Protein AF-0000000072252154 (afdb_homodimer)

InterPro domains:
  IPR000257 Uroporphyrinogen decarboxylase (URO-D) [PF01208] (74-433)
  IPR000257 Uroporphyrinogen decarboxylase (URO-D) [PS00906] (89-98)
  IPR006361 Uroporphyrinogen decarboxylase HemE [TIGR01464] (84-432)
  IPR038071 UROD/MetE-like superfamily [G3DSA:3.20.20.210] (63-437)
  IPR038071 UROD/MetE-like superfamily [SSF51726] (74-434)

pLDDT: mean 79.9, std 28.88, range [14.05, 98.88]

Foldseek 3Di:
DDDDDDDDDDDYDDDDDDDDDDDDDDDDDDDDDDDDDDDDDDDDPDDPDDDPPDPCPPPPPPPPPPPPPLDDQLQVCLLVFPVPRLFFFEAEAPRQALLDPVSCVDVVPDPQQCQAQALVNQLVSQCVSCVQAVGQETETDHDLQLLQVVQPFDWDQDPPFGIFTPAADQALVSLVSGAADDLVCCVPVVVSLLSNQLVNQVVQVPDVVGHAYEYEHEFLLQNNLCRHQRGDDPPGPSVRVVVLVPDPRSVVSLVSSSVRSLRNVLSVLLSSLVSHHQAYEYEHEVLLVDDLVRCVVRTVVSLQVSQQSNVVSVRPRAYEYEHVNCANNLVVVLVQQDDPPVPDVVGDGHSAYEAEQVDQLLVSCVSNQASHEYEDAAALVCQQPHDLVSLLVSLLVNSLSNARYRYHYYHRNGHDSNGNPVSVSSNSVSRVPPGSPCSSVVSVVCCCVVVVPPD/DDDDPDDDCDDDDDDDDDDPVPDPDPPVCPDDPPDPDDDDPDDDPDDPPDPPDDPCPPPPPPPPPPPPPLDDQLQVCLLVFPVQRLFFFEAEDPRQALLDPVSCVDVVPDPQQCQAQALVNQLVSQCVSCVQAVGQETETDHDLQLLQVVQPFDWDQDPPFGIFTPAADQALVSLVSGAADDLVCCVPVVVSLLSNQLVNQVVQSPDVVGHAYEYEHEFLLQNSLCRHQRGDDPPGPSVRVVVLVPDPRSVVSLVSSSVRSLRNVLSVLLSSLVSHHQAYEYEHEVLLVDDLVRCVVRTVVSLQVSQQSNVVSVRPRAYEYEHDNCPNNLVVVLVQQDDPPVPPVVPHGHSAYEAEQVDQLLVSCVSNQASHEYEDAAALVCQQPHDLVSLLVSLLVNSQSNARYRYHYYHRNGHDSNGNPVSSSSNSVSRVPPGSPCSNDVSVVVCCVVVVPDD

Nearest PDB structures (foldseek):
  1r3q-assembly1_A  TM=9.348E-01  e=2.709E-31  Homo sapiens
  1r3s-assembly1_A  TM=9.335E-01  e=2.562E-31  Homo sapiens
  1r3v-assembly1_A-2  TM=9.312E-01  e=4.408E-30  Homo sapiens
  1jpi-assembly1_A-2  TM=9.270E-01  e=3.943E-30  Homo sapiens
  2inf-assembly1_A  TM=9.286E-01  e=2.807E-26  Bacillus subtilis

Sequence (910 aa):
MFQFAVLKLTRTPRCAGHTAPRSLQAASGAKFRLRSERLRYHVASLALRAALDTDYEGCLSESSVVETCNEAPLLLRVLRCDPSVPRPPVWFMRQAGRYMSAFRMYSGRYAFRERAETPEIAVELSLQPWRAFGVDAVIMFADILTPLPPMGLDYQIVSGQGPSIKTPVRCMEDVELVRPLTPEDTETALSFVGTTLSTLAHTLADARPRPALLGFLGAPFTLAAYGIEGEGGRASSGKQVKRMMYTAEGRELMHRLLQKITQSMIVFAAYQARKGAEAIQIFDSWAHLLSPEDYQEFSLFYVEELVRGIRAHGVETPLIFFANGSCGKLGVISAMYPADTREANGYRGLDALALDWRTSIAEARQLFGKRAVLQGNIDPTVLACGDTASVKAAIDRCVCAASGGAHILNVGRGIQPDTPEEMVALFCEHVRALPETDWYQQLRHRHLVENGVPGMFQFAVLKLTRTPRCAGHTAPRSLQAASGAKFRLRSERLRYHVASLALRAALDTDYEGCLSESSVVETCNEAPLLLRVLRCDPSVPRPPVWFMRQAGRYMSAFRMYSGRYAFRERAETPEIAVELSLQPWRAFGVDAVIMFADILTPLPPMGLDYQIVSGQGPSIKTPVRCMEDVELVRPLTPEDTETALSFVGTTLSTLAHTLADARPRPALLGFLGAPFTLAAYGIEGEGGRASSGKQVKRMMYTAEGRELMHRLLQKITQSMIVFAAYQARKGAEAIQIFDSWAHLLSPEDYQEFSLFYVEELVRGIRAHGVETPLIFFANGSCGKLGVISAMYPADTREANGYRGLDALALDWRTSIAEARQLFGKRAVLQGNIDPTVLACGDTASVKAAIDRCVCAASGGAHILNVGRGIQPDTPEEMVALFCEHVRALPETDWYQQLRHRHLVENGVPG

Organism: Cyanidioschyzon merolae (strain NIES-3377 / 10D) (NCBI:txid280699)

Secondary structure (DSSP, 8-state):
----------------------------------------------S-SSTT---------------------HHHHHHTT-TT-SS--B--TT-SSTTSHHHHHHHTTS-HHHHHH-HHHHHHHHHHHHHHH--SEEE----TTTTHHHHT--EEEETTTEEEESS---SHHHHHH-----HHHHHTTTHHHHHHHHHHHHHHTT-SSPPEEEEEEE-HHHHHHHHHHSB-GGG--SHHHHHHHTSHHHHHHHHHHHHHHHHHHHHHHHHHHHTT-SEEEEEETTGGGS-HHHHIIIIIHHHHHHHHHHHHTT--S-EEEEETT-TTTHHHHGGGS-SSTTTTSS-----EEEPPTTS-HHHHHHHHTTSSEEE--B-HHHHHH--HHHHHHHHHHHHHHTTTS-EEB-BSS---TT--HHHHHHHHHHHHTS-SS-HHHHHHHHHHHHTT---/---------------------------------------------SSTTSTT---------------------HHHHHHTT-TT-SS--B--TT-SSTTSHHHHHHHTTS-HHHHHH-HHHHHHHHHHHHHHH--SEEE----TTTTHHHHT--EEEETTTEEEESS---SHHHHHH-----HHHHHTTTHHHHHHHHHHHHHHTT-SSPPEEEEEEE-HHHHHHHHHHSB-GGG--SHHHHHHHTSHHHHHHHHHHHHHHHHHHHHHHHHHHHTT-SEEEEEETTGGGS-HHHHIIIIIHHHHHHHHHHHHTT--S-EEEEETT-TT-HHHHGGGS-SSTTTTSS-----EEEPPTTS-HHHHHHHHTTSSEEE--B-HHHHHH--HHHHHHHHHHHHHHTTTS-EEB-BSS---TT--HHHHHHHHHHHHTS-SSSHHHHHHHHHHHHTT---

Radius of gyration: 34.74 Å; Cα contacts (8 Å, |Δi|>4): 1486; chains: 2; bounding box: 130×95×109 Å

Solvent-accessible surface area (backbone atoms only — not comparable to full-atom values): 49872 Å² total; per-residue (Å²): 135,84,88,79,83,85,92,81,88,81,89,87,93,82,90,78,84,90,80,89,76,91,79,89,83,85,90,82,89,80,81,90,78,93,82,94,84,90,88,78,92,78,83,92,78,72,91,76,73,72,90,68,69,75,77,73,80,67,79,76,65,77,73,69,71,69,71,79,68,87,65,73,24,60,41,57,39,37,68,68,57,45,84,80,61,70,59,62,31,38,42,53,47,56,55,65,38,67,33,34,70,77,45,40,67,45,61,75,72,38,57,69,65,56,38,37,60,30,35,74,50,15,39,52,46,27,43,47,44,42,75,72,46,62,39,30,40,38,52,66,44,64,57,75,62,65,70,33,44,88,19,61,48,45,70,44,75,42,89,97,53,41,45,34,34,78,68,43,46,81,49,64,71,48,47,68,59,46,44,58,54,48,75,65,43,48,68,52,86,41,29,43,57,41,52,25,36,38,50,46,44,60,67,43,65,79,43,86,84,33,48,31,40,28,39,71,45,46,29,34,41,30,52,46,40,39,41,34,53,18,36,30,66,91,77,42,82,59,54,58,46,46,26,27,62,27,28,76,71,29,34,56,45,48,53,54,45,38,50,37,42,24,53,20,48,25,51,50,50,48,49,40,44,74,26,46,26,57,28,34,37,36,37,20,71,49,44,55,78,36,31,41,70,52,30,45,67,63,31,50,49,49,48,52,52,27,46,53,46,29,42,72,70,68,48,76,57,48,35,32,40,31,36,35,56,36,32,38,32,53,75,69,55,47,70,49,38,55,79,78,32,55,60,69,81,62,52,66,64,53,37,27,41,36,38,25,29,41,34,40,55,45,58,47,36,66,74,48,39,73,44,34,27,39,30,29,37,42,56,38,58,42,50,45,42,27,39,72,68,45,39,53,49,52,51,52,50,49,58,44,41,37,42,86,37,39,46,36,40,27,41,19,78,25,59,48,56,76,22,50,56,65,45,54,37,46,53,45,52,53,57,72,60,50,67,69,52,56,45,61,56,49,40,52,48,46,51,27,58,72,66,65,40,81,132,142,85,85,80,87,74,89,80,76,80,80,83,82,78,78,81,82,81,80,79,76,75,78,78,72,72,81,74,77,75,73,83,79,79,79,79,83,79,82,75,92,70,79,87,75,71,82,82,66,68,93,66,68,78,78,72,80,66,78,74,64,78,71,70,70,68,68,77,66,88,66,73,24,59,42,58,40,36,68,67,57,45,84,80,61,65,58,61,31,39,42,55,46,56,55,63,37,66,31,34,70,76,45,40,67,45,61,76,72,40,57,67,65,56,37,39,58,30,35,73,50,15,39,51,46,27,44,47,43,42,74,72,46,62,39,30,42,37,51,66,44,63,56,73,63,65,70,33,45,89,19,61,47,43,68,44,75,42,89,95,54,40,44,35,36,77,69,43,45,82,48,63,71,48,46,68,59,44,44,57,55,48,75,65,43,49,69,53,84,41,28,41,56,42,52,25,36,38,51,46,44,62,67,44,66,79,43,85,82,35,48,32,40,27,40,69,45,47,27,34,40,30,52,46,41,39,42,35,54,18,36,31,65,91,75,44,83,57,55,59,45,46,26,28,62,26,29,76,71,30,34,56,45,49,54,54,45,36,51,38,43,25,54,21,48,25,51,50,50,48,48,42,44,74,26,46,25,58,27,33,37,37,38,20,71,52,44,55,80,36,31,43,69,51,30,45,67,62,31,50,50,48,46,52,51,29,46,53,47,29,41,72,71,69,48,76,56,48,36,33,39,31,35,35,57,37,32,40,30,53,75,69,52,47,69,50,37,55,79,78,31,54,62,68,81,63,54,65,64,53,38,28,41,37,39,24,28,44,35,40,54,46,57,48,36,67,74,46,40,74,46,34,28,39,30,28,36,42,54,38,58,42,50,46,43,27,39,72,69,44,39,53,49,51,51,52,51,48,56,39,42,37,39,86,38,37,46,35,40,28,41,19,80,25,57,47,55,77,21,50,54,65,46,54,40,46,53,45,52,52,56,72,62,49,68,67,56,56,42,66,56,49,42,49,49,48,51,29,57,71,66,66,43,82,132

Structure (mmCIF, N/CA/C/O backbone):
data_AF-0000000072252154-model_v1
#
loop_
_entity.id
_entity.type
_entity.pdbx_description
1 polymer 'Uroporphyrinogen decarboxylase'
#
loop_
_atom_site.group_PDB
_atom_site.id
_atom_site.type_symbol
_atom_site.label_atom_id
_atom_site.label_alt_id
_atom_site.label_comp_id
_atom_site.label_asym_id
_atom_site.label_entity_id
_atom_site.label_seq_id
_atom_site.pdbx_PDB_ins_code
_atom_site.Cartn_x
_atom_site.Cartn_y
_atom_site.Cartn_z
_atom_site.occupancy
_atom_site.B_iso_or_equiv
_atom_site.auth_seq_id
_atom_site.auth_comp_id
_atom_site.auth_asym_id
_atom_site.auth_atom_id
_atom_site.pdbx_PDB_model_num
ATOM 1 N N . MET A 1 1 ? -16.453 -15.125 -66.812 1 19.19 1 MET A N 1
ATOM 2 C CA . MET A 1 1 ? -15.57 -15.148 -68 1 19.19 1 MET A CA 1
ATOM 3 C C . MET A 1 1 ? -14.852 -13.812 -68.188 1 19.19 1 MET A C 1
ATOM 5 O O . MET A 1 1 ? -13.695 -13.773 -68.562 1 19.19 1 MET A O 1
ATOM 9 N N . PHE A 1 2 ? -15.617 -12.734 -68.438 1 16.92 2 PHE A N 1
ATOM 10 C CA . PHE A 1 2 ? -15.25 -11.836 -69.562 1 16.92 2 PHE A CA 1
ATOM 11 C C . PHE A 1 2 ? -13.984 -11.055 -69.188 1 16.92 2 PHE A C 1
ATOM 13 O O . PHE A 1 2 ? -13.602 -10.969 -68 1 16.92 2 PHE A O 1
ATOM 20 N N . GLN A 1 3 ? -13.977 -9.805 -69.688 1 15.53 3 GLN A N 1
ATOM 21 C CA . GLN A 1 3 ? -13.25 -9.141 -70.75 1 15.53 3 GLN A CA 1
ATOM 22 C C . GLN A 1 3 ? -12.086 -8.328 -70.25 1 15.53 3 GLN A C 1
ATOM 24 O O . GLN A 1 3 ? -12.039 -8.008 -69.062 1 15.53 3 GLN A O 1
ATOM 29 N N . PHE A 1 4 ? -11.844 -7.188 -70.875 1 14.76 4 PHE A N 1
ATOM 30 C CA . PHE A 1 4 ? -10.836 -6.73 -71.812 1 14.76 4 PHE A CA 1
ATOM 31 C C . PHE A 1 4 ? -9.836 -5.809 -71.125 1 14.76 4 PHE A C 1
ATOM 33 O O . PHE A 1 4 ? -8.625 -6.031 -71.188 1 14.76 4 PHE A O 1
ATOM 40 N N . ALA A 1 5 ? -10.117 -4.418 -71.188 1 14.48 5 ALA A N 1
ATOM 41 C CA . ALA A 1 5 ? -9.305 -3.637 -72.125 1 14.48 5 ALA A CA 1
ATOM 42 C C . ALA A 1 5 ? -8.031 -3.133 -71.438 1 14.48 5 ALA A C 1
ATOM 44 O O . ALA A 1 5 ? -7.914 -3.168 -70.188 1 14.48 5 ALA A O 1
ATOM 45 N N . VAL A 1 6 ? -7.797 -1.719 -71.438 1 14.88 6 VAL A N 1
ATOM 46 C CA . VAL A 1 6 ? -6.914 -1.009 -72.375 1 14.88 6 VAL A CA 1
ATOM 47 C C . VAL A 1 6 ? -5.617 -0.632 -71.688 1 14.88 6 VAL A C 1
ATOM 49 O O . VAL A 1 6 ? -5.395 -1.031 -70.5 1 14.88 6 VAL A O 1
ATOM 52 N N . LEU A 1 7 ? -5.316 0.766 -71.5 1 15.3 7 LEU A N 1
ATOM 53 C CA . LEU A 1 7 ? -4.332 1.506 -72.25 1 15.3 7 LEU A CA 1
ATOM 54 C C . LEU A 1 7 ? -3.021 1.648 -71.5 1 15.3 7 LEU A C 1
ATOM 56 O O . LEU A 1 7 ? -3.021 1.684 -70.25 1 15.3 7 LEU A O 1
ATOM 60 N N . LYS A 1 8 ? -1.796 1.9 -72.125 1 15.22 8 LYS A N 1
ATOM 61 C CA . LYS A 1 8 ? -0.395 1.673 -72.5 1 15.22 8 LYS A CA 1
ATOM 62 C C . LYS A 1 8 ? 0.509 2.705 -71.812 1 15.22 8 LYS A C 1
ATOM 64 O O . LYS A 1 8 ? 1.655 2.404 -71.5 1 15.22 8 LYS A O 1
ATOM 69 N N . LEU A 1 9 ? 0.129 4.074 -71.75 1 15.06 9 LEU A N 1
ATOM 70 C CA . LEU A 1 9 ? 1.067 4.957 -72.438 1 15.06 9 LEU A CA 1
ATOM 71 C C . LEU A 1 9 ? 2.385 5.047 -71.625 1 15.06 9 LEU A C 1
ATOM 73 O O . LEU A 1 9 ? 2.424 4.812 -70.438 1 15.06 9 LEU A O 1
ATOM 77 N N . THR A 1 10 ? 3.434 5.891 -72.125 1 14.48 10 THR A N 1
ATOM 78 C CA . THR A 1 10 ? 4.754 5.949 -72.75 1 14.48 10 THR A CA 1
ATOM 79 C C . THR A 1 10 ? 5.781 6.512 -71.812 1 14.48 10 THR A C 1
ATOM 81 O O . THR A 1 10 ? 6.824 5.898 -71.562 1 14.48 10 THR A O 1
ATOM 84 N N . ARG A 1 11 ? 6.059 7.957 -71.812 1 14.95 11 ARG A N 1
ATOM 85 C CA . ARG A 1 11 ? 7.309 8.398 -72.438 1 14.95 11 ARG A CA 1
ATOM 86 C C . ARG A 1 11 ? 8.453 8.383 -71.438 1 14.95 11 ARG A C 1
ATOM 88 O O . ARG A 1 11 ? 8.219 8.258 -70.188 1 14.95 11 ARG A O 1
ATOM 95 N N . THR A 1 12 ? 9.336 9.625 -71.25 1 14.67 12 THR A N 1
ATOM 96 C CA . THR A 1 12 ? 10.633 9.953 -71.812 1 14.67 12 THR A CA 1
ATOM 97 C C . THR A 1 12 ? 11.711 9.984 -70.75 1 14.67 12 THR A C 1
ATOM 99 O O . THR A 1 12 ? 11.398 9.961 -69.562 1 14.67 12 THR A O 1
ATOM 102 N N . PRO A 1 13 ? 12.539 11.203 -70.5 1 15.22 13 PRO A N 1
ATOM 103 C CA . PRO A 1 13 ? 13.93 11.398 -70.938 1 15.22 13 PRO A CA 1
ATOM 104 C C . PRO A 1 13 ? 14.922 11.242 -69.812 1 15.22 13 PRO A C 1
ATOM 106 O O . PRO A 1 13 ? 14.523 11.242 -68.625 1 15.22 13 PRO A O 1
ATOM 109 N N . ARG A 1 14 ? 16.312 11.711 -70.062 1 14.77 14 ARG A N 1
ATOM 110 C CA . ARG A 1 14 ? 17.734 11.375 -70.125 1 14.77 14 ARG A CA 1
ATOM 111 C C . ARG A 1 14 ? 18.484 11.906 -68.875 1 14.77 14 ARG A C 1
ATOM 113 O O . ARG A 1 14 ? 19.375 11.234 -68.375 1 14.77 14 ARG A O 1
ATOM 120 N N . CYS A 1 15 ? 18.359 13.242 -68.438 1 14.05 15 CYS A N 1
ATOM 121 C CA . CYS A 1 15 ? 19.594 13.977 -68.625 1 14.05 15 CYS A CA 1
ATOM 122 C C . CYS A 1 15 ? 20.609 13.664 -67.5 1 14.05 15 CYS A C 1
ATOM 124 O O . CYS A 1 15 ? 20.219 13.422 -66.375 1 14.05 15 CYS A O 1
ATOM 126 N N . ALA A 1 16 ? 22 13.742 -67.812 1 15.4 16 ALA A N 1
ATOM 127 C CA . ALA A 1 16 ? 23.406 13.328 -67.688 1 15.4 16 ALA A CA 1
ATOM 128 C C . ALA A 1 16 ? 24.078 13.969 -66.5 1 15.4 16 ALA A C 1
ATOM 130 O O . ALA A 1 16 ? 24.859 13.312 -65.812 1 15.4 16 ALA A O 1
ATOM 131 N N . GLY A 1 17 ? 24.047 15.305 -66.25 1 14.12 17 GLY A N 1
ATOM 132 C CA . GLY A 1 17 ? 25.344 15.922 -66.375 1 14.12 17 GLY A CA 1
ATOM 133 C C . GLY A 1 17 ? 26.281 15.648 -65.188 1 14.12 17 GLY A C 1
ATOM 134 O O . GLY A 1 17 ? 25.828 15.195 -64.125 1 14.12 17 GLY A O 1
ATOM 135 N N . HIS A 1 18 ? 27.375 16.5 -65 1 14.67 18 HIS A N 1
ATOM 136 C CA . HIS A 1 18 ? 28.828 16.641 -65.062 1 14.67 18 HIS A CA 1
ATOM 137 C C . HIS A 1 18 ? 29.422 16.562 -63.656 1 14.67 18 HIS A C 1
ATOM 139 O O . HIS A 1 18 ? 28.703 16.625 -62.656 1 14.67 18 HIS A O 1
ATOM 145 N N . THR A 1 19 ? 30.359 17.531 -63.281 1 14.3 19 THR A N 1
ATOM 146 C CA . THR A 1 19 ? 31.812 17.594 -63.281 1 14.3 19 THR A CA 1
ATOM 147 C C . THR A 1 19 ? 32.344 17.641 -61.844 1 14.3 19 THR A C 1
ATOM 149 O O . THR A 1 19 ? 33.281 16.906 -61.5 1 14.3 19 THR A O 1
ATOM 152 N N . ALA A 1 20 ? 32.281 18.781 -60.969 1 14.59 20 ALA A N 1
ATOM 153 C CA . ALA A 1 20 ? 33.562 19.469 -60.75 1 14.59 20 ALA A CA 1
ATOM 154 C C . ALA A 1 20 ? 34.375 18.812 -59.656 1 14.59 20 ALA A C 1
ATOM 156 O O . ALA A 1 20 ? 33.781 18.312 -58.688 1 14.59 20 ALA A O 1
ATOM 157 N N . PRO A 1 21 ? 35.781 19.016 -59.531 1 14.29 21 PRO A N 1
ATOM 158 C CA . PRO A 1 21 ? 37.094 18.469 -59.188 1 14.29 21 PRO A CA 1
ATOM 159 C C . PRO A 1 21 ? 37.5 18.75 -57.75 1 14.29 21 PRO A C 1
ATOM 161 O O . PRO A 1 21 ? 38.438 18.125 -57.25 1 14.29 21 PRO A O 1
ATOM 164 N N . ARG A 1 22 ? 37 19.5 -56.875 1 14.73 22 ARG A N 1
ATOM 165 C CA . ARG A 1 22 ? 37.969 20.406 -56.25 1 14.73 22 ARG A CA 1
ATOM 166 C C . ARG A 1 22 ? 38.969 19.625 -55.406 1 14.73 22 ARG A C 1
ATOM 168 O O . ARG A 1 22 ? 38.594 18.734 -54.656 1 14.73 22 ARG A O 1
ATOM 175 N N . SER A 1 23 ? 40.312 19.906 -55.406 1 14.31 23 SER A N 1
ATOM 176 C CA . SER A 1 23 ? 41.719 19.562 -55.219 1 14.31 23 SER A CA 1
ATOM 177 C C . SER A 1 23 ? 42.062 19.406 -53.719 1 14.31 23 SER A C 1
ATOM 179 O O . SER A 1 23 ? 42.594 18.375 -53.312 1 14.31 23 SER A O 1
ATOM 181 N N . LEU A 1 24 ? 42.812 20.406 -53.188 1 14.89 24 LEU A N 1
ATOM 182 C CA . LEU A 1 24 ? 44.25 20.359 -52.906 1 14.89 24 LEU A CA 1
ATOM 183 C C . LEU A 1 24 ? 44.5 19.906 -51.469 1 14.89 24 LEU A C 1
ATOM 185 O O . LEU A 1 24 ? 43.594 19.859 -50.656 1 14.89 24 LEU A O 1
ATOM 189 N N . GLN A 1 25 ? 45.5 20.641 -50.656 1 14.41 25 GLN A N 1
ATOM 190 C CA . GLN A 1 25 ? 46.875 20.484 -50.25 1 14.41 25 GLN A CA 1
ATOM 191 C C . GLN A 1 25 ? 47 20.141 -48.75 1 14.41 25 GLN A C 1
ATOM 193 O O . GLN A 1 25 ? 47.656 19.172 -48.406 1 14.41 25 GLN A O 1
ATOM 198 N N . ALA A 1 26 ? 47.188 21.188 -47.812 1 14.65 26 ALA A N 1
ATOM 199 C CA . ALA A 1 26 ? 48.469 21.484 -47.125 1 14.65 26 ALA A CA 1
ATOM 200 C C . ALA A 1 26 ? 48.625 20.656 -45.875 1 14.65 26 ALA A C 1
ATOM 202 O O . ALA A 1 26 ? 49.562 19.891 -45.719 1 14.65 26 ALA A O 1
ATOM 203 N N . ALA A 1 27 ? 48.844 21.344 -44.594 1 14.95 27 ALA A N 1
ATOM 204 C CA . ALA A 1 27 ? 50.094 21.578 -43.875 1 14.95 27 ALA A CA 1
ATOM 205 C C . ALA A 1 27 ? 50.281 20.609 -42.719 1 14.95 27 ALA A C 1
ATOM 207 O O . ALA A 1 27 ? 49.344 19.859 -42.375 1 14.95 27 ALA A O 1
ATOM 208 N N . SER A 1 28 ? 50.438 21.078 -41.375 1 15.24 28 SER A N 1
ATOM 209 C CA . SER A 1 28 ? 51.656 21.312 -40.625 1 15.24 28 SER A CA 1
ATOM 210 C C . SER A 1 28 ? 51.812 20.312 -39.469 1 15.24 28 SER A C 1
ATOM 212 O O . SER A 1 28 ? 52.844 19.672 -39.344 1 15.24 28 SER A O 1
ATOM 214 N N . GLY A 1 29 ? 51.438 20.641 -38.094 1 15.45 29 GLY A N 1
ATOM 215 C CA . GLY A 1 29 ? 52.375 20.844 -37 1 15.45 29 GLY A CA 1
ATOM 216 C C . GLY A 1 29 ? 52.594 19.609 -36.156 1 15.45 29 GLY A C 1
ATOM 217 O O . GLY A 1 29 ? 51.656 18.844 -35.906 1 15.45 29 GLY A O 1
ATOM 218 N N . ALA A 1 30 ? 53.906 19.125 -35.875 1 16.8 30 ALA A N 1
ATOM 219 C CA . ALA A 1 30 ? 54.75 18.109 -35.281 1 16.8 30 ALA A CA 1
ATOM 220 C C . ALA A 1 30 ? 54.719 18.172 -33.75 1 16.8 30 ALA A C 1
ATOM 222 O O . ALA A 1 30 ? 55.469 18.922 -33.156 1 16.8 30 ALA A O 1
ATOM 223 N N . LYS A 1 31 ? 53.656 18.438 -33.094 1 15.56 31 LYS A N 1
ATOM 224 C CA . LYS A 1 31 ? 54 18.797 -31.734 1 15.56 31 LYS A CA 1
ATOM 225 C C . LYS A 1 31 ? 54.906 17.75 -31.094 1 15.56 31 LYS A C 1
ATOM 227 O O . LYS A 1 31 ? 54.969 16.609 -31.547 1 15.56 31 LYS A O 1
ATOM 232 N N . PHE A 1 32 ? 54.844 17.531 -29.641 1 15.71 32 PHE A N 1
ATOM 233 C CA . PHE A 1 32 ? 55.625 17.812 -28.453 1 15.71 32 PHE A CA 1
ATOM 234 C C . PHE A 1 32 ? 56.25 16.531 -27.906 1 15.71 32 PHE A C 1
ATOM 236 O O . PHE A 1 32 ? 55.719 15.438 -28.094 1 15.71 32 PHE A O 1
ATOM 243 N N . ARG A 1 33 ? 57.406 16.656 -27.141 1 15.71 33 ARG A N 1
ATOM 244 C CA . ARG A 1 33 ? 58.688 16.25 -26.609 1 15.71 33 ARG A CA 1
ATOM 245 C C . ARG A 1 33 ? 58.531 15.344 -25.391 1 15.71 33 ARG A C 1
ATOM 247 O O . ARG A 1 33 ? 59.406 14.516 -25.094 1 15.71 33 ARG A O 1
ATOM 254 N N . LEU A 1 34 ? 57.531 15.445 -24.422 1 16.06 34 LEU A N 1
ATOM 255 C CA . LEU A 1 34 ? 58.188 15.562 -23.109 1 16.06 34 LEU A CA 1
ATOM 256 C C . LEU A 1 34 ? 58.875 14.25 -22.719 1 16.06 34 LEU A C 1
ATOM 258 O O . LEU A 1 34 ? 58.375 13.172 -23.094 1 16.06 34 LEU A O 1
ATOM 262 N N . ARG A 1 35 ? 59.906 14.227 -21.703 1 15.95 35 ARG A N 1
ATOM 263 C CA . ARG A 1 35 ? 61.188 13.852 -21.109 1 15.95 35 ARG A CA 1
ATOM 264 C C . ARG A 1 35 ? 61.031 12.648 -20.172 1 15.95 35 ARG A C 1
ATOM 266 O O . ARG A 1 35 ? 61.812 11.695 -20.25 1 15.95 35 ARG A O 1
ATOM 273 N N . SER A 1 36 ? 60.438 12.742 -18.859 1 15.79 36 SER A N 1
ATOM 274 C CA . SER A 1 36 ? 61.281 12.617 -17.672 1 15.79 36 SER A CA 1
ATOM 275 C C . SER A 1 36 ? 61.625 11.164 -17.375 1 15.79 36 SER A C 1
ATOM 277 O O . SER A 1 36 ? 60.938 10.25 -17.859 1 15.79 36 SER A O 1
ATOM 279 N N . GLU A 1 37 ? 62.125 10.742 -16 1 15.57 37 GLU A N 1
ATOM 280 C CA . GLU A 1 37 ? 63.25 10.344 -15.164 1 15.57 37 GLU A CA 1
ATOM 281 C C . GLU A 1 37 ? 63.094 8.906 -14.68 1 15.57 37 GLU A C 1
ATOM 283 O O . GLU A 1 37 ? 64 8.094 -14.805 1 15.57 37 GLU A O 1
ATOM 288 N N . ARG A 1 38 ? 62.469 8.68 -13.375 1 16.69 38 ARG A N 1
ATOM 289 C CA . ARG A 1 38 ? 63.188 8.234 -12.195 1 16.69 38 ARG A CA 1
ATOM 290 C C . ARG A 1 38 ? 63.469 6.742 -12.258 1 16.69 38 ARG A C 1
ATOM 292 O O . ARG A 1 38 ? 62.844 6.008 -13 1 16.69 38 ARG A O 1
ATOM 299 N N . LEU A 1 39 ? 63.625 5.914 -10.898 1 16.25 39 LEU A N 1
ATOM 300 C CA . LEU A 1 39 ? 64.562 5.246 -10.023 1 16.25 39 LEU A CA 1
ATOM 301 C C . LEU A 1 39 ? 64.375 3.734 -10.055 1 16.25 39 LEU A C 1
ATOM 303 O O . LEU A 1 39 ? 63.25 3.258 -10.234 1 16.25 39 LEU A O 1
ATOM 307 N N . ARG A 1 40 ? 65.438 2.883 -9.68 1 17.62 40 ARG A N 1
ATOM 308 C CA . ARG A 1 40 ? 66.125 1.589 -9.734 1 17.62 40 ARG A CA 1
ATOM 309 C C . ARG A 1 40 ? 65.562 0.625 -8.711 1 17.62 40 ARG A C 1
ATOM 311 O O . ARG A 1 40 ? 66.25 0.149 -7.82 1 17.62 40 ARG A O 1
ATOM 318 N N . TYR A 1 41 ? 64.312 0.683 -8.164 1 17.17 41 TYR A N 1
ATOM 319 C CA . TYR A 1 41 ? 64.25 -0.061 -6.91 1 17.17 41 TYR A CA 1
ATOM 320 C C . TYR A 1 41 ? 64.625 -1.521 -7.125 1 17.17 41 TYR A C 1
ATOM 322 O O . TYR A 1 41 ? 64.25 -2.145 -8.102 1 17.17 41 TYR A O 1
ATOM 330 N N . HIS A 1 42 ? 65.688 -2.209 -6.312 1 16.92 42 HIS A N 1
ATOM 331 C CA . HIS A 1 42 ? 66.625 -3.271 -6.027 1 16.92 42 HIS A CA 1
ATOM 332 C C . HIS A 1 42 ? 65.938 -4.594 -5.754 1 16.92 42 HIS A C 1
ATOM 334 O O . HIS A 1 42 ? 66.312 -5.633 -6.285 1 16.92 42 HIS A O 1
ATOM 340 N N . VAL A 1 43 ? 65.25 -4.824 -4.551 1 17.38 43 VAL A N 1
ATOM 341 C CA . VAL A 1 43 ? 65.75 -5.77 -3.561 1 17.38 43 VAL A CA 1
ATOM 342 C C . VAL A 1 43 ? 65.438 -7.195 -3.994 1 17.38 43 VAL A C 1
ATOM 344 O O . VAL A 1 43 ? 66.312 -8.047 -4.066 1 17.38 43 VAL A O 1
ATOM 347 N N . ALA A 1 44 ? 64.5 -8.023 -3.068 1 18.64 44 ALA A N 1
ATOM 348 C CA . ALA A 1 44 ? 64.625 -9.258 -2.295 1 18.64 44 ALA A CA 1
ATOM 349 C C . ALA A 1 44 ? 64.188 -10.461 -3.115 1 18.64 44 ALA A C 1
ATOM 351 O O . ALA A 1 44 ? 62.969 -10.664 -3.326 1 18.64 44 ALA A O 1
ATOM 352 N N . SER A 1 45 ? 64.75 -10.93 -4.199 1 17.45 45 SER A N 1
ATOM 353 C CA . SER A 1 45 ? 64.438 -11.969 -5.176 1 17.45 45 SER A CA 1
ATOM 354 C C . SER A 1 45 ? 64.625 -13.359 -4.586 1 17.45 45 SER A C 1
ATOM 356 O O . SER A 1 45 ? 64.5 -14.367 -5.297 1 17.45 45 SER A O 1
ATOM 358 N N . LEU A 1 46 ? 65.375 -13.391 -3.455 1 19.14 46 LEU A N 1
ATOM 359 C CA . LEU A 1 46 ? 66.188 -14.594 -3.391 1 19.14 46 LEU A CA 1
ATOM 360 C C . LEU A 1 46 ? 65.312 -15.852 -3.395 1 19.14 46 LEU A C 1
ATOM 362 O O . LEU A 1 46 ? 65.562 -16.781 -4.168 1 19.14 46 LEU A O 1
ATOM 366 N N . ALA A 1 47 ? 65.062 -16.5 -2.139 1 20.41 47 ALA A N 1
ATOM 367 C CA . ALA A 1 47 ? 65.188 -17.859 -1.644 1 20.41 47 ALA A CA 1
ATOM 368 C C . ALA A 1 47 ? 64.062 -18.75 -2.051 1 20.41 47 ALA A C 1
ATOM 370 O O . ALA A 1 47 ? 63.031 -18.812 -1.351 1 20.41 47 ALA A O 1
ATOM 371 N N . LEU A 1 48 ? 63.375 -18.656 -3.141 1 20.19 48 LEU A N 1
ATOM 372 C CA . LEU A 1 48 ? 62.188 -19.375 -3.596 1 20.19 48 LEU A CA 1
ATOM 373 C C . LEU A 1 48 ? 62.5 -20.844 -3.826 1 20.19 48 LEU A C 1
ATOM 375 O O . LEU A 1 48 ? 61.594 -21.641 -4.094 1 20.19 48 LEU A O 1
ATOM 379 N N . ARG A 1 49 ? 63.781 -21.141 -4.211 1 20.14 49 ARG A N 1
ATOM 380 C CA . ARG A 1 49 ? 63.906 -22.266 -5.133 1 20.14 49 ARG A CA 1
ATOM 381 C C . ARG A 1 49 ? 63.562 -23.578 -4.438 1 20.14 49 ARG A C 1
ATOM 383 O O . ARG A 1 49 ? 62.875 -24.422 -5.023 1 20.14 49 ARG A O 1
ATOM 390 N N . ALA A 1 50 ? 64.375 -24 -3.521 1 21.64 50 ALA A N 1
ATOM 391 C CA . ALA A 1 50 ? 64.875 -25.375 -3.504 1 21.64 50 ALA A CA 1
ATOM 392 C C . ALA A 1 50 ? 63.844 -26.344 -2.982 1 21.64 50 ALA A C 1
ATOM 394 O O . ALA A 1 50 ? 63.719 -27.469 -3.486 1 21.64 50 ALA A O 1
ATOM 395 N N . ALA A 1 51 ? 63.438 -26.172 -1.716 1 23.11 51 ALA A N 1
ATOM 396 C CA . ALA A 1 51 ? 63.188 -27.344 -0.898 1 23.11 51 ALA A CA 1
ATOM 397 C C . ALA A 1 51 ? 61.875 -28.031 -1.334 1 23.11 51 ALA A C 1
ATOM 399 O O . ALA A 1 51 ? 60.875 -27.938 -0.654 1 23.11 51 ALA A O 1
ATOM 400 N N . LEU A 1 52 ? 61.5 -27.953 -2.631 1 22.44 52 LEU A N 1
ATOM 401 C CA . LEU A 1 52 ? 60.188 -28.438 -3.098 1 22.44 52 LEU A CA 1
ATOM 402 C C . LEU A 1 52 ? 60.125 -29.953 -3.057 1 22.44 52 LEU A C 1
ATOM 404 O O . LEU A 1 52 ? 59.156 -30.562 -3.508 1 22.44 52 LEU A O 1
ATOM 408 N N . ASP A 1 53 ? 61.312 -30.656 -2.859 1 23.03 53 ASP A N 1
ATOM 409 C CA . ASP A 1 53 ? 61.344 -32 -3.426 1 23.03 53 ASP A CA 1
ATOM 410 C C . ASP A 1 53 ? 60.469 -32.938 -2.611 1 23.03 53 ASP A C 1
ATOM 412 O O . ASP A 1 53 ? 60.5 -34.156 -2.799 1 23.03 53 ASP A O 1
ATOM 416 N N . THR A 1 54 ? 60.062 -32.562 -1.377 1 24.98 54 THR A N 1
ATOM 417 C CA . THR A 1 54 ? 59.719 -33.75 -0.584 1 24.98 54 THR A CA 1
ATOM 418 C C . THR A 1 54 ? 58.594 -34.531 -1.223 1 24.98 54 THR A C 1
ATOM 420 O O . THR A 1 54 ? 57.625 -33.969 -1.692 1 24.98 54 THR A O 1
ATOM 423 N N . ASP A 1 55 ? 58.781 -35.875 -1.568 1 25.12 55 ASP A N 1
ATOM 424 C CA . ASP A 1 55 ? 58.031 -36.938 -2.229 1 25.12 55 ASP A CA 1
ATOM 425 C C . ASP A 1 55 ? 56.719 -37.219 -1.514 1 25.12 55 ASP A C 1
ATOM 427 O O . ASP A 1 55 ? 56.688 -37.906 -0.503 1 25.12 55 ASP A O 1
ATOM 431 N N . TYR A 1 56 ? 55.969 -36.219 -0.967 1 22.77 56 TYR A N 1
ATOM 432 C CA . TYR A 1 56 ? 54.812 -36.656 -0.199 1 22.77 56 TYR A CA 1
ATOM 433 C C . TYR A 1 56 ? 53.938 -37.594 -1.026 1 22.77 56 TYR A C 1
ATOM 435 O O . TYR A 1 56 ? 53.375 -37.188 -2.037 1 22.77 56 TYR A O 1
ATOM 443 N N . GLU A 1 57 ? 54.312 -38.906 -1.079 1 27.88 57 GLU A N 1
ATOM 444 C CA . GLU A 1 57 ? 53.5 -40.031 -1.544 1 27.88 57 GLU A CA 1
ATOM 445 C C . GLU A 1 57 ? 52.062 -39.938 -1.029 1 27.88 57 GLU A C 1
ATOM 447 O O . GLU A 1 57 ? 51.781 -40.312 0.107 1 27.88 57 GLU A O 1
ATOM 452 N N . GLY A 1 58 ? 51.5 -38.812 -1.03 1 24.8 58 GLY A N 1
ATOM 453 C CA . GLY A 1 58 ? 50.188 -38.625 -0.445 1 24.8 58 GLY A CA 1
ATOM 454 C C . GLY A 1 58 ? 49.156 -39.625 -0.956 1 24.8 58 GLY A C 1
ATOM 455 O O . GLY A 1 58 ? 49.156 -39.969 -2.139 1 24.8 58 GLY A O 1
ATOM 456 N N . CYS A 1 59 ? 48.75 -40.594 -0.044 1 27.7 59 CYS A N 1
ATOM 457 C CA . CYS A 1 59 ? 47.656 -41.562 -0.144 1 27.7 59 CYS A CA 1
ATOM 458 C C . CYS A 1 59 ? 46.438 -40.969 -0.878 1 27.7 59 CYS A C 1
ATOM 460 O O . CYS A 1 59 ? 45.906 -39.938 -0.467 1 27.7 59 CYS A O 1
ATOM 462 N N . LEU A 1 60 ? 46.406 -41.219 -2.133 1 27.42 60 LEU A N 1
ATOM 463 C CA . LEU A 1 60 ? 45.25 -41.031 -2.984 1 27.42 60 LEU A CA 1
ATOM 464 C C . LEU A 1 60 ? 44 -41.594 -2.33 1 27.42 60 LEU A C 1
ATOM 466 O O . LEU A 1 60 ? 43.812 -42.812 -2.275 1 27.42 60 LEU A O 1
ATOM 470 N N . SER A 1 61 ? 43.75 -41.25 -1.065 1 28.95 61 SER A N 1
ATOM 471 C CA . SER A 1 61 ? 42.469 -41.719 -0.586 1 28.95 61 SER A CA 1
ATOM 472 C C . SER A 1 61 ? 41.406 -41.625 -1.667 1 28.95 61 SER A C 1
ATOM 474 O O . SER A 1 61 ? 41.406 -40.719 -2.48 1 28.95 61 SER A O 1
ATOM 476 N N . GLU A 1 62 ? 40.969 -42.844 -2.1 1 31.42 62 GLU A N 1
ATOM 477 C CA . GLU A 1 62 ? 39.812 -43 -2.957 1 31.42 62 GLU A CA 1
ATOM 478 C C . GLU A 1 62 ? 38.75 -41.969 -2.637 1 31.42 62 GLU A C 1
ATOM 480 O O . GLU A 1 62 ? 38.312 -41.812 -1.485 1 31.42 62 GLU A O 1
ATOM 485 N N . SER A 1 63 ? 38.812 -40.938 -3.342 1 30.06 63 SER A N 1
ATOM 486 C CA . SER A 1 63 ? 37.75 -39.906 -3.328 1 30.06 63 SER A CA 1
ATOM 487 C C . SER A 1 63 ? 36.375 -40.562 -3.32 1 30.06 63 SER A C 1
ATOM 489 O O . SER A 1 63 ? 36.062 -41.406 -4.168 1 30.06 63 SER A O 1
ATOM 491 N N . SER A 1 64 ? 35.875 -40.938 -2.129 1 30.55 64 SER A N 1
ATOM 492 C CA . SER A 1 64 ? 34.469 -41.281 -2.006 1 30.55 64 SER A CA 1
ATOM 493 C C . SER A 1 64 ? 33.625 -40.594 -3.061 1 30.55 64 SER A C 1
ATOM 495 O O . SER A 1 64 ? 33.688 -39.344 -3.191 1 30.55 64 SER A O 1
ATOM 497 N N . VAL A 1 65 ? 33.469 -41.188 -4.105 1 32.88 65 VAL A N 1
ATOM 498 C CA . VAL A 1 65 ? 32.375 -40.812 -4.977 1 32.88 65 VAL A CA 1
ATOM 499 C C . VAL A 1 65 ? 31.188 -40.312 -4.137 1 32.88 65 VAL A C 1
ATOM 501 O O . VAL A 1 65 ? 30.578 -41.062 -3.396 1 32.88 65 VAL A O 1
ATOM 504 N N . VAL A 1 66 ? 31.375 -39.188 -3.602 1 33.88 66 VAL A N 1
ATOM 505 C CA . VAL A 1 66 ? 30.141 -38.594 -3.109 1 33.88 66 VAL A CA 1
ATOM 506 C C . VAL A 1 66 ? 28.969 -38.969 -4.031 1 33.88 66 VAL A C 1
ATOM 508 O O . VAL A 1 66 ? 28.984 -38.656 -5.219 1 33.88 66 VAL A O 1
ATOM 511 N N . GLU A 1 67 ? 28.531 -40.188 -3.918 1 36 67 GLU A N 1
ATOM 512 C CA . GLU A 1 67 ? 27.188 -40.438 -4.43 1 36 67 GLU A CA 1
ATOM 513 C C . GLU A 1 67 ? 26.359 -39.156 -4.477 1 36 67 GLU A C 1
ATOM 515 O O . GLU A 1 67 ? 26.188 -38.469 -3.457 1 36 67 GLU A O 1
ATOM 520 N N . THR A 1 68 ? 26.531 -38.375 -5.43 1 40.72 68 THR A N 1
ATOM 521 C CA . THR A 1 68 ? 25.672 -37.25 -5.789 1 40.72 68 THR A CA 1
ATOM 522 C C . THR A 1 68 ? 24.219 -37.562 -5.418 1 40.72 68 THR A C 1
ATOM 524 O O . THR A 1 68 ? 23.547 -38.344 -6.105 1 40.72 68 THR A O 1
ATOM 527 N N . CYS A 1 69 ? 23.812 -38.062 -4.246 1 41.81 69 CYS A N 1
ATOM 528 C CA . CYS A 1 69 ? 22.469 -38.219 -3.68 1 41.81 69 CYS A CA 1
ATOM 529 C C . CYS A 1 69 ? 21.5 -37.219 -4.293 1 41.81 69 CYS A C 1
ATOM 531 O O . CYS A 1 69 ? 21.812 -36.031 -4.398 1 41.81 69 CYS A O 1
ATOM 533 N N . ASN A 1 70 ? 20.641 -37.656 -5.203 1 58.12 70 ASN A N 1
ATOM 534 C CA . ASN A 1 70 ? 19.5 -37 -5.812 1 58.12 70 ASN A CA 1
ATOM 535 C C . ASN A 1 70 ? 18.766 -36.094 -4.812 1 58.12 70 ASN A C 1
ATOM 537 O O . ASN A 1 70 ? 17.766 -36.5 -4.211 1 58.12 70 ASN A O 1
ATOM 541 N N . GLU A 1 71 ? 19.344 -35.188 -4.199 1 77.62 71 GLU A N 1
ATOM 542 C CA . GLU A 1 71 ? 18.812 -34.281 -3.164 1 77.62 71 GLU A CA 1
ATOM 543 C C . GLU A 1 71 ? 17.688 -33.406 -3.705 1 77.62 71 GLU A C 1
ATOM 545 O O . GLU A 1 71 ? 17.75 -32.969 -4.852 1 77.62 71 GLU A O 1
ATOM 550 N N . ALA A 1 72 ? 16.547 -33.469 -3.023 1 91.25 72 ALA A N 1
ATOM 551 C CA . ALA A 1 72 ? 15.391 -32.625 -3.314 1 91.25 72 ALA A CA 1
ATOM 552 C C . ALA A 1 72 ? 15.82 -31.172 -3.459 1 91.25 72 ALA A C 1
ATOM 554 O O . ALA A 1 72 ? 16.766 -30.734 -2.812 1 91.25 72 ALA A O 1
ATOM 555 N N . PRO A 1 73 ? 15.242 -30.547 -4.418 1 96.94 73 PRO A N 1
ATOM 556 C CA . PRO A 1 73 ? 15.555 -29.125 -4.562 1 96.94 73 PRO A CA 1
ATOM 557 C C . PRO A 1 73 ? 15.523 -28.375 -3.232 1 96.94 73 PRO A C 1
ATOM 559 O O . PRO A 1 73 ? 14.672 -28.656 -2.385 1 96.94 73 PRO A O 1
ATOM 562 N N . LEU A 1 74 ? 16.484 -27.469 -3.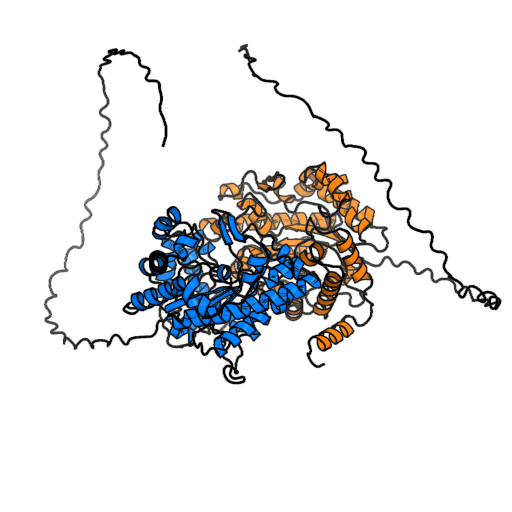074 1 96.31 74 LEU A N 1
ATOM 563 C CA . LEU A 1 74 ? 16.641 -26.703 -1.843 1 96.31 74 LEU A CA 1
ATOM 564 C C . LEU A 1 74 ? 15.328 -26.047 -1.443 1 96.31 74 LEU A C 1
ATOM 566 O O . LEU A 1 74 ? 14.945 -26.062 -0.269 1 96.31 74 LEU A O 1
ATOM 570 N N . LEU A 1 75 ? 14.625 -25.484 -2.355 1 98 75 LEU A N 1
ATOM 571 C CA . LEU A 1 75 ? 13.375 -24.797 -2.078 1 98 75 LEU A CA 1
ATOM 572 C C . LEU A 1 75 ? 12.328 -25.75 -1.509 1 98 75 LEU A C 1
ATOM 574 O O . LEU A 1 75 ? 11.609 -25.406 -0.57 1 98 75 LEU A O 1
ATOM 578 N N . LEU A 1 76 ? 12.281 -26.969 -2.051 1 97.62 76 LEU A N 1
ATOM 579 C CA . LEU A 1 76 ? 11.312 -27.953 -1.568 1 97.62 76 LEU A CA 1
ATOM 580 C C . LEU A 1 76 ? 11.664 -28.422 -0.161 1 97.62 76 LEU A C 1
ATOM 582 O O . LEU A 1 76 ? 10.773 -28.688 0.652 1 97.62 76 LEU A O 1
ATOM 586 N N . ARG A 1 77 ? 12.922 -28.5 0.098 1 95.44 77 ARG A N 1
ATOM 587 C CA . ARG A 1 77 ? 13.367 -28.859 1.442 1 95.44 77 ARG A CA 1
ATOM 588 C C . ARG A 1 77 ? 12.938 -27.812 2.457 1 95.44 77 ARG A C 1
ATOM 590 O O . ARG A 1 77 ? 12.484 -28.141 3.553 1 95.44 77 ARG A O 1
ATOM 597 N N . VAL A 1 78 ? 13.023 -26.562 2.096 1 95.56 78 VAL A N 1
ATOM 598 C CA . VAL A 1 78 ? 12.641 -25.469 2.979 1 95.56 78 VAL A CA 1
ATOM 599 C C . VAL A 1 78 ? 11.125 -25.469 3.17 1 95.56 78 VAL A C 1
ATOM 601 O O . VAL A 1 78 ? 10.633 -25.234 4.277 1 95.56 78 VAL A O 1
ATOM 604 N N . LEU A 1 79 ? 10.406 -25.766 2.143 1 95.56 79 LEU A N 1
ATOM 605 C CA . LEU A 1 79 ? 8.953 -25.797 2.225 1 95.56 79 LEU A CA 1
ATOM 606 C C . LEU A 1 79 ? 8.484 -26.922 3.141 1 95.56 79 LEU A C 1
ATOM 608 O O . LEU A 1 79 ? 7.371 -26.875 3.674 1 95.56 79 LEU A O 1
ATOM 612 N N . ARG A 1 80 ? 9.375 -27.906 3.322 1 90.88 80 ARG A N 1
ATOM 613 C CA . ARG A 1 80 ? 9.094 -29 4.25 1 90.88 80 ARG A CA 1
ATOM 614 C C . ARG A 1 80 ? 9.688 -28.703 5.625 1 90.88 80 ARG A C 1
ATOM 616 O O . ARG A 1 80 ? 9.75 -29.594 6.477 1 90.88 80 ARG A O 1
ATOM 623 N N . CYS A 1 81 ? 10.211 -27.5 5.781 1 89.31 81 CYS A N 1
ATOM 624 C CA . CYS A 1 81 ? 10.773 -27.031 7.039 1 89.31 81 CYS A CA 1
ATOM 625 C C . CYS A 1 81 ? 11.945 -27.906 7.469 1 89.31 81 CYS A C 1
ATOM 627 O O . CYS A 1 81 ? 12.094 -28.219 8.656 1 89.31 81 CYS A O 1
ATOM 629 N N . ASP A 1 82 ? 12.711 -28.297 6.484 1 88.06 82 ASP A N 1
ATOM 630 C CA . ASP A 1 82 ? 13.945 -29.016 6.766 1 88.06 82 ASP A CA 1
ATOM 631 C C . ASP A 1 82 ? 14.938 -28.141 7.512 1 88.06 82 ASP A C 1
ATOM 633 O O . ASP A 1 82 ? 15.398 -27.125 6.977 1 88.06 82 ASP A O 1
ATOM 637 N N . PRO A 1 83 ? 15.289 -28.484 8.719 1 84.75 83 PRO A N 1
ATOM 638 C CA . PRO A 1 83 ? 16.156 -27.625 9.516 1 84.75 83 PRO A CA 1
ATOM 639 C C . PRO A 1 83 ? 17.625 -27.672 9.062 1 84.75 83 PRO A C 1
ATOM 641 O O . PRO A 1 83 ? 18.422 -26.844 9.484 1 84.75 83 PRO A O 1
ATOM 644 N N . SER A 1 84 ? 17.938 -28.578 8.172 1 85.75 84 SER A N 1
ATOM 645 C CA . SER A 1 84 ? 19.344 -28.797 7.82 1 85.75 84 SER A CA 1
ATOM 646 C C . SER A 1 84 ? 19.719 -28.031 6.559 1 85.75 84 SER A C 1
ATOM 648 O O . SER A 1 84 ? 20.828 -28.188 6.047 1 85.75 84 SER A O 1
ATOM 650 N N . VAL A 1 85 ? 18.859 -27.203 6.109 1 88.94 85 VAL A N 1
ATOM 651 C CA . VAL A 1 85 ? 19.188 -26.484 4.883 1 88.94 85 VAL A CA 1
ATOM 652 C C . VAL A 1 85 ? 20.344 -25.516 5.141 1 88.94 85 VAL A C 1
ATOM 654 O O . VAL A 1 85 ? 20.406 -24.891 6.199 1 88.94 85 VAL A O 1
ATOM 657 N N . PRO A 1 86 ? 21.25 -25.391 4.207 1 88 86 PRO A N 1
ATOM 658 C CA . PRO A 1 86 ? 22.469 -24.625 4.434 1 88 86 PRO A CA 1
ATOM 659 C C . PRO A 1 86 ? 22.234 -23.109 4.309 1 88 86 PRO A C 1
ATOM 661 O O . PRO A 1 86 ? 23.047 -22.328 4.793 1 88 86 PRO A O 1
ATOM 664 N N . ARG A 1 87 ? 21.25 -22.719 3.596 1 91.38 87 ARG A N 1
ATOM 665 C CA . ARG A 1 87 ? 20.922 -21.328 3.324 1 91.38 87 ARG A CA 1
ATOM 666 C C . ARG A 1 87 ? 19.469 -21.188 2.863 1 91.38 87 ARG A C 1
ATOM 668 O O . ARG A 1 87 ? 18.844 -22.172 2.459 1 91.38 87 ARG A O 1
ATOM 675 N N . PRO A 1 88 ? 18.938 -19.969 2.891 1 95.12 88 PRO A N 1
ATOM 676 C CA . PRO A 1 88 ? 17.641 -19.797 2.242 1 95.12 88 PRO A CA 1
ATOM 677 C C . PRO A 1 88 ? 17.703 -19.938 0.724 1 95.12 88 PRO A C 1
ATOM 679 O O . PRO A 1 88 ? 18.656 -19.438 0.099 1 95.12 88 PRO A O 1
ATOM 682 N N . PRO A 1 89 ? 16.797 -20.734 0.181 1 97.25 89 PRO A N 1
ATOM 683 C CA . PRO A 1 89 ? 16.719 -20.734 -1.281 1 97.25 89 PRO A CA 1
ATOM 684 C C . PRO A 1 89 ? 16.344 -19.359 -1.84 1 97.25 89 PRO A C 1
ATOM 686 O O . PRO A 1 89 ? 15.688 -18.562 -1.15 1 97.25 89 PRO A O 1
ATOM 689 N N . VAL A 1 90 ? 16.703 -19.094 -3.078 1 98.12 90 VAL A N 1
ATOM 690 C CA . VAL A 1 90 ? 16.438 -17.781 -3.67 1 98.12 90 VAL A CA 1
ATOM 691 C C . VAL A 1 90 ? 15.773 -17.953 -5.031 1 98.12 90 VAL A C 1
ATOM 693 O O . VAL A 1 90 ? 16.172 -18.812 -5.82 1 98.12 90 VAL A O 1
ATOM 696 N N . TRP A 1 91 ? 14.75 -17.281 -5.262 1 98.5 91 TRP A N 1
ATOM 697 C CA . TRP A 1 91 ? 14.125 -17.016 -6.555 1 98.5 91 TRP A CA 1
ATOM 698 C C . TRP A 1 91 ? 13.398 -15.68 -6.547 1 98.5 91 TRP A C 1
ATOM 700 O O . TRP A 1 91 ? 13.445 -14.945 -5.555 1 98.5 91 TRP A O 1
ATOM 710 N N . PHE A 1 92 ? 12.75 -15.312 -7.75 1 98.56 92 PHE A N 1
ATOM 711 C CA . PHE A 1 92 ? 12.211 -13.961 -7.809 1 98.56 92 PHE A CA 1
ATOM 712 C C . PHE A 1 92 ? 10.812 -13.961 -8.406 1 98.56 92 PHE A C 1
ATOM 714 O O . PHE A 1 92 ? 10.539 -14.688 -9.367 1 98.56 92 PHE A O 1
ATOM 721 N N . MET A 1 93 ? 9.984 -13.117 -7.785 1 97.75 93 MET A N 1
ATOM 722 C CA . MET A 1 93 ? 8.781 -12.711 -8.516 1 97.75 93 MET A CA 1
ATOM 723 C C . MET A 1 93 ? 9.141 -11.805 -9.688 1 97.75 93 MET A C 1
ATOM 725 O O . MET A 1 93 ? 9.969 -10.906 -9.555 1 97.75 93 MET A O 1
ATOM 729 N N . ARG A 1 94 ? 8.484 -12.055 -10.781 1 96.62 94 ARG A N 1
ATOM 730 C CA . ARG A 1 94 ? 8.867 -11.461 -12.062 1 96.62 94 ARG A CA 1
ATOM 731 C C . ARG A 1 94 ? 10.289 -11.875 -12.445 1 96.62 94 ARG A C 1
ATOM 733 O O . ARG A 1 94 ? 11.102 -11.023 -12.812 1 96.62 94 ARG A O 1
ATOM 740 N N . GLN A 1 95 ? 10.445 -13.117 -12.383 1 97.94 95 GLN A N 1
ATOM 741 C CA . GLN A 1 95 ? 11.781 -13.68 -12.523 1 97.94 95 GLN A CA 1
ATOM 742 C C . GLN A 1 95 ? 12.312 -13.492 -13.945 1 97.94 95 GLN A C 1
ATOM 744 O O . GLN A 1 95 ? 13.438 -13.031 -14.141 1 97.94 95 GLN A O 1
ATOM 749 N N . ALA A 1 96 ? 11.602 -13.953 -14.93 1 97.94 96 ALA A N 1
ATOM 750 C CA . ALA A 1 96 ? 11.875 -13.594 -16.312 1 97.94 96 ALA A CA 1
ATOM 751 C C . ALA A 1 96 ? 11.227 -12.266 -16.688 1 97.94 96 ALA A C 1
ATOM 753 O O . ALA A 1 96 ? 10.008 -12.109 -16.578 1 97.94 96 ALA A O 1
ATOM 754 N N . GLY A 1 97 ? 12.07 -11.289 -16.984 1 96 97 GLY A N 1
ATOM 755 C CA . GLY A 1 97 ? 11.445 -10 -17.25 1 96 97 GLY A CA 1
ATOM 756 C C . GLY A 1 97 ? 12.32 -9.062 -18.062 1 96 97 GLY A C 1
ATOM 757 O O . GLY A 1 97 ? 13.422 -9.438 -18.469 1 96 97 GLY A O 1
ATOM 758 N N . ARG A 1 98 ? 11.844 -7.906 -18.234 1 94.12 98 ARG A N 1
ATOM 759 C CA . ARG A 1 98 ? 12.406 -6.906 -19.141 1 94.12 98 ARG A CA 1
ATOM 760 C C . ARG A 1 98 ? 13.766 -6.426 -18.641 1 94.12 98 ARG A C 1
ATOM 762 O O . ARG A 1 98 ? 14.531 -5.824 -19.406 1 94.12 98 ARG A O 1
ATOM 769 N N . TYR A 1 99 ? 14.062 -6.66 -17.375 1 97.44 99 TYR A N 1
ATOM 770 C CA . TYR A 1 99 ? 15.375 -6.277 -16.859 1 97.44 99 TYR A CA 1
ATOM 771 C C . TYR A 1 99 ? 16.469 -7.102 -17.516 1 97.44 99 TYR A C 1
ATOM 773 O O . TYR A 1 99 ? 17.641 -6.715 -17.484 1 97.44 99 TYR A O 1
ATOM 781 N N . MET A 1 100 ? 16.141 -8.172 -18.172 1 98.19 100 MET A N 1
ATOM 782 C CA . MET A 1 100 ? 17.125 -9.055 -18.812 1 98.19 100 MET A CA 1
ATOM 783 C C . MET A 1 100 ? 17.219 -8.766 -20.312 1 98.19 100 MET A C 1
ATOM 785 O O . MET A 1 100 ? 16.188 -8.711 -21 1 98.19 100 MET A O 1
ATOM 789 N N . SER A 1 101 ? 18.406 -8.719 -20.812 1 97.44 101 SER A N 1
ATOM 790 C CA . SER A 1 101 ? 18.625 -8.523 -22.25 1 97.44 101 SER A CA 1
ATOM 791 C C . SER A 1 101 ? 18.094 -9.703 -23.047 1 97.44 101 SER A C 1
ATOM 793 O O . SER A 1 101 ? 17.453 -9.508 -24.094 1 97.44 101 SER A O 1
ATOM 795 N N . ALA A 1 102 ? 18.375 -10.883 -22.594 1 98.12 102 ALA A N 1
ATOM 796 C CA . ALA A 1 102 ? 17.906 -12.086 -23.266 1 98.12 102 ALA A CA 1
ATOM 797 C C . ALA A 1 102 ? 16.391 -12.086 -23.391 1 98.12 102 ALA A C 1
ATOM 799 O O . ALA A 1 102 ? 15.844 -12.516 -24.422 1 98.12 102 ALA A O 1
ATOM 800 N N . PHE A 1 103 ? 15.734 -11.625 -22.438 1 98.06 103 PHE A N 1
ATOM 801 C CA . PHE A 1 103 ? 14.273 -11.539 -22.422 1 98.06 103 PHE A CA 1
ATOM 802 C C . PHE A 1 103 ? 13.781 -10.57 -23.5 1 98.06 103 PHE A C 1
ATOM 804 O O . PHE A 1 103 ? 12.812 -10.852 -24.203 1 98.06 103 PHE A O 1
ATOM 811 N N . ARG A 1 104 ? 14.438 -9.508 -23.609 1 97 104 ARG A N 1
ATOM 812 C CA . ARG A 1 104 ? 14.023 -8.453 -24.531 1 97 104 ARG A CA 1
ATOM 813 C C . ARG A 1 104 ? 14.156 -8.898 -25.984 1 97 104 ARG A C 1
ATOM 815 O O . ARG A 1 104 ? 13.5 -8.359 -26.875 1 97 104 ARG A O 1
ATOM 822 N N . MET A 1 105 ? 14.953 -9.828 -26.203 1 97.38 105 MET A N 1
ATOM 823 C CA . MET A 1 105 ? 15.055 -10.398 -27.547 1 97.38 105 MET A CA 1
ATOM 824 C C . MET A 1 105 ? 13.734 -11.023 -27.969 1 97.38 105 MET A C 1
ATOM 826 O O . MET A 1 105 ? 13.43 -11.102 -29.156 1 97.38 105 MET A O 1
ATOM 830 N N . TYR A 1 106 ? 12.992 -11.445 -27.031 1 97.19 106 TYR A N 1
ATOM 831 C CA . TYR A 1 106 ? 11.703 -12.055 -27.312 1 97.19 106 TYR A CA 1
ATOM 832 C C . TYR A 1 106 ? 10.578 -11.039 -27.188 1 97.19 106 TYR A C 1
ATOM 834 O O . TYR A 1 106 ? 9.688 -10.977 -28.031 1 97.19 106 TYR A O 1
ATOM 842 N N . SER A 1 107 ? 10.648 -10.203 -26.156 1 93.5 107 SER A N 1
ATOM 843 C CA . SER A 1 107 ? 9.555 -9.266 -25.891 1 93.5 107 SER A CA 1
ATOM 844 C C . SER A 1 107 ? 9.492 -8.18 -26.969 1 93.5 107 SER A C 1
ATOM 846 O O . SER A 1 107 ? 8.43 -7.598 -27.203 1 93.5 107 SER A O 1
ATOM 848 N N . GLY A 1 108 ? 10.562 -7.934 -27.578 1 92.06 108 GLY A N 1
ATOM 849 C CA . GLY A 1 108 ? 10.586 -6.977 -28.672 1 92.06 108 GLY A CA 1
ATOM 850 C C . GLY A 1 108 ? 10.039 -7.539 -29.984 1 92.06 108 GLY A C 1
ATOM 851 O O . GLY A 1 108 ? 9.688 -6.781 -30.891 1 92.06 108 GLY A O 1
ATOM 852 N N . ARG A 1 109 ? 9.883 -8.82 -30.016 1 94.06 109 ARG A N 1
ATOM 853 C CA . ARG A 1 109 ? 9.516 -9.469 -31.266 1 94.06 109 ARG A CA 1
ATOM 854 C C . ARG A 1 109 ? 8.117 -10.062 -31.188 1 94.06 109 ARG A C 1
ATOM 856 O O . ARG A 1 109 ? 7.387 -10.078 -32.188 1 94.06 109 ARG A O 1
ATOM 863 N N . TYR A 1 110 ? 7.824 -10.578 -30.047 1 94.69 110 TYR A N 1
ATOM 864 C CA . TYR A 1 110 ? 6.566 -11.297 -29.875 1 94.69 110 TYR A CA 1
ATOM 865 C C . TYR A 1 110 ? 5.684 -10.609 -28.828 1 94.69 110 TYR A C 1
ATOM 867 O O . TYR A 1 110 ? 6.176 -10.156 -27.797 1 94.69 110 TYR A O 1
ATOM 875 N N . ALA A 1 111 ? 4.383 -10.57 -29.188 1 92.81 111 ALA A N 1
ATOM 876 C CA . ALA A 1 111 ? 3.426 -10.047 -28.219 1 92.81 111 ALA A CA 1
ATOM 877 C C . ALA A 1 111 ? 3.381 -10.914 -26.969 1 92.81 111 ALA A C 1
ATOM 879 O O . ALA A 1 111 ? 3.748 -12.086 -27 1 92.81 111 ALA A O 1
ATOM 880 N N . PHE A 1 112 ? 2.891 -10.375 -25.938 1 93.31 112 PHE A N 1
ATOM 881 C CA . PHE A 1 112 ? 2.977 -11.031 -24.641 1 93.31 112 PHE A CA 1
ATOM 882 C C . PHE A 1 112 ? 2.24 -12.367 -24.656 1 93.31 112 PHE A C 1
ATOM 884 O O . PHE A 1 112 ? 2.785 -13.391 -24.234 1 93.31 112 PHE A O 1
ATOM 891 N N . ARG A 1 113 ? 1.045 -12.414 -25.078 1 94.12 113 ARG A N 1
ATOM 892 C CA . ARG A 1 113 ? 0.272 -13.656 -25.062 1 94.12 113 ARG A CA 1
ATOM 893 C C . ARG A 1 113 ? 0.917 -14.711 -25.938 1 94.12 113 ARG A C 1
ATOM 895 O O . ARG A 1 113 ? 0.896 -15.898 -25.609 1 94.12 113 ARG A O 1
ATOM 902 N N . GLU A 1 114 ? 1.45 -14.25 -27.016 1 95.38 114 GLU A N 1
ATOM 903 C CA . GLU A 1 114 ? 2.156 -15.188 -27.875 1 95.38 114 GLU A CA 1
ATOM 904 C C . GLU A 1 114 ? 3.328 -15.844 -27.141 1 95.38 114 GLU A C 1
ATOM 906 O O . GLU A 1 114 ? 3.537 -17.047 -27.25 1 95.38 114 GLU A O 1
ATOM 911 N N . ARG A 1 115 ? 4.02 -15.062 -26.406 1 96.69 115 ARG A N 1
ATOM 912 C CA . ARG A 1 115 ? 5.16 -15.594 -25.656 1 96.69 115 ARG A CA 1
ATOM 913 C C . ARG A 1 115 ? 4.703 -16.578 -24.578 1 96.69 115 ARG A C 1
ATOM 915 O O . ARG A 1 115 ? 5.301 -17.641 -24.422 1 96.69 115 ARG A O 1
ATOM 922 N N . ALA A 1 116 ? 3.646 -16.219 -23.984 1 96.44 116 ALA A N 1
ATOM 923 C CA . ALA A 1 116 ? 3.168 -17.016 -22.859 1 96.44 116 ALA A CA 1
ATOM 924 C 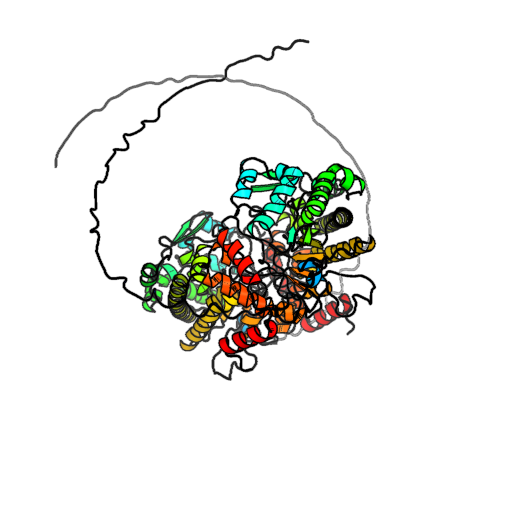C . ALA A 1 116 ? 2.449 -18.281 -23.344 1 96.44 116 ALA A C 1
ATOM 926 O O . ALA A 1 116 ? 2.451 -19.297 -22.656 1 96.44 116 ALA A O 1
ATOM 927 N N . GLU A 1 117 ? 1.862 -18.266 -24.547 1 97.5 117 GLU A N 1
ATOM 928 C CA . GLU A 1 117 ? 0.994 -19.344 -24.984 1 97.5 117 GLU A CA 1
ATOM 929 C C . GLU A 1 117 ? 1.699 -20.234 -26 1 97.5 117 GLU A C 1
ATOM 931 O O . GLU A 1 117 ? 1.137 -21.234 -26.453 1 97.5 117 GLU A O 1
ATOM 936 N N . THR A 1 118 ? 2.912 -19.891 -26.312 1 98.31 118 THR A N 1
ATOM 937 C CA . THR A 1 118 ? 3.756 -20.75 -27.125 1 98.31 118 THR A CA 1
ATOM 938 C C . THR A 1 118 ? 4.766 -21.5 -26.266 1 98.31 118 THR A C 1
ATOM 940 O O . THR A 1 118 ? 5.758 -20.922 -25.812 1 98.31 118 THR A O 1
ATOM 943 N N . PRO A 1 119 ? 4.535 -22.781 -26.125 1 98.56 119 PRO A N 1
ATOM 944 C CA . PRO A 1 119 ? 5.34 -23.531 -25.156 1 98.56 119 PRO A CA 1
ATOM 945 C C . PRO A 1 119 ? 6.84 -23.391 -25.391 1 98.56 119 PRO A C 1
ATOM 947 O O . PRO A 1 119 ? 7.605 -23.219 -24.438 1 98.56 119 PRO A O 1
ATOM 950 N N . GLU A 1 120 ? 7.289 -23.422 -26.625 1 98.38 120 GLU A N 1
ATOM 951 C CA . GLU A 1 120 ? 8.711 -23.312 -26.922 1 98.38 120 GLU A CA 1
ATOM 952 C C . GLU A 1 120 ? 9.281 -22 -26.406 1 98.38 120 GLU A C 1
ATOM 954 O O . GLU A 1 120 ? 10.375 -21.969 -25.828 1 98.38 120 GLU A O 1
ATOM 959 N N . ILE A 1 121 ? 8.586 -20.953 -26.578 1 98.62 121 ILE A N 1
ATOM 960 C CA . ILE A 1 121 ? 9.031 -19.641 -26.141 1 98.62 121 ILE A CA 1
ATOM 961 C C . ILE A 1 121 ? 8.93 -19.531 -24.609 1 98.62 121 ILE A C 1
ATOM 963 O O . ILE A 1 121 ? 9.859 -19.062 -23.953 1 98.62 121 ILE A O 1
ATOM 967 N N . ALA A 1 122 ? 7.812 -19.969 -24.094 1 98.75 122 ALA A N 1
ATOM 968 C CA . ALA A 1 122 ? 7.594 -19.922 -22.656 1 98.75 122 ALA A CA 1
ATOM 969 C C . ALA A 1 122 ? 8.672 -20.688 -21.906 1 98.75 122 ALA A C 1
ATOM 971 O O . ALA A 1 122 ? 9.148 -20.25 -20.859 1 98.75 122 ALA A O 1
ATOM 972 N N . VAL A 1 123 ? 8.992 -21.859 -22.438 1 98.81 123 VAL A N 1
ATOM 973 C CA . VAL A 1 123 ? 10.039 -22.672 -21.828 1 98.81 123 VAL A CA 1
ATOM 974 C C . VAL A 1 123 ? 11.359 -21.906 -21.844 1 98.81 123 VAL A C 1
ATOM 976 O O . VAL A 1 123 ? 12.055 -21.828 -20.828 1 98.81 123 VAL A O 1
ATOM 979 N N . GLU A 1 124 ? 11.672 -21.359 -22.969 1 98.75 124 GLU A N 1
ATOM 980 C CA . GLU A 1 124 ? 12.914 -20.609 -23.094 1 98.75 124 GLU A CA 1
ATOM 981 C C . GLU A 1 124 ? 12.969 -19.453 -22.094 1 98.75 124 GLU A C 1
ATOM 983 O O . GLU A 1 124 ? 13.961 -19.281 -21.391 1 98.75 124 GLU A O 1
ATOM 988 N N . LEU A 1 125 ? 11.953 -18.703 -22 1 98.81 125 LEU A N 1
ATOM 989 C CA . LEU A 1 125 ? 11.914 -17.562 -21.109 1 98.81 125 LEU A CA 1
ATOM 990 C C . LEU A 1 125 ? 12 -18 -19.656 1 98.81 125 LEU A C 1
ATOM 992 O O . LEU A 1 125 ? 12.648 -17.344 -18.828 1 98.81 125 LEU A O 1
ATOM 996 N N . SER A 1 126 ? 11.367 -19.109 -19.359 1 98.88 126 SER A N 1
ATOM 997 C CA . SER A 1 126 ? 11.398 -19.641 -18 1 98.88 126 SER A CA 1
ATOM 998 C C . SER A 1 126 ? 12.812 -20 -17.562 1 98.88 126 SER A C 1
ATOM 1000 O O . SER A 1 126 ? 13.164 -19.875 -16.391 1 98.88 126 SER A O 1
ATOM 1002 N N . LEU A 1 127 ? 13.602 -20.438 -18.469 1 98.75 127 LEU A N 1
ATOM 1003 C CA . LEU A 1 127 ? 14.914 -21 -18.172 1 98.75 127 LEU A CA 1
ATOM 1004 C C . LEU A 1 127 ? 15.977 -19.906 -18.125 1 98.75 127 LEU A C 1
ATOM 1006 O O . LEU A 1 127 ? 17.047 -20.094 -17.547 1 98.75 127 LEU A O 1
ATOM 1010 N N . GLN A 1 128 ? 15.695 -18.75 -18.688 1 98.75 128 GLN A N 1
ATOM 1011 C CA . GLN A 1 128 ? 16.703 -17.703 -18.844 1 98.75 128 GLN A CA 1
ATOM 1012 C C . GLN A 1 128 ? 17.266 -17.281 -17.5 1 98.75 128 GLN A C 1
ATOM 1014 O O . GLN A 1 128 ? 18.5 -17.234 -17.312 1 98.75 128 GLN A O 1
ATOM 1019 N N . PRO A 1 129 ? 16.469 -17 -16.516 1 98.62 129 PRO A N 1
ATOM 1020 C CA . PRO A 1 129 ? 17.016 -16.562 -15.234 1 98.62 129 PRO A CA 1
ATOM 1021 C C . PRO A 1 129 ? 17.844 -17.656 -14.547 1 98.62 129 PRO A C 1
ATOM 1023 O O . PRO A 1 129 ? 18.828 -17.359 -13.867 1 98.62 129 PRO A O 1
ATOM 1026 N N . TRP A 1 130 ? 17.422 -18.891 -14.688 1 98.5 130 TRP A N 1
ATOM 1027 C CA . TRP A 1 130 ? 18.172 -19.984 -14.102 1 98.5 130 TRP A CA 1
ATOM 1028 C C . TRP A 1 130 ? 19.562 -20.094 -14.734 1 98.5 130 TRP A C 1
ATOM 1030 O O . TRP A 1 130 ? 20.547 -20.281 -14.023 1 98.5 130 TRP A O 1
ATOM 1040 N N . ARG A 1 131 ? 19.609 -20 -16.031 1 98.12 131 ARG A N 1
ATOM 1041 C CA . ARG A 1 131 ? 20.891 -20.047 -16.734 1 98.12 131 ARG A CA 1
ATOM 1042 C C . ARG A 1 131 ? 21.781 -18.859 -16.359 1 98.12 131 ARG A C 1
ATOM 1044 O O . ARG A 1 131 ? 22.984 -19 -16.188 1 98.12 131 ARG A O 1
ATOM 1051 N N . ALA A 1 132 ? 21.141 -17.734 -16.188 1 98.25 132 ALA A N 1
ATOM 1052 C CA . ALA A 1 132 ? 21.891 -16.5 -15.961 1 98.25 132 ALA A CA 1
ATOM 1053 C C . ALA A 1 132 ? 22.359 -16.391 -14.516 1 98.25 132 ALA A C 1
ATOM 1055 O O . ALA A 1 132 ? 23.453 -15.898 -14.25 1 98.25 132 ALA A O 1
ATOM 1056 N N . PHE A 1 133 ? 21.5 -16.828 -13.508 1 98.12 133 PHE A N 1
ATOM 1057 C CA . PHE A 1 133 ? 21.766 -16.438 -12.133 1 98.12 133 PHE A CA 1
ATOM 1058 C C . PHE A 1 133 ? 21.812 -17.656 -11.219 1 98.12 133 PHE A C 1
ATOM 1060 O O . PHE A 1 133 ? 22.172 -17.547 -10.047 1 98.12 133 PHE A O 1
ATOM 1067 N N . GLY A 1 134 ? 21.438 -18.828 -11.648 1 97.75 134 GLY A N 1
ATOM 1068 C CA . GLY A 1 134 ? 21.438 -20.031 -10.828 1 97.75 134 GLY A CA 1
ATOM 1069 C C . GLY A 1 134 ? 20.406 -19.984 -9.711 1 97.75 134 GLY A C 1
ATOM 1070 O O . GLY A 1 134 ? 20.703 -20.359 -8.57 1 97.75 134 GLY A O 1
ATOM 1071 N N . VAL A 1 135 ? 19.234 -19.531 -9.969 1 98.5 135 VAL A N 1
ATOM 1072 C CA . VAL A 1 135 ? 18.172 -19.453 -8.969 1 98.5 135 VAL A CA 1
ATOM 1073 C C . VAL A 1 135 ? 17.781 -20.844 -8.492 1 98.5 135 VAL A C 1
ATOM 1075 O O . VAL A 1 135 ? 18 -21.828 -9.211 1 98.5 135 VAL A O 1
ATOM 1078 N N . ASP A 1 136 ? 17.188 -20.922 -7.355 1 98.31 136 ASP A N 1
ATOM 1079 C CA . ASP A 1 136 ? 16.875 -22.203 -6.73 1 98.31 136 ASP A CA 1
ATOM 1080 C C . ASP A 1 136 ? 15.477 -22.672 -7.137 1 98.31 136 ASP A C 1
ATOM 1082 O O . ASP A 1 136 ? 15.07 -23.781 -6.789 1 98.31 136 ASP A O 1
ATOM 1086 N N . ALA A 1 137 ? 14.766 -21.844 -7.867 1 98.81 137 ALA A N 1
ATOM 1087 C CA . ALA A 1 137 ? 13.461 -22.219 -8.414 1 98.81 137 ALA A CA 1
ATOM 1088 C C . ALA A 1 137 ? 13.211 -21.516 -9.75 1 98.81 137 ALA A C 1
ATOM 1090 O O . ALA A 1 137 ? 13.562 -20.344 -9.922 1 98.81 137 ALA A O 1
ATOM 1091 N N . VAL A 1 138 ? 12.617 -22.266 -10.625 1 98.88 138 VAL A N 1
ATOM 1092 C CA . VAL A 1 138 ? 12.156 -21.734 -11.906 1 98.88 138 VAL A CA 1
ATOM 1093 C C . VAL A 1 138 ? 10.633 -21.656 -11.906 1 98.88 138 VAL A C 1
ATOM 1095 O O . VAL A 1 138 ? 9.953 -22.656 -11.672 1 98.88 138 VAL A O 1
ATOM 1098 N N . ILE A 1 139 ? 10.148 -20.484 -12.094 1 98.81 139 ILE A N 1
ATOM 1099 C CA . ILE A 1 139 ? 8.711 -20.344 -12.242 1 98.81 139 ILE A CA 1
ATOM 1100 C C . ILE A 1 139 ? 8.344 -20.266 -13.719 1 98.81 139 ILE A C 1
ATOM 1102 O O . ILE A 1 139 ? 9 -19.578 -14.5 1 98.81 139 ILE A O 1
ATOM 1106 N N . MET A 1 140 ? 7.332 -20.984 -14.062 1 98.62 140 MET A N 1
ATOM 1107 C CA . MET A 1 140 ? 6.891 -21 -15.453 1 98.62 140 MET A CA 1
ATOM 1108 C C . MET A 1 140 ? 6.516 -19.594 -15.922 1 98.62 140 MET A C 1
ATOM 1110 O O . MET A 1 140 ? 5.91 -18.828 -15.172 1 98.62 140 MET A O 1
ATOM 1114 N N . PHE A 1 141 ? 6.961 -19.297 -17.141 1 98.44 141 PHE A N 1
ATOM 1115 C CA . PHE A 1 141 ? 6.523 -18.047 -17.75 1 98.44 141 PHE A CA 1
ATOM 1116 C C . PHE A 1 141 ? 5.105 -18.172 -18.297 1 98.44 141 PHE A C 1
ATOM 1118 O O . PHE A 1 141 ? 4.855 -18.969 -19.203 1 98.44 141 PHE A O 1
ATOM 1125 N N . ALA A 1 142 ? 4.246 -17.438 -17.734 1 96.75 142 ALA A N 1
ATOM 1126 C CA . ALA A 1 142 ? 2.84 -17.422 -18.125 1 96.75 142 ALA A CA 1
ATOM 1127 C C . ALA A 1 142 ? 2.164 -16.125 -17.672 1 96.75 142 ALA A C 1
ATOM 1129 O O . ALA A 1 142 ? 2.799 -15.266 -17.062 1 96.75 142 ALA A O 1
ATOM 1130 N N . ASP A 1 143 ? 0.946 -15.961 -18.109 1 93.56 143 ASP A N 1
ATOM 1131 C CA . ASP A 1 143 ? 0.132 -14.836 -17.672 1 93.56 143 ASP A CA 1
ATOM 1132 C C . ASP A 1 143 ? -0.833 -15.242 -16.562 1 93.56 143 ASP A C 1
ATOM 1134 O O . ASP A 1 143 ? -1.442 -16.312 -16.625 1 93.56 143 ASP A O 1
ATOM 1138 N N . ILE A 1 144 ? -0.964 -14.344 -15.57 1 94.88 144 ILE A N 1
ATOM 1139 C CA . ILE A 1 144 ? -1.86 -14.617 -14.453 1 94.88 144 ILE A CA 1
ATOM 1140 C C . ILE A 1 144 ? -3.299 -14.711 -14.953 1 94.88 144 ILE A C 1
ATOM 1142 O O . ILE A 1 144 ? -4.148 -15.336 -14.32 1 94.88 144 ILE A O 1
ATOM 1146 N N . LEU A 1 145 ? -3.605 -14.219 -16.156 1 96.19 145 LEU A N 1
ATOM 1147 C CA . LEU A 1 145 ? -4.957 -14.148 -16.703 1 96.19 145 LEU A CA 1
ATOM 1148 C C . LEU A 1 145 ? -5.223 -15.312 -17.656 1 96.19 145 LEU A C 1
ATOM 1150 O O . LEU A 1 145 ? -6.32 -15.438 -18.203 1 96.19 145 LEU A O 1
ATOM 1154 N N . THR A 1 146 ? -4.301 -16.172 -17.828 1 96.12 146 THR A N 1
ATOM 1155 C CA . THR A 1 146 ? -4.316 -17.266 -18.781 1 96.12 146 THR A CA 1
ATOM 1156 C C . THR A 1 146 ? -5.605 -18.078 -18.641 1 96.12 146 THR A C 1
ATOM 1158 O O . THR A 1 146 ? -6.168 -18.516 -19.656 1 96.12 146 THR A O 1
ATOM 1161 N N . PRO A 1 147 ? -6.168 -18.25 -17.5 1 97.75 147 PRO A N 1
ATOM 1162 C CA . PRO A 1 147 ? -7.332 -19.125 -17.359 1 97.75 147 PRO A CA 1
ATOM 1163 C C . PRO A 1 147 ? -8.641 -18.438 -17.75 1 97.75 147 PRO A C 1
ATOM 1165 O O . PRO A 1 147 ? -9.68 -19.094 -17.859 1 97.75 147 PRO A O 1
ATOM 1168 N N . LEU A 1 148 ? -8.672 -17.203 -18 1 97.12 148 LEU A N 1
ATOM 1169 C CA . LEU A 1 148 ? -9.906 -16.438 -18.078 1 97.12 148 LEU A CA 1
ATOM 1170 C C . LEU A 1 148 ? -10.617 -16.688 -19.406 1 97.12 148 LEU A C 1
ATOM 1172 O O . LEU A 1 148 ? -11.844 -16.828 -19.438 1 97.12 148 LEU A O 1
ATOM 1176 N N . PRO A 1 149 ? -9.875 -16.828 -20.531 1 96.75 149 PRO A N 1
ATOM 1177 C CA . PRO A 1 149 ? -10.57 -16.922 -21.812 1 96.75 149 PRO A CA 1
ATOM 1178 C C . PRO A 1 149 ? -11.492 -18.141 -21.906 1 96.75 149 PRO A C 1
ATOM 1180 O O . PRO A 1 149 ? -12.664 -18.016 -22.266 1 96.75 149 PRO A O 1
ATOM 1183 N N . PRO A 1 150 ? -11.062 -19.344 -21.516 1 97.81 150 PRO A N 1
ATOM 1184 C CA . PRO A 1 150 ? -11.992 -20.469 -21.609 1 97.81 150 PRO A CA 1
ATOM 1185 C C . PRO A 1 150 ? -13.172 -20.344 -20.656 1 97.81 150 PRO A C 1
ATOM 1187 O O . PRO A 1 150 ? -14.156 -21.078 -20.781 1 97.81 150 PRO A O 1
ATOM 1190 N N . MET A 1 151 ? -13.109 -19.406 -19.719 1 97.81 151 MET A N 1
ATOM 1191 C CA . MET A 1 151 ? -14.219 -19.156 -18.797 1 97.81 151 MET A CA 1
ATOM 1192 C C . MET A 1 151 ? -15.227 -18.188 -19.406 1 97.81 151 MET A C 1
ATOM 1194 O O . MET A 1 151 ? -16.297 -17.969 -18.859 1 97.81 151 MET A O 1
ATOM 1198 N N . GLY A 1 152 ? -14.828 -17.547 -20.453 1 96.25 152 GLY A N 1
ATOM 1199 C CA . GLY A 1 152 ? -15.703 -16.594 -21.125 1 96.25 152 GLY A CA 1
ATOM 1200 C C . GLY A 1 152 ? -15.258 -15.164 -20.953 1 96.25 152 GLY A C 1
ATOM 1201 O O . GLY A 1 152 ? -15.969 -14.234 -21.359 1 96.25 152 GLY A O 1
ATOM 1202 N N . LEU A 1 153 ? -14.141 -14.922 -20.359 1 95.75 153 LEU A N 1
ATOM 1203 C CA . LEU A 1 153 ? -13.586 -13.594 -20.156 1 95.75 153 LEU A CA 1
ATOM 1204 C C . LEU A 1 153 ? -12.328 -13.398 -21 1 95.75 153 LEU A C 1
ATOM 1206 O O . LEU A 1 153 ? -11.211 -13.492 -20.484 1 95.75 153 LEU A O 1
ATOM 1210 N N . ASP A 1 154 ? -12.555 -13.008 -22.172 1 93.94 154 ASP A N 1
ATOM 1211 C CA . ASP A 1 154 ? -11.414 -12.828 -23.078 1 93.94 154 ASP A CA 1
ATOM 1212 C C . ASP A 1 154 ? -10.727 -11.484 -22.812 1 93.94 154 ASP A C 1
ATOM 1214 O O . ASP A 1 154 ? -11.359 -10.531 -22.375 1 93.94 154 ASP A O 1
ATOM 1218 N N . TYR A 1 155 ? -9.344 -11.492 -23.094 1 93.44 155 TYR A N 1
ATOM 1219 C CA . TYR A 1 155 ? -8.578 -10.273 -22.859 1 93.44 155 TYR A CA 1
ATOM 1220 C C . TYR A 1 155 ? -7.496 -10.102 -23.922 1 93.44 155 TYR A C 1
ATOM 1222 O O . TYR A 1 155 ? -7.184 -11.039 -24.656 1 93.44 155 TYR A O 1
ATOM 1230 N N . GLN A 1 156 ? -7.082 -8.852 -24.016 1 90.12 156 GLN A N 1
ATOM 1231 C CA . GLN A 1 156 ? -5.926 -8.508 -24.844 1 90.12 156 GLN A CA 1
ATOM 1232 C C . GLN A 1 156 ? -4.906 -7.699 -24.031 1 90.12 156 GLN A C 1
ATOM 1234 O O . GLN A 1 156 ? -5.242 -7.117 -23 1 90.12 156 GLN A O 1
ATOM 1239 N N . ILE A 1 157 ? -3.721 -7.898 -24.391 1 85.81 157 ILE A N 1
ATOM 1240 C CA . ILE A 1 157 ? -2.68 -7.098 -23.766 1 85.81 157 ILE A CA 1
ATOM 1241 C C . ILE A 1 157 ? -2.236 -5.984 -24.703 1 85.81 157 ILE A C 1
ATOM 1243 O O . ILE A 1 157 ? -1.789 -6.25 -25.828 1 85.81 157 ILE A O 1
ATOM 1247 N N . VAL A 1 158 ? -2.516 -4.82 -24.266 1 74.69 158 VAL A N 1
ATOM 1248 C CA . VAL A 1 158 ? -2.133 -3.643 -25.047 1 74.69 158 VAL A CA 1
ATOM 1249 C C . VAL A 1 158 ? -0.796 -3.104 -24.531 1 74.69 158 VAL A C 1
ATOM 1251 O O . VAL A 1 158 ? -0.626 -2.881 -23.328 1 74.69 158 VAL A O 1
ATOM 1254 N N . SER A 1 159 ? 0.141 -2.992 -25.484 1 68.31 159 SER A N 1
ATOM 1255 C CA . SER A 1 159 ? 1.479 -2.541 -25.109 1 68.31 159 SER A CA 1
ATOM 1256 C C . SER A 1 159 ? 1.424 -1.224 -24.344 1 68.31 159 SER A C 1
ATOM 1258 O O . SER A 1 159 ? 0.746 -0.283 -24.766 1 68.31 159 SER A O 1
ATOM 1260 N N . GLY A 1 160 ? 2.035 -1.198 -23.203 1 66.25 160 GLY A N 1
ATOM 1261 C CA . GLY A 1 160 ? 2.123 -0 -22.391 1 66.25 160 GLY A CA 1
ATOM 1262 C C . GLY A 1 160 ? 0.931 0.182 -21.469 1 66.25 160 GLY A C 1
ATOM 1263 O O . GLY A 1 160 ? 1 0.936 -20.5 1 66.25 160 GLY A O 1
ATOM 1264 N N . GLN A 1 161 ? -0.148 -0.498 -21.75 1 70.5 161 GLN A N 1
ATOM 1265 C CA . GLN A 1 161 ? -1.359 -0.245 -20.969 1 70.5 161 GLN A CA 1
ATOM 1266 C C . GLN A 1 161 ? -1.723 -1.449 -20.109 1 70.5 161 GLN A C 1
ATOM 1268 O O . GLN A 1 161 ? -2.463 -1.319 -19.125 1 70.5 161 GLN A O 1
ATOM 1273 N N . GLY A 1 162 ? -1.202 -2.596 -20.453 1 79.44 162 GLY A N 1
ATOM 1274 C CA . GLY A 1 162 ? -1.57 -3.779 -19.688 1 79.44 162 GLY A CA 1
ATOM 1275 C C . GLY A 1 162 ? -2.768 -4.512 -20.266 1 79.44 162 GLY A C 1
ATOM 1276 O O . GLY A 1 162 ? -3.113 -4.32 -21.438 1 79.44 162 GLY A O 1
ATOM 1277 N N . PRO A 1 163 ? -3.391 -5.355 -19.484 1 87.12 163 PRO A N 1
ATOM 1278 C CA . PRO A 1 163 ? -4.496 -6.172 -19.984 1 87.12 163 PRO A CA 1
ATOM 1279 C C . PRO A 1 163 ? -5.797 -5.387 -20.125 1 87.12 163 PRO A C 1
ATOM 1281 O O . PRO A 1 163 ? -6.051 -4.465 -19.344 1 87.12 163 PRO A O 1
ATOM 1284 N N . SER A 1 164 ? -6.508 -5.734 -21.125 1 89.69 164 SER A N 1
ATOM 1285 C CA . SER A 1 164 ? -7.84 -5.188 -21.359 1 89.69 164 SER A CA 1
ATOM 1286 C C . SER A 1 164 ? -8.852 -6.293 -21.609 1 89.69 164 SER A C 1
ATOM 1288 O O . SER A 1 164 ? -8.711 -7.078 -22.547 1 89.69 164 SER A O 1
ATOM 1290 N N . ILE A 1 165 ? -9.844 -6.34 -20.766 1 90.94 165 ILE A N 1
ATOM 1291 C CA . ILE A 1 165 ? -10.914 -7.32 -20.906 1 90.94 165 ILE A CA 1
ATOM 1292 C C . ILE A 1 165 ? -11.938 -6.824 -21.922 1 90.94 165 ILE A C 1
ATOM 1294 O O . ILE A 1 165 ? -12.414 -5.691 -21.812 1 90.94 165 ILE A O 1
ATOM 1298 N N . LYS A 1 166 ? -12.289 -7.602 -22.797 1 86.81 166 LYS A N 1
ATOM 1299 C CA . LYS A 1 166 ? -13.172 -7.227 -23.891 1 86.81 166 LYS A CA 1
ATOM 1300 C C . LYS A 1 166 ? -14.555 -6.859 -23.391 1 86.81 166 LYS A C 1
ATOM 1302 O O . LYS A 1 166 ? -15.117 -5.836 -23.781 1 86.81 166 LYS A O 1
ATOM 1307 N N . THR A 1 167 ? -15.055 -7.707 -22.562 1 91.5 167 THR A N 1
ATOM 1308 C CA . THR A 1 167 ? -16.359 -7.477 -21.969 1 91.5 167 THR A CA 1
ATOM 1309 C C . THR A 1 167 ? -16.297 -7.594 -20.438 1 91.5 167 THR A C 1
ATOM 1311 O O . THR A 1 167 ? -16.516 -8.672 -19.891 1 91.5 167 THR A O 1
ATOM 1314 N N . PRO A 1 168 ? -16.062 -6.504 -19.781 1 94.19 168 PRO A N 1
ATOM 1315 C CA . PRO A 1 168 ? -16 -6.566 -18.328 1 94.19 168 PRO A CA 1
ATOM 1316 C C . PRO A 1 168 ? -17.344 -6.914 -17.688 1 94.19 168 PRO A C 1
ATOM 1318 O O . PRO A 1 168 ? -18.391 -6.633 -18.25 1 94.19 168 PRO A O 1
ATOM 1321 N N . VAL A 1 169 ? -17.297 -7.547 -16.578 1 96.62 169 VAL A N 1
ATOM 1322 C CA . VAL A 1 169 ? -18.484 -7.941 -15.844 1 96.62 169 VAL A CA 1
ATOM 1323 C C . VAL A 1 169 ? -19.125 -6.715 -15.203 1 96.62 169 VAL A C 1
ATOM 1325 O O . VAL A 1 169 ? -18.469 -5.98 -14.461 1 96.62 169 VAL A O 1
ATOM 1328 N N . ARG A 1 170 ? -20.453 -6.543 -15.469 1 94.44 170 ARG A N 1
ATOM 1329 C CA . ARG A 1 170 ? -21.125 -5.363 -14.945 1 94.44 170 ARG A CA 1
ATOM 1330 C C . ARG A 1 170 ? -22.453 -5.738 -14.273 1 94.44 170 ARG A C 1
ATOM 1332 O O . ARG A 1 170 ? -22.938 -5.016 -13.406 1 94.44 170 ARG A O 1
ATOM 1339 N N . CYS A 1 171 ? -22.984 -6.828 -14.703 1 95.19 171 CYS A N 1
ATOM 1340 C CA . CYS A 1 171 ? -24.297 -7.227 -14.203 1 95.19 171 CYS A CA 1
ATOM 1341 C C . CYS A 1 171 ? -24.391 -8.742 -14.07 1 95.19 171 CYS A C 1
ATOM 1343 O O . CYS A 1 171 ? -23.438 -9.453 -14.367 1 95.19 171 CYS A O 1
ATOM 1345 N N . MET A 1 172 ? -25.562 -9.211 -13.578 1 95.62 172 MET A N 1
ATOM 1346 C CA . MET A 1 172 ? -25.734 -10.633 -13.312 1 95.62 172 MET A CA 1
ATOM 1347 C C . MET A 1 172 ? -25.688 -11.445 -14.609 1 95.62 172 MET A C 1
ATOM 1349 O O . MET A 1 172 ? -25.203 -12.57 -14.625 1 95.62 172 MET A O 1
ATOM 1353 N N . GLU A 1 173 ? -26.203 -10.852 -15.672 1 96.44 173 GLU A N 1
ATOM 1354 C CA . GLU A 1 173 ? -26.156 -11.523 -16.969 1 96.44 173 GLU A CA 1
ATOM 1355 C C . GLU A 1 173 ? -24.719 -11.805 -17.391 1 96.44 173 GLU A C 1
ATOM 1357 O O . GLU A 1 173 ? -24.422 -12.867 -17.938 1 96.44 173 GLU A O 1
ATOM 1362 N N . ASP A 1 174 ? -23.844 -10.844 -17.141 1 96.56 174 ASP A N 1
ATOM 1363 C CA . ASP A 1 174 ? -22.422 -11.031 -17.453 1 96.56 174 ASP A CA 1
ATOM 1364 C C . ASP A 1 174 ? -21.828 -12.156 -16.609 1 96.56 174 ASP A C 1
ATOM 1366 O O . ASP A 1 174 ? -21.016 -12.945 -17.109 1 96.56 174 ASP A O 1
ATOM 1370 N N . VAL A 1 175 ? -22.219 -12.234 -15.352 1 96.81 175 VAL A N 1
ATOM 1371 C CA . VAL A 1 175 ? -21.719 -13.266 -14.445 1 96.81 175 VAL A CA 1
ATOM 1372 C C . VAL A 1 175 ? -22.156 -14.641 -14.945 1 96.81 175 VAL A C 1
ATOM 1374 O O . VAL A 1 175 ? -21.391 -15.609 -14.875 1 96.81 175 VAL A O 1
ATOM 1377 N N . GLU A 1 176 ? -23.344 -14.703 -15.422 1 96.12 176 GLU A N 1
ATOM 1378 C CA . GLU A 1 176 ? -23.891 -15.977 -15.891 1 96.12 176 GLU A CA 1
ATOM 1379 C C . GLU A 1 176 ? -23.141 -16.469 -17.125 1 96.12 176 GLU A C 1
ATOM 1381 O O . GLU A 1 176 ? -23.062 -17.672 -17.359 1 96.12 176 GLU A O 1
ATOM 1386 N N . LEU A 1 177 ? -22.609 -15.586 -17.844 1 95.38 177 LEU A N 1
ATOM 1387 C CA . LEU A 1 177 ? -21.859 -15.938 -19.031 1 95.38 177 LEU A CA 1
ATOM 1388 C C . LEU A 1 177 ? -20.484 -16.484 -18.672 1 95.38 177 LEU A C 1
ATOM 1390 O O . LEU A 1 177 ? -19.844 -17.156 -19.484 1 95.38 177 LEU A O 1
ATOM 1394 N N . VAL A 1 178 ? -20.016 -16.188 -17.516 1 97.25 178 VAL A N 1
ATOM 1395 C CA . VAL A 1 178 ? -18.766 -16.766 -17.016 1 97.25 178 VAL A CA 1
ATOM 1396 C C . VAL A 1 178 ? -19.016 -18.188 -16.531 1 97.25 178 VAL A C 1
ATOM 1398 O O . VAL A 1 178 ? -19.906 -18.438 -15.719 1 97.25 178 VAL A O 1
ATOM 1401 N N . ARG A 1 179 ? -18.266 -19.109 -17.047 1 96.88 179 ARG A N 1
ATOM 1402 C CA . ARG A 1 179 ? -18.453 -20.484 -16.594 1 96.88 179 ARG A CA 1
ATOM 1403 C C . ARG A 1 179 ? -17.188 -21.031 -15.945 1 96.88 179 ARG A C 1
ATOM 1405 O O . ARG A 1 179 ? -16.078 -20.641 -16.328 1 96.88 179 ARG A O 1
ATOM 1412 N N . PRO A 1 180 ? -17.391 -21.953 -15.008 1 97.81 180 PRO A N 1
ATOM 1413 C CA . PRO A 1 180 ? -16.203 -22.562 -14.398 1 97.81 180 PRO A CA 1
ATOM 1414 C C . PRO A 1 180 ? -15.414 -23.422 -15.391 1 97.81 180 PRO A C 1
ATOM 1416 O O . PRO A 1 180 ? -15.984 -24 -16.312 1 97.81 180 PRO A O 1
ATOM 1419 N N . LEU A 1 181 ? -14.141 -23.469 -15.172 1 98.06 181 LEU A N 1
ATOM 1420 C CA . LEU A 1 181 ? -13.266 -24.344 -15.953 1 98.06 181 LEU A CA 1
ATOM 1421 C C . LEU A 1 181 ? -13.602 -25.812 -15.703 1 98.06 181 LEU A C 1
ATOM 1423 O O . LEU A 1 181 ? -13.906 -26.203 -14.57 1 98.06 181 LEU A O 1
ATOM 1427 N N . THR A 1 182 ? -13.5 -26.625 -16.766 1 97.44 182 THR A N 1
ATOM 1428 C CA . THR A 1 182 ? -13.586 -28.078 -16.672 1 97.44 182 THR A CA 1
ATOM 1429 C C . THR A 1 182 ? -12.234 -28.719 -16.953 1 97.44 182 THR A C 1
ATOM 1431 O O . THR A 1 182 ? -11.344 -28.078 -17.531 1 97.44 182 THR A O 1
ATOM 1434 N N . PRO A 1 183 ? -12.086 -29.922 -16.469 1 96.5 183 PRO A N 1
ATOM 1435 C CA . PRO A 1 183 ? -10.852 -30.625 -16.828 1 96.5 183 PRO A CA 1
ATOM 1436 C C . PRO A 1 183 ? -10.594 -30.656 -18.328 1 96.5 183 PRO A C 1
ATOM 1438 O O . PRO A 1 183 ? -9.445 -30.625 -18.766 1 96.5 183 PRO A O 1
ATOM 1441 N N . GLU A 1 184 ? -11.648 -30.672 -19.094 1 97.75 184 GLU A N 1
ATOM 1442 C CA . GLU A 1 184 ? -11.508 -30.656 -20.547 1 97.75 184 GLU A CA 1
ATOM 1443 C C . GLU A 1 184 ? -10.883 -29.359 -21.031 1 97.75 184 GLU A C 1
ATOM 1445 O O . GLU A 1 184 ? -10.086 -29.344 -21.969 1 97.75 184 GLU A O 1
ATOM 1450 N N . ASP A 1 185 ? -11.188 -28.281 -20.422 1 98 185 ASP A N 1
ATOM 1451 C CA . ASP A 1 185 ? -10.633 -26.984 -20.781 1 98 185 ASP A CA 1
ATOM 1452 C C . ASP A 1 185 ? -9.117 -26.953 -20.609 1 98 185 ASP A C 1
ATOM 1454 O O . ASP A 1 185 ? -8.398 -26.375 -21.422 1 98 185 ASP A O 1
ATOM 1458 N N . THR A 1 186 ? -8.625 -27.578 -19.5 1 97.81 186 THR A N 1
ATOM 1459 C CA . THR A 1 186 ? -7.199 -27.578 -19.219 1 97.81 186 THR A CA 1
ATOM 1460 C C . THR A 1 186 ? -6.441 -28.422 -20.234 1 97.81 186 THR A C 1
ATOM 1462 O O . THR A 1 186 ? -5.312 -28.109 -20.609 1 97.81 186 THR A O 1
ATOM 1465 N N . GLU A 1 187 ? -7.086 -29.484 -20.719 1 97.38 187 GLU A N 1
ATOM 1466 C CA . GLU A 1 187 ? -6.438 -30.406 -21.656 1 97.38 187 GLU A CA 1
ATOM 1467 C C . GLU A 1 187 ? -6.523 -29.891 -23.094 1 97.38 187 GLU A C 1
ATOM 1469 O O . GLU A 1 187 ? -5.832 -30.375 -23.984 1 97.38 187 GLU A O 1
ATOM 1474 N N . THR A 1 188 ? -7.352 -28.906 -23.328 1 97.81 188 THR A N 1
ATOM 1475 C CA . THR A 1 188 ? -7.531 -28.375 -24.672 1 97.81 188 THR A CA 1
ATOM 1476 C C . THR A 1 188 ? -7.109 -26.906 -24.75 1 97.81 188 THR A C 1
ATOM 1478 O O . THR A 1 188 ? -5.93 -26.609 -24.938 1 97.81 188 THR A O 1
ATOM 1481 N N . ALA A 1 189 ? -7.949 -26 -24.219 1 97.5 189 ALA A N 1
ATOM 1482 C CA . ALA A 1 189 ? -7.727 -24.562 -24.359 1 97.5 189 ALA A CA 1
ATOM 1483 C C . ALA A 1 189 ? -6.473 -24.125 -23.609 1 97.5 189 ALA A C 1
ATOM 1485 O O . ALA A 1 189 ? -5.812 -23.156 -24 1 97.5 189 ALA A O 1
ATOM 1486 N N . LEU A 1 190 ? -6.133 -24.812 -22.547 1 98.31 190 LEU A N 1
ATOM 1487 C CA . LEU A 1 190 ? -4.996 -24.422 -21.719 1 98.31 190 LEU A CA 1
ATOM 1488 C C . LEU A 1 190 ? -3.869 -25.438 -21.812 1 98.31 190 LEU A C 1
ATOM 1490 O O . LEU A 1 190 ? -2.969 -25.469 -20.969 1 98.31 190 LEU A O 1
ATOM 1494 N N . SER A 1 191 ? -3.875 -26.281 -22.844 1 98.5 191 SER A N 1
ATOM 1495 C CA . SER A 1 191 ? -2.93 -27.391 -22.969 1 98.5 191 SER A CA 1
ATOM 1496 C C . SER A 1 191 ? -1.494 -26.875 -23.062 1 98.5 191 SER A C 1
ATOM 1498 O O . SER A 1 191 ? -0.558 -27.578 -22.656 1 98.5 191 SER A O 1
ATOM 1500 N N . PHE A 1 192 ? -1.303 -25.688 -23.562 1 98.5 192 PHE A N 1
ATOM 1501 C CA . PHE A 1 192 ? 0.034 -25.125 -23.688 1 98.5 192 PHE A CA 1
ATOM 1502 C C . PHE A 1 192 ? 0.688 -24.953 -22.328 1 98.5 192 PHE A C 1
ATOM 1504 O O . PHE A 1 192 ? 1.912 -25.031 -22.203 1 98.5 192 PHE A O 1
ATOM 1511 N N . VAL A 1 193 ? -0.08 -24.734 -21.297 1 98.69 193 VAL A N 1
ATOM 1512 C CA . VAL A 1 193 ? 0.45 -24.625 -19.938 1 98.69 193 VAL A CA 1
ATOM 1513 C C . VAL A 1 193 ? 1.062 -25.953 -19.531 1 98.69 193 VAL A C 1
ATOM 1515 O O . VAL A 1 193 ? 2.18 -26 -19 1 98.69 193 VAL A O 1
ATOM 1518 N N . GLY A 1 194 ? 0.312 -27.031 -19.734 1 98.75 194 GLY A N 1
ATOM 1519 C CA . GLY A 1 194 ? 0.813 -28.359 -19.422 1 98.75 194 GLY A CA 1
ATOM 1520 C C . GLY A 1 194 ? 2.062 -28.719 -20.203 1 98.75 194 GLY A C 1
ATOM 1521 O O . GLY A 1 194 ? 2.998 -29.297 -19.656 1 98.75 194 GLY A O 1
ATOM 1522 N N . THR A 1 195 ? 2.047 -28.422 -21.453 1 98.75 195 THR A N 1
ATOM 1523 C CA . THR A 1 195 ? 3.211 -28.688 -22.281 1 98.75 195 THR A CA 1
ATOM 1524 C C . THR A 1 195 ? 4.434 -27.938 -21.766 1 98.75 195 THR A C 1
ATOM 1526 O O . THR A 1 195 ? 5.523 -28.516 -21.672 1 98.75 195 THR A O 1
ATOM 1529 N N . THR A 1 196 ? 4.227 -26.672 -21.391 1 98.81 196 THR A N 1
ATOM 1530 C CA . THR A 1 196 ? 5.312 -25.875 -20.844 1 98.81 196 THR A CA 1
ATOM 1531 C C . THR A 1 196 ? 5.852 -26.484 -19.547 1 98.81 196 THR A C 1
ATOM 1533 O O . THR A 1 196 ? 7.059 -26.703 -19.422 1 98.81 196 THR A O 1
ATOM 1536 N N . LEU A 1 197 ? 5 -26.875 -18.672 1 98.88 197 LEU A N 1
ATOM 1537 C CA . LEU A 1 197 ? 5.402 -27.422 -17.375 1 98.88 197 LEU A CA 1
ATOM 1538 C C . LEU A 1 197 ? 6.109 -28.766 -17.547 1 98.88 197 LEU A C 1
ATOM 1540 O O . LEU A 1 197 ? 7.164 -29 -16.953 1 98.88 197 LEU A O 1
ATOM 1544 N N . SER A 1 198 ? 5.559 -29.609 -18.359 1 98.81 198 SER A N 1
ATOM 1545 C CA . SER A 1 198 ? 6.145 -30.922 -18.562 1 98.81 198 SER A CA 1
ATOM 1546 C C . SER A 1 198 ? 7.52 -30.828 -19.219 1 98.81 198 SER A C 1
ATOM 1548 O O . SER A 1 198 ? 8.445 -31.547 -18.859 1 98.81 198 SER A O 1
ATOM 1550 N N . THR A 1 199 ? 7.59 -29.953 -20.188 1 98.81 199 THR A N 1
ATOM 1551 C CA . THR A 1 199 ? 8.867 -29.75 -20.859 1 98.81 199 THR A CA 1
ATOM 1552 C C . THR A 1 199 ? 9.906 -29.203 -19.875 1 98.81 199 THR A C 1
ATOM 1554 O O . THR A 1 199 ? 11.047 -29.656 -19.859 1 98.81 199 THR A O 1
ATOM 1557 N N . LEU A 1 200 ? 9.555 -28.234 -19.078 1 98.88 200 LEU A N 1
ATOM 1558 C CA . LEU A 1 200 ? 10.453 -27.672 -18.078 1 98.88 200 LEU A CA 1
ATOM 1559 C C . LEU A 1 200 ? 10.875 -28.75 -17.078 1 98.88 200 LEU A C 1
ATOM 1561 O O . LEU A 1 200 ? 12.055 -28.828 -16.703 1 98.88 200 LEU A O 1
ATOM 1565 N N . ALA A 1 201 ? 9.906 -29.531 -16.625 1 98.56 201 ALA A N 1
ATOM 1566 C CA . ALA A 1 201 ? 10.211 -30.609 -15.695 1 98.56 201 ALA A CA 1
ATOM 1567 C C . ALA A 1 201 ? 11.258 -31.562 -16.266 1 98.56 201 ALA A C 1
ATOM 1569 O O . ALA A 1 201 ? 12.203 -31.953 -15.578 1 98.56 201 ALA A O 1
ATOM 1570 N N . HIS A 1 202 ? 11.078 -31.891 -17.469 1 98.12 202 HIS A N 1
ATOM 1571 C CA . HIS A 1 202 ? 12.008 -32.781 -18.156 1 98.12 202 HIS A CA 1
ATOM 1572 C C . HIS A 1 202 ? 13.383 -32.125 -18.297 1 98.12 202 HIS A C 1
ATOM 1574 O O . HIS A 1 202 ? 14.406 -32.75 -18.031 1 98.12 202 HIS A O 1
ATOM 1580 N N . THR A 1 203 ? 13.375 -30.891 -18.672 1 98 203 THR A N 1
ATOM 1581 C CA . THR A 1 203 ? 14.609 -30.156 -18.922 1 98 203 THR A CA 1
ATOM 1582 C C . THR A 1 203 ? 15.422 -30 -17.641 1 98 203 THR A C 1
ATOM 1584 O O . THR A 1 203 ? 16.641 -30.094 -17.656 1 98 203 THR A O 1
ATOM 1587 N N . LEU A 1 204 ? 14.766 -29.812 -16.516 1 97.94 204 LEU A N 1
ATOM 1588 C CA . LEU A 1 204 ? 15.414 -29.469 -15.25 1 97.94 204 LEU A CA 1
ATOM 1589 C C . LEU A 1 204 ? 15.75 -30.734 -14.461 1 97.94 204 LEU A C 1
ATOM 1591 O O . LEU A 1 204 ? 16.5 -30.688 -13.484 1 97.94 204 LEU A O 1
ATOM 1595 N N . ALA A 1 205 ? 15.289 -31.859 -14.906 1 95.62 205 ALA A N 1
ATOM 1596 C CA . ALA A 1 205 ? 15.367 -33.094 -14.148 1 95.62 205 ALA A CA 1
ATOM 1597 C C . ALA A 1 205 ? 16.812 -33.469 -13.875 1 95.62 205 ALA A C 1
ATOM 1599 O O . ALA A 1 205 ? 17.141 -33.969 -12.789 1 95.62 205 ALA A O 1
ATOM 1600 N N . ASP A 1 206 ? 17.719 -33.156 -14.781 1 93.12 206 ASP A N 1
ATOM 1601 C CA . ASP A 1 206 ? 19.094 -33.625 -14.656 1 93.12 206 ASP A CA 1
ATOM 1602 C C . ASP A 1 206 ? 20.031 -32.5 -14.211 1 93.12 206 ASP A C 1
ATOM 1604 O O . ASP A 1 206 ? 21.234 -32.719 -14.086 1 93.12 206 ASP A O 1
ATOM 1608 N N . ALA A 1 207 ? 19.422 -31.406 -13.922 1 94.5 207 ALA A N 1
ATOM 1609 C CA . ALA A 1 207 ? 20.25 -30.281 -13.469 1 94.5 207 ALA A CA 1
ATOM 1610 C C . ALA A 1 207 ? 20.812 -30.547 -12.078 1 94.5 207 ALA A C 1
ATOM 1612 O O . ALA A 1 207 ? 20.188 -31.203 -11.25 1 94.5 207 ALA A O 1
ATOM 1613 N N . ARG A 1 208 ? 22.141 -30.031 -11.828 1 91.69 208 ARG A N 1
ATOM 1614 C CA . ARG A 1 208 ? 22.797 -30.156 -10.531 1 91.69 208 ARG A CA 1
ATOM 1615 C C . ARG A 1 208 ? 23.531 -28.859 -10.18 1 91.69 208 ARG A C 1
ATOM 1617 O O . ARG A 1 208 ? 24.5 -28.484 -10.859 1 91.69 208 ARG A O 1
ATOM 1624 N N . PRO A 1 209 ? 23.047 -28.219 -9.039 1 92.75 209 PRO A N 1
ATOM 1625 C CA . PRO A 1 209 ? 21.844 -28.516 -8.242 1 92.75 209 PRO A CA 1
ATOM 1626 C C . PRO A 1 209 ? 20.547 -28.281 -9.016 1 92.75 209 PRO A C 1
ATOM 1628 O O . PRO A 1 209 ? 20.484 -27.422 -9.883 1 92.75 209 PRO A O 1
ATOM 1631 N N . ARG A 1 210 ? 19.594 -29.062 -8.648 1 96.44 210 ARG A N 1
ATOM 1632 C CA . ARG A 1 210 ? 18.312 -28.969 -9.344 1 96.44 210 ARG A CA 1
ATOM 1633 C C . ARG A 1 210 ? 17.438 -27.891 -8.719 1 96.44 210 ARG A C 1
ATOM 1635 O O . ARG A 1 210 ? 17.234 -27.875 -7.508 1 96.44 210 ARG A O 1
ATOM 1642 N N . PRO A 1 211 ? 16.922 -26.938 -9.547 1 98.31 211 PRO A N 1
ATOM 1643 C CA . PRO A 1 211 ? 15.93 -26 -9.023 1 98.31 211 PRO A CA 1
ATOM 1644 C C . PRO A 1 211 ? 14.531 -26.609 -8.914 1 98.31 211 PRO A C 1
ATOM 1646 O O . PRO A 1 211 ? 14.234 -27.609 -9.57 1 98.31 211 PRO A O 1
ATOM 1649 N N . ALA A 1 212 ? 13.734 -26.078 -8.031 1 98.69 212 ALA A N 1
ATOM 1650 C CA . ALA A 1 212 ? 12.32 -26.453 -7.996 1 98.69 212 ALA A CA 1
ATOM 1651 C C . ALA A 1 212 ? 11.562 -25.812 -9.164 1 98.69 212 ALA A C 1
ATOM 1653 O O . ALA A 1 212 ? 11.914 -24.734 -9.625 1 98.69 212 ALA A O 1
ATOM 1654 N N . LEU A 1 213 ? 10.578 -26.5 -9.648 1 98.88 213 LEU A N 1
ATOM 1655 C CA . LEU A 1 213 ? 9.719 -25.953 -10.695 1 98.88 213 LEU A CA 1
ATOM 1656 C C . LEU A 1 213 ? 8.406 -25.453 -10.109 1 98.88 213 LEU A C 1
ATOM 1658 O O . LEU A 1 213 ? 7.641 -26.219 -9.523 1 98.88 213 LEU A O 1
ATOM 1662 N N . LEU A 1 214 ? 8.141 -24.156 -10.297 1 98.88 214 LEU A N 1
ATOM 1663 C CA . LEU A 1 214 ? 6.965 -23.5 -9.727 1 98.88 214 LEU A CA 1
ATOM 1664 C C . LEU A 1 214 ? 5.91 -23.25 -10.797 1 98.88 214 LEU A C 1
ATOM 1666 O O . LEU A 1 214 ? 6.227 -22.766 -11.883 1 98.88 214 LEU A O 1
ATOM 1670 N N . GLY A 1 215 ? 4.699 -23.672 -10.484 1 98.75 215 GLY A N 1
ATOM 1671 C CA . GLY A 1 215 ? 3.539 -23.094 -11.148 1 98.75 215 GLY A CA 1
ATOM 1672 C C . GLY A 1 215 ? 2.969 -21.891 -10.43 1 98.75 215 GLY A C 1
ATOM 1673 O O . GLY A 1 215 ? 3.553 -21.406 -9.453 1 98.75 215 GLY A O 1
ATOM 1674 N N . PHE A 1 216 ? 1.883 -21.312 -10.992 1 98.31 216 PHE A N 1
ATOM 1675 C CA . PHE A 1 216 ? 1.238 -20.219 -10.266 1 98.31 216 PHE A CA 1
ATOM 1676 C C . PHE A 1 216 ? -0.176 -20 -10.789 1 98.31 216 PHE A C 1
ATOM 1678 O O . PHE A 1 216 ? -0.539 -20.484 -11.852 1 98.31 216 PHE A O 1
ATOM 1685 N N . LEU A 1 217 ? -0.953 -19.344 -10.023 1 98.38 217 LEU A N 1
ATOM 1686 C CA . LEU A 1 217 ? -2.281 -18.891 -10.414 1 98.38 217 LEU A CA 1
ATOM 1687 C C . LEU A 1 217 ? -2.668 -17.625 -9.648 1 98.38 217 LEU A C 1
ATOM 1689 O O . LEU A 1 217 ? -2.002 -17.25 -8.68 1 98.38 217 LEU A O 1
ATOM 1693 N N . GLY A 1 218 ? -3.68 -16.953 -10.188 1 98.5 218 GLY A N 1
ATOM 1694 C CA . GLY A 1 218 ? -4.234 -15.805 -9.484 1 98.5 218 GLY A CA 1
ATOM 1695 C C . GLY A 1 218 ? -5.27 -16.188 -8.445 1 98.5 218 GLY A C 1
ATOM 1696 O O . GLY A 1 218 ? -6.066 -17.109 -8.656 1 98.5 218 GLY A O 1
ATOM 1697 N N . ALA A 1 219 ? -5.258 -15.461 -7.34 1 98.69 219 ALA A N 1
ATOM 1698 C CA . ALA A 1 219 ? -6.332 -15.617 -6.359 1 98.69 219 ALA A CA 1
ATOM 1699 C C . ALA A 1 219 ? -7.676 -15.211 -6.949 1 98.69 219 ALA A C 1
ATOM 1701 O O . ALA A 1 219 ? -7.738 -14.375 -7.855 1 98.69 219 ALA A O 1
ATOM 1702 N N . PRO A 1 220 ? -8.719 -15.797 -6.395 1 98.81 220 PRO A N 1
ATOM 1703 C CA . PRO A 1 220 ? -10.047 -15.516 -6.953 1 98.81 220 PRO A CA 1
ATOM 1704 C C . PRO A 1 220 ? -10.352 -14.016 -7 1 98.81 220 PRO A C 1
ATOM 1706 O O . PRO A 1 220 ? -10.836 -13.516 -8.016 1 98.81 220 PRO A O 1
ATOM 1709 N N . PHE A 1 221 ? -10.094 -13.281 -6.02 1 98.56 221 PHE A N 1
ATOM 1710 C CA . PHE A 1 221 ? -10.391 -11.852 -6.016 1 98.56 221 PHE A CA 1
ATOM 1711 C C . PHE A 1 221 ? -9.617 -11.133 -7.109 1 98.56 221 PHE A C 1
ATOM 1713 O O . PHE A 1 221 ? -10.172 -10.281 -7.812 1 98.56 221 PHE A O 1
ATOM 1720 N N . THR A 1 222 ? -8.328 -11.406 -7.195 1 97.88 222 THR A N 1
ATOM 1721 C CA . THR A 1 222 ? -7.5 -10.773 -8.211 1 97.88 222 THR A CA 1
ATOM 1722 C C . THR A 1 222 ? -8.07 -11.008 -9.602 1 97.88 222 THR A C 1
ATOM 1724 O O . THR A 1 222 ? -8.203 -10.07 -10.391 1 97.88 222 THR A O 1
ATOM 1727 N N . LEU A 1 223 ? -8.391 -12.211 -9.922 1 97.94 223 LEU A N 1
ATOM 1728 C CA . LEU A 1 223 ? -8.938 -12.516 -11.242 1 97.94 223 LEU A CA 1
ATOM 1729 C C . LEU A 1 223 ? -10.297 -11.852 -11.438 1 97.94 223 LEU A C 1
ATOM 1731 O O . LEU A 1 223 ? -10.594 -11.344 -12.523 1 97.94 223 LEU A O 1
ATOM 1735 N N . ALA A 1 224 ? -11.102 -11.844 -10.391 1 97.94 224 ALA A N 1
ATOM 1736 C CA . ALA A 1 224 ? -12.383 -11.148 -10.461 1 97.94 224 ALA A CA 1
ATOM 1737 C C . ALA A 1 224 ? -12.188 -9.656 -10.719 1 97.94 224 ALA A C 1
ATOM 1739 O O . ALA A 1 224 ? -12.906 -9.055 -11.516 1 97.94 224 ALA A O 1
ATOM 1740 N N . ALA A 1 225 ? -11.211 -9.117 -10.031 1 96.62 225 ALA A N 1
ATOM 1741 C CA . ALA A 1 225 ? -10.938 -7.688 -10.172 1 96.62 225 ALA A CA 1
ATOM 1742 C C . ALA A 1 225 ? -10.578 -7.34 -11.617 1 96.62 225 ALA A C 1
ATOM 1744 O O . ALA A 1 225 ? -11.062 -6.348 -12.164 1 96.62 225 ALA A O 1
ATOM 1745 N N . TYR A 1 226 ? -9.789 -8.18 -12.211 1 95.19 226 TYR A N 1
ATOM 1746 C CA . TYR A 1 226 ? -9.477 -7.961 -13.617 1 95.19 226 TYR A CA 1
ATOM 1747 C C . TYR A 1 226 ? -10.734 -8.039 -14.477 1 95.19 226 TYR A C 1
ATOM 1749 O O . TYR A 1 226 ? -10.945 -7.199 -15.359 1 95.19 226 TYR A O 1
ATOM 1757 N N . GLY A 1 227 ? -11.531 -8.984 -14.227 1 95.5 227 GLY A N 1
ATOM 1758 C CA . GLY A 1 227 ? -12.758 -9.18 -14.992 1 95.5 227 GLY A CA 1
ATOM 1759 C C . GLY A 1 227 ? -13.734 -8.023 -14.859 1 95.5 227 GLY A C 1
ATOM 1760 O O . GLY A 1 227 ? -14.461 -7.707 -15.805 1 95.5 227 GLY A O 1
ATOM 1761 N N . ILE A 1 228 ? -13.727 -7.426 -13.719 1 95.88 228 ILE A N 1
ATOM 1762 C CA . ILE A 1 228 ? -14.68 -6.367 -13.414 1 95.88 228 ILE A CA 1
ATOM 1763 C C . ILE A 1 228 ? -14.141 -5.027 -13.898 1 95.88 228 ILE A C 1
ATOM 1765 O O . ILE A 1 228 ? -14.852 -4.266 -14.562 1 95.88 228 ILE A O 1
ATOM 1769 N N . GLU A 1 229 ? -12.898 -4.738 -13.609 1 93.75 229 GLU A N 1
ATOM 1770 C CA . GLU A 1 229 ? -12.297 -3.457 -13.977 1 93.75 229 GLU A CA 1
ATOM 1771 C C . GLU A 1 229 ? -12.094 -3.355 -15.484 1 93.75 229 GLU A C 1
ATOM 1773 O O . GLU A 1 229 ? -12.172 -2.266 -16.062 1 93.75 229 GLU A O 1
ATOM 1778 N N . GLY A 1 230 ? -11.844 -4.418 -16.109 1 88.88 230 GLY A N 1
ATOM 1779 C CA . GLY A 1 230 ? -11.625 -4.453 -17.547 1 88.88 230 GLY A CA 1
ATOM 1780 C C . GLY A 1 230 ? -10.219 -4.059 -17.938 1 88.88 230 GLY A C 1
ATOM 1781 O O . GLY A 1 230 ? -9.828 -4.207 -19.109 1 88.88 230 GLY A O 1
ATOM 1782 N N . GLU A 1 231 ? -9.586 -3.48 -17.062 1 79.5 231 GLU A N 1
ATOM 1783 C CA . GLU A 1 231 ? -8.195 -3.105 -17.312 1 79.5 231 GLU A CA 1
ATOM 1784 C C . GLU A 1 231 ? -7.332 -3.332 -16.078 1 79.5 231 GLU A C 1
ATOM 1786 O O . GLU A 1 231 ? -7.852 -3.574 -14.992 1 79.5 231 GLU A O 1
ATOM 1791 N N . GLY A 1 232 ? -6.07 -3.494 -16.438 1 68.06 232 GLY A N 1
ATOM 1792 C CA . GLY A 1 232 ? -5.148 -3.689 -15.336 1 68.06 232 GLY A CA 1
ATOM 1793 C C . GLY A 1 232 ? -4.09 -2.605 -15.242 1 68.06 232 GLY A C 1
ATOM 1794 O O . GLY A 1 232 ? -4.07 -1.677 -16.047 1 68.06 232 GLY A O 1
ATOM 1795 N N . GLY A 1 233 ? -3.395 -2.711 -14.164 1 59.28 233 GLY A N 1
ATOM 1796 C CA . GLY A 1 233 ? -2.223 -1.872 -13.977 1 59.28 233 GLY A CA 1
ATOM 1797 C C . GLY A 1 233 ? -2.557 -0.501 -13.414 1 59.28 233 GLY A C 1
ATOM 1798 O O . GLY A 1 233 ? -3.5 -0.357 -12.633 1 59.28 233 GLY A O 1
ATOM 1799 N N . ARG A 1 234 ? -1.774 0.376 -13.664 1 55.12 234 ARG A N 1
ATOM 1800 C CA . ARG A 1 234 ? -1.799 1.741 -13.148 1 55.12 234 ARG A CA 1
ATOM 1801 C C . ARG A 1 234 ? -3.035 2.488 -13.641 1 55.12 234 ARG A C 1
ATOM 1803 O O . ARG A 1 234 ? -3.463 3.463 -13.016 1 55.12 234 ARG A O 1
ATOM 1810 N N . ALA A 1 235 ? -3.596 1.853 -14.586 1 50.22 235 ALA A N 1
ATOM 1811 C CA . ALA A 1 235 ? -4.727 2.52 -15.227 1 50.22 235 ALA A CA 1
ATOM 1812 C C . ALA A 1 235 ? -6.02 2.254 -14.461 1 50.22 235 ALA A C 1
ATOM 1814 O O . ALA A 1 235 ? -7.012 2.971 -14.633 1 50.22 235 ALA A O 1
ATOM 1815 N N . SER A 1 236 ? -5.934 1.274 -13.648 1 63.25 236 SER A N 1
ATOM 1816 C CA . SER A 1 236 ? -7.188 0.906 -13 1 63.25 236 SER A CA 1
ATOM 1817 C C . SER A 1 236 ? -7.34 1.612 -11.656 1 63.25 236 SER A C 1
ATOM 1819 O O . SER A 1 236 ? -6.418 1.601 -10.836 1 63.25 236 SER A O 1
ATOM 1821 N N . SER A 1 237 ? -8.438 2.211 -11.484 1 73.94 237 SER A N 1
ATOM 1822 C CA . SER A 1 237 ? -8.766 2.943 -10.266 1 73.94 237 SER A CA 1
ATOM 1823 C C . SER A 1 237 ? -9.305 2.012 -9.188 1 73.94 237 SER A C 1
ATOM 1825 O O . SER A 1 237 ? -9.344 2.375 -8.008 1 73.94 237 SER A O 1
ATOM 1827 N N . GLY A 1 238 ? -9.719 0.81 -9.625 1 89.62 238 GLY A N 1
ATOM 1828 C CA . GLY A 1 238 ? -10.359 -0.112 -8.695 1 89.62 238 GLY A CA 1
ATOM 1829 C C . GLY A 1 238 ? -11.773 0.285 -8.344 1 89.62 238 GLY A C 1
ATOM 1830 O O . GLY A 1 238 ? -12.414 -0.357 -7.504 1 89.62 238 GLY A O 1
ATOM 1831 N N . LYS A 1 239 ? -12.305 1.226 -8.961 1 91.19 239 LYS A N 1
ATOM 1832 C CA . LYS A 1 239 ? -13.578 1.801 -8.562 1 91.19 239 LYS A CA 1
ATOM 1833 C C . LYS A 1 239 ? -14.734 0.87 -8.922 1 91.19 239 LYS A C 1
ATOM 1835 O O . LYS A 1 239 ? -15.727 0.788 -8.18 1 91.19 239 LYS A O 1
ATOM 1840 N N . GLN A 1 240 ? -14.633 0.218 -10.062 1 93.12 240 GLN A N 1
ATOM 1841 C CA . GLN A 1 240 ? -15.719 -0.673 -10.461 1 93.12 240 GLN A CA 1
ATOM 1842 C C . GLN A 1 240 ? -15.852 -1.847 -9.492 1 93.12 240 GLN A C 1
ATOM 1844 O O . GLN A 1 240 ? -16.969 -2.234 -9.125 1 93.12 240 GLN A O 1
ATOM 1849 N N . VAL A 1 241 ? -14.758 -2.379 -9.102 1 95.81 241 VAL A N 1
ATOM 1850 C CA . VAL A 1 241 ? -14.758 -3.477 -8.141 1 95.81 241 VAL A CA 1
ATOM 1851 C C . VAL A 1 241 ? -15.336 -3 -6.812 1 95.81 241 VAL A C 1
ATOM 1853 O O . VAL A 1 241 ? -16.188 -3.674 -6.223 1 95.81 241 VAL A O 1
ATOM 1856 N N . LYS A 1 242 ? -14.93 -1.834 -6.426 1 95.56 242 LYS A N 1
ATOM 1857 C CA . LYS A 1 242 ? -15.406 -1.276 -5.16 1 95.56 242 LYS A CA 1
ATOM 1858 C C . LYS A 1 242 ? -16.906 -0.988 -5.211 1 95.56 242 LYS A C 1
ATOM 1860 O O . LYS A 1 242 ? -17.625 -1.231 -4.238 1 95.56 242 LYS A O 1
ATOM 1865 N N . ARG A 1 243 ? -17.297 -0.483 -6.281 1 94.31 243 ARG A N 1
ATOM 1866 C CA . ARG A 1 243 ? -18.719 -0.231 -6.449 1 94.31 243 ARG A CA 1
ATOM 1867 C C . ARG A 1 243 ? -19.531 -1.518 -6.301 1 94.31 243 ARG A C 1
ATOM 1869 O O . ARG A 1 243 ? -20.578 -1.53 -5.648 1 94.31 243 ARG A O 1
ATOM 1876 N N . MET A 1 244 ? -19.047 -2.525 -6.91 1 95.5 244 MET A N 1
ATOM 1877 C CA . MET A 1 244 ? -19.719 -3.814 -6.816 1 95.5 244 MET A CA 1
ATOM 1878 C C . MET A 1 244 ? -19.734 -4.316 -5.375 1 95.5 244 MET A C 1
ATOM 1880 O O . MET A 1 244 ? -20.734 -4.883 -4.918 1 95.5 244 MET A O 1
ATOM 1884 N N . MET A 1 245 ? -18.766 -4.047 -4.645 1 96.31 245 MET A N 1
ATOM 1885 C CA . MET A 1 245 ? -18.625 -4.531 -3.275 1 96.31 245 MET A CA 1
ATOM 1886 C C . MET A 1 245 ? -19.547 -3.764 -2.334 1 96.31 245 MET A C 1
ATOM 1888 O O . MET A 1 245 ? -19.969 -4.289 -1.298 1 96.31 245 MET A O 1
ATOM 1892 N N . TYR A 1 246 ? -19.828 -2.525 -2.688 1 96.12 246 TYR A N 1
ATOM 1893 C CA . TYR A 1 246 ? -20.453 -1.647 -1.708 1 96.12 246 TYR A CA 1
ATOM 1894 C C . TYR A 1 246 ? -21.891 -1.327 -2.105 1 96.12 246 TYR A C 1
ATOM 1896 O O . TYR A 1 246 ? -22.438 -0.3 -1.698 1 96.12 246 TYR A O 1
ATOM 1904 N N . THR A 1 247 ? -22.469 -2.139 -2.883 1 95.19 247 THR A N 1
ATOM 1905 C CA . THR A 1 247 ? -23.891 -2.078 -3.209 1 95.19 247 THR A CA 1
ATOM 1906 C C . THR A 1 247 ? -24.547 -3.447 -3.041 1 95.19 247 THR A C 1
ATOM 1908 O O . THR A 1 247 ? -23.906 -4.477 -3.254 1 95.19 247 THR A O 1
ATOM 1911 N N . ALA A 1 248 ? -25.781 -3.477 -2.66 1 91.75 248 ALA A N 1
ATOM 1912 C CA . ALA A 1 248 ? -26.453 -4.734 -2.373 1 91.75 248 ALA A CA 1
ATOM 1913 C C . ALA A 1 248 ? -26.438 -5.66 -3.588 1 91.75 248 ALA A C 1
ATOM 1915 O O . ALA A 1 248 ? -26.031 -6.82 -3.486 1 91.75 248 ALA A O 1
ATOM 1916 N N . GLU A 1 249 ? -26.875 -5.215 -4.707 1 92.31 249 GLU A N 1
ATOM 1917 C CA . GLU A 1 249 ? -26.891 -6.012 -5.93 1 92.31 249 GLU A CA 1
ATOM 1918 C C . GLU A 1 249 ? -25.469 -6.402 -6.355 1 92.31 249 GLU A C 1
ATOM 1920 O O . GLU A 1 249 ? -25.234 -7.535 -6.785 1 92.31 249 GLU A O 1
ATOM 1925 N N . GLY A 1 250 ? -24.625 -5.512 -6.234 1 95.62 250 GLY A N 1
ATOM 1926 C CA . GLY A 1 250 ? -23.25 -5.762 -6.598 1 95.62 250 GLY A CA 1
ATOM 1927 C C . GLY A 1 250 ? -22.594 -6.848 -5.762 1 95.62 250 GLY A C 1
ATOM 1928 O O . GLY A 1 250 ? -21.828 -7.664 -6.277 1 95.62 250 GLY A O 1
ATOM 1929 N N . ARG A 1 251 ? -22.906 -6.855 -4.52 1 95.62 251 ARG A N 1
ATOM 1930 C CA . ARG A 1 251 ? -22.344 -7.844 -3.609 1 95.62 251 ARG A CA 1
ATOM 1931 C C . ARG A 1 251 ? -22.734 -9.258 -4.035 1 95.62 251 ARG A C 1
ATOM 1933 O O . ARG A 1 251 ? -21.891 -10.164 -4.023 1 95.62 251 ARG A O 1
ATOM 1940 N N . GLU A 1 252 ? -23.922 -9.438 -4.359 1 96.25 252 GLU A N 1
ATOM 1941 C CA . GLU A 1 252 ? -24.375 -10.75 -4.824 1 96.25 252 GLU A CA 1
ATOM 1942 C C . GLU A 1 252 ? -23.625 -11.172 -6.082 1 96.25 252 GLU A C 1
ATOM 1944 O O . GLU A 1 252 ? -23.156 -12.312 -6.188 1 96.25 252 GLU A O 1
ATOM 1949 N N . LEU A 1 253 ? -23.516 -10.219 -6.988 1 96.69 253 LEU A N 1
ATOM 1950 C CA . LEU A 1 253 ? -22.766 -10.445 -8.219 1 96.69 253 LEU A CA 1
ATOM 1951 C C . LEU A 1 253 ? -21.328 -10.844 -7.922 1 96.69 253 LEU A C 1
ATOM 1953 O O . LEU A 1 253 ? -20.812 -11.805 -8.5 1 96.69 253 LEU A O 1
ATOM 1957 N N . MET A 1 254 ? -20.766 -10.156 -7.062 1 97.75 254 MET A N 1
ATOM 1958 C CA . MET A 1 254 ? -19.359 -10.383 -6.703 1 97.75 254 MET A CA 1
ATOM 1959 C C . MET A 1 254 ? -19.156 -11.781 -6.133 1 97.75 254 MET A C 1
ATOM 1961 O O . MET A 1 254 ? -18.266 -12.508 -6.562 1 97.75 254 MET A O 1
ATOM 1965 N N . HIS A 1 255 ? -19.969 -12.156 -5.199 1 98.31 255 HIS A N 1
ATOM 1966 C CA . HIS A 1 255 ? -19.828 -13.461 -4.562 1 98.31 255 HIS A CA 1
ATOM 1967 C C . HIS A 1 255 ? -20.047 -14.586 -5.566 1 98.31 255 HIS A C 1
ATOM 1969 O O . HIS A 1 255 ? -19.344 -15.602 -5.527 1 98.31 255 HIS A O 1
ATOM 1975 N N . ARG A 1 256 ? -20.938 -14.43 -6.473 1 98.19 256 ARG A N 1
ATOM 1976 C CA . ARG A 1 256 ? -21.172 -15.445 -7.492 1 98.19 256 ARG A CA 1
ATOM 1977 C C . ARG A 1 256 ? -19.984 -15.578 -8.43 1 98.19 256 ARG A C 1
ATOM 1979 O O . ARG A 1 256 ? -19.578 -16.688 -8.781 1 98.19 256 ARG A O 1
ATOM 1986 N N . LEU A 1 257 ? -19.484 -14.477 -8.844 1 98.5 257 LEU A N 1
ATOM 1987 C CA . LEU A 1 257 ? -18.312 -14.477 -9.711 1 98.5 257 LEU A CA 1
ATOM 1988 C C . LEU A 1 257 ? -17.109 -15.117 -9.016 1 98.5 257 LEU A C 1
ATOM 1990 O O . LEU A 1 257 ? -16.422 -15.953 -9.602 1 98.5 257 LEU A O 1
ATOM 1994 N N . LEU A 1 258 ? -16.891 -14.75 -7.773 1 98.81 258 LEU A N 1
ATOM 1995 C CA . LEU A 1 258 ? -15.789 -15.289 -6.988 1 98.81 258 LEU A CA 1
ATOM 1996 C C . LEU A 1 258 ? -15.906 -16.797 -6.836 1 98.81 258 LEU A C 1
ATOM 1998 O O . LEU A 1 258 ? -14.906 -17.516 -6.895 1 98.81 258 LEU A O 1
ATOM 2002 N N . GLN A 1 259 ? -17.094 -17.266 -6.668 1 98.69 259 GLN A N 1
ATOM 2003 C CA . GLN A 1 259 ? -17.312 -18.703 -6.547 1 98.69 259 GLN A CA 1
ATOM 2004 C C . GLN A 1 259 ? -16.922 -19.422 -7.828 1 98.69 259 GLN A C 1
ATOM 2006 O O . GLN A 1 259 ? -16.234 -20.453 -7.781 1 98.69 259 GLN A O 1
ATOM 2011 N N . LYS A 1 260 ? -17.312 -18.938 -8.914 1 98.69 260 LYS A N 1
ATOM 2012 C CA . LYS A 1 260 ? -17 -19.547 -10.203 1 98.69 260 LYS A CA 1
ATOM 2013 C C . LYS A 1 260 ? -15.5 -19.547 -10.461 1 98.69 260 LYS A C 1
ATOM 2015 O O . LYS A 1 260 ? -14.938 -20.531 -10.945 1 98.69 260 LYS A O 1
ATOM 2020 N N . ILE A 1 261 ? -14.906 -18.453 -10.141 1 98.81 261 ILE A N 1
ATOM 2021 C CA . ILE A 1 261 ? -13.469 -18.344 -10.352 1 98.81 261 ILE A CA 1
ATOM 2022 C C . ILE A 1 261 ? -12.734 -19.297 -9.398 1 98.81 261 ILE A C 1
ATOM 2024 O O . ILE A 1 261 ? -11.758 -19.938 -9.789 1 98.81 261 ILE A O 1
ATOM 2028 N N . THR A 1 262 ? -13.211 -19.391 -8.164 1 98.81 262 THR A N 1
ATOM 2029 C CA . THR A 1 262 ? -12.609 -20.312 -7.195 1 98.81 262 THR A CA 1
ATOM 2030 C C . THR A 1 262 ? -12.648 -21.75 -7.719 1 98.81 262 THR A C 1
ATOM 2032 O O . THR A 1 262 ? -11.633 -22.438 -7.711 1 98.81 262 THR A O 1
ATOM 2035 N N . GLN A 1 263 ? -13.758 -22.141 -8.234 1 98.62 263 GLN A N 1
ATOM 2036 C CA . GLN A 1 263 ? -13.898 -23.484 -8.789 1 98.62 263 GLN A CA 1
ATOM 2037 C C . GLN A 1 263 ? -12.938 -23.703 -9.953 1 98.62 263 GLN A C 1
ATOM 2039 O O . GLN A 1 263 ? -12.328 -24.766 -10.078 1 98.62 263 GLN A O 1
ATOM 2044 N N . SER A 1 264 ? -12.812 -22.734 -10.711 1 98.81 264 SER A N 1
ATOM 2045 C CA . SER A 1 264 ? -11.938 -22.797 -11.883 1 98.81 264 SER A CA 1
ATOM 2046 C C . SER A 1 264 ? -10.477 -22.953 -11.469 1 98.81 264 SER A C 1
ATOM 2048 O O . SER A 1 264 ? -9.734 -23.734 -12.07 1 98.81 264 SER A O 1
ATOM 2050 N N . MET A 1 265 ? -10.086 -22.219 -10.469 1 98.75 265 MET A N 1
ATOM 2051 C CA . MET A 1 265 ? -8.688 -22.203 -10.055 1 98.75 265 MET A CA 1
ATOM 2052 C C . MET A 1 265 ? -8.32 -23.516 -9.352 1 98.75 265 MET A C 1
ATOM 2054 O O . MET A 1 265 ? -7.156 -23.922 -9.375 1 98.75 265 MET A O 1
ATOM 2058 N N . ILE A 1 266 ? -9.305 -24.203 -8.734 1 98.62 266 ILE A N 1
ATOM 2059 C CA . ILE A 1 266 ? -9.07 -25.531 -8.18 1 98.62 266 ILE A CA 1
ATOM 2060 C C . ILE A 1 266 ? -8.656 -26.5 -9.289 1 98.62 266 ILE A C 1
ATOM 2062 O O . ILE A 1 266 ? -7.641 -27.188 -9.172 1 98.62 266 ILE A O 1
ATOM 2066 N N . VAL A 1 267 ? -9.391 -26.438 -10.406 1 98.62 267 VAL A N 1
ATOM 2067 C CA . VAL A 1 267 ? -9.141 -27.297 -11.555 1 98.62 267 VAL A CA 1
ATOM 2068 C C . VAL A 1 267 ? -7.785 -26.953 -12.172 1 98.62 267 VAL A C 1
ATOM 2070 O O . VAL A 1 267 ? -7.004 -27.859 -12.5 1 98.62 267 VAL A O 1
ATOM 2073 N N . PHE A 1 268 ? -7.527 -25.734 -12.25 1 98.75 268 PHE A N 1
ATOM 2074 C CA . PHE A 1 268 ? -6.309 -25.266 -12.883 1 98.75 268 PHE A CA 1
ATOM 2075 C C . PHE A 1 268 ? -5.086 -25.625 -12.047 1 98.75 268 PHE A C 1
ATOM 2077 O O . PHE A 1 268 ? -4.059 -26.031 -12.594 1 98.75 268 PHE A O 1
ATOM 2084 N N . ALA A 1 269 ? -5.176 -25.484 -10.734 1 98.56 269 ALA A N 1
ATOM 2085 C CA . ALA A 1 269 ? -4.09 -25.859 -9.836 1 98.56 269 ALA A CA 1
ATOM 2086 C C . ALA A 1 269 ? -3.803 -27.359 -9.922 1 98.56 269 ALA A C 1
ATOM 2088 O O . ALA A 1 269 ? -2.643 -27.781 -9.992 1 98.56 269 ALA A O 1
ATOM 2089 N N . ALA A 1 270 ? -4.82 -28.172 -9.914 1 98.38 270 ALA A N 1
ATOM 2090 C CA . ALA A 1 270 ? -4.66 -29.625 -10.008 1 98.38 270 ALA A CA 1
ATOM 2091 C C . ALA A 1 270 ? -3.984 -30.016 -11.32 1 98.38 270 ALA A C 1
ATOM 2093 O O . ALA A 1 270 ? -3.131 -30.906 -11.344 1 98.38 270 ALA A O 1
ATOM 2094 N N . TYR A 1 271 ? -4.391 -29.328 -12.359 1 98.69 271 TYR A N 1
ATOM 2095 C CA . TYR A 1 271 ? -3.801 -29.578 -13.664 1 98.69 271 TYR A CA 1
ATOM 2096 C C . TYR A 1 271 ? -2.307 -29.281 -13.656 1 98.69 271 TYR A C 1
ATOM 2098 O O . TYR A 1 271 ? -1.502 -30.094 -14.117 1 98.69 271 TYR A O 1
ATOM 2106 N N . GLN A 1 272 ? -1.913 -28.141 -13.094 1 98.75 272 GLN A N 1
ATOM 2107 C CA . GLN A 1 272 ? -0.505 -27.766 -13.039 1 98.75 272 GLN A CA 1
ATOM 2108 C C . GLN A 1 272 ? 0.298 -28.766 -12.211 1 98.75 272 GLN A C 1
ATOM 2110 O O . GLN A 1 272 ? 1.413 -29.125 -12.578 1 98.75 272 GLN A O 1
ATOM 2115 N N . ALA A 1 273 ? -0.266 -29.172 -11.117 1 98.5 273 ALA A N 1
ATOM 2116 C CA . ALA A 1 273 ? 0.397 -30.156 -10.273 1 98.5 273 ALA A CA 1
ATOM 2117 C C . ALA A 1 273 ? 0.633 -31.453 -11.039 1 98.5 273 ALA A C 1
ATOM 2119 O O . ALA A 1 273 ? 1.724 -32.031 -10.984 1 98.5 273 ALA A O 1
ATOM 2120 N N . ARG A 1 274 ? -0.319 -31.891 -11.797 1 98.12 274 ARG A N 1
ATOM 2121 C CA . ARG A 1 274 ? -0.215 -33.125 -12.57 1 98.12 274 ARG A CA 1
ATOM 2122 C C . ARG A 1 274 ? 0.819 -32.969 -13.688 1 98.12 274 ARG A C 1
ATOM 2124 O O . ARG A 1 274 ? 1.437 -33.969 -14.094 1 98.12 274 ARG A O 1
ATOM 2131 N N . LYS A 1 275 ? 0.993 -31.797 -14.117 1 98.56 275 LYS A N 1
ATOM 2132 C CA . LYS A 1 275 ? 1.833 -31.594 -15.289 1 98.56 275 LYS A CA 1
ATOM 2133 C C . LYS A 1 275 ? 3.26 -31.234 -14.891 1 98.56 275 LYS A C 1
ATOM 2135 O O . LYS A 1 275 ? 4.098 -30.938 -15.75 1 98.56 275 LYS A O 1
ATOM 2140 N N . GLY A 1 276 ? 3.527 -31.188 -13.578 1 98.25 276 GLY A N 1
ATOM 2141 C CA . GLY A 1 276 ? 4.934 -31.156 -13.219 1 98.25 276 GLY A CA 1
ATOM 2142 C C . GLY A 1 276 ? 5.27 -30.062 -12.227 1 98.25 276 GLY A C 1
ATOM 2143 O O . GLY A 1 276 ? 6.387 -30 -11.711 1 98.25 276 GLY A O 1
ATOM 2144 N N . ALA A 1 277 ? 4.316 -29.156 -11.867 1 98.75 277 ALA A N 1
ATOM 2145 C CA . ALA A 1 277 ? 4.598 -28.125 -10.859 1 98.75 277 ALA A CA 1
ATOM 2146 C C . ALA A 1 277 ? 4.902 -28.766 -9.508 1 98.75 277 ALA A C 1
ATOM 2148 O O . ALA A 1 277 ? 4.133 -29.594 -9.008 1 98.75 277 ALA A O 1
ATOM 2149 N N . GLU A 1 278 ? 6.012 -28.344 -8.945 1 98.5 278 GLU A N 1
ATOM 2150 C CA . GLU A 1 278 ? 6.434 -28.922 -7.672 1 98.5 278 GLU A CA 1
ATOM 2151 C C . GLU A 1 278 ? 6.023 -28.031 -6.5 1 98.5 278 GLU A C 1
ATOM 2153 O O . GLU A 1 278 ? 6.055 -28.469 -5.344 1 98.5 278 GLU A O 1
ATOM 2158 N N . ALA A 1 279 ? 5.684 -26.859 -6.695 1 98.62 279 ALA A N 1
ATOM 2159 C CA . ALA A 1 279 ? 5.004 -25.891 -5.828 1 98.62 279 ALA A CA 1
ATOM 2160 C C . ALA A 1 279 ? 4.188 -24.906 -6.641 1 98.62 279 ALA A C 1
ATOM 2162 O O . ALA A 1 279 ? 4.465 -24.672 -7.824 1 98.62 279 ALA A O 1
ATOM 2163 N N . ILE A 1 280 ? 3.152 -24.406 -6.059 1 98.75 280 ILE A N 1
ATOM 2164 C CA . ILE A 1 280 ? 2.299 -23.453 -6.758 1 98.75 280 ILE A CA 1
ATOM 2165 C C . ILE A 1 280 ? 2.156 -22.172 -5.918 1 98.75 280 ILE A C 1
ATOM 2167 O O . ILE A 1 280 ? 1.805 -22.234 -4.738 1 98.75 280 ILE A O 1
ATOM 2171 N N . GLN A 1 281 ? 2.465 -21.078 -6.504 1 98.69 281 GLN A N 1
ATOM 2172 C CA . GLN A 1 281 ? 2.232 -19.812 -5.82 1 98.69 281 GLN A CA 1
ATOM 2173 C C . GLN A 1 281 ? 0.906 -19.188 -6.246 1 98.69 281 GLN A C 1
ATOM 2175 O O . GLN A 1 281 ? 0.616 -19.078 -7.438 1 98.69 281 GLN A O 1
ATOM 2180 N N . ILE A 1 282 ? 0.125 -18.859 -5.262 1 98.69 282 ILE A N 1
ATOM 2181 C CA . ILE A 1 282 ? -1.129 -18.141 -5.465 1 98.69 282 ILE A CA 1
ATOM 2182 C C . ILE A 1 282 ? -0.901 -16.641 -5.281 1 98.69 282 ILE A C 1
ATOM 2184 O O . ILE A 1 282 ? -0.513 -16.203 -4.199 1 98.69 282 ILE A O 1
ATOM 2188 N N . PHE A 1 283 ? -1.185 -15.875 -6.34 1 98.25 283 PHE A N 1
ATOM 2189 C CA . PHE A 1 283 ? -0.954 -14.438 -6.309 1 98.25 283 PHE A CA 1
ATOM 2190 C C . PHE A 1 283 ? -2.262 -13.68 -6.109 1 98.25 283 PHE A C 1
ATOM 2192 O O . PHE A 1 283 ? -3.141 -13.711 -6.973 1 98.25 283 PHE A O 1
ATOM 2199 N N . ASP A 1 284 ? -2.359 -12.992 -5.004 1 97.38 284 ASP A N 1
ATOM 2200 C CA . ASP A 1 284 ? -3.451 -12.047 -4.805 1 97.38 284 ASP A CA 1
ATOM 2201 C C . ASP A 1 284 ? -2.969 -10.609 -4.988 1 97.38 284 ASP A C 1
ATOM 2203 O O . ASP A 1 284 ? -2.963 -9.828 -4.035 1 97.38 284 ASP A O 1
ATOM 2207 N N . SER A 1 285 ? -2.787 -10.195 -6.215 1 95.06 285 SER A N 1
ATOM 2208 C CA . SER A 1 285 ? -2.107 -8.953 -6.566 1 95.06 285 SER A CA 1
ATOM 2209 C C . SER A 1 285 ? -3.012 -7.746 -6.34 1 95.06 285 SER A C 1
ATOM 2211 O O . SER A 1 285 ? -2.529 -6.617 -6.211 1 95.06 285 SER A O 1
ATOM 2213 N N . TRP A 1 286 ? -4.273 -7.98 -6.254 1 95.12 286 TRP A N 1
ATOM 2214 C CA . TRP A 1 286 ? -5.211 -6.875 -6.094 1 95.12 286 TRP A CA 1
ATOM 2215 C C . TRP A 1 286 ? -5.652 -6.734 -4.641 1 95.12 286 TRP A C 1
ATOM 2217 O O . TRP A 1 286 ? -6.477 -5.879 -4.316 1 95.12 286 TRP A O 1
ATOM 2227 N N . ALA A 1 287 ? -5.062 -7.508 -3.777 1 95.38 287 ALA A N 1
ATOM 2228 C CA . ALA A 1 287 ? -5.438 -7.5 -2.367 1 95.38 287 ALA A CA 1
ATOM 2229 C C . ALA A 1 287 ? -5.238 -6.121 -1.75 1 95.38 287 ALA A C 1
ATOM 2231 O O . ALA A 1 287 ? -5.891 -5.773 -0.763 1 95.38 287 ALA A O 1
ATOM 2232 N N . HIS A 1 288 ? -4.402 -5.297 -2.291 1 92.88 288 HIS A N 1
ATOM 2233 C CA . HIS A 1 288 ? -4.086 -3.982 -1.747 1 92.88 288 HIS A CA 1
ATOM 2234 C C . HIS A 1 288 ? -5.297 -3.057 -1.812 1 92.88 288 HIS A C 1
ATOM 2236 O O . HIS A 1 288 ? -5.336 -2.033 -1.126 1 92.88 288 HIS A O 1
ATOM 2242 N N . LEU A 1 289 ? -6.273 -3.395 -2.582 1 93.81 289 LEU A N 1
ATOM 2243 C CA . LEU A 1 289 ? -7.465 -2.574 -2.754 1 93.81 289 LEU A CA 1
ATOM 2244 C C . LEU A 1 289 ? -8.43 -2.76 -1.585 1 93.81 289 LEU A C 1
ATOM 2246 O O . LEU A 1 289 ? -9.383 -1.995 -1.435 1 93.81 289 LEU A O 1
ATOM 2250 N N . LEU A 1 290 ? -8.117 -3.727 -0.767 1 95.38 290 LEU A N 1
ATOM 2251 C CA . LEU A 1 290 ? -9.125 -4.125 0.214 1 95.38 290 LEU A CA 1
ATOM 2252 C C . LEU A 1 290 ? -8.68 -3.754 1.625 1 95.38 290 LEU A C 1
ATOM 2254 O O . LEU A 1 290 ? -7.504 -3.902 1.972 1 95.38 290 LEU A O 1
ATOM 2258 N N . SER A 1 291 ? -9.656 -3.242 2.393 1 93.56 291 SER A N 1
ATOM 2259 C CA . SER A 1 291 ? -9.445 -3.18 3.836 1 93.56 291 SER A CA 1
ATOM 2260 C C . SER A 1 291 ? -9.344 -4.574 4.441 1 93.56 291 SER A C 1
ATOM 2262 O O . SER A 1 291 ? -9.703 -5.562 3.801 1 93.56 291 SER A O 1
ATOM 2264 N N . PRO A 1 292 ? -8.82 -4.684 5.648 1 93.25 292 PRO A N 1
ATOM 2265 C CA . PRO A 1 292 ? -8.742 -6.008 6.27 1 93.25 292 PRO A CA 1
ATOM 2266 C C . PRO A 1 292 ? -10.094 -6.707 6.34 1 93.25 292 PRO A C 1
ATOM 2268 O O . PRO A 1 292 ? -10.188 -7.914 6.105 1 93.25 292 PRO A O 1
ATOM 2271 N N . GLU A 1 293 ? -11.156 -5.977 6.609 1 92.06 293 GLU A N 1
ATOM 2272 C CA . GLU A 1 293 ? -12.492 -6.547 6.691 1 92.06 293 GLU A CA 1
ATOM 2273 C C . GLU A 1 293 ? -12.984 -7.012 5.32 1 92.06 293 GLU A C 1
ATOM 2275 O O . GLU A 1 293 ? -13.516 -8.117 5.188 1 92.06 293 GLU A O 1
ATOM 2280 N N . ASP A 1 294 ? -12.812 -6.109 4.379 1 95.06 294 ASP A N 1
ATOM 2281 C CA . ASP A 1 294 ? -13.203 -6.473 3.021 1 95.06 294 ASP A CA 1
ATOM 2282 C C . ASP A 1 294 ? -12.375 -7.648 2.504 1 95.06 294 ASP A C 1
ATOM 2284 O O . ASP A 1 294 ? -12.891 -8.508 1.786 1 95.06 294 ASP A O 1
ATOM 2288 N N . TYR A 1 295 ? -11.148 -7.652 2.889 1 97.12 295 TYR A N 1
ATOM 2289 C CA . TYR A 1 295 ? -10.25 -8.719 2.461 1 97.12 295 TYR A CA 1
ATOM 2290 C C . TYR A 1 295 ? -10.734 -10.07 2.959 1 97.12 295 TYR A C 1
ATOM 2292 O O . TYR A 1 295 ? -10.703 -11.062 2.219 1 97.12 295 TYR A O 1
ATOM 2300 N N . GLN A 1 296 ? -11.141 -10.156 4.164 1 95.75 296 GLN A N 1
ATOM 2301 C CA . GLN A 1 296 ? -11.648 -11.398 4.734 1 95.75 296 GLN A CA 1
ATOM 2302 C C . GLN A 1 296 ? -12.859 -11.898 3.963 1 95.75 296 GLN A C 1
ATOM 2304 O O . GLN A 1 296 ? -12.953 -13.086 3.646 1 95.75 296 GLN A O 1
ATOM 2309 N N . GLU A 1 297 ? -13.664 -11 3.621 1 96.06 297 GLU A N 1
ATOM 2310 C CA . GLU A 1 297 ? -14.938 -11.383 3.014 1 96.06 297 GLU A CA 1
ATOM 2311 C C . GLU A 1 297 ? -14.758 -11.711 1.533 1 96.06 297 GLU A C 1
ATOM 2313 O O . GLU A 1 297 ? -15.258 -12.734 1.056 1 96.06 297 GLU A O 1
ATOM 2318 N N . PHE A 1 298 ? -14.023 -10.875 0.835 1 97.88 298 PHE A N 1
ATOM 2319 C CA . PHE A 1 298 ? -14.102 -10.953 -0.619 1 97.88 298 PHE A CA 1
ATOM 2320 C C . PHE A 1 298 ? -12.883 -11.672 -1.184 1 97.88 298 PHE A C 1
ATOM 2322 O O . PHE A 1 298 ? -12.875 -12.07 -2.352 1 97.88 298 PHE A O 1
ATOM 2329 N N . SER A 1 299 ? -11.852 -11.883 -0.375 1 98.38 299 SER A N 1
ATOM 2330 C CA . SER A 1 299 ? -10.664 -12.523 -0.914 1 98.38 299 SER A CA 1
ATOM 2331 C C . SER A 1 299 ? -10.281 -13.758 -0.096 1 98.38 299 SER A C 1
ATOM 2333 O O . SER A 1 299 ? -10.406 -14.891 -0.57 1 98.38 299 SER A O 1
ATOM 2335 N N . LEU A 1 300 ? -9.992 -13.578 1.193 1 97.69 300 LEU A N 1
ATOM 2336 C CA . LEU A 1 300 ? -9.453 -14.648 2.02 1 97.69 300 LEU A CA 1
ATOM 2337 C C . LEU A 1 300 ? -10.43 -15.812 2.119 1 97.69 300 LEU A C 1
ATOM 2339 O O . LEU A 1 300 ? -10.023 -16.969 2.16 1 97.69 300 LEU A O 1
ATOM 2343 N N . PHE A 1 301 ? -11.703 -15.523 2.244 1 97.62 301 PHE A N 1
ATOM 2344 C CA . PHE A 1 301 ? -12.727 -16.562 2.279 1 97.62 301 PHE A CA 1
ATOM 2345 C C . PHE A 1 301 ? -12.594 -17.5 1.082 1 97.62 301 PHE A C 1
ATOM 2347 O O . PHE A 1 301 ? -12.609 -18.719 1.238 1 97.62 301 PHE A O 1
ATOM 2354 N N . TYR A 1 302 ? -12.398 -16.969 -0.038 1 98.5 302 TYR A N 1
ATOM 2355 C CA . TYR A 1 302 ? -12.352 -17.766 -1.262 1 98.5 302 TYR A CA 1
ATOM 2356 C C . TYR A 1 302 ? -10.977 -18.391 -1.446 1 98.5 302 TYR A C 1
ATOM 2358 O O . TYR A 1 302 ? -10.852 -19.438 -2.098 1 98.5 302 TYR A O 1
ATOM 2366 N N . VAL A 1 303 ? -9.953 -17.766 -0.909 1 98.31 303 VAL A N 1
ATOM 2367 C CA . VAL A 1 303 ? -8.648 -18.422 -0.886 1 98.31 303 VAL A CA 1
ATOM 2368 C C . VAL A 1 303 ? -8.719 -19.688 -0.04 1 98.31 303 VAL A C 1
ATOM 2370 O O . VAL A 1 303 ? -8.164 -20.719 -0.413 1 98.31 303 VAL A O 1
ATOM 2373 N N . GLU A 1 304 ? -9.352 -19.562 1.076 1 96.5 304 GLU A N 1
ATOM 2374 C CA . GLU A 1 304 ? -9.523 -20.75 1.915 1 96.5 304 GLU A CA 1
ATOM 2375 C C . GLU A 1 304 ? -10.281 -21.844 1.17 1 96.5 304 GLU A C 1
ATOM 2377 O O . GLU A 1 304 ? -9.883 -23.016 1.207 1 96.5 304 GLU A O 1
ATOM 2382 N N . GLU A 1 305 ? -11.336 -21.469 0.503 1 97.44 305 GLU A N 1
ATOM 2383 C CA . GLU A 1 305 ? -12.086 -22.422 -0.303 1 97.44 305 GLU A CA 1
ATOM 2384 C C . GLU A 1 305 ? -11.219 -23.016 -1.399 1 97.44 305 GLU A C 1
ATOM 2386 O O . GLU A 1 305 ? -11.312 -24.219 -1.695 1 97.44 305 GLU A O 1
ATOM 2391 N N . LEU A 1 306 ? -10.461 -22.219 -1.96 1 98.38 306 LEU A N 1
ATOM 2392 C CA . LEU A 1 306 ? -9.547 -22.656 -3.008 1 98.38 306 LEU A CA 1
ATOM 2393 C C . LEU A 1 306 ? -8.578 -23.703 -2.479 1 98.38 306 LEU A C 1
ATOM 2395 O O . LEU A 1 306 ? -8.43 -24.781 -3.076 1 98.38 306 LEU A O 1
ATOM 2399 N N . VAL A 1 307 ? -7.977 -23.422 -1.362 1 96.81 307 VAL A N 1
ATOM 2400 C CA . VAL A 1 307 ? -6.992 -24.312 -0.77 1 96.81 307 VAL A CA 1
ATOM 2401 C C . VAL A 1 307 ? -7.656 -25.641 -0.4 1 96.81 307 VAL A C 1
ATOM 2403 O O . VAL A 1 307 ? -7.137 -26.719 -0.718 1 96.81 307 VAL A O 1
ATOM 2406 N N . ARG A 1 308 ? -8.789 -25.547 0.203 1 95.06 308 ARG A N 1
ATOM 2407 C CA . ARG A 1 308 ? -9.539 -26.766 0.553 1 95.06 308 ARG A CA 1
ATOM 2408 C C . ARG A 1 308 ? -9.883 -27.562 -0.692 1 95.06 308 ARG A C 1
ATOM 2410 O O . ARG A 1 308 ? -9.758 -28.797 -0.693 1 95.06 308 ARG A O 1
ATOM 2417 N N . GLY A 1 309 ? -10.312 -26.844 -1.688 1 96.94 309 GLY A N 1
ATOM 2418 C CA . GLY A 1 309 ? -10.664 -27.516 -2.934 1 96.94 309 GLY A CA 1
ATOM 2419 C C . GLY A 1 309 ? -9.477 -28.188 -3.598 1 96.94 309 GLY A C 1
ATOM 2420 O O . GLY A 1 309 ? -9.594 -29.312 -4.105 1 96.94 309 GLY A O 1
ATOM 2421 N N . ILE A 1 310 ? -8.359 -27.547 -3.621 1 97.12 310 ILE A N 1
ATOM 2422 C CA . ILE A 1 310 ? -7.145 -28.109 -4.199 1 97.12 310 ILE A CA 1
ATOM 2423 C C . ILE A 1 310 ? -6.773 -29.406 -3.465 1 97.12 310 ILE A C 1
ATOM 2425 O O . ILE A 1 310 ? -6.48 -30.422 -4.094 1 97.12 310 ILE A O 1
ATOM 2429 N N . ARG A 1 311 ? -6.824 -29.375 -2.197 1 94.88 311 ARG A N 1
ATOM 2430 C CA . ARG A 1 311 ? -6.473 -30.531 -1.391 1 94.88 311 ARG A CA 1
ATOM 2431 C C . ARG A 1 311 ? -7.473 -31.672 -1.595 1 94.88 311 ARG A C 1
ATOM 2433 O O . ARG A 1 311 ? -7.094 -32.844 -1.646 1 94.88 311 ARG A O 1
ATOM 2440 N N . ALA A 1 312 ? -8.656 -31.328 -1.726 1 94.25 312 ALA A N 1
ATOM 2441 C CA . ALA A 1 312 ? -9.703 -32.312 -1.943 1 94.25 312 ALA A CA 1
ATOM 2442 C C . ALA A 1 312 ? -9.492 -33.062 -3.266 1 94.25 312 ALA A C 1
ATOM 2444 O O . ALA A 1 312 ? -9.953 -34.188 -3.432 1 94.25 312 ALA A O 1
ATOM 2445 N N . HIS A 1 313 ? -8.789 -32.469 -4.137 1 93.19 313 HIS A N 1
ATOM 2446 C CA . HIS A 1 313 ? -8.477 -33.062 -5.422 1 93.19 313 HIS A CA 1
ATOM 2447 C C . HIS A 1 313 ? -7.242 -33.969 -5.324 1 93.19 313 HIS A C 1
ATOM 2449 O O . HIS A 1 313 ? -6.754 -34.469 -6.336 1 93.19 313 HIS A O 1
ATOM 2455 N N . GLY A 1 314 ? -6.676 -34.031 -4.172 1 92.12 314 GLY A N 1
ATOM 2456 C CA . GLY A 1 314 ? -5.547 -34.906 -3.939 1 92.12 314 GLY A CA 1
ATOM 2457 C C . GLY A 1 314 ? -4.207 -34.25 -4.23 1 92.12 314 GLY A C 1
ATOM 2458 O O . GLY A 1 314 ? -3.188 -34.938 -4.34 1 92.12 314 GLY A O 1
ATOM 2459 N N . VAL A 1 315 ? -4.223 -32.969 -4.383 1 94.69 315 VAL A N 1
ATOM 2460 C CA . VAL A 1 315 ? -2.99 -32.25 -4.684 1 94.69 315 VAL A CA 1
ATOM 2461 C C . VAL A 1 315 ? -2.182 -32.031 -3.406 1 94.69 315 VAL A C 1
ATOM 2463 O O . VAL A 1 315 ? -2.652 -31.406 -2.457 1 94.69 315 VAL A O 1
ATOM 2466 N N . GLU A 1 316 ? -0.973 -32.531 -3.402 1 93 316 GLU A N 1
ATOM 2467 C CA . GLU A 1 316 ? -0.099 -32.406 -2.24 1 93 316 GLU A CA 1
ATOM 2468 C C . GLU A 1 316 ? 0.986 -31.359 -2.475 1 93 316 GLU A C 1
ATOM 2470 O O . GLU A 1 316 ? 1.731 -31.016 -1.555 1 93 316 GLU A O 1
ATOM 2475 N N . THR A 1 317 ? 1.008 -30.891 -3.646 1 95.38 317 THR A N 1
ATOM 2476 C CA . THR A 1 317 ? 1.967 -29.859 -4.023 1 95.38 317 THR A CA 1
ATOM 2477 C C . THR A 1 317 ? 1.901 -28.688 -3.057 1 95.38 317 THR A C 1
ATOM 2479 O O . THR A 1 317 ? 0.815 -28.203 -2.729 1 95.38 317 THR A O 1
ATOM 2482 N N . PRO A 1 318 ? 3.092 -28.234 -2.496 1 96.94 318 PRO A N 1
ATOM 2483 C CA . PRO A 1 318 ? 3.086 -27.078 -1.596 1 96.94 318 PRO A CA 1
ATOM 2484 C C . PRO A 1 318 ? 2.479 -25.844 -2.238 1 96.94 318 PRO A C 1
ATOM 2486 O O . PRO A 1 318 ? 2.654 -25.609 -3.438 1 96.94 318 PRO A O 1
ATOM 2489 N N . LEU A 1 319 ? 1.791 -25.078 -1.351 1 97.56 319 LEU A N 1
ATOM 2490 C CA . LEU A 1 319 ? 1.157 -23.844 -1.801 1 97.56 319 LEU A CA 1
ATOM 2491 C C . LEU A 1 319 ? 1.78 -22.641 -1.117 1 97.56 319 LEU A C 1
ATOM 2493 O O . LEU A 1 319 ? 1.854 -22.578 0.113 1 97.56 319 LEU A O 1
ATOM 2497 N N . ILE A 1 320 ? 2.271 -21.688 -1.94 1 98.19 320 ILE A N 1
ATOM 2498 C CA . ILE A 1 320 ? 2.785 -20.406 -1.478 1 98.19 320 ILE A CA 1
ATOM 2499 C C . ILE A 1 320 ? 1.755 -19.312 -1.744 1 98.19 320 ILE A C 1
ATOM 2501 O O . ILE A 1 320 ? 1.222 -19.203 -2.852 1 98.19 320 ILE A O 1
ATOM 2505 N N . PHE A 1 321 ? 1.434 -18.547 -0.705 1 98 321 PHE A N 1
ATOM 2506 C CA . PHE A 1 321 ? 0.422 -17.516 -0.861 1 98 321 PHE A CA 1
ATOM 2507 C C . PHE A 1 321 ? 1.051 -16.125 -0.779 1 98 321 PHE A C 1
ATOM 2509 O O . PHE A 1 321 ? 1.829 -15.844 0.135 1 98 321 PHE A O 1
ATOM 2516 N N . PHE A 1 322 ? 0.755 -15.289 -1.808 1 98.06 322 PHE A N 1
ATOM 2517 C CA . PHE A 1 322 ? 1.191 -13.898 -1.841 1 98.06 322 PHE A CA 1
ATOM 2518 C C . PHE A 1 322 ? -0.004 -12.953 -1.922 1 98.06 322 PHE A C 1
ATOM 2520 O O . PHE A 1 322 ? -0.843 -13.086 -2.816 1 98.06 322 PHE A O 1
ATOM 2527 N N . ALA A 1 323 ? -0.029 -12.07 -1.006 1 95.94 323 ALA A N 1
ATOM 2528 C CA . ALA A 1 323 ? -1.017 -11 -1.057 1 95.94 323 ALA A CA 1
ATOM 2529 C C . ALA A 1 323 ? -0.339 -9.633 -1.08 1 95.94 323 ALA A C 1
ATOM 2531 O O . ALA A 1 323 ? 0.312 -9.234 -0.109 1 95.94 323 ALA A O 1
ATOM 2532 N N . ASN A 1 324 ? -0.541 -8.898 -2.203 1 94.06 324 ASN A N 1
ATOM 2533 C CA . ASN A 1 324 ? -0.021 -7.535 -2.266 1 94.06 324 ASN A CA 1
ATOM 2534 C C . ASN A 1 324 ? -0.707 -6.625 -1.25 1 94.06 324 ASN A C 1
ATOM 2536 O O . ASN A 1 324 ? -1.936 -6.555 -1.205 1 94.06 324 ASN A O 1
ATOM 2540 N N . GLY A 1 325 ? 0.076 -5.965 -0.439 1 89.81 325 GLY A N 1
ATOM 2541 C CA . GLY A 1 325 ? -0.507 -5.137 0.605 1 89.81 325 GLY A CA 1
ATOM 2542 C C . GLY A 1 325 ? -0.921 -5.93 1.832 1 89.81 325 GLY A C 1
ATOM 2543 O O . GLY A 1 325 ? -1.872 -5.559 2.523 1 89.81 325 GLY A O 1
ATOM 2544 N N . SER A 1 326 ? -0.307 -6.984 2.041 1 88.75 326 SER A N 1
ATOM 2545 C CA . SER A 1 326 ? -0.635 -7.836 3.18 1 88.75 326 SER A CA 1
ATOM 2546 C C . SER A 1 326 ? -0.298 -7.148 4.5 1 88.75 326 SER A C 1
ATOM 2548 O O . SER A 1 326 ? -0.736 -7.586 5.562 1 88.75 326 SER A O 1
ATOM 2550 N N . CYS A 1 327 ? 0.412 -6.008 4.184 1 86.94 327 CYS A N 1
ATOM 2551 C CA . CYS A 1 327 ? 0.726 -5.258 5.395 1 86.94 327 CYS A CA 1
ATOM 2552 C C . CYS A 1 327 ? -0.546 -4.773 6.082 1 86.94 327 CYS A C 1
ATOM 2554 O O . CYS A 1 327 ? -1.455 -4.266 5.422 1 86.94 327 CYS A O 1
ATOM 2556 N N . GLY A 1 328 ? -0.997 -5.172 7.125 1 87.06 328 GLY A N 1
ATOM 2557 C CA . GLY A 1 328 ? -2.207 -4.848 7.863 1 87.06 328 GLY A CA 1
ATOM 2558 C C . GLY A 1 328 ? -3.205 -5.988 7.906 1 87.06 328 GLY A C 1
ATOM 2559 O O . GLY A 1 328 ? -4.262 -5.875 8.531 1 87.06 328 GLY A O 1
ATOM 2560 N N . LYS A 1 329 ? -2.865 -7 7.148 1 93.19 329 LYS A N 1
ATOM 2561 C CA . LYS A 1 329 ? -3.799 -8.117 7.047 1 93.19 329 LYS A CA 1
ATOM 2562 C C . LYS A 1 329 ? -3.191 -9.398 7.617 1 93.19 329 LYS A C 1
ATOM 2564 O O . LYS A 1 329 ? -3.758 -10.484 7.469 1 93.19 329 LYS A O 1
ATOM 2569 N N . LEU A 1 330 ? -2.068 -9.289 8.227 1 93.19 330 LEU A N 1
ATOM 2570 C CA . LEU A 1 330 ? -1.355 -10.477 8.695 1 93.19 330 LEU A CA 1
ATOM 2571 C C . LEU A 1 330 ? -2.174 -11.227 9.734 1 93.19 330 LEU A C 1
ATOM 2573 O O . LEU A 1 330 ? -2.158 -12.461 9.773 1 93.19 330 LEU A O 1
ATOM 2577 N N . GLY A 1 331 ? -2.857 -10.445 10.547 1 89.5 331 GLY A N 1
ATOM 2578 C CA . GLY A 1 331 ? -3.682 -11.094 11.562 1 89.5 331 GLY A CA 1
ATOM 2579 C C . GLY A 1 331 ? -4.719 -12.031 10.969 1 89.5 331 GLY A C 1
ATOM 2580 O O . GLY A 1 331 ? -4.828 -13.188 11.398 1 89.5 331 GLY A O 1
ATOM 2581 N N . VAL A 1 332 ? -5.355 -11.586 10 1 91 332 VAL A N 1
ATOM 2582 C CA . VAL A 1 332 ? -6.414 -12.398 9.414 1 91 332 VAL A CA 1
ATOM 2583 C C . VAL A 1 332 ? -5.805 -13.508 8.562 1 91 332 VAL A C 1
ATOM 2585 O O . VAL A 1 332 ? -6.344 -14.617 8.5 1 91 332 VAL A O 1
ATOM 2588 N N . ILE A 1 333 ? -4.715 -13.273 7.938 1 94.5 333 ILE A N 1
ATOM 2589 C CA . ILE A 1 333 ? -4.055 -14.258 7.09 1 94.5 333 ILE A CA 1
ATOM 2590 C C . ILE A 1 333 ? -3.498 -15.391 7.949 1 94.5 333 ILE A C 1
ATOM 2592 O O . ILE A 1 333 ? -3.432 -16.531 7.508 1 94.5 333 ILE A O 1
ATOM 2596 N N . SER A 1 334 ? -3.17 -15.039 9.18 1 91.75 334 SER A N 1
ATOM 2597 C CA . SER A 1 334 ? -2.547 -16.016 10.07 1 91.75 334 SER A CA 1
ATOM 2598 C C . SER A 1 334 ? -3.465 -17.203 10.312 1 91.75 334 SER A C 1
ATOM 2600 O O . SER A 1 334 ? -2.994 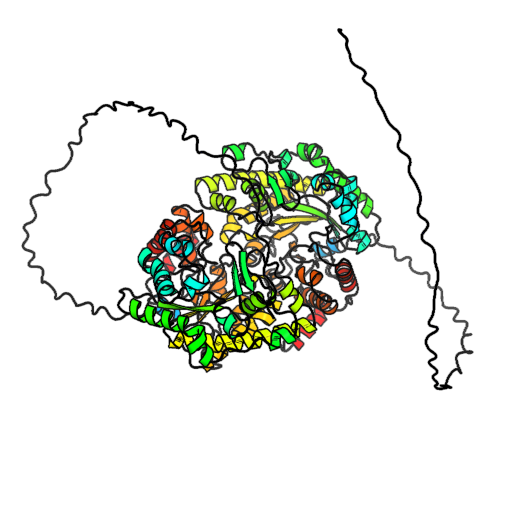-18.312 10.602 1 91.75 334 SER A O 1
ATOM 2602 N N . ALA A 1 335 ? -4.73 -17.016 10.109 1 86.88 335 ALA A N 1
ATOM 2603 C CA . ALA A 1 335 ? -5.703 -18.094 10.305 1 86.88 335 ALA A CA 1
ATOM 2604 C C . ALA A 1 335 ? -5.527 -19.188 9.266 1 86.88 335 ALA A C 1
ATOM 2606 O O . ALA A 1 335 ? -5.984 -20.328 9.461 1 86.88 335 ALA A O 1
ATOM 2607 N N . MET A 1 336 ? -4.879 -18.891 8.219 1 90.81 336 MET A N 1
ATOM 2608 C CA . MET A 1 336 ? -4.668 -19.844 7.133 1 90.81 336 MET A CA 1
ATOM 2609 C C . MET A 1 336 ? -3.49 -20.766 7.438 1 90.81 336 MET A C 1
ATOM 2611 O O . MET A 1 336 ? -3.211 -21.688 6.676 1 90.81 336 MET A O 1
ATOM 2615 N N . TYR A 1 337 ? -2.77 -20.5 8.539 1 89.5 337 TYR A N 1
ATOM 2616 C CA . TYR A 1 337 ? -1.598 -21.266 8.953 1 89.5 337 TYR A CA 1
ATOM 2617 C C . TYR A 1 337 ? -1.777 -21.812 10.359 1 89.5 337 TYR A C 1
ATOM 2619 O O . TYR A 1 337 ? -1.08 -21.406 11.289 1 89.5 337 TYR A O 1
ATOM 2627 N N . PRO A 1 338 ? -2.564 -22.75 10.562 1 75.69 338 PRO A N 1
ATOM 2628 C CA . PRO A 1 338 ? -2.838 -23.25 11.914 1 75.69 338 PRO A CA 1
ATOM 2629 C C . PRO A 1 338 ? -1.645 -23.984 12.523 1 75.69 338 PRO A C 1
ATOM 2631 O O . PRO A 1 338 ? -0.816 -24.531 11.797 1 75.69 338 PRO A O 1
ATOM 2634 N N . ALA A 1 339 ? -1.32 -23.703 13.922 1 65.56 339 ALA A N 1
ATOM 2635 C CA . ALA A 1 339 ? -0.218 -24.312 14.656 1 65.56 339 ALA A CA 1
ATOM 2636 C C . ALA A 1 339 ? -0.266 -25.844 14.531 1 65.56 339 ALA A C 1
ATOM 2638 O O . ALA A 1 339 ? 0.751 -26.484 14.25 1 65.56 339 ALA A O 1
ATOM 2639 N N . ASP A 1 340 ? -1.147 -26.344 15.414 1 55.75 340 ASP A N 1
ATOM 2640 C CA . ASP A 1 340 ? -1.197 -27.797 15.625 1 55.75 340 ASP A CA 1
ATOM 2641 C C . ASP A 1 340 ? -1.86 -28.5 14.445 1 55.75 340 ASP A C 1
ATOM 2643 O O . ASP A 1 340 ? -1.911 -29.734 14.398 1 55.75 340 ASP A O 1
ATOM 2647 N N . THR A 1 341 ? -2.709 -27.844 13.75 1 46.78 341 THR A N 1
ATOM 2648 C CA . THR A 1 341 ? -3.783 -28.609 13.133 1 46.78 341 THR A CA 1
ATOM 2649 C C . THR A 1 341 ? -3.369 -29.109 11.75 1 46.78 341 THR A C 1
ATOM 2651 O O . THR A 1 341 ? -4.219 -29.328 10.883 1 46.78 341 THR A O 1
ATOM 2654 N N . ARG A 1 342 ? -2.07 -29 11.203 1 49.31 342 ARG A N 1
ATOM 2655 C CA . ARG A 1 342 ? -2.152 -29.828 10.008 1 49.31 342 ARG A CA 1
ATOM 2656 C C . ARG A 1 342 ? -3.164 -30.953 10.195 1 49.31 342 ARG A C 1
ATOM 2658 O O . ARG A 1 342 ? -3.875 -31.328 9.258 1 49.31 342 ARG A O 1
ATOM 2665 N N . GLU A 1 343 ? -3.07 -31.469 11.477 1 45.62 343 GLU A N 1
ATOM 2666 C CA . GLU A 1 343 ? -3.705 -32.75 11.805 1 45.62 343 GLU A CA 1
ATOM 2667 C C . GLU A 1 343 ? -5.172 -32.562 12.172 1 45.62 343 GLU A C 1
ATOM 2669 O O . GLU A 1 343 ? -5.977 -33.469 12.07 1 45.62 343 GLU A O 1
ATOM 2674 N N . ALA A 1 344 ? -5.449 -31.438 12.852 1 41.69 344 ALA A N 1
ATOM 2675 C CA . ALA A 1 344 ? -6.711 -31.641 13.555 1 41.69 344 ALA A CA 1
ATOM 2676 C C . ALA A 1 344 ? -7.863 -31.812 12.57 1 41.69 344 ALA A C 1
ATOM 2678 O O . ALA A 1 344 ? -8.734 -32.656 12.766 1 41.69 344 ALA A O 1
ATOM 2679 N N . ASN A 1 345 ? -8.062 -30.797 11.742 1 48.22 345 ASN A N 1
ATOM 2680 C CA . ASN A 1 345 ? -9.219 -31.047 10.891 1 48.22 345 ASN A CA 1
ATOM 2681 C C . ASN A 1 345 ? -8.828 -31.734 9.594 1 48.22 345 ASN A C 1
ATOM 2683 O O . ASN A 1 345 ? -9.641 -31.844 8.672 1 48.22 345 ASN A O 1
ATOM 2687 N N . GLY A 1 346 ? -7.684 -32.25 9.633 1 55.34 346 GLY A N 1
ATOM 2688 C CA . GLY A 1 346 ? -7.266 -33.094 8.523 1 55.34 346 GLY A CA 1
ATOM 2689 C C . GLY A 1 346 ? -6.859 -32.312 7.297 1 55.34 346 GLY A C 1
ATOM 2690 O O . GLY A 1 346 ? -6.648 -32.875 6.227 1 55.34 346 GLY A O 1
ATOM 2691 N N . TYR A 1 347 ? -7.145 -30.922 7.383 1 62.53 347 TYR A N 1
ATOM 2692 C CA . TYR A 1 347 ? -6.836 -30.328 6.094 1 62.53 347 TYR A CA 1
ATOM 2693 C C . TYR A 1 347 ? -5.543 -29.516 6.164 1 62.53 347 TYR A C 1
ATOM 2695 O O . TYR A 1 347 ? -5.301 -28.812 7.137 1 62.53 347 TYR A O 1
ATOM 2703 N N . ARG A 1 348 ? -4.703 -29.828 5.215 1 78 348 ARG A N 1
ATOM 2704 C CA . ARG A 1 348 ? -3.449 -29.109 5.031 1 78 348 ARG A CA 1
ATOM 2705 C C . ARG A 1 348 ? -3.697 -27.734 4.41 1 78 348 ARG A C 1
ATOM 2707 O O . ARG A 1 348 ? -4.23 -27.641 3.305 1 78 348 ARG A O 1
ATOM 2714 N N . GLY A 1 349 ? -3.377 -26.641 5.102 1 86.75 349 GLY A N 1
ATOM 2715 C CA . GLY A 1 349 ? -3.539 -25.281 4.617 1 86.75 349 GLY A CA 1
ATOM 2716 C C . GLY A 1 349 ? -2.385 -24.812 3.75 1 86.75 349 GLY A C 1
ATOM 2717 O O . GLY A 1 349 ? -1.834 -25.594 2.969 1 86.75 349 GLY A O 1
ATOM 2718 N N . LEU A 1 350 ? -2.119 -23.578 3.762 1 94.06 350 LEU A N 1
ATOM 2719 C CA . LEU A 1 350 ? -1.011 -22.984 3.029 1 94.06 350 LEU A CA 1
ATOM 2720 C C . LEU A 1 350 ? 0.324 -23.328 3.676 1 94.06 350 LEU A C 1
ATOM 2722 O O . LEU A 1 350 ? 0.4 -23.516 4.895 1 94.06 350 LEU A O 1
ATOM 2726 N N . ASP A 1 351 ? 1.322 -23.406 2.836 1 94.56 351 ASP A N 1
ATOM 2727 C CA . ASP A 1 351 ? 2.631 -23.828 3.322 1 94.56 351 ASP A CA 1
ATOM 2728 C C . ASP A 1 351 ? 3.539 -22.625 3.566 1 94.56 351 ASP A C 1
ATOM 2730 O O . ASP A 1 351 ? 4.309 -22.609 4.531 1 94.56 351 ASP A O 1
ATOM 2734 N N . ALA A 1 352 ? 3.412 -21.688 2.723 1 97 352 ALA A N 1
ATOM 2735 C CA . ALA A 1 352 ? 4.297 -20.531 2.814 1 97 352 ALA A CA 1
ATOM 2736 C C . ALA A 1 352 ? 3.529 -19.234 2.568 1 97 352 ALA A C 1
ATOM 2738 O O . ALA A 1 352 ? 2.521 -19.219 1.859 1 97 352 ALA A O 1
ATOM 2739 N N . LEU A 1 353 ? 3.996 -18.203 3.203 1 97.19 353 LEU A N 1
ATOM 2740 C CA . LEU A 1 353 ? 3.473 -16.859 3.002 1 97.19 353 LEU A CA 1
ATOM 2741 C C . LEU A 1 353 ? 4.539 -15.945 2.408 1 97.19 353 LEU A C 1
ATOM 2743 O O . LEU A 1 353 ? 5.59 -15.734 3.016 1 97.19 353 LEU A O 1
ATOM 2747 N N . ALA A 1 354 ? 4.27 -15.508 1.207 1 98 354 ALA A N 1
ATOM 2748 C CA . ALA A 1 354 ? 5.121 -14.492 0.593 1 98 354 ALA A CA 1
ATOM 2749 C C . ALA A 1 354 ? 4.719 -13.094 1.043 1 98 354 ALA A C 1
ATOM 2751 O O . ALA A 1 354 ? 3.557 -12.703 0.904 1 98 354 ALA A O 1
ATOM 2752 N N . LEU A 1 355 ? 5.68 -12.344 1.53 1 96.56 355 LEU A N 1
ATOM 2753 C CA . LEU A 1 355 ? 5.406 -11.039 2.121 1 96.56 355 LEU A CA 1
ATOM 2754 C C . LEU A 1 355 ? 5.762 -9.922 1.148 1 96.56 355 LEU A C 1
ATOM 2756 O O . LEU A 1 355 ? 6.773 -9.992 0.449 1 96.56 355 LEU A O 1
ATOM 2760 N N . ASP A 1 356 ? 4.902 -8.914 1.181 1 93.38 356 ASP A N 1
ATOM 2761 C CA . ASP A 1 356 ? 5.273 -7.684 0.484 1 93.38 356 ASP A CA 1
ATOM 2762 C C . ASP A 1 356 ? 6.348 -6.922 1.253 1 93.38 356 ASP A C 1
ATOM 2764 O O . ASP A 1 356 ? 6.5 -7.102 2.463 1 93.38 356 ASP A O 1
ATOM 2768 N N . TRP A 1 357 ? 7.031 -6.023 0.578 1 94.5 357 TRP A N 1
ATOM 2769 C CA . TRP A 1 357 ? 8.227 -5.422 1.157 1 94.5 357 TRP A CA 1
ATOM 2770 C C . TRP A 1 357 ? 7.855 -4.363 2.193 1 94.5 357 TRP A C 1
ATOM 2772 O O . TRP A 1 357 ? 8.711 -3.91 2.957 1 94.5 357 TRP A O 1
ATOM 2782 N N . ARG A 1 358 ? 6.648 -4.035 2.295 1 93.94 358 ARG A N 1
ATOM 2783 C CA . ARG A 1 358 ? 6.207 -3.049 3.275 1 93.94 358 ARG A CA 1
ATOM 2784 C C . ARG A 1 358 ? 5.883 -3.713 4.609 1 93.94 358 ARG A C 1
ATOM 2786 O O . ARG A 1 358 ? 5.535 -3.035 5.578 1 93.94 358 ARG A O 1
ATOM 2793 N N . THR A 1 359 ? 6.039 -4.965 4.676 1 93.5 359 THR A N 1
ATOM 2794 C CA . THR A 1 359 ? 5.824 -5.742 5.895 1 93.5 359 THR A CA 1
ATOM 2795 C C . THR A 1 359 ? 7.145 -5.992 6.617 1 93.5 359 THR A C 1
ATOM 2797 O O . THR A 1 359 ? 8.156 -6.305 5.984 1 93.5 359 THR A O 1
ATOM 2800 N N . SER A 1 360 ? 7.121 -5.824 7.914 1 92.25 360 SER A N 1
ATOM 2801 C CA . SER A 1 360 ? 8.273 -6.258 8.703 1 92.25 360 SER A CA 1
ATOM 2802 C C . SER A 1 360 ? 8.352 -7.781 8.766 1 92.25 360 SER A C 1
ATOM 2804 O O . SER A 1 360 ? 7.496 -8.43 9.375 1 92.25 360 SER A O 1
ATOM 2806 N N . ILE A 1 361 ? 9.414 -8.305 8.195 1 95.06 361 ILE A N 1
ATOM 2807 C CA . ILE A 1 361 ? 9.531 -9.758 8.188 1 95.06 361 ILE A CA 1
ATOM 2808 C C . ILE A 1 361 ? 9.812 -10.258 9.602 1 95.06 361 ILE A C 1
ATOM 2810 O O . ILE A 1 361 ? 9.422 -11.375 9.961 1 95.06 361 ILE A O 1
ATOM 2814 N N . ALA A 1 362 ? 10.406 -9.414 10.422 1 92.88 362 ALA A N 1
ATOM 2815 C CA . ALA A 1 362 ? 10.617 -9.766 11.82 1 92.88 362 ALA A CA 1
ATOM 2816 C C . ALA A 1 362 ? 9.289 -9.891 12.562 1 92.88 362 ALA A C 1
ATOM 2818 O O . ALA A 1 362 ? 9.086 -10.844 13.32 1 92.88 362 ALA A O 1
ATOM 2819 N N . GLU A 1 363 ? 8.43 -8.961 12.266 1 90.62 363 GLU A N 1
ATOM 2820 C CA . GLU A 1 363 ? 7.113 -9.016 12.898 1 90.62 363 GLU A CA 1
ATOM 2821 C C . GLU A 1 363 ? 6.309 -10.211 12.398 1 90.62 363 GLU A C 1
ATOM 2823 O O . GLU A 1 363 ? 5.609 -10.859 13.18 1 90.62 363 GLU A O 1
ATOM 2828 N N . ALA A 1 364 ? 6.367 -10.445 11.156 1 94.5 364 ALA A N 1
ATOM 2829 C CA . ALA A 1 364 ? 5.691 -11.617 10.609 1 94.5 364 ALA A CA 1
ATOM 2830 C C . ALA A 1 364 ? 6.219 -12.898 11.25 1 94.5 364 ALA A C 1
ATOM 2832 O O . ALA A 1 364 ? 5.441 -13.797 11.594 1 94.5 364 ALA A O 1
ATOM 2833 N N . ARG A 1 365 ? 7.539 -13.008 11.375 1 94.62 365 ARG A N 1
ATOM 2834 C CA . ARG A 1 365 ? 8.148 -14.18 11.992 1 94.62 365 ARG A CA 1
ATOM 2835 C C . ARG A 1 365 ? 7.645 -14.375 13.422 1 94.62 365 ARG A C 1
ATOM 2837 O O . ARG A 1 365 ? 7.348 -15.492 13.836 1 94.62 365 ARG A O 1
ATOM 2844 N N . GLN A 1 366 ? 7.512 -13.305 14.102 1 91.12 366 GLN A N 1
ATOM 2845 C CA . GLN A 1 366 ? 6.992 -13.375 15.469 1 91.12 366 GLN A CA 1
ATOM 2846 C C . GLN A 1 366 ? 5.551 -13.875 15.477 1 91.12 366 GLN A C 1
ATOM 2848 O O . GLN A 1 366 ? 5.18 -14.703 16.312 1 91.12 366 GLN A O 1
ATOM 2853 N N . LEU A 1 367 ? 4.805 -13.445 14.602 1 90.5 367 LEU A N 1
ATOM 2854 C CA . LEU A 1 367 ? 3.379 -13.758 14.562 1 90.5 367 LEU A CA 1
ATOM 2855 C C . LEU A 1 367 ? 3.154 -15.195 14.109 1 90.5 367 LEU A C 1
ATOM 2857 O O . LEU A 1 367 ? 2.309 -15.898 14.672 1 90.5 367 LEU A O 1
ATOM 2861 N N . PHE A 1 368 ? 3.912 -15.633 13.102 1 92.38 368 PHE A N 1
ATOM 2862 C CA . PHE A 1 368 ? 3.646 -16.922 12.484 1 92.38 368 PHE A CA 1
ATOM 2863 C C . PHE A 1 368 ? 4.516 -18.016 13.102 1 92.38 368 PHE A C 1
ATOM 2865 O O . PHE A 1 368 ? 4.223 -19.203 12.969 1 92.38 368 PHE A O 1
ATOM 2872 N N . GLY A 1 369 ? 5.586 -17.609 13.758 1 88.31 369 GLY A N 1
ATOM 2873 C CA . GLY A 1 369 ? 6.504 -18.609 14.297 1 88.31 369 GLY A CA 1
ATOM 2874 C C . GLY A 1 369 ? 7.02 -19.562 13.242 1 88.31 369 GLY A C 1
ATOM 2875 O O . GLY A 1 369 ? 7.477 -19.141 12.18 1 88.31 369 GLY A O 1
ATOM 2876 N N . LYS A 1 370 ? 6.953 -20.859 13.641 1 85.25 370 LYS A N 1
ATOM 2877 C CA . LYS A 1 370 ? 7.453 -21.891 12.734 1 85.25 370 LYS A CA 1
ATOM 2878 C C . LYS A 1 370 ? 6.312 -22.516 11.938 1 85.25 370 LYS A C 1
ATOM 2880 O O . LYS A 1 370 ? 6.531 -23.453 11.164 1 85.25 370 LYS A O 1
ATOM 2885 N N . ARG A 1 371 ? 5.172 -21.906 12 1 83.31 371 ARG A N 1
ATOM 2886 C CA . ARG A 1 371 ? 3.998 -22.484 11.352 1 83.31 371 ARG A CA 1
ATOM 2887 C C . ARG A 1 371 ? 4.027 -22.234 9.852 1 83.31 371 ARG A C 1
ATOM 2889 O O . ARG A 1 371 ? 3.404 -22.969 9.078 1 83.31 371 ARG A O 1
ATOM 2896 N N . ALA A 1 372 ? 4.711 -21.172 9.523 1 90.81 372 ALA A N 1
ATOM 2897 C CA . ALA A 1 372 ? 4.73 -20.812 8.109 1 90.81 372 ALA A CA 1
ATOM 2898 C C . ALA A 1 372 ? 6.16 -20.578 7.625 1 90.81 372 ALA A C 1
ATOM 2900 O O . ALA A 1 372 ? 6.969 -19.969 8.336 1 90.81 372 ALA A O 1
ATOM 2901 N N . VAL A 1 373 ? 6.383 -21.141 6.469 1 95.62 373 VAL A N 1
ATOM 2902 C CA . VAL A 1 373 ? 7.559 -20.672 5.75 1 95.62 373 VAL A CA 1
ATOM 2903 C C . VAL A 1 373 ? 7.328 -19.234 5.262 1 95.62 373 VAL A C 1
ATOM 2905 O O . VAL A 1 373 ? 6.273 -18.938 4.707 1 95.62 373 VAL A O 1
ATOM 2908 N N . LEU A 1 374 ? 8.242 -18.375 5.582 1 97.06 374 LEU A N 1
ATOM 2909 C CA . LEU A 1 374 ? 8.117 -17.016 5.082 1 97.06 374 LEU A CA 1
ATOM 2910 C C . LEU A 1 374 ? 8.953 -16.828 3.816 1 97.06 374 LEU A C 1
ATOM 2912 O O . LEU A 1 374 ? 10.062 -17.328 3.719 1 97.06 374 LEU A O 1
ATOM 2916 N N . GLN A 1 375 ? 8.367 -16.125 2.854 1 98.06 375 GLN A N 1
ATOM 2917 C CA . GLN A 1 375 ? 9.062 -15.797 1.613 1 98.06 375 GLN A CA 1
ATOM 2918 C C . GLN A 1 375 ? 9.195 -14.281 1.438 1 98.06 375 GLN A C 1
ATOM 2920 O O . GLN A 1 375 ? 8.258 -13.539 1.732 1 98.06 375 GLN A O 1
ATOM 2925 N N . GLY A 1 376 ? 10.367 -13.781 0.914 1 96.38 376 GLY A N 1
ATOM 2926 C CA . GLY A 1 376 ? 10.609 -12.375 0.666 1 96.38 376 GLY A CA 1
ATOM 2927 C C . GLY A 1 376 ? 11.75 -11.805 1.494 1 96.38 376 GLY A C 1
ATOM 2928 O O . GLY A 1 376 ? 12.641 -12.539 1.919 1 96.38 376 GLY A O 1
ATOM 2929 N N . ASN A 1 377 ? 11.562 -10.602 1.83 1 96.94 377 ASN A N 1
ATOM 2930 C CA . ASN A 1 377 ? 10.672 -9.633 1.21 1 96.94 377 ASN A CA 1
ATOM 2931 C C . ASN A 1 377 ? 11.383 -8.312 0.929 1 96.94 377 ASN A C 1
ATOM 2933 O O . ASN A 1 377 ? 10.883 -7.242 1.277 1 96.94 377 ASN A O 1
ATOM 2937 N N . ILE A 1 378 ? 12.547 -8.406 0.277 1 97.25 378 ILE A N 1
ATOM 2938 C CA . ILE A 1 378 ? 13.383 -7.238 0.02 1 97.25 378 ILE A CA 1
ATOM 2939 C C . ILE A 1 378 ? 12.664 -6.293 -0.938 1 97.25 378 ILE A C 1
ATOM 2941 O O . ILE A 1 378 ? 12.047 -6.734 -1.912 1 97.25 378 ILE A O 1
ATOM 2945 N N . ASP A 1 379 ? 12.742 -4.98 -0.638 1 96.12 379 ASP A N 1
ATOM 2946 C CA . ASP A 1 379 ? 12.25 -3.975 -1.572 1 96.12 379 ASP A CA 1
ATOM 2947 C C . ASP A 1 379 ? 12.977 -4.066 -2.912 1 96.12 379 ASP A C 1
ATOM 2949 O O . ASP A 1 379 ? 14.195 -3.895 -2.977 1 96.12 379 ASP A O 1
ATOM 2953 N N . PRO A 1 380 ? 12.234 -4.273 -3.988 1 96.5 380 PRO A N 1
ATOM 2954 C CA . PRO A 1 380 ? 12.906 -4.449 -5.281 1 96.5 380 PRO A CA 1
ATOM 2955 C C . PRO A 1 380 ? 13.656 -3.201 -5.73 1 96.5 380 PRO A C 1
ATOM 2957 O O . PRO A 1 380 ? 14.594 -3.295 -6.527 1 96.5 380 PRO A O 1
ATOM 2960 N N . THR A 1 381 ? 13.32 -2.066 -5.203 1 95.88 381 THR A N 1
ATOM 2961 C CA . THR A 1 381 ? 13.977 -0.831 -5.613 1 95.88 381 THR A CA 1
ATOM 2962 C C . THR A 1 381 ? 15.414 -0.791 -5.109 1 95.88 381 THR A C 1
ATOM 2964 O O . THR A 1 381 ? 16.234 -0.029 -5.625 1 95.88 381 THR A O 1
ATOM 2967 N N . VAL A 1 382 ? 15.695 -1.53 -4.105 1 96.38 382 VAL A N 1
ATOM 2968 C CA . VAL A 1 382 ? 17.078 -1.619 -3.631 1 96.38 382 VAL A CA 1
ATOM 2969 C C . VAL A 1 382 ? 17.969 -2.146 -4.746 1 96.38 382 VAL A C 1
ATOM 2971 O O . VAL A 1 382 ? 19.078 -1.647 -4.945 1 96.38 382 VAL A O 1
ATOM 2974 N N . LEU A 1 383 ? 17.469 -3.117 -5.484 1 97.38 383 LEU A N 1
ATOM 2975 C CA . LEU A 1 383 ? 18.219 -3.676 -6.602 1 97.38 383 LEU A CA 1
ATOM 2976 C C . LEU A 1 383 ? 18.297 -2.688 -7.762 1 97.38 383 LEU A C 1
ATOM 2978 O O . LEU A 1 383 ? 19.328 -2.551 -8.406 1 97.38 383 LEU A O 1
ATOM 2982 N N . ALA A 1 384 ? 17.234 -2.004 -7.957 1 96.5 384 ALA A N 1
ATOM 2983 C CA . ALA A 1 384 ? 17.109 -1.126 -9.117 1 96.5 384 ALA A CA 1
ATOM 2984 C C . ALA A 1 384 ? 17.938 0.146 -8.93 1 96.5 384 ALA A C 1
ATOM 2986 O O . ALA A 1 384 ? 18.469 0.7 -9.898 1 96.5 384 ALA A O 1
ATOM 2987 N N . CYS A 1 385 ? 18.016 0.586 -7.656 1 94.75 385 CYS A N 1
ATOM 2988 C CA . CYS A 1 385 ? 18.531 1.936 -7.434 1 94.75 385 CYS A CA 1
ATOM 2989 C C . CYS A 1 385 ? 19.781 1.911 -6.562 1 94.75 385 CYS A C 1
ATOM 2991 O O . CYS A 1 385 ? 20.516 2.898 -6.496 1 94.75 385 CYS A O 1
ATOM 2993 N N . GLY A 1 386 ? 20 0.85 -5.93 1 96.06 386 GLY A N 1
ATOM 2994 C CA . GLY A 1 386 ? 21.031 0.836 -4.898 1 96.06 386 GLY A CA 1
ATOM 2995 C C . GLY A 1 386 ? 22.406 0.452 -5.43 1 96.06 386 GLY A C 1
ATOM 2996 O O . GLY A 1 386 ? 22.516 -0.067 -6.539 1 96.06 386 GLY A O 1
ATOM 2997 N N . ASP A 1 387 ? 23.406 0.784 -4.609 1 96.69 387 ASP A N 1
ATOM 2998 C CA . ASP A 1 387 ? 24.766 0.307 -4.898 1 96.69 387 ASP A CA 1
ATOM 2999 C C . ASP A 1 387 ? 24.984 -1.082 -4.309 1 96.69 387 ASP A C 1
ATOM 3001 O O . ASP A 1 387 ? 24.109 -1.632 -3.641 1 96.69 387 ASP A O 1
ATOM 3005 N N . THR A 1 388 ? 26.156 -1.605 -4.594 1 97.25 388 THR A N 1
ATOM 3006 C CA . THR A 1 388 ? 26.484 -2.977 -4.223 1 97.25 388 THR A CA 1
ATOM 3007 C C . THR A 1 388 ? 26.406 -3.16 -2.709 1 97.25 388 THR A C 1
ATOM 3009 O O . THR A 1 388 ? 25.844 -4.145 -2.223 1 97.25 388 THR A O 1
ATOM 3012 N N . ALA A 1 389 ? 26.922 -2.229 -1.999 1 96.25 389 ALA A N 1
ATOM 3013 C CA . ALA A 1 389 ? 26.953 -2.32 -0.542 1 96.25 389 ALA A CA 1
ATOM 3014 C C . ALA A 1 389 ? 25.547 -2.326 0.034 1 96.25 389 ALA A C 1
ATOM 3016 O O . ALA A 1 389 ? 25.234 -3.102 0.944 1 96.25 389 ALA A O 1
ATOM 3017 N N . SER A 1 390 ? 24.703 -1.538 -0.509 1 95.19 390 SER A N 1
ATOM 3018 C CA . SER A 1 390 ? 23.344 -1.437 -0.028 1 95.19 390 SER A CA 1
ATOM 3019 C C . SER A 1 390 ? 22.547 -2.713 -0.318 1 95.19 390 SER A C 1
ATOM 3021 O O . SER A 1 390 ? 21.734 -3.143 0.496 1 95.19 390 SER A O 1
ATOM 3023 N N . VAL A 1 391 ? 22.781 -3.297 -1.437 1 97.06 391 VAL A N 1
ATOM 3024 C CA . VAL A 1 391 ? 22.094 -4.531 -1.801 1 97.06 391 VAL A CA 1
ATOM 3025 C C . VAL A 1 391 ? 22.516 -5.656 -0.861 1 97.06 391 VAL A C 1
ATOM 3027 O O . VAL A 1 391 ? 21.672 -6.375 -0.319 1 97.06 391 VAL A O 1
ATOM 3030 N N . LYS A 1 392 ? 23.797 -5.754 -0.634 1 96.5 392 LYS A N 1
ATOM 3031 C CA . LYS A 1 392 ? 24.312 -6.781 0.266 1 96.5 392 LYS A CA 1
ATOM 3032 C C . LYS A 1 392 ? 23.781 -6.594 1.681 1 96.5 392 LYS A C 1
ATOM 3034 O O . LYS A 1 392 ? 23.359 -7.559 2.324 1 96.5 392 LYS A O 1
ATOM 3039 N N . ALA A 1 393 ? 23.719 -5.371 2.084 1 94.5 393 ALA A N 1
ATOM 3040 C CA . ALA A 1 393 ? 23.219 -5.07 3.422 1 94.5 393 ALA A CA 1
ATOM 3041 C C . ALA A 1 393 ? 21.75 -5.438 3.551 1 94.5 393 ALA A C 1
ATOM 3043 O O . ALA A 1 393 ? 21.312 -5.953 4.586 1 94.5 393 ALA A O 1
ATOM 3044 N N . ALA A 1 394 ? 21.016 -5.148 2.531 1 95.44 394 ALA A N 1
ATOM 3045 C CA . ALA A 1 394 ? 19.594 -5.465 2.551 1 95.44 394 ALA A CA 1
ATOM 3046 C C . ALA A 1 394 ? 19.375 -6.973 2.648 1 95.44 394 ALA A C 1
ATOM 3048 O O . ALA A 1 394 ? 18.484 -7.43 3.379 1 95.44 394 ALA A O 1
ATOM 3049 N N . ILE A 1 395 ? 20.156 -7.734 1.94 1 96.5 395 ILE A N 1
ATOM 3050 C CA . ILE A 1 395 ? 20.062 -9.188 1.965 1 96.5 395 ILE A CA 1
ATOM 3051 C C . ILE A 1 395 ? 20.391 -9.703 3.363 1 96.5 395 ILE A C 1
ATOM 3053 O O . ILE A 1 395 ? 19.625 -10.492 3.938 1 96.5 395 ILE A O 1
ATOM 3057 N N . ASP A 1 396 ? 21.453 -9.211 3.902 1 94.69 396 ASP A N 1
ATOM 3058 C CA . ASP A 1 396 ? 21.891 -9.648 5.227 1 94.69 396 ASP A CA 1
ATOM 3059 C C . ASP A 1 396 ? 20.828 -9.344 6.281 1 94.69 396 ASP A C 1
ATOM 3061 O O . ASP A 1 396 ? 20.484 -10.195 7.098 1 94.69 396 ASP A O 1
ATOM 3065 N N . ARG A 1 397 ? 20.344 -8.188 6.207 1 93.56 397 ARG A N 1
ATOM 3066 C CA . ARG A 1 397 ? 19.328 -7.77 7.172 1 93.56 397 ARG A CA 1
ATOM 3067 C C . ARG A 1 397 ? 18.078 -8.625 7.059 1 93.56 397 ARG A C 1
ATOM 3069 O O . ARG A 1 397 ? 17.5 -9.039 8.07 1 93.56 397 ARG A O 1
ATOM 3076 N N . CYS A 1 398 ? 17.672 -8.859 5.879 1 95.5 398 CYS A N 1
ATOM 3077 C CA . CYS A 1 398 ? 16.469 -9.633 5.645 1 95.5 398 CYS A CA 1
ATOM 3078 C C . CYS A 1 398 ? 16.625 -11.062 6.16 1 95.5 398 CYS A C 1
ATOM 3080 O O . CYS A 1 398 ? 15.75 -11.57 6.871 1 95.5 398 CYS A O 1
ATOM 3082 N N . VAL A 1 399 ? 17.688 -11.695 5.809 1 94.94 399 VAL A N 1
ATOM 3083 C CA . VAL A 1 399 ? 17.953 -13.07 6.219 1 94.94 399 VAL A CA 1
ATOM 3084 C C . VAL A 1 399 ? 18.031 -13.156 7.738 1 94.94 399 VAL A C 1
ATOM 3086 O O . VAL A 1 399 ? 17.469 -14.07 8.352 1 94.94 399 VAL A O 1
ATOM 3089 N N . CYS A 1 400 ? 18.625 -12.133 8.344 1 92.31 400 CYS A N 1
ATOM 3090 C CA . CYS A 1 400 ? 18.734 -12.102 9.797 1 92.31 400 CYS A CA 1
ATOM 3091 C C . CYS A 1 400 ? 17.375 -11.93 10.453 1 92.31 400 CYS A C 1
ATOM 3093 O O . CYS A 1 400 ? 17.047 -12.633 11.406 1 92.31 400 CYS A O 1
ATOM 3095 N N . ALA A 1 401 ? 16.625 -11.078 9.906 1 93.25 401 ALA A N 1
ATOM 3096 C CA . ALA A 1 401 ? 15.32 -10.773 10.484 1 93.25 401 ALA A CA 1
ATOM 3097 C C . ALA A 1 401 ? 14.367 -11.953 10.336 1 93.25 401 ALA A C 1
ATOM 3099 O O . ALA A 1 401 ? 13.453 -12.133 11.156 1 93.25 401 ALA A O 1
ATOM 3100 N N . ALA A 1 402 ? 14.555 -12.727 9.328 1 94.06 402 ALA A N 1
ATOM 3101 C CA . ALA A 1 402 ? 13.695 -13.875 9.062 1 94.06 402 ALA A CA 1
ATOM 3102 C C . ALA A 1 402 ? 14.125 -15.086 9.883 1 94.06 402 ALA A C 1
ATOM 3104 O O . ALA A 1 402 ? 13.469 -16.125 9.852 1 94.06 402 ALA A O 1
ATOM 3105 N N . SER A 1 403 ? 15.102 -14.93 10.633 1 87.56 403 SER A N 1
ATOM 3106 C CA . SER A 1 403 ? 15.656 -16.047 11.383 1 87.56 403 SER A CA 1
ATOM 3107 C C . SER A 1 403 ? 14.641 -16.609 12.375 1 87.56 403 SER A C 1
ATOM 3109 O O . SER A 1 403 ? 13.648 -15.953 12.688 1 87.56 403 SER A O 1
ATOM 3111 N N . GLY A 1 404 ? 14.828 -17.797 12.75 1 85.69 404 GLY A N 1
ATOM 3112 C CA . GLY A 1 404 ? 13.93 -18.453 13.695 1 85.69 404 GLY A CA 1
ATOM 3113 C C . GLY A 1 404 ? 12.914 -19.359 13.031 1 85.69 404 GLY A C 1
ATOM 3114 O O . GLY A 1 404 ? 12.164 -20.062 13.711 1 85.69 404 GLY A O 1
ATOM 3115 N N . GLY A 1 405 ? 12.922 -19.359 11.742 1 88.62 405 GLY A N 1
ATOM 3116 C CA . GLY A 1 405 ? 12.062 -20.234 10.961 1 88.62 405 GLY A CA 1
ATOM 3117 C C . GLY A 1 405 ? 12.5 -20.359 9.508 1 88.62 405 GLY A C 1
ATOM 3118 O O . GLY A 1 405 ? 13.461 -19.719 9.094 1 88.62 405 GLY A O 1
ATOM 3119 N N . ALA A 1 406 ? 11.805 -21.188 8.773 1 94.06 406 ALA A N 1
ATOM 3120 C CA . ALA A 1 406 ? 12.109 -21.422 7.363 1 94.06 406 ALA A CA 1
ATOM 3121 C C . ALA A 1 406 ? 11.859 -20.156 6.539 1 94.06 406 ALA A C 1
ATOM 3123 O O . ALA A 1 406 ? 10.867 -19.453 6.758 1 94.06 406 ALA A O 1
ATOM 3124 N N . HIS A 1 407 ? 12.82 -19.891 5.621 1 96.38 407 HIS A N 1
ATOM 3125 C CA . HIS A 1 407 ? 12.781 -18.656 4.855 1 96.38 407 HIS A CA 1
ATOM 3126 C C . HIS A 1 407 ? 13.18 -18.891 3.4 1 96.38 407 HIS A C 1
ATOM 3128 O O . HIS A 1 407 ? 14.148 -19.594 3.123 1 96.38 407 HIS A O 1
ATOM 3134 N N . ILE A 1 408 ? 12.344 -18.422 2.531 1 98 408 ILE A N 1
ATOM 3135 C CA . ILE A 1 408 ? 12.695 -18.312 1.117 1 98 408 ILE A CA 1
ATOM 3136 C C . ILE A 1 408 ? 13.023 -16.875 0.771 1 98 408 ILE A C 1
ATOM 3138 O O . ILE A 1 408 ? 12.188 -15.984 0.917 1 98 408 ILE A O 1
ATOM 3142 N N . LEU A 1 409 ? 14.242 -16.625 0.373 1 97.94 409 LEU A N 1
ATOM 3143 C CA . LEU A 1 409 ? 14.656 -15.258 0.048 1 97.94 409 LEU A CA 1
ATOM 3144 C C . LEU A 1 409 ? 14.109 -14.836 -1.314 1 97.94 409 LEU A C 1
ATOM 3146 O O . LEU A 1 409 ? 14.258 -15.57 -2.297 1 97.94 409 LEU A O 1
ATOM 3150 N N . ASN A 1 410 ? 13.477 -13.734 -1.369 1 98.56 410 ASN A N 1
ATOM 3151 C CA . ASN A 1 410 ? 12.844 -13.125 -2.535 1 98.56 410 ASN A CA 1
ATOM 3152 C C . ASN A 1 410 ? 12.703 -11.617 -2.373 1 98.56 410 ASN A C 1
ATOM 3154 O O . ASN A 1 410 ? 12.969 -11.07 -1.297 1 98.56 410 ASN A O 1
ATOM 3158 N N . VAL A 1 411 ? 12.352 -10.945 -3.428 1 97.75 411 VAL A N 1
ATOM 3159 C CA . VAL A 1 411 ? 11.891 -9.562 -3.32 1 97.75 411 VAL A CA 1
ATOM 3160 C C . VAL A 1 411 ? 10.414 -9.547 -2.904 1 97.75 411 VAL A C 1
ATOM 3162 O O . VAL A 1 411 ? 9.758 -10.586 -2.895 1 97.75 411 VAL A O 1
ATOM 3165 N N . GLY A 1 412 ? 9.938 -8.344 -2.57 1 95.25 412 GLY A N 1
ATOM 3166 C CA . GLY A 1 412 ? 8.609 -8.242 -1.99 1 95.25 412 GLY A CA 1
ATOM 3167 C C . GLY A 1 412 ? 7.531 -7.949 -3.016 1 95.25 412 GLY A C 1
ATOM 3168 O O . GLY A 1 412 ? 6.348 -7.867 -2.676 1 95.25 412 GLY A O 1
ATOM 3169 N N . ARG A 1 413 ? 7.754 -7.59 -4.328 1 89.88 413 ARG A N 1
ATOM 3170 C CA . ARG A 1 413 ? 6.742 -7.387 -5.359 1 89.88 413 ARG A CA 1
ATOM 3171 C C . ARG A 1 413 ? 7.312 -7.668 -6.746 1 89.88 413 ARG A C 1
ATOM 3173 O O . ARG A 1 413 ? 6.824 -7.137 -7.742 1 89.88 413 ARG A O 1
ATOM 3180 N N . GLY A 1 414 ? 8.281 -8.164 -7.016 1 94.94 414 GLY A N 1
ATOM 3181 C CA . GLY A 1 414 ? 8.875 -8.562 -8.281 1 94.94 414 GLY A CA 1
ATOM 3182 C C . GLY A 1 414 ? 10 -7.652 -8.727 1 94.94 414 GLY A C 1
ATOM 3183 O O . GLY A 1 414 ? 10.039 -6.477 -8.352 1 94.94 414 GLY A O 1
ATOM 3184 N N . ILE A 1 415 ? 10.812 -8.133 -9.57 1 97.56 415 ILE A N 1
ATOM 3185 C CA . ILE A 1 415 ? 11.938 -7.375 -10.109 1 97.56 415 ILE A CA 1
ATOM 3186 C C . ILE A 1 415 ? 11.422 -6.266 -11.023 1 97.56 415 ILE A C 1
ATOM 3188 O O . ILE A 1 415 ? 10.539 -6.496 -11.852 1 97.56 415 ILE A O 1
ATOM 3192 N N . GLN A 1 416 ? 12.023 -5.094 -10.852 1 95.25 416 GLN A N 1
ATOM 3193 C CA . GLN A 1 416 ? 11.641 -3.973 -11.703 1 95.25 416 GLN A CA 1
ATOM 3194 C C . GLN A 1 416 ? 12.297 -4.078 -13.078 1 95.25 416 GLN A C 1
ATOM 3196 O O . GLN A 1 416 ? 13.406 -4.602 -13.203 1 95.25 416 GLN A O 1
ATOM 3201 N N . PRO A 1 417 ? 11.625 -3.52 -14.078 1 93.62 417 PRO A N 1
ATOM 3202 C CA . PRO A 1 417 ? 12.125 -3.656 -15.445 1 93.62 417 PRO A CA 1
ATOM 3203 C C . PRO A 1 417 ? 13.469 -2.965 -15.656 1 93.62 417 PRO A C 1
ATOM 3205 O O . PRO A 1 417 ? 14.242 -3.361 -16.531 1 93.62 417 PRO A O 1
ATOM 3208 N N . ASP A 1 418 ? 13.734 -1.945 -14.852 1 94.06 418 ASP A N 1
ATOM 3209 C CA . ASP A 1 418 ? 14.953 -1.176 -15.055 1 94.06 418 ASP A CA 1
ATOM 3210 C C . ASP A 1 418 ? 16.062 -1.649 -14.117 1 94.06 418 ASP A C 1
ATOM 3212 O O . ASP A 1 418 ? 17.094 -0.988 -13.984 1 94.06 418 ASP A O 1
ATOM 3216 N N . THR A 1 419 ? 15.891 -2.75 -13.484 1 97.69 419 THR A N 1
ATOM 3217 C CA . THR A 1 419 ? 16.906 -3.307 -12.602 1 97.69 419 THR A CA 1
ATOM 3218 C C . THR A 1 419 ? 18.109 -3.809 -13.406 1 97.69 419 THR A C 1
ATOM 3220 O O . THR A 1 419 ? 17.938 -4.551 -14.375 1 97.69 419 THR A O 1
ATOM 3223 N N . PRO A 1 420 ? 19.328 -3.396 -13.023 1 97.88 420 PRO A N 1
ATOM 3224 C CA . PRO A 1 420 ? 20.5 -3.969 -13.688 1 97.88 420 PRO A CA 1
ATOM 3225 C C . PRO A 1 420 ? 20.625 -5.473 -13.469 1 97.88 420 PRO A C 1
ATOM 3227 O O . PRO A 1 420 ? 20.484 -5.949 -12.336 1 97.88 420 PRO A O 1
ATOM 3230 N N . GLU A 1 421 ? 20.953 -6.168 -14.484 1 98 421 GLU A N 1
ATOM 3231 C CA . GLU A 1 421 ? 21.094 -7.617 -14.391 1 98 421 GLU A CA 1
ATOM 3232 C C . GLU A 1 421 ? 22.172 -8 -13.383 1 98 421 GLU A C 1
ATOM 3234 O O . GLU A 1 421 ? 22.062 -9.016 -12.695 1 98 421 GLU A O 1
ATOM 3239 N N . GLU A 1 422 ? 23.188 -7.203 -13.32 1 98 422 GLU A N 1
ATOM 3240 C CA . GLU A 1 422 ? 24.312 -7.484 -12.445 1 98 422 GLU A CA 1
ATOM 3241 C C . GLU A 1 422 ? 23.891 -7.477 -10.977 1 98 422 GLU A C 1
ATOM 3243 O O . GLU A 1 422 ? 24.469 -8.18 -10.156 1 98 422 GLU A O 1
ATOM 3248 N N . MET A 1 423 ? 22.922 -6.656 -10.68 1 98.19 423 MET A N 1
ATOM 3249 C CA . MET A 1 423 ? 22.453 -6.598 -9.297 1 98.19 423 MET A CA 1
ATOM 3250 C C . MET A 1 423 ? 21.672 -7.855 -8.93 1 98.19 423 MET A C 1
ATOM 3252 O O . MET A 1 423 ? 21.703 -8.297 -7.781 1 98.19 423 MET A O 1
ATOM 3256 N N . VAL A 1 424 ? 20.984 -8.398 -9.867 1 98.62 424 VAL A N 1
ATOM 3257 C CA . VAL A 1 424 ? 20.297 -9.656 -9.641 1 98.62 424 VAL A CA 1
ATOM 3258 C C . VAL A 1 424 ? 21.312 -10.789 -9.469 1 98.62 424 VAL A C 1
ATOM 3260 O O . VAL A 1 424 ? 21.156 -11.641 -8.594 1 98.62 424 VAL A O 1
ATOM 3263 N N . ALA A 1 425 ? 22.297 -10.766 -10.328 1 98.5 425 ALA A N 1
ATOM 3264 C CA . ALA A 1 425 ? 23.375 -11.742 -10.195 1 98.5 425 ALA A CA 1
ATOM 3265 C C . ALA A 1 425 ? 24.047 -11.633 -8.82 1 98.5 425 ALA A C 1
ATOM 3267 O O . ALA A 1 425 ? 24.281 -12.648 -8.164 1 98.5 425 ALA A O 1
ATOM 3268 N N . LEU A 1 426 ? 24.281 -10.383 -8.422 1 98.19 426 LEU A N 1
ATOM 3269 C CA . LEU A 1 426 ? 24.891 -10.133 -7.117 1 98.19 426 LEU A CA 1
ATOM 3270 C C . LEU A 1 426 ? 24.016 -10.688 -5.996 1 98.19 426 LEU A C 1
ATOM 3272 O O . LEU A 1 426 ? 24.516 -11.266 -5.035 1 98.19 426 LEU A O 1
ATOM 3276 N N . PHE A 1 427 ? 22.781 -10.477 -6.098 1 98.19 427 PHE A N 1
ATOM 3277 C CA . PHE A 1 427 ? 21.812 -10.969 -5.125 1 98.19 427 PHE A CA 1
ATOM 3278 C C . PHE A 1 427 ? 21.969 -12.469 -4.926 1 98.19 427 PHE A C 1
ATOM 3280 O O . PHE A 1 427 ? 22.094 -12.938 -3.793 1 98.19 427 PHE A O 1
ATOM 3287 N N . CYS A 1 428 ? 21.969 -13.211 -5.973 1 98 428 CYS A N 1
ATOM 3288 C CA . CYS A 1 428 ? 22.062 -14.664 -5.945 1 98 428 CYS A CA 1
ATOM 3289 C C . CYS A 1 428 ? 23.422 -15.125 -5.445 1 98 428 CYS A C 1
ATOM 3291 O O . CYS A 1 428 ? 23.516 -16.047 -4.633 1 98 428 CYS A O 1
ATOM 3293 N N . GLU A 1 429 ? 24.438 -14.492 -5.875 1 96.94 429 GLU A N 1
ATOM 3294 C CA . GLU A 1 429 ? 25.797 -14.859 -5.48 1 96.94 429 GLU A CA 1
ATOM 3295 C C . GLU A 1 429 ? 26.016 -14.617 -3.99 1 96.94 429 GLU A C 1
ATOM 3297 O O . GLU A 1 429 ? 26.625 -15.445 -3.307 1 96.94 429 GLU A O 1
ATOM 3302 N N . HIS A 1 430 ? 25.484 -13.484 -3.543 1 96.62 430 HIS A N 1
ATOM 3303 C CA . HIS A 1 430 ? 25.688 -13.117 -2.146 1 96.62 430 HIS A CA 1
ATOM 3304 C C . HIS A 1 430 ? 25.016 -14.109 -1.21 1 96.62 430 HIS A C 1
ATOM 3306 O O . HIS A 1 430 ? 25.578 -14.484 -0.181 1 96.62 430 HIS A O 1
ATOM 3312 N N . VAL A 1 431 ? 23.891 -14.531 -1.505 1 94.06 431 VAL A N 1
ATOM 3313 C CA . VAL A 1 431 ? 23.156 -15.461 -0.655 1 94.06 431 VAL A CA 1
ATOM 3314 C C . VAL A 1 431 ? 23.859 -16.812 -0.635 1 94.06 431 VAL A C 1
ATOM 3316 O O . VAL A 1 431 ? 23.891 -17.484 0.398 1 94.06 431 VAL A O 1
ATOM 3319 N N . ARG A 1 432 ? 24.406 -17.266 -1.754 1 92.81 432 ARG A N 1
ATOM 3320 C CA . ARG A 1 432 ? 25.109 -18.531 -1.847 1 92.81 432 ARG A CA 1
ATOM 3321 C C . ARG A 1 432 ? 26.406 -18.5 -1.043 1 92.81 432 ARG A C 1
ATOM 3323 O O . ARG A 1 432 ? 26.891 -19.547 -0.594 1 92.81 432 ARG A O 1
ATOM 3330 N N . ALA A 1 433 ? 26.875 -17.328 -0.857 1 90.94 433 ALA A N 1
ATOM 3331 C CA . ALA A 1 433 ? 28.141 -17.172 -0.156 1 90.94 433 ALA A CA 1
ATOM 3332 C C . ALA A 1 433 ? 27.922 -16.984 1.344 1 90.94 433 ALA A C 1
ATOM 3334 O O . ALA A 1 433 ? 28.891 -16.922 2.113 1 90.94 433 ALA A O 1
ATOM 3335 N N . LEU A 1 434 ? 26.734 -16.828 1.722 1 84.38 434 LEU A N 1
ATOM 3336 C CA . LEU A 1 434 ? 26.469 -16.672 3.146 1 84.38 434 LEU A CA 1
ATOM 3337 C C . LEU A 1 434 ? 26.969 -17.875 3.938 1 84.38 434 LEU A C 1
ATOM 3339 O O . LEU A 1 434 ? 26.812 -19.016 3.498 1 84.38 434 LEU A O 1
ATOM 3343 N N . PRO A 1 435 ? 28.047 -17.641 4.902 1 64.31 435 PRO A N 1
ATOM 3344 C CA . PRO A 1 435 ? 28.562 -18.766 5.672 1 64.31 435 PRO A CA 1
ATOM 3345 C C . PRO A 1 435 ? 27.453 -19.578 6.34 1 64.31 435 PRO A C 1
ATOM 3347 O O . PRO A 1 435 ? 26.406 -19.047 6.672 1 64.31 435 PRO A O 1
ATOM 3350 N N . GLU A 1 436 ? 27.578 -20.906 6.109 1 58.44 436 GLU A N 1
ATOM 3351 C CA . GLU A 1 436 ? 26.688 -21.828 6.809 1 58.44 436 GLU A CA 1
ATOM 3352 C C . GLU A 1 436 ? 26.531 -21.438 8.273 1 58.44 436 GLU A C 1
ATOM 3354 O O . GLU A 1 436 ? 25.922 -22.172 9.055 1 58.44 436 GLU A O 1
ATOM 3359 N N . THR A 1 437 ? 27.234 -20.422 8.617 1 48.41 437 THR A N 1
ATOM 3360 C CA . THR A 1 437 ? 27.297 -20.109 10.047 1 48.41 437 THR A CA 1
ATOM 3361 C C . THR A 1 437 ? 25.891 -20.125 10.656 1 48.41 437 THR A C 1
ATOM 3363 O O . THR A 1 437 ? 24.906 -19.906 9.961 1 48.41 437 THR A O 1
ATOM 3366 N N . ASP A 1 438 ? 25.844 -20.516 11.945 1 44.59 438 ASP A N 1
ATOM 3367 C CA . ASP A 1 438 ? 24.734 -20.297 12.891 1 44.59 438 ASP A CA 1
ATOM 3368 C C . ASP A 1 438 ? 23.984 -19.016 12.57 1 44.59 438 ASP A C 1
ATOM 3370 O O . ASP A 1 438 ? 24.219 -17.984 13.195 1 44.59 438 ASP A O 1
ATOM 3374 N N . TRP A 1 439 ? 24 -18.781 11.398 1 45.12 439 TRP A N 1
ATOM 3375 C CA . TRP A 1 439 ? 23.359 -17.531 10.977 1 45.12 439 TRP A CA 1
ATOM 3376 C C . TRP A 1 439 ? 22.25 -17.141 11.93 1 45.12 439 TRP A C 1
ATOM 3378 O O . TRP A 1 439 ? 22.031 -15.953 12.188 1 45.12 439 TRP A O 1
ATOM 3388 N N . TYR A 1 440 ? 21.531 -18.172 12.109 1 43.03 440 TYR A N 1
ATOM 3389 C CA . TYR A 1 440 ? 20.531 -17.969 13.164 1 43.03 440 TYR A CA 1
ATOM 3390 C C . TYR A 1 440 ? 21.203 -17.547 14.461 1 43.03 440 TYR A C 1
ATOM 3392 O O . TYR A 1 440 ? 20.688 -16.672 15.172 1 43.03 440 TYR A O 1
ATOM 3400 N N . GLN A 1 441 ? 22.344 -18.156 14.758 1 40.94 441 GLN A N 1
ATOM 3401 C CA . GLN A 1 441 ? 22.969 -17.891 16.047 1 40.94 441 GLN A CA 1
ATOM 3402 C C . GLN A 1 441 ? 23.734 -16.562 16.047 1 40.94 441 GLN A C 1
ATOM 3404 O O . GLN A 1 441 ? 23.719 -15.828 17.031 1 40.94 441 GLN A O 1
ATOM 3409 N N . GLN A 1 442 ? 24.375 -16.25 15.055 1 37.88 442 GLN A N 1
ATOM 3410 C CA . GLN A 1 442 ? 25.203 -15.039 15.008 1 37.88 442 GLN A CA 1
ATOM 3411 C C . GLN A 1 442 ? 24.344 -13.797 14.781 1 37.88 442 GLN A C 1
ATOM 3413 O O . GLN A 1 442 ? 24.641 -12.727 15.305 1 37.88 442 GLN A O 1
ATOM 3418 N N . LEU A 1 443 ? 23.438 -13.82 13.922 1 37.84 443 LEU A N 1
ATOM 3419 C CA . LEU A 1 443 ? 22.562 -12.672 13.672 1 37.84 443 LEU A CA 1
ATOM 3420 C C . LEU A 1 443 ? 21.797 -12.289 14.93 1 37.84 443 LEU A C 1
ATOM 3422 O O . LEU A 1 443 ? 21.516 -11.117 15.156 1 37.84 443 LEU A O 1
ATOM 3426 N N . ARG A 1 444 ? 21.438 -13.344 15.703 1 37.25 444 ARG A N 1
ATOM 3427 C CA . ARG A 1 444 ? 20.922 -13.102 17.047 1 37.25 444 ARG A CA 1
ATOM 3428 C C . ARG A 1 444 ? 21.938 -12.336 17.891 1 37.25 444 ARG A C 1
ATOM 3430 O O . ARG A 1 444 ? 21.562 -11.461 18.672 1 37.25 444 ARG A O 1
ATOM 3437 N N . HIS A 1 445 ? 23.141 -12.703 17.766 1 38.88 445 HIS A N 1
ATOM 3438 C CA . HIS A 1 445 ? 24.141 -12.055 18.609 1 38.88 445 HIS A CA 1
ATOM 3439 C C . HIS A 1 445 ? 24.375 -10.609 18.172 1 38.88 445 HIS A C 1
ATOM 3441 O O . HIS A 1 445 ? 24.625 -9.742 19.016 1 38.88 445 HIS A O 1
ATOM 3447 N N . ARG A 1 446 ? 24.5 -10.398 16.906 1 36.88 446 ARG A N 1
ATOM 3448 C CA . ARG A 1 446 ? 24.797 -9.047 16.438 1 36.88 446 ARG A CA 1
ATOM 3449 C C . ARG A 1 446 ? 23.594 -8.117 16.625 1 36.88 446 ARG A C 1
ATOM 3451 O O . ARG A 1 446 ? 23.766 -6.934 16.922 1 36.88 446 ARG A O 1
ATOM 3458 N N . HIS A 1 447 ? 22.453 -8.484 16.234 1 35.62 447 HIS A N 1
ATOM 3459 C CA . HIS A 1 447 ? 21.281 -7.645 16.453 1 35.62 447 HIS A CA 1
ATOM 3460 C C . HIS A 1 447 ? 21.109 -7.316 17.938 1 35.62 447 HIS A C 1
ATOM 3462 O O . HIS A 1 447 ? 20.609 -6.246 18.281 1 35.62 447 HIS A O 1
ATOM 3468 N N . LEU A 1 448 ? 21.359 -8.305 18.766 1 35.59 448 LEU A N 1
ATOM 3469 C CA . LEU A 1 448 ? 21.328 -8.055 20.188 1 35.59 448 LEU A CA 1
ATOM 3470 C C . LEU A 1 448 ? 22.422 -7.066 20.594 1 35.59 448 LEU A C 1
ATOM 3472 O O . LEU A 1 448 ? 22.203 -6.219 21.469 1 35.59 448 LEU A O 1
ATOM 3476 N N . VAL A 1 449 ? 23.594 -7.305 20.062 1 37.31 449 VAL A N 1
ATOM 3477 C CA . VAL A 1 449 ? 24.688 -6.426 20.469 1 37.31 449 VAL A CA 1
ATOM 3478 C C . VAL A 1 449 ? 24.469 -5.031 19.891 1 37.31 449 VAL A C 1
ATOM 3480 O O . VAL A 1 449 ? 24.656 -4.027 20.578 1 37.31 449 VAL A O 1
ATOM 3483 N N . GLU A 1 450 ? 24.203 -5.031 18.594 1 35.97 450 GLU A N 1
ATOM 3484 C CA . GLU A 1 450 ? 24.125 -3.707 17.984 1 35.97 450 GLU A CA 1
ATOM 3485 C C . GLU A 1 450 ? 22.875 -2.957 18.438 1 35.97 450 GLU A C 1
ATOM 3487 O O . GLU A 1 450 ? 22.859 -1.724 18.453 1 35.97 450 GLU A O 1
ATOM 3492 N N . ASN A 1 451 ? 21.75 -3.631 18.484 1 37.66 451 ASN A N 1
ATOM 3493 C CA . ASN A 1 451 ? 20.562 -2.924 18.969 1 37.66 451 ASN A CA 1
ATOM 3494 C C . ASN A 1 451 ? 20.5 -2.92 20.5 1 37.66 451 ASN A C 1
ATOM 3496 O O . ASN A 1 451 ? 19.469 -2.6 21.078 1 37.66 451 ASN A O 1
ATOM 3500 N N . GLY A 1 452 ? 21.625 -2.863 21.109 1 34.41 452 GLY A N 1
ATOM 3501 C CA . GLY A 1 452 ? 21.781 -2.613 22.531 1 34.41 452 GLY A CA 1
ATOM 3502 C C . GLY A 1 452 ? 20.938 -3.527 23.391 1 34.41 452 GLY A C 1
ATOM 3503 O O . GLY A 1 452 ? 20.625 -3.197 24.547 1 34.41 452 GLY A O 1
ATOM 3504 N N . VAL A 1 453 ? 20.25 -4.48 22.797 1 30.34 453 VAL A N 1
ATOM 3505 C CA . VAL A 1 453 ? 19.547 -5.309 23.781 1 30.34 453 VAL A CA 1
ATOM 3506 C C . VAL A 1 453 ? 20.531 -6.262 24.453 1 30.34 453 VAL A C 1
ATOM 3508 O O . VAL A 1 453 ? 21.344 -6.906 23.781 1 30.34 453 VAL A O 1
ATOM 3511 N N . PRO A 1 454 ? 20.859 -6.152 25.734 1 29.19 454 PRO A N 1
ATOM 3512 C CA . PRO A 1 454 ? 21.688 -7.121 26.453 1 29.19 454 PRO A CA 1
ATOM 3513 C C . PRO A 1 454 ? 21.297 -8.57 26.156 1 29.19 454 PRO A C 1
ATOM 3515 O O . PRO A 1 454 ? 20.141 -8.852 25.859 1 29.19 454 PRO A O 1
ATOM 3518 N N . GLY A 1 455 ? 22.266 -9.523 25.844 1 25.16 455 GLY A N 1
ATOM 3519 C CA . GLY A 1 455 ? 22.109 -10.969 25.922 1 25.16 455 GLY A CA 1
ATOM 3520 C C . GLY A 1 455 ? 21.578 -11.445 27.25 1 25.16 455 GLY A C 1
ATOM 3521 O O . GLY A 1 455 ? 21.906 -10.883 28.297 1 25.16 455 GLY A O 1
ATOM 3522 N N . MET B 1 1 ? 24.031 51.969 -31.328 1 17.78 1 MET B N 1
ATOM 3523 C CA . MET B 1 1 ? 23.188 52.219 -32.5 1 17.78 1 MET B CA 1
ATOM 3524 C C . MET B 1 1 ? 22.094 51.156 -32.594 1 17.78 1 MET B C 1
ATOM 3526 O O . MET B 1 1 ? 22.188 50.094 -32 1 17.78 1 MET B O 1
ATOM 3530 N N . PHE B 1 2 ? 21.125 51.25 -33.719 1 19.36 2 PHE B N 1
ATOM 3531 C CA . PHE B 1 2 ? 19.766 51.531 -34.156 1 19.36 2 PHE B CA 1
ATOM 3532 C C . PHE B 1 2 ? 19.094 50.25 -34.656 1 19.36 2 PHE B C 1
ATOM 3534 O O . PHE B 1 2 ? 18.047 50.312 -35.312 1 19.36 2 PHE B O 1
ATOM 3541 N N . GLN B 1 3 ? 19.75 49.094 -34.438 1 19.61 3 GLN B N 1
ATOM 3542 C CA . GLN B 1 3 ? 19.547 48 -35.344 1 19.61 3 GLN B CA 1
ATOM 3543 C C . GLN B 1 3 ? 18.125 47.469 -35.281 1 19.61 3 GLN B C 1
ATOM 3545 O O . GLN B 1 3 ? 17.641 47.125 -34.188 1 19.61 3 GLN B O 1
ATOM 3550 N N . PHE B 1 4 ? 17.312 47.5 -36.438 1 19.2 4 PHE B N 1
ATOM 3551 C CA . PHE B 1 4 ? 16.016 47.5 -37.094 1 19.2 4 PHE B CA 1
ATOM 3552 C C . PHE B 1 4 ? 15.383 46.125 -37.094 1 19.2 4 PHE B C 1
ATOM 3554 O O . PHE B 1 4 ? 15.992 45.156 -37.531 1 19.2 4 PHE B O 1
ATOM 3561 N N . ALA B 1 5 ? 14.391 45.781 -36.219 1 20.19 5 ALA B N 1
ATOM 3562 C CA . ALA B 1 5 ? 13.57 44.781 -35.562 1 20.19 5 ALA B CA 1
ATOM 3563 C C . ALA B 1 5 ? 12.539 44.188 -36.531 1 20.19 5 ALA B C 1
ATOM 3565 O O . ALA B 1 5 ? 11.445 44.719 -36.688 1 20.19 5 ALA B O 1
ATOM 3566 N N . VAL B 1 6 ? 12.984 43.656 -37.719 1 17.22 6 VAL B N 1
ATOM 3567 C CA . VAL B 1 6 ? 12.156 43.594 -38.938 1 17.22 6 VAL B CA 1
ATOM 3568 C C . VAL B 1 6 ? 10.953 42.688 -38.688 1 17.22 6 VAL B C 1
ATOM 3570 O O . VAL B 1 6 ? 9.805 43.094 -38.875 1 17.22 6 VAL B O 1
ATOM 3573 N N . LEU B 1 7 ? 10.859 41.469 -39.406 1 17.67 7 LEU B N 1
ATOM 3574 C CA . LEU B 1 7 ? 9.898 41.25 -40.469 1 17.67 7 LEU B CA 1
ATOM 3575 C C . LEU B 1 7 ? 8.695 40.438 -39.969 1 17.67 7 LEU B C 1
ATOM 3577 O O . LEU B 1 7 ? 8.836 39.594 -39.094 1 17.67 7 LEU B O 1
ATOM 3581 N N . LYS B 1 8 ? 7.457 40.656 -40.438 1 19.34 8 LYS B N 1
ATOM 3582 C CA . LYS B 1 8 ? 6.004 40.719 -40.312 1 19.34 8 LYS B CA 1
ATOM 3583 C C . LYS B 1 8 ? 5.359 39.375 -40.656 1 19.34 8 LYS B C 1
ATOM 3585 O O . LYS B 1 8 ? 4.133 39.25 -40.656 1 19.34 8 LYS B O 1
ATOM 3590 N N . LEU B 1 9 ? 6.02 38.188 -40.906 1 17.22 9 LEU B N 1
ATOM 3591 C CA . LEU B 1 9 ? 5.414 37.438 -42 1 17.22 9 LEU B CA 1
ATOM 3592 C C . LEU B 1 9 ? 4.203 36.656 -41.5 1 17.22 9 LEU B C 1
ATOM 3594 O O . LEU B 1 9 ? 4.09 35.438 -4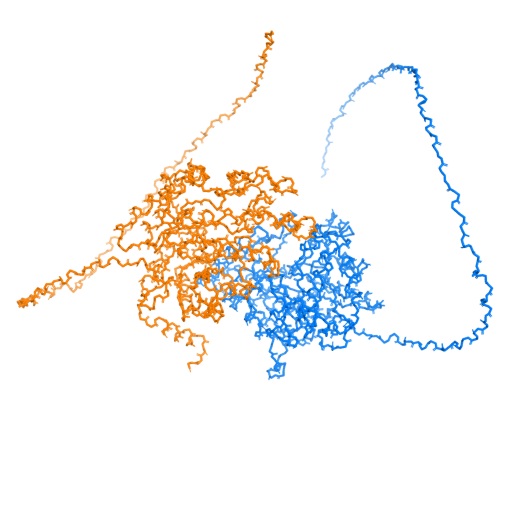1.75 1 17.22 9 LEU B O 1
ATOM 3598 N N . THR B 1 10 ? 3.635 36.75 -40.438 1 17.83 10 THR B N 1
ATOM 3599 C CA . THR B 1 10 ? 3.045 35.531 -39.906 1 17.83 10 THR B CA 1
ATOM 3600 C C . THR B 1 10 ? 1.761 35.188 -40.656 1 17.83 10 THR B C 1
ATOM 3602 O O . THR B 1 10 ? 0.873 36.031 -40.812 1 17.83 10 THR B O 1
ATOM 3605 N N . ARG B 1 11 ? 1.79 34.031 -41.438 1 16.05 11 ARG B N 1
ATOM 3606 C CA . ARG B 1 11 ? 0.985 33.438 -42.5 1 16.05 11 ARG B CA 1
ATOM 3607 C C . ARG B 1 11 ? -0.475 33.312 -42.094 1 16.05 11 ARG B C 1
ATOM 3609 O O . ARG B 1 11 ? -0.794 33.406 -40.906 1 16.05 11 ARG B O 1
ATOM 3616 N N . THR B 1 12 ? -1.068 32.188 -42.531 1 16.16 12 THR B N 1
ATOM 3617 C CA . THR B 1 12 ? -2.135 31.938 -43.5 1 16.16 12 THR B CA 1
ATOM 3618 C C . THR B 1 12 ? -3.469 31.734 -42.781 1 16.16 12 THR B C 1
ATOM 3620 O O . THR B 1 12 ? -3.508 31.516 -41.562 1 16.16 12 THR B O 1
ATOM 3623 N N . PRO B 1 13 ? -4.145 30.578 -43.094 1 17.23 13 PRO B N 1
ATOM 3624 C CA . PRO B 1 13 ? -5.422 30.516 -43.812 1 17.23 13 PRO B CA 1
ATOM 3625 C C . PRO B 1 13 ? -6.605 30.297 -42.875 1 17.23 13 PRO B C 1
ATOM 3627 O O . PRO B 1 13 ? -6.434 29.781 -41.781 1 17.23 13 PRO B O 1
ATOM 3630 N N . ARG B 1 14 ? -7.789 30.766 -43.188 1 17.53 14 ARG B N 1
ATOM 3631 C CA . ARG B 1 14 ? -9.047 31.219 -42.594 1 17.53 14 ARG B CA 1
ATOM 3632 C C . ARG B 1 14 ? -10.039 30.078 -42.5 1 17.53 14 ARG B C 1
ATOM 3634 O O . ARG B 1 14 ? -11.18 30.266 -42.031 1 17.53 14 ARG B O 1
ATOM 3641 N N . CYS B 1 15 ? -9.609 28.828 -42.969 1 15.3 15 CYS B N 1
ATOM 3642 C CA . CYS B 1 15 ? -10.812 28.328 -43.594 1 15.3 15 CYS B CA 1
ATOM 3643 C C . CYS B 1 15 ? -12 28.328 -42.656 1 15.3 15 CYS B C 1
ATOM 3645 O O . CYS B 1 15 ? -11.828 28.547 -41.438 1 15.3 15 CYS B O 1
ATOM 3647 N N . ALA B 1 16 ? -12.664 27.141 -42.625 1 17.53 16 ALA B N 1
ATOM 3648 C CA . ALA B 1 16 ? -13.992 26.734 -43.062 1 17.53 16 ALA B CA 1
ATOM 3649 C C . ALA B 1 16 ? -15 26.75 -41.906 1 17.53 16 ALA B C 1
ATOM 3651 O O . ALA B 1 16 ? -14.719 26.25 -40.812 1 17.53 16 ALA B O 1
ATOM 3652 N N . GLY B 1 17 ? -15.859 27.641 -42.062 1 15.77 17 GLY B N 1
ATOM 3653 C CA . GLY B 1 17 ? -16.891 28.219 -41.219 1 15.77 17 GLY B CA 1
ATOM 3654 C C . GLY B 1 17 ? -17.766 27.172 -40.562 1 15.77 17 GLY B C 1
ATOM 3655 O O . GLY B 1 17 ? -17.625 25.984 -40.812 1 15.77 17 GLY B O 1
ATOM 3656 N N . HIS B 1 18 ? -18.938 27.375 -40.656 1 16.86 18 HIS B N 1
ATOM 3657 C CA . HIS B 1 18 ? -20.031 27.672 -39.75 1 16.86 18 HIS B CA 1
ATOM 3658 C C . HIS B 1 18 ? -20.891 26.438 -39.5 1 16.86 18 HIS B C 1
ATOM 3660 O O . HIS B 1 18 ? -20.875 25.5 -40.312 1 16.86 18 HIS B O 1
ATOM 3666 N N . THR B 1 19 ? -21.547 26.438 -38.438 1 17.48 19 THR B N 1
ATOM 3667 C CA . THR B 1 19 ? -22.25 25.781 -37.312 1 17.48 19 THR B CA 1
ATOM 3668 C C . THR B 1 19 ? -23.641 25.359 -37.719 1 17.48 19 THR B C 1
ATOM 3670 O O . THR B 1 19 ? -24.5 26.188 -38.031 1 17.48 19 THR B O 1
ATOM 3673 N N . ALA B 1 20 ? -23.734 24.359 -38.75 1 17.5 20 ALA B N 1
ATOM 3674 C CA . ALA B 1 20 ? -25.031 23.953 -39.25 1 17.5 20 ALA B CA 1
ATOM 3675 C C . ALA B 1 20 ? -26.016 23.656 -38.125 1 17.5 20 ALA B C 1
ATOM 3677 O O . ALA B 1 20 ? -25.766 22.766 -37.312 1 17.5 20 ALA B O 1
ATOM 3678 N N . PRO B 1 21 ? -26.75 24.641 -37.656 1 18.45 21 PRO B N 1
ATOM 3679 C CA . PRO B 1 21 ? -27.609 24.547 -36.469 1 18.45 21 PRO B CA 1
ATOM 3680 C C . PRO B 1 21 ? -28.781 23.594 -36.688 1 18.45 21 PRO B C 1
ATOM 3682 O O . PRO B 1 21 ? -29.641 23.844 -37.531 1 18.45 21 PRO B O 1
ATOM 3685 N N . ARG B 1 22 ? -28.453 22.344 -37.094 1 17.28 22 ARG B N 1
ATOM 3686 C CA . ARG B 1 22 ? -29.578 21.516 -37.531 1 17.28 22 ARG B CA 1
ATOM 3687 C C . ARG B 1 22 ? -30.766 21.672 -36.594 1 17.28 22 ARG B C 1
ATOM 3689 O O . ARG B 1 22 ? -30.594 22.016 -35.406 1 17.28 22 ARG B O 1
ATOM 3696 N N . SER B 1 23 ? -31.969 21.625 -37.125 1 17.5 23 SER B N 1
ATOM 3697 C CA . SER B 1 23 ? -33.406 21.844 -37.031 1 17.5 23 SER B CA 1
ATOM 3698 C C . SER B 1 23 ? -34.062 20.922 -36 1 17.5 23 SER B C 1
ATOM 3700 O O . SER B 1 23 ? -34.062 19.703 -36.188 1 17.5 23 SER B O 1
ATOM 3702 N N . LEU B 1 24 ? -33.594 21.141 -34.719 1 18.67 24 LEU B N 1
ATOM 3703 C CA . LEU B 1 24 ? -34.156 20.266 -33.688 1 18.67 24 LEU B CA 1
ATOM 3704 C C . LEU B 1 24 ? -35.656 20.266 -33.75 1 18.67 24 LEU B C 1
ATOM 3706 O O . LEU B 1 24 ? -36.281 21.312 -33.562 1 18.67 24 LEU B O 1
ATOM 3710 N N . GLN B 1 25 ? -36.156 19.516 -34.688 1 17.31 25 GLN B N 1
ATOM 3711 C CA . GLN B 1 25 ? -37.562 19.312 -34.906 1 17.31 25 GLN B CA 1
ATOM 3712 C C . GLN B 1 25 ? -38.312 19.094 -33.594 1 17.31 25 GLN B C 1
ATOM 3714 O O . GLN B 1 25 ? -37.75 18.516 -32.656 1 17.31 25 GLN B O 1
ATOM 3719 N N . ALA B 1 26 ? -39.375 19.875 -33.375 1 18.45 26 ALA B N 1
ATOM 3720 C CA . ALA B 1 26 ? -40.406 20.281 -32.406 1 18.45 26 ALA B CA 1
ATOM 3721 C C . ALA B 1 26 ? -41.25 19.078 -31.984 1 18.45 26 ALA B C 1
ATOM 3723 O O . ALA B 1 26 ? -42.469 19.188 -31.828 1 18.45 26 ALA B O 1
ATOM 3724 N N . ALA B 1 27 ? -40.75 17.781 -32.156 1 17.88 27 ALA B N 1
ATOM 3725 C CA . ALA B 1 27 ? -41.875 16.844 -32.188 1 17.88 27 ALA B CA 1
ATOM 3726 C C . ALA B 1 27 ? -42.656 16.891 -30.891 1 17.88 27 ALA B C 1
ATOM 3728 O O . ALA B 1 27 ? -42.094 16.594 -29.812 1 17.88 27 ALA B O 1
ATOM 3729 N N . SER B 1 28 ? -43.469 17.953 -30.719 1 18.94 28 SER B N 1
ATOM 3730 C CA . SER B 1 28 ? -44.375 18.266 -29.594 1 18.94 28 SER B CA 1
ATOM 3731 C C . SER B 1 28 ? -45.219 17.062 -29.203 1 18.94 28 SER B C 1
ATOM 3733 O O . SER B 1 28 ? -46 16.578 -30.016 1 18.94 28 SER B O 1
ATOM 3735 N N . GLY B 1 29 ? -44.5 16 -28.656 1 18.03 29 GLY B N 1
ATOM 3736 C CA . GLY B 1 29 ? -45.188 14.773 -28.266 1 18.03 29 GLY B CA 1
ATOM 3737 C C . GLY B 1 29 ? -46.406 15.016 -27.391 1 18.03 29 GLY B C 1
ATOM 3738 O O . GLY B 1 29 ? -46.312 15.656 -26.344 1 18.03 29 GLY B O 1
ATOM 3739 N N . ALA B 1 30 ? -47.594 15.164 -27.859 1 19.59 30 ALA B N 1
ATOM 3740 C CA . ALA B 1 30 ? -48.938 15.422 -27.312 1 19.59 30 ALA B CA 1
ATOM 3741 C C . ALA B 1 30 ? -49.344 14.328 -26.344 1 19.59 30 ALA B C 1
ATOM 3743 O O . ALA B 1 30 ? -50.438 14.375 -25.766 1 19.59 30 ALA B O 1
ATOM 3744 N N . LYS B 1 31 ? -48.5 13.336 -26.016 1 17.44 31 LYS B N 1
ATOM 3745 C CA . LYS B 1 31 ? -49.312 12.164 -25.703 1 17.44 31 LYS B CA 1
ATOM 3746 C C . LYS B 1 31 ? -50.344 12.484 -24.656 1 17.44 31 LYS B C 1
ATOM 3748 O O . LYS B 1 31 ? -51.562 12.273 -24.875 1 17.44 31 LYS B O 1
ATOM 3753 N N . PHE B 1 32 ? -50.219 11.844 -23.359 1 16.72 32 PHE B N 1
ATOM 3754 C CA . PHE B 1 32 ? -51.031 10.789 -22.766 1 16.72 32 PHE B CA 1
ATOM 3755 C C . PHE B 1 32 ? -51.969 11.367 -21.734 1 16.72 32 PHE B C 1
ATOM 3757 O O . PHE B 1 32 ? -51.594 12.18 -20.891 1 16.72 32 PHE B O 1
ATOM 3764 N N . ARG B 1 33 ? -53.219 11.383 -21.969 1 18.56 33 ARG B N 1
ATOM 3765 C CA . ARG B 1 33 ? -54.5 11.695 -21.344 1 18.56 33 ARG B CA 1
ATOM 3766 C C . ARG B 1 33 ? -54.656 10.969 -20.016 1 18.56 33 ARG B C 1
ATOM 3768 O O . ARG B 1 33 ? -54.969 9.773 -19.984 1 18.56 33 ARG B O 1
ATOM 3775 N N . LEU B 1 34 ? -53.594 10.852 -19.172 1 17.41 34 LEU B N 1
ATOM 3776 C CA . LEU B 1 34 ? -53.875 9.961 -18.047 1 17.41 34 LEU B CA 1
ATOM 3777 C C . LEU B 1 34 ? -55.125 10.391 -17.297 1 17.41 34 LEU B C 1
ATOM 3779 O O . LEU B 1 34 ? -55.312 11.578 -17.016 1 17.41 34 LEU B O 1
ATOM 3783 N N . ARG B 1 35 ? -56.125 9.484 -17.188 1 17.56 35 ARG B N 1
ATOM 3784 C CA . ARG B 1 35 ? -57.469 9.25 -16.625 1 17.56 35 ARG B CA 1
ATOM 3785 C C . ARG B 1 35 ? -57.469 9.523 -15.125 1 17.56 35 ARG B C 1
ATOM 3787 O O . ARG B 1 35 ? -56.562 9.102 -14.406 1 17.56 35 ARG B O 1
ATOM 3794 N N . SER B 1 36 ? -58.188 10.516 -14.648 1 18.28 36 SER B N 1
ATOM 3795 C CA . SER B 1 36 ? -58.531 11.219 -13.422 1 18.28 36 SER B CA 1
ATOM 3796 C C . SER B 1 36 ? -59.125 10.266 -12.391 1 18.28 36 SER B C 1
ATOM 3798 O O . SER B 1 36 ? -59.938 10.68 -11.555 1 18.28 36 SER B O 1
ATOM 3800 N N . GLU B 1 37 ? -58.562 9.047 -12.133 1 16.83 37 GLU B N 1
ATOM 3801 C CA . GLU B 1 37 ? -59.375 8.164 -11.289 1 16.83 37 GLU B CA 1
ATOM 3802 C C . GLU B 1 37 ? -59.688 8.828 -9.953 1 16.83 37 GLU B C 1
ATOM 3804 O O . GLU B 1 37 ? -58.875 9.609 -9.43 1 16.83 37 GLU B O 1
ATOM 3809 N N . ARG B 1 38 ? -60.906 8.68 -9.375 1 18.03 38 ARG B N 1
ATOM 3810 C CA . ARG B 1 38 ? -61.969 9.086 -8.453 1 18.03 38 ARG B CA 1
ATOM 3811 C C . ARG B 1 38 ? -61.562 8.852 -7.004 1 18.03 38 ARG B C 1
ATOM 3813 O O . ARG B 1 38 ? -61.969 9.594 -6.109 1 18.03 38 ARG B O 1
ATOM 3820 N N . LEU B 1 39 ? -60.812 7.719 -6.535 1 16.47 39 LEU B N 1
ATOM 3821 C CA . LEU B 1 39 ? -61.469 7.004 -5.449 1 16.47 39 LEU B CA 1
ATOM 3822 C C . LEU B 1 39 ? -61.406 7.805 -4.152 1 16.47 39 LEU B C 1
ATOM 3824 O O . LEU B 1 39 ? -60.562 8.703 -4.012 1 16.47 39 LEU B O 1
ATOM 3828 N N . ARG B 1 40 ? -61.562 7.078 -2.893 1 17.48 40 ARG B N 1
ATOM 3829 C CA . ARG B 1 40 ? -62.375 6.922 -1.694 1 17.48 40 ARG B CA 1
ATOM 3830 C C . ARG B 1 40 ? -61.688 7.531 -0.478 1 17.48 40 ARG B C 1
ATOM 3832 O O . ARG B 1 40 ? -62.062 7.23 0.662 1 17.48 40 ARG B O 1
ATOM 3839 N N . TYR B 1 41 ? -60.75 8.477 -0.537 1 17.03 41 TYR B N 1
ATOM 3840 C CA . TYR B 1 41 ? -60.031 8.477 0.743 1 17.03 41 TYR B CA 1
ATOM 3841 C C . TYR B 1 41 ? -60.938 9.023 1.852 1 17.03 41 TYR B C 1
ATOM 3843 O O . TYR B 1 41 ? -61.25 10.211 1.87 1 17.03 41 TYR B O 1
ATOM 3851 N N . HIS B 1 42 ? -61.875 8.258 2.465 1 18.42 42 HIS B N 1
ATOM 3852 C CA . HIS B 1 42 ? -62.875 8.5 3.518 1 18.42 42 HIS B CA 1
ATOM 3853 C C . HIS B 1 42 ? -62.188 8.969 4.801 1 18.42 42 HIS B C 1
ATOM 3855 O O . HIS B 1 42 ? -62.844 9.484 5.707 1 18.42 42 HIS B O 1
ATOM 3861 N N . VAL B 1 43 ? -61 8.312 5.199 1 18.41 43 VAL B N 1
ATOM 3862 C CA . VAL B 1 43 ? -61.031 7.926 6.605 1 18.41 43 VAL B CA 1
ATOM 3863 C C . VAL B 1 43 ? -61.188 9.172 7.48 1 18.41 43 VAL B C 1
ATOM 3865 O O . VAL B 1 43 ? -60.938 10.289 7.016 1 18.41 43 VAL B O 1
ATOM 3868 N N . ALA B 1 44 ? -60.406 9.172 8.68 1 20.09 44 ALA B N 1
ATOM 3869 C CA . ALA B 1 44 ? -60.531 9.273 10.125 1 20.09 44 ALA B CA 1
ATOM 3870 C C . ALA B 1 44 ? -60.312 10.703 10.609 1 20.09 44 ALA B C 1
ATOM 3872 O O . ALA B 1 44 ? -59.156 11.117 10.773 1 20.09 44 ALA B O 1
ATOM 3873 N N . SER B 1 45 ? -60.844 11.695 10.055 1 18.88 45 SER B N 1
ATOM 3874 C CA . SER B 1 45 ? -60.625 13.109 10.344 1 18.88 45 SER B CA 1
ATOM 3875 C C . SER B 1 45 ? -60.969 13.438 11.789 1 18.88 45 SER B C 1
ATOM 3877 O O . SER B 1 45 ? -60.656 14.523 12.281 1 18.88 45 SER B O 1
ATOM 3879 N N . LEU B 1 46 ? -62.031 12.766 12.219 1 20.19 46 LEU B N 1
ATOM 3880 C CA . LEU B 1 46 ? -62.938 13.594 13.023 1 20.19 46 LEU B CA 1
ATOM 3881 C C . LEU B 1 46 ? -62.281 13.969 14.344 1 20.19 46 LEU B C 1
ATOM 3883 O O . LEU B 1 46 ? -62.375 15.117 14.781 1 20.19 46 LEU B O 1
ATOM 3887 N N . ALA B 1 47 ? -62.219 13.023 15.367 1 21.08 47 ALA B N 1
ATOM 3888 C CA . ALA B 1 47 ? -62.625 13.258 16.75 1 21.08 47 ALA B CA 1
ATOM 3889 C C . ALA B 1 47 ? -61.531 13.984 17.531 1 21.08 47 ALA B C 1
ATOM 3891 O O . ALA B 1 47 ? -61.5 13.945 18.766 1 21.08 47 ALA B O 1
ATOM 3892 N N . LEU B 1 48 ? -60.469 14.469 16.953 1 20.64 48 LEU B N 1
ATOM 3893 C CA . LEU B 1 48 ? -59.375 14.914 17.812 1 20.64 48 LEU B CA 1
ATOM 3894 C C . LEU B 1 48 ? -59.75 16.172 18.562 1 20.64 48 LEU B C 1
ATOM 3896 O O . LEU B 1 48 ? -58.875 16.891 19.078 1 20.64 48 LEU B O 1
ATOM 3900 N N . ARG B 1 49 ? -61 16.609 18.453 1 20.73 49 ARG B N 1
ATOM 3901 C CA . ARG B 1 49 ? -61.281 17.953 18.938 1 20.73 49 ARG B CA 1
ATOM 3902 C C . ARG B 1 49 ? -61 18.078 20.422 1 20.73 49 ARG B C 1
ATOM 3904 O O . ARG B 1 49 ? -60.469 19.094 20.875 1 20.73 49 ARG B O 1
ATOM 3911 N N . ALA B 1 50 ? -61.75 17.422 21.25 1 21.98 50 ALA B N 1
ATOM 3912 C CA . ALA B 1 50 ? -62.312 18.047 22.438 1 21.98 50 ALA B CA 1
ATOM 3913 C C . ALA B 1 50 ? -61.281 18.219 23.547 1 21.98 50 ALA B C 1
ATOM 3915 O O . ALA B 1 50 ? -61.344 19.172 24.312 1 21.98 50 ALA B O 1
ATOM 3916 N N . ALA B 1 51 ? -60.688 17.109 24 1 23.17 51 ALA B N 1
ATOM 3917 C CA . ALA B 1 51 ? -60.312 17.062 25.406 1 23.17 51 ALA B CA 1
ATOM 3918 C C . ALA B 1 51 ? -59.188 18.047 25.719 1 23.17 51 ALA B C 1
ATOM 3920 O O . ALA B 1 51 ? -58.031 17.703 25.578 1 23.17 51 ALA B O 1
ATOM 3921 N N . LEU B 1 52 ? -59.156 19.203 25.094 1 23.36 52 LEU B N 1
ATOM 3922 C CA . LEU B 1 52 ? -58.062 20.203 25.156 1 23.36 52 LEU B CA 1
ATOM 3923 C C . LEU B 1 52 ? -58 20.828 26.531 1 23.36 52 LEU B C 1
ATOM 3925 O O . LEU B 1 52 ? -57.125 21.656 26.797 1 23.36 52 LEU B O 1
ATOM 3929 N N . ASP B 1 53 ? -59.094 20.766 27.391 1 22.67 53 ASP B N 1
ATOM 3930 C CA . ASP B 1 53 ? -59.25 21.922 28.25 1 22.67 53 ASP B CA 1
ATOM 3931 C C . ASP B 1 53 ? -58.25 21.906 29.406 1 22.67 53 ASP B C 1
ATOM 3933 O O . ASP B 1 53 ? -58.344 22.734 30.312 1 22.67 53 ASP B O 1
ATOM 3937 N N . THR B 1 54 ? -57.781 20.734 29.812 1 25.83 54 THR B N 1
ATOM 3938 C CA . THR B 1 54 ? -57.406 20.797 31.234 1 25.83 54 THR B CA 1
ATOM 3939 C C . THR B 1 54 ? -56.312 21.844 31.453 1 25.83 54 THR B C 1
ATOM 3941 O O . THR B 1 54 ? -55.406 21.984 30.656 1 25.83 54 THR B O 1
ATOM 3944 N N . ASP B 1 55 ? -56.531 22.844 32.406 1 25.08 55 ASP B N 1
ATOM 3945 C CA . ASP B 1 55 ? -55.844 24.078 32.844 1 25.08 55 ASP B CA 1
ATOM 3946 C C . ASP B 1 55 ? -54.438 23.781 33.375 1 25.08 55 ASP B C 1
ATOM 3948 O O . ASP B 1 55 ? -54.281 23.406 34.531 1 25.08 55 ASP B O 1
ATOM 3952 N N . TYR B 1 56 ? -53.656 22.828 32.875 1 23.06 56 TYR B N 1
ATOM 3953 C CA . TYR B 1 56 ? -52.406 22.578 33.594 1 23.06 56 TYR B CA 1
ATOM 3954 C C . TYR B 1 56 ? -51.625 23.875 33.75 1 23.06 56 TYR B C 1
ATOM 3956 O O . TYR B 1 56 ? -51.156 24.469 32.781 1 23.06 56 TYR B O 1
ATOM 3964 N N . GLU B 1 57 ? -51.969 24.672 34.844 1 27.81 57 GLU B N 1
ATOM 3965 C CA . GLU B 1 57 ? -51.125 25.781 35.312 1 27.81 57 GLU B CA 1
ATOM 3966 C C . GLU B 1 57 ? -49.656 25.391 35.375 1 27.81 57 GLU B C 1
ATOM 3968 O O . GLU B 1 57 ? -49.219 24.766 36.344 1 27.81 57 GLU B O 1
ATOM 3973 N N . GLY B 1 58 ? -49.156 24.719 34.469 1 24.83 58 GLY B N 1
ATOM 3974 C CA . GLY B 1 58 ? -47.781 24.203 34.5 1 24.83 58 GLY B CA 1
ATOM 3975 C C . GLY B 1 58 ? -46.75 25.266 34.844 1 24.83 58 GLY B C 1
ATOM 3976 O O . GLY B 1 58 ? -46.812 26.375 34.312 1 24.83 58 GLY B O 1
ATOM 3977 N N . CYS B 1 59 ? -46.281 25.266 36.188 1 28.17 59 CYS B N 1
ATOM 3978 C CA . CYS B 1 59 ? -45.156 26.078 36.688 1 28.17 59 CYS B CA 1
ATOM 3979 C C . CYS B 1 59 ? -44.094 26.25 35.625 1 28.17 59 CYS B C 1
ATOM 3981 O O . CYS B 1 59 ? -43.594 25.25 35.094 1 28.17 59 CYS B O 1
ATOM 3983 N N . LEU B 1 60 ? -44.156 27.328 34.969 1 26.33 60 LEU B N 1
ATOM 3984 C CA . LEU B 1 60 ? -43.062 27.844 34.125 1 26.33 60 LEU B CA 1
ATOM 3985 C C . LEU B 1 60 ? -41.719 27.75 34.844 1 26.33 60 LEU B C 1
ATOM 3987 O O . LEU B 1 60 ? -41.469 28.5 35.75 1 26.33 60 LEU B O 1
ATOM 3991 N N . SER B 1 61 ? -41.438 26.547 35.375 1 28.84 61 SER B N 1
ATOM 3992 C CA . SER B 1 61 ? -40.094 26.531 35.938 1 28.84 61 SER B CA 1
ATOM 3993 C C . SER B 1 61 ? -39.156 27.344 35.062 1 28.84 61 SER B C 1
ATOM 3995 O O . SER B 1 61 ? -39.312 27.438 33.844 1 28.84 61 SER B O 1
ATOM 3997 N N . GLU B 1 62 ? -38.594 28.406 35.719 1 30.45 62 GLU B N 1
ATOM 3998 C CA . GLU B 1 62 ? -37.5 29.203 35.156 1 30.45 62 GLU B CA 1
ATOM 3999 C C . GLU B 1 62 ? -36.562 28.328 34.312 1 30.45 62 GLU B C 1
ATOM 4001 O O . GLU B 1 62 ? -36.094 27.281 34.781 1 30.45 62 GLU B O 1
ATOM 4006 N N . SER B 1 63 ? -36.781 28.312 33.094 1 30.08 63 SER B N 1
ATOM 4007 C CA . SER B 1 63 ? -35.875 27.734 32.094 1 30.08 63 SER B CA 1
ATOM 4008 C C . SER B 1 63 ? -34.438 28 32.438 1 30.08 63 SER B C 1
ATOM 4010 O O . SER B 1 63 ? -34.031 29.141 32.656 1 30.08 63 SER B O 1
ATOM 4012 N N . SER B 1 64 ? -33.875 27.156 33.312 1 32.28 64 SER B N 1
ATOM 4013 C CA . SER B 1 64 ? -32.438 27.203 33.5 1 32.28 64 SER B CA 1
ATOM 4014 C C . SER B 1 64 ? -31.734 27.672 32.219 1 32.28 64 SER B C 1
ATOM 4016 O O . SER B 1 64 ? -31.953 27.109 31.156 1 32.28 64 SER B O 1
ATOM 4018 N N . VAL B 1 65 ? -31.578 28.953 32.125 1 34.56 65 VAL B N 1
ATOM 4019 C CA . VAL B 1 65 ? -30.562 29.438 31.203 1 34.56 65 VAL B CA 1
ATOM 4020 C C . VAL B 1 65 ? -29.406 28.422 31.109 1 34.56 65 VAL B C 1
ATOM 4022 O O . VAL B 1 65 ? -28.688 28.219 32.094 1 34.56 65 VAL B O 1
ATOM 4025 N N . VAL B 1 66 ? -29.703 27.344 30.531 1 34.12 66 VAL B N 1
ATOM 4026 C CA . VAL B 1 66 ? -28.531 26.578 30.156 1 34.12 66 VAL B CA 1
ATOM 4027 C C . VAL B 1 66 ? -27.391 27.531 29.781 1 34.12 66 VAL B C 1
ATOM 4029 O O . VAL B 1 66 ? -27.484 28.281 28.812 1 34.12 66 VAL B O 1
ATOM 4032 N N . GLU B 1 67 ? -26.844 28.172 30.797 1 34.81 67 GLU B N 1
ATOM 4033 C CA . GLU B 1 67 ? -25.516 28.703 30.531 1 34.81 67 GLU B CA 1
ATOM 4034 C C . GLU B 1 67 ? -24.828 27.938 29.406 1 34.81 67 GLU B C 1
ATOM 4036 O O . GLU B 1 67 ? -24.656 26.719 29.484 1 34.81 67 GLU B O 1
ATOM 4041 N N . THR B 1 68 ? -25.172 28.172 28.219 1 40.12 68 THR B N 1
ATOM 4042 C CA . THR B 1 68 ? -24.391 27.766 27.062 1 40.12 68 THR B CA 1
ATOM 4043 C C . THR B 1 68 ? -22.906 27.672 27.391 1 40.12 68 THR B C 1
ATOM 4045 O O . THR B 1 68 ? -22.219 28.688 27.484 1 40.12 68 THR B O 1
ATOM 4048 N N . CYS B 1 69 ? -22.438 27.078 28.484 1 41.44 69 CYS B N 1
ATOM 4049 C CA . CYS B 1 69 ? -21.062 26.766 28.859 1 41.44 69 CYS B CA 1
ATOM 4050 C C . CYS B 1 69 ? -20.172 26.609 27.641 1 41.44 69 CYS B C 1
ATOM 4052 O O . CYS B 1 69 ? -20.562 25.922 26.688 1 41.44 69 CYS B O 1
ATOM 4054 N N . ASN B 1 70 ? -19.375 27.625 27.328 1 58.56 70 ASN B N 1
ATOM 4055 C CA . ASN B 1 70 ? -18.297 27.688 26.344 1 58.56 70 ASN B CA 1
ATOM 4056 C C . ASN B 1 70 ? -17.547 26.359 26.25 1 58.56 70 ASN B C 1
ATOM 4058 O O . ASN B 1 70 ? -16.5 26.188 26.875 1 58.56 70 ASN B O 1
ATOM 4062 N N . GLU B 1 71 ? -18.172 25.281 26.016 1 77.69 71 GLU B N 1
ATOM 4063 C CA . GLU B 1 71 ? -17.594 23.938 25.953 1 77.69 71 GLU B CA 1
ATOM 4064 C C . GLU B 1 71 ? -16.547 23.844 24.844 1 77.69 71 GLU B C 1
ATOM 4066 O O . GLU B 1 71 ? -16.703 24.422 23.781 1 77.69 71 GLU B O 1
ATOM 4071 N N . ALA B 1 72 ? -15.383 23.375 25.25 1 91.38 72 ALA B N 1
ATOM 4072 C CA . ALA B 1 72 ? -14.297 23.094 24.328 1 91.38 72 ALA B CA 1
ATOM 4073 C C . ALA B 1 72 ? -14.781 22.266 23.141 1 91.38 72 ALA B C 1
ATOM 4075 O O . ALA B 1 72 ? -15.695 21.438 23.281 1 91.38 72 ALA B O 1
ATOM 4076 N N . PRO B 1 73 ? -14.305 22.625 22.016 1 96.94 73 PRO B N 1
ATOM 4077 C CA . PRO B 1 73 ? -14.672 21.828 20.844 1 96.94 73 PRO B CA 1
ATOM 4078 C C . PRO B 1 73 ? -14.57 20.328 21.109 1 96.94 73 PRO B C 1
ATOM 4080 O O . PRO B 1 73 ? -13.641 19.875 21.797 1 96.94 73 PRO B O 1
ATOM 4083 N N . LEU B 1 74 ? -15.547 19.594 20.578 1 96.38 74 LEU B N 1
ATOM 4084 C CA . LEU B 1 74 ? -15.633 18.141 20.781 1 96.38 74 LEU B CA 1
ATOM 4085 C C . LEU B 1 74 ? -14.312 17.469 20.438 1 96.38 74 LEU B C 1
ATOM 4087 O O . LEU B 1 74 ? -13.844 16.594 21.172 1 96.38 74 LEU B O 1
ATOM 4091 N N . LEU B 1 75 ? -13.703 17.844 19.375 1 98.06 75 LEU B N 1
ATOM 4092 C CA . LEU B 1 75 ? -12.461 17.234 18.922 1 98.06 75 LEU B CA 1
ATOM 4093 C C . LEU B 1 75 ? -11.352 17.453 19.953 1 98.06 75 LEU B C 1
ATOM 4095 O O . LEU B 1 75 ? -10.57 16.531 20.219 1 98.06 75 LEU B O 1
ATOM 4099 N N . LEU B 1 76 ? -11.289 18.641 20.547 1 97.69 76 LEU B N 1
ATOM 4100 C CA . LEU B 1 76 ? -10.258 18.922 21.531 1 97.69 76 LEU B CA 1
ATOM 4101 C C . LEU B 1 76 ? -10.484 18.125 22.812 1 97.69 76 LEU B C 1
ATOM 4103 O O . LEU B 1 76 ? -9.531 17.703 23.469 1 97.69 76 LEU B O 1
ATOM 4107 N N . ARG B 1 77 ? -11.727 17.938 23.125 1 95.69 77 ARG B N 1
ATOM 4108 C CA . ARG B 1 77 ? -12.055 17.109 24.281 1 95.69 77 ARG B CA 1
ATOM 4109 C C . ARG B 1 77 ? -11.586 15.664 24.078 1 95.69 77 ARG B C 1
ATOM 4111 O O . ARG B 1 77 ? -11.039 15.055 25 1 95.69 77 ARG B O 1
ATOM 4118 N N . VAL B 1 78 ? -11.734 15.156 22.906 1 95.69 78 VAL B N 1
ATOM 4119 C CA . VAL B 1 78 ? -11.32 13.789 22.594 1 95.69 78 VAL B CA 1
ATOM 4120 C C . VAL B 1 78 ? -9.797 13.695 22.594 1 95.69 78 VAL B C 1
ATOM 4122 O O . VAL B 1 78 ? -9.234 12.711 23.078 1 95.69 78 VAL B O 1
ATOM 4125 N N . LEU B 1 79 ? -9.156 14.711 22.125 1 95.69 79 LEU B N 1
ATOM 4126 C CA . LEU B 1 79 ? -7.695 14.719 22.094 1 95.69 79 LEU B CA 1
ATOM 4127 C C . LEU B 1 79 ? -7.121 14.75 23.5 1 95.69 79 LEU B C 1
ATOM 4129 O O . LEU B 1 79 ? -5.977 14.344 23.719 1 95.69 79 LEU B O 1
ATOM 4133 N N . ARG B 1 80 ? -7.973 15.188 24.438 1 91 80 ARG B N 1
ATOM 4134 C CA . ARG B 1 80 ? -7.582 15.18 25.844 1 91 80 ARG B CA 1
ATOM 4135 C C . ARG B 1 80 ? -8.07 13.914 26.547 1 91 80 ARG B C 1
ATOM 4137 O O . ARG B 1 80 ? -8.047 13.828 27.781 1 91 80 ARG B O 1
ATOM 4144 N N . CYS B 1 81 ? -8.625 13.016 25.75 1 89.31 81 CYS B N 1
ATOM 4145 C CA . CYS B 1 81 ? -9.109 11.727 26.219 1 89.31 81 CYS B CA 1
ATOM 4146 C C . CYS B 1 81 ? -10.219 11.898 27.25 1 89.31 81 CYS B C 1
ATOM 4148 O O . CYS B 1 81 ? -10.266 11.188 28.25 1 89.31 81 CYS B O 1
ATOM 4150 N N . ASP B 1 82 ? -11.031 12.883 27 1 88.12 82 ASP B N 1
ATOM 4151 C CA . ASP B 1 82 ? -12.219 13.086 27.812 1 88.12 82 ASP B CA 1
ATOM 4152 C C . ASP B 1 82 ? -13.188 11.906 27.672 1 88.12 82 ASP B C 1
ATOM 4154 O O . ASP B 1 82 ? -13.719 11.656 26.594 1 88.12 82 ASP B O 1
ATOM 4158 N N . PRO B 1 83 ? -13.43 11.188 28.734 1 84.69 83 PRO B N 1
ATOM 4159 C CA . PRO B 1 83 ? -14.266 9.984 28.641 1 84.69 83 PRO B CA 1
ATOM 4160 C C . PRO B 1 83 ? -15.75 10.312 28.5 1 84.69 83 PRO B C 1
ATOM 4162 O O . PRO B 1 83 ? -16.562 9.43 28.188 1 84.69 83 PRO B O 1
ATOM 4165 N N . SER B 1 84 ? -16.109 11.57 28.656 1 85.88 84 SER B N 1
ATOM 4166 C CA . SER B 1 84 ? -17.531 11.922 28.703 1 85.88 84 SER B CA 1
ATOM 4167 C C . SER B 1 84 ? -18.031 12.406 27.344 1 85.88 84 SER B C 1
ATOM 4169 O O . SER B 1 84 ? -19.172 12.852 27.219 1 85.88 84 SER B O 1
ATOM 4171 N N . VAL B 1 85 ? -17.219 12.242 26.359 1 89.12 85 VAL B N 1
ATOM 4172 C CA . VAL B 1 85 ? -17.656 12.719 25.047 1 89.12 85 VAL B CA 1
ATOM 4173 C C . VAL B 1 85 ? -18.828 11.859 24.562 1 89.12 85 VAL B C 1
ATOM 4175 O O . VAL B 1 85 ? -18.828 10.641 24.75 1 89.12 85 VAL B O 1
ATOM 4178 N N . PRO B 1 86 ? -19.797 12.484 23.938 1 88.12 86 PRO B N 1
ATOM 4179 C CA . PRO B 1 86 ? -21.031 11.766 23.578 1 88.12 86 PRO B CA 1
ATOM 4180 C C . PRO B 1 86 ? -20.859 10.914 22.328 1 88.12 86 PRO B C 1
ATOM 4182 O O . PRO B 1 86 ? -21.656 10.008 22.078 1 88.12 86 PRO B O 1
ATOM 4185 N N . ARG B 1 87 ? -19.953 11.25 21.484 1 91.56 87 ARG B N 1
ATOM 4186 C CA . ARG B 1 87 ? -19.688 10.578 20.219 1 91.56 87 ARG B CA 1
ATOM 4187 C C . ARG B 1 87 ? -18.281 10.906 19.703 1 91.56 87 ARG B C 1
ATOM 4189 O O . ARG B 1 87 ? -17.656 11.859 20.172 1 91.56 87 ARG B O 1
ATOM 4196 N N . PRO B 1 88 ? -17.797 10.125 18.766 1 95.25 88 PRO B N 1
ATOM 4197 C CA . PRO B 1 88 ? -16.562 10.555 18.109 1 95.25 88 PRO B CA 1
ATOM 4198 C C . PRO B 1 88 ? -16.734 11.812 17.266 1 95.25 88 PRO B C 1
ATOM 4200 O O . PRO B 1 88 ? -17.734 11.945 16.547 1 95.25 88 PRO B O 1
ATOM 4203 N N . PRO B 1 89 ? -15.852 12.781 17.484 1 97.38 89 PRO B N 1
ATOM 4204 C CA . PRO B 1 89 ? -15.883 13.906 16.547 1 97.38 89 PRO B CA 1
ATOM 4205 C C . PRO B 1 89 ? -15.586 13.484 15.109 1 97.38 89 PRO B C 1
ATOM 4207 O O . PRO B 1 89 ? -14.914 12.477 14.883 1 97.38 89 PRO B O 1
ATOM 4210 N N . VAL B 1 90 ? -16.062 14.25 14.141 1 98.19 90 VAL B N 1
ATOM 4211 C CA . VAL B 1 90 ? -15.891 13.883 12.742 1 98.19 90 VAL B CA 1
ATOM 4212 C C . VAL B 1 90 ? -15.312 15.07 11.969 1 98.19 90 VAL B C 1
ATOM 4214 O O . VAL B 1 90 ? -15.742 16.203 12.164 1 98.19 90 VAL B O 1
ATOM 4217 N N . TRP B 1 91 ? -14.336 14.852 11.234 1 98.5 91 TRP B N 1
ATOM 4218 C CA . TRP B 1 91 ? -13.82 15.703 10.164 1 98.5 91 TRP B CA 1
ATOM 4219 C C . TRP B 1 91 ? -13.148 14.867 9.078 1 98.5 91 TRP B C 1
ATOM 4221 O O . TRP B 1 91 ? -13.141 13.641 9.148 1 98.5 91 TRP B O 1
ATOM 4231 N N . PHE B 1 92 ? -12.602 15.586 7.98 1 98.5 92 PHE B N 1
ATOM 4232 C CA . PHE B 1 92 ? -12.109 14.789 6.859 1 98.5 92 PHE B CA 1
ATOM 4233 C C . PHE B 1 92 ? -10.766 15.305 6.379 1 98.5 92 PHE B C 1
ATOM 4235 O O . PHE B 1 92 ? -10.539 16.516 6.316 1 98.5 92 PHE B O 1
ATOM 4242 N N . MET B 1 93 ? -9.93 14.32 6.059 1 97.69 93 MET B N 1
ATOM 4243 C CA . MET B 1 93 ? -8.805 14.672 5.195 1 97.69 93 MET B CA 1
ATOM 4244 C C . MET B 1 93 ? -9.281 14.984 3.781 1 97.69 93 MET B C 1
ATOM 4246 O O . MET B 1 93 ? -10.133 14.281 3.234 1 97.69 93 MET B O 1
ATOM 4250 N N . ARG B 1 94 ? -8.695 16.016 3.229 1 96.56 94 ARG B N 1
ATOM 4251 C CA . ARG B 1 94 ? -9.195 16.609 1.993 1 96.56 94 ARG B CA 1
ATOM 4252 C C . ARG B 1 94 ? -10.625 17.109 2.172 1 96.56 94 ARG B C 1
ATOM 4254 O O . ARG B 1 94 ? -11.5 16.828 1.35 1 96.56 94 ARG B O 1
ATOM 4261 N N . GLN B 1 95 ? -10.727 17.859 3.184 1 97.94 95 GLN B N 1
ATOM 4262 C CA . GLN B 1 95 ? -12.055 18.281 3.631 1 97.94 95 GLN B CA 1
ATOM 4263 C C . GLN B 1 95 ? -12.695 19.234 2.627 1 97.94 95 GLN B C 1
ATOM 4265 O O . GLN B 1 95 ? -13.852 19.047 2.238 1 97.94 95 GLN B O 1
ATOM 4270 N N . ALA B 1 96 ? -12.047 20.312 2.309 1 97.94 96 ALA B N 1
ATOM 4271 C CA . ALA B 1 96 ? -12.445 21.141 1.174 1 97.94 96 ALA B CA 1
ATOM 4272 C C . ALA B 1 96 ? -11.875 20.594 -0.132 1 97.94 96 ALA B C 1
ATOM 4274 O O . ALA B 1 96 ? -10.656 20.469 -0.284 1 97.94 96 ALA B O 1
ATOM 4275 N N . GLY B 1 97 ? -12.766 20.172 -1.018 1 96.06 97 GLY B N 1
ATOM 4276 C CA . GLY B 1 97 ? -12.211 19.578 -2.223 1 96.06 97 GLY B CA 1
ATOM 4277 C C . GLY B 1 97 ? -13.18 19.578 -3.391 1 96.06 97 GLY B C 1
ATOM 4278 O O . GLY B 1 97 ? -14.289 20.094 -3.281 1 96.06 97 GLY B O 1
ATOM 4279 N N . ARG B 1 98 ? -12.75 19 -4.434 1 94.19 98 ARG B N 1
ATOM 4280 C CA . ARG B 1 98 ? -13.422 19.031 -5.73 1 94.19 98 ARG B CA 1
ATOM 4281 C C . ARG B 1 98 ? -14.75 18.297 -5.684 1 94.19 98 ARG B C 1
ATOM 4283 O O . ARG B 1 98 ? -15.594 18.469 -6.566 1 94.19 98 ARG B O 1
ATOM 4290 N N . TYR B 1 99 ? -14.953 17.453 -4.68 1 97.44 99 TYR B N 1
ATOM 4291 C CA . TYR B 1 99 ? -16.234 16.766 -4.547 1 97.44 99 TYR B CA 1
ATOM 4292 C C . TYR B 1 99 ? -17.359 17.75 -4.238 1 97.44 99 TYR B C 1
ATOM 4294 O O . TYR B 1 99 ? -18.531 17.453 -4.434 1 97.44 99 TYR B O 1
ATOM 4302 N N . MET B 1 100 ? -17.031 18.953 -3.859 1 98.19 100 MET B N 1
ATOM 4303 C CA . MET B 1 100 ? -18.016 19.984 -3.512 1 98.19 100 MET B CA 1
ATOM 4304 C C . MET B 1 100 ? -18.234 20.953 -4.676 1 98.19 100 MET B C 1
ATOM 4306 O O . MET B 1 100 ? -17.266 21.484 -5.227 1 98.19 100 MET B O 1
ATOM 4310 N N . SER B 1 101 ? -19.469 21.25 -4.961 1 97.44 101 SER B N 1
ATOM 4311 C CA . SER B 1 101 ? -19.812 22.219 -6 1 97.44 101 SER B CA 1
ATOM 4312 C C . SER B 1 101 ? -19.297 23.609 -5.641 1 97.44 101 SER B C 1
ATOM 4314 O O . SER B 1 101 ? -18.734 24.312 -6.492 1 97.44 101 SER B O 1
ATOM 4316 N N . ALA B 1 102 ? -19.484 24 -4.406 1 98.12 102 ALA B N 1
ATOM 4317 C CA . ALA B 1 102 ? -19.031 25.312 -3.947 1 98.12 102 ALA B CA 1
ATOM 4318 C C . ALA B 1 102 ? -17.516 25.469 -4.141 1 98.12 102 ALA B C 1
ATOM 4320 O O . ALA B 1 102 ? -17.047 26.547 -4.5 1 98.12 102 ALA B O 1
ATOM 4321 N N . PHE B 1 103 ? -16.828 24.453 -3.943 1 98.12 103 PHE B N 1
ATOM 4322 C CA . PHE B 1 103 ? -15.375 24.453 -4.109 1 98.12 103 PHE B CA 1
ATOM 4323 C C . PHE B 1 103 ? -14.992 24.672 -5.57 1 98.12 103 PHE B C 1
ATOM 4325 O O . PHE B 1 103 ? -14.07 25.422 -5.871 1 98.12 103 PHE B O 1
ATOM 4332 N N . ARG B 1 104 ? -15.688 24.062 -6.41 1 96.94 104 ARG B N 1
ATOM 4333 C CA . ARG B 1 104 ? -15.383 24.109 -7.836 1 96.94 104 ARG B CA 1
ATOM 4334 C C . ARG B 1 104 ? -15.609 25.5 -8.406 1 96.94 104 ARG B C 1
ATOM 4336 O O . ARG B 1 104 ? -15.047 25.859 -9.438 1 96.94 104 ARG B O 1
ATOM 4343 N N . MET B 1 105 ? -16.375 26.25 -7.766 1 97.38 105 MET B N 1
ATOM 4344 C CA . MET B 1 105 ? -16.562 27.641 -8.172 1 97.38 105 MET B CA 1
ATOM 4345 C C . MET B 1 105 ? -15.25 28.406 -8.055 1 97.38 105 MET B C 1
ATOM 4347 O O . MET B 1 105 ? -15.039 29.391 -8.781 1 97.38 105 MET B O 1
ATOM 4351 N N . TYR B 1 106 ? -14.43 27.984 -7.191 1 97.19 106 TYR B N 1
ATOM 4352 C CA . TYR B 1 106 ? -13.148 28.641 -6.996 1 97.19 106 TYR B CA 1
ATOM 4353 C C . TYR B 1 106 ? -12.047 27.922 -7.785 1 97.19 106 TYR B C 1
ATOM 4355 O O . TYR B 1 106 ? -11.227 28.578 -8.438 1 97.19 106 TYR B O 1
ATOM 4363 N N . SER B 1 107 ? -12.07 26.594 -7.77 1 93.56 107 SER B N 1
ATOM 4364 C CA . SER B 1 107 ? -10.992 25.828 -8.406 1 93.56 107 SER B CA 1
ATOM 4365 C C . SER B 1 107 ? -11.055 25.969 -9.93 1 93.56 107 SER B C 1
ATOM 4367 O O . SER B 1 107 ? -10.039 25.812 -10.609 1 93.56 107 SER B O 1
ATOM 4369 N N . GLY B 1 108 ? -12.18 26.25 -10.438 1 92.12 108 GLY B N 1
ATOM 4370 C CA . GLY B 1 108 ? -12.32 26.484 -11.867 1 92.12 108 GLY B CA 1
ATOM 4371 C C . GLY B 1 108 ? -11.852 27.859 -12.297 1 92.12 108 GLY B C 1
ATOM 4372 O O . GLY B 1 108 ? -11.594 28.078 -13.484 1 92.12 108 GLY B O 1
ATOM 4373 N N . ARG B 1 109 ? -11.664 28.703 -11.352 1 94.06 109 ARG B N 1
ATOM 4374 C CA . ARG B 1 109 ? -11.367 30.094 -11.672 1 94.06 109 ARG B CA 1
ATOM 4375 C C . ARG B 1 109 ? -9.938 30.469 -11.266 1 94.06 109 ARG B C 1
ATOM 4377 O O . ARG B 1 109 ? -9.281 31.266 -11.938 1 94.06 109 ARG B O 1
ATOM 4384 N N . TYR B 1 110 ? -9.531 29.906 -10.164 1 94.69 110 TYR B N 1
ATOM 4385 C CA . TYR B 1 110 ? -8.242 30.281 -9.602 1 94.69 110 TYR B CA 1
ATOM 4386 C C . TYR B 1 110 ? -7.305 29.078 -9.531 1 94.69 110 TYR B C 1
ATOM 4388 O O . TYR B 1 110 ? -7.734 27.969 -9.203 1 94.69 110 TYR B O 1
ATOM 4396 N N . ALA B 1 111 ? -6.039 29.375 -9.875 1 92.75 111 ALA B N 1
ATOM 4397 C CA . ALA B 1 111 ? -5.035 28.328 -9.734 1 92.75 111 ALA B CA 1
ATOM 4398 C C . ALA B 1 111 ? -4.863 27.922 -8.281 1 92.75 111 ALA B C 1
ATOM 4400 O O . ALA B 1 111 ? -5.191 28.688 -7.367 1 92.75 111 ALA B O 1
ATOM 4401 N N . PHE B 1 112 ? -4.324 26.812 -8.086 1 93.31 112 PHE B N 1
ATOM 4402 C CA . PHE B 1 112 ? -4.289 26.234 -6.746 1 93.31 112 PHE B CA 1
ATOM 4403 C C . PHE B 1 112 ? -3.51 27.125 -5.789 1 93.31 112 PHE B C 1
ATOM 4405 O O . PHE B 1 112 ? -3.982 27.422 -4.691 1 93.31 112 PHE B O 1
ATOM 4412 N N . ARG B 1 113 ? -2.34 27.516 -6.109 1 94.12 113 ARG B N 1
ATOM 4413 C CA . ARG B 1 113 ? -1.524 28.312 -5.203 1 94.12 113 ARG B CA 1
ATOM 4414 C C . ARG B 1 113 ? -2.195 29.656 -4.898 1 94.12 113 ARG B C 1
ATOM 4416 O O . ARG B 1 113 ? -2.107 30.156 -3.775 1 94.12 113 ARG B O 1
ATOM 4423 N N . GLU B 1 114 ? -2.828 30.156 -5.891 1 95.38 114 GLU B N 1
ATOM 4424 C CA . GLU B 1 114 ? -3.566 31.391 -5.66 1 95.38 114 GLU B CA 1
ATOM 4425 C C . GLU B 1 114 ? -4.656 31.203 -4.609 1 95.38 114 GLU B C 1
ATOM 4427 O O . GLU B 1 114 ? -4.828 32.031 -3.729 1 95.38 114 GLU B O 1
ATOM 4432 N N . ARG B 1 115 ? -5.316 30.109 -4.676 1 96.69 115 ARG B N 1
ATOM 4433 C CA . ARG B 1 115 ? -6.375 29.828 -3.713 1 96.69 115 ARG B CA 1
ATOM 4434 C C . ARG B 1 115 ? -5.809 29.641 -2.311 1 96.69 115 ARG B C 1
ATOM 4436 O O . ARG B 1 115 ? -6.359 30.156 -1.338 1 96.69 115 ARG B O 1
ATOM 4443 N N . ALA B 1 116 ? -4.715 29 -2.287 1 96.44 116 ALA B N 1
ATOM 4444 C CA . ALA B 1 116 ? -4.121 28.656 -0.997 1 96.44 116 ALA B CA 1
ATOM 4445 C C . ALA B 1 116 ? -3.398 29.844 -0.39 1 96.44 116 ALA B C 1
ATOM 4447 O O . ALA B 1 116 ? -3.311 29.969 0.834 1 96.44 116 ALA B O 1
ATOM 4448 N N . GLU B 1 117 ? -2.918 30.797 -1.197 1 97.5 117 GLU B N 1
ATOM 4449 C CA . GLU B 1 117 ? -2.047 31.859 -0.708 1 97.5 117 GLU B CA 1
ATOM 4450 C C . GLU B 1 117 ? -2.795 33.188 -0.616 1 97.5 117 GLU B C 1
ATOM 4452 O O . GLU B 1 117 ? -2.232 34.188 -0.179 1 97.5 117 GLU B O 1
ATOM 4457 N N . THR B 1 118 ? -4.039 33.156 -0.998 1 98.31 118 THR B N 1
ATOM 4458 C CA . THR B 1 118 ? -4.91 34.312 -0.786 1 98.31 118 THR B CA 1
ATOM 4459 C C . THR B 1 118 ? -5.824 34.094 0.414 1 98.31 118 THR B C 1
ATOM 4461 O O . THR B 1 118 ? -6.797 33.312 0.324 1 98.31 118 THR B O 1
ATOM 4464 N N . PRO B 1 119 ? -5.539 34.812 1.474 1 98.56 119 PRO B N 1
ATOM 4465 C CA . PRO B 1 119 ? -6.238 34.5 2.725 1 98.56 119 PRO B CA 1
ATOM 4466 C C . PRO B 1 119 ? -7.758 34.531 2.572 1 98.56 119 PRO B C 1
ATOM 4468 O O . PRO B 1 119 ? -8.453 33.656 3.096 1 98.56 119 PRO B O 1
ATOM 4471 N N . GLU B 1 120 ? -8.289 35.5 1.854 1 98.38 120 GLU B N 1
ATOM 4472 C CA . GLU B 1 120 ? -9.734 35.594 1.685 1 98.38 120 GLU B CA 1
ATOM 4473 C C . GLU B 1 120 ? -10.312 34.344 1.037 1 98.38 120 GLU B C 1
ATOM 4475 O O . GLU B 1 120 ? -11.359 33.844 1.456 1 98.38 120 GLU B O 1
ATOM 4480 N N . ILE B 1 121 ? -9.664 33.844 0.078 1 98.62 121 ILE B N 1
ATOM 4481 C CA . ILE B 1 121 ? -10.125 32.625 -0.625 1 98.62 121 ILE B CA 1
ATOM 4482 C C . ILE B 1 121 ? -9.906 31.406 0.255 1 98.62 121 ILE B C 1
ATOM 4484 O O . ILE B 1 121 ? -10.805 30.562 0.382 1 98.62 121 ILE B O 1
ATOM 4488 N N . ALA B 1 122 ? -8.742 31.328 0.84 1 98.75 122 ALA B N 1
ATOM 4489 C CA . ALA B 1 122 ? -8.414 30.188 1.695 1 98.75 122 ALA B CA 1
ATOM 4490 C C . ALA B 1 122 ? -9.406 30.062 2.85 1 98.75 122 ALA B C 1
ATOM 4492 O O . ALA B 1 122 ? -9.82 28.969 3.207 1 98.75 122 ALA B O 1
ATOM 4493 N N . VAL B 1 123 ? -9.727 31.203 3.436 1 98.81 123 VAL B N 1
ATOM 4494 C CA . VAL B 1 123 ? -10.695 31.219 4.527 1 98.81 123 VAL B CA 1
ATOM 4495 C C . VAL B 1 123 ? -12.047 30.703 4.031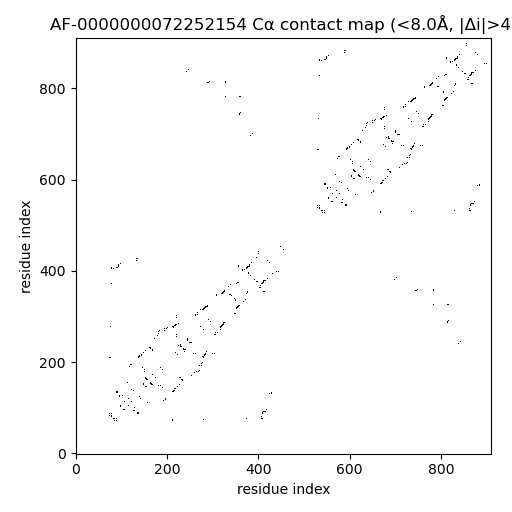 1 98.81 123 VAL B C 1
ATOM 4497 O O . VAL B 1 123 ? -12.656 29.844 4.664 1 98.81 123 VAL B O 1
ATOM 4500 N N . GLU B 1 124 ? -12.461 31.203 2.914 1 98.75 124 GLU B N 1
ATOM 4501 C CA . GLU B 1 124 ? -13.734 30.766 2.344 1 98.75 124 GLU B CA 1
ATOM 4502 C C . GLU B 1 124 ? -13.758 29.266 2.094 1 98.75 124 GLU B C 1
ATOM 4504 O O . GLU B 1 124 ? -14.695 28.578 2.492 1 98.75 124 GLU B O 1
ATOM 4509 N N . LEU B 1 125 ? -12.766 28.766 1.514 1 98.81 125 LEU B N 1
ATOM 4510 C CA . LEU B 1 125 ? -12.695 27.344 1.195 1 98.81 125 LEU B CA 1
ATOM 4511 C C . LEU B 1 125 ? -12.656 26.5 2.467 1 98.81 125 LEU B C 1
ATOM 4513 O O . LEU B 1 125 ? -13.266 25.422 2.529 1 98.81 125 LEU B O 1
ATOM 4517 N N . SER B 1 126 ? -11.961 27 3.453 1 98.88 126 SER B N 1
ATOM 4518 C CA . SER B 1 126 ? -11.867 26.281 4.723 1 98.88 126 SER B CA 1
ATOM 4519 C C . SER B 1 126 ? -13.242 26.141 5.375 1 98.88 126 SER B C 1
ATOM 4521 O O . SER B 1 126 ? -13.5 25.141 6.055 1 98.88 126 SER B O 1
ATOM 4523 N N . LEU B 1 127 ? -14.07 27.094 5.207 1 98.75 127 LEU B N 1
ATOM 4524 C CA . LEU B 1 127 ? -15.328 27.156 5.934 1 98.75 127 LEU B CA 1
ATOM 4525 C C . LEU B 1 127 ? -16.422 26.391 5.195 1 98.75 127 LEU B C 1
ATOM 4527 O O . LEU B 1 127 ? -17.438 26.031 5.789 1 98.75 127 LEU B O 1
ATOM 4531 N N . GLN B 1 128 ? -16.234 26.094 3.926 1 98.75 128 GLN B N 1
ATOM 4532 C CA . GLN B 1 128 ? -17.281 25.516 3.092 1 98.75 128 GLN B CA 1
ATOM 4533 C C . GLN B 1 128 ? -17.766 24.188 3.658 1 98.75 128 GLN B C 1
ATOM 4535 O O . GLN B 1 128 ? -18.969 23.984 3.83 1 98.75 128 GLN B O 1
ATOM 4540 N N . PRO B 1 129 ? -16.906 23.281 4.012 1 98.62 129 PRO B N 1
ATOM 4541 C CA . PRO B 1 129 ? -17.375 22 4.531 1 98.62 129 PRO B CA 1
ATOM 4542 C C . PRO B 1 129 ? -18.109 22.125 5.867 1 98.62 129 PRO B C 1
ATOM 4544 O O . PRO B 1 129 ? -19.047 21.375 6.145 1 98.62 129 PRO B O 1
ATOM 4547 N N . TRP B 1 130 ? -17.641 23.047 6.695 1 98.5 130 TRP B N 1
ATOM 4548 C CA . TRP B 1 130 ? -18.312 23.266 7.977 1 98.5 130 TRP B CA 1
ATOM 4549 C C . TRP B 1 130 ? -19.734 23.766 7.766 1 98.5 130 TRP B C 1
ATOM 4551 O O . TRP B 1 130 ? -20.672 23.312 8.43 1 98.5 130 TRP B O 1
ATOM 4561 N N . ARG B 1 131 ? -19.891 24.703 6.867 1 98.12 131 ARG B N 1
ATOM 4562 C CA . ARG B 1 131 ? -21.219 25.25 6.559 1 98.12 131 ARG B CA 1
ATOM 4563 C C . ARG B 1 131 ? -22.109 24.172 5.938 1 98.12 131 ARG B C 1
ATOM 4565 O O . ARG B 1 131 ? -23.297 24.094 6.25 1 98.12 131 ARG B O 1
ATOM 4572 N N . ALA B 1 132 ? -21.5 23.328 5.145 1 98.25 132 ALA B N 1
ATOM 4573 C CA . ALA B 1 132 ? -22.281 22.344 4.383 1 98.25 132 ALA B CA 1
ATOM 4574 C C . ALA B 1 132 ? -22.641 21.141 5.246 1 98.25 132 ALA B C 1
ATOM 4576 O O . ALA B 1 132 ? -23.734 20.594 5.125 1 98.25 132 ALA B O 1
ATOM 4577 N N . PHE B 1 133 ? -21.703 20.688 6.164 1 98.12 133 PHE B N 1
ATOM 4578 C CA . PHE B 1 133 ? -21.875 19.359 6.75 1 98.12 133 PHE B CA 1
ATOM 4579 C C . PHE B 1 133 ? -21.812 19.438 8.273 1 98.12 133 PHE B C 1
ATOM 4581 O O . PHE B 1 133 ? -22.078 18.438 8.953 1 98.12 133 PHE B O 1
ATOM 4588 N N . GLY B 1 134 ? -21.422 20.516 8.875 1 97.69 134 GLY B N 1
ATOM 4589 C CA . GLY B 1 134 ? -21.312 20.641 10.32 1 97.69 134 GLY B CA 1
ATOM 4590 C C . GLY B 1 134 ? -20.219 19.797 10.914 1 97.69 134 GLY B C 1
ATOM 4591 O O . GLY B 1 134 ? -20.406 19.156 11.945 1 97.69 134 GLY B O 1
ATOM 4592 N N . VAL B 1 135 ? -19.078 19.75 10.312 1 98.5 135 VAL B N 1
ATOM 4593 C CA . VAL B 1 135 ? -17.938 18.969 10.797 1 98.5 135 VAL B CA 1
ATOM 4594 C C . VAL B 1 135 ? -17.484 19.5 12.148 1 98.5 135 VAL B C 1
ATOM 4596 O O . VAL B 1 135 ? -17.719 20.672 12.469 1 98.5 135 VAL B O 1
ATOM 4599 N N . ASP B 1 136 ? -16.781 18.688 12.883 1 98.38 136 ASP B N 1
ATOM 4600 C CA . ASP B 1 136 ? -16.375 19.031 14.234 1 98.38 136 ASP B CA 1
ATOM 4601 C C . ASP B 1 136 ? -15.008 19.703 14.25 1 98.38 136 ASP B C 1
ATOM 4603 O O . ASP B 1 136 ? -14.539 20.156 15.297 1 98.38 136 ASP B O 1
ATOM 4607 N N . ALA B 1 137 ? -14.383 19.766 13.086 1 98.81 137 ALA B N 1
ATOM 4608 C CA . ALA B 1 137 ? -13.117 20.469 12.93 1 98.81 137 ALA B CA 1
ATOM 4609 C C . ALA B 1 137 ? -12.984 21.062 11.531 1 98.81 137 ALA B C 1
ATOM 4611 O O . ALA B 1 137 ? -13.391 20.438 10.547 1 98.81 137 ALA B O 1
ATOM 4612 N N . VAL B 1 138 ? -12.438 22.234 11.5 1 98.81 138 VAL B N 1
ATOM 4613 C CA . VAL B 1 138 ? -12.094 22.906 10.25 1 98.81 138 VAL B CA 1
ATOM 4614 C C . VAL B 1 138 ? -10.578 22.906 10.078 1 98.81 138 VAL B C 1
ATOM 4616 O O . VAL B 1 138 ? -9.844 23.391 10.945 1 98.81 138 VAL B O 1
ATOM 4619 N N . ILE B 1 139 ? -10.156 22.328 9.016 1 98.81 139 ILE B N 1
ATOM 4620 C CA . ILE B 1 139 ? -8.734 22.391 8.703 1 98.81 139 ILE B CA 1
ATOM 4621 C C . ILE B 1 139 ? -8.484 23.5 7.688 1 98.81 139 ILE B C 1
ATOM 4623 O O . ILE B 1 139 ? -9.227 23.641 6.711 1 98.81 139 ILE B O 1
ATOM 4627 N N . MET B 1 140 ? -7.477 24.266 7.945 1 98.62 140 MET B N 1
ATOM 4628 C CA . MET B 1 140 ? -7.145 25.359 7.043 1 98.62 140 MET B CA 1
ATOM 4629 C C . MET B 1 140 ? -6.855 24.844 5.641 1 98.62 140 MET B C 1
ATOM 4631 O O . MET B 1 140 ? -6.223 23.797 5.477 1 98.62 140 MET B O 1
ATOM 4635 N N . PHE B 1 141 ? -7.395 25.547 4.668 1 98.44 141 PHE B N 1
ATOM 4636 C CA . PHE B 1 141 ? -7.055 25.25 3.283 1 98.44 141 PHE B CA 1
ATOM 4637 C C . PHE B 1 141 ? -5.676 25.797 2.93 1 98.44 141 PHE B C 1
ATOM 4639 O O . PHE B 1 141 ? -5.469 27.016 2.945 1 98.44 141 PHE B O 1
ATOM 4646 N N . ALA B 1 142 ? -4.812 24.938 2.66 1 96.69 142 ALA B N 1
ATOM 4647 C CA . ALA B 1 142 ? -3.438 25.281 2.295 1 96.69 142 ALA B CA 1
ATOM 4648 C C . ALA B 1 142 ? -2.779 24.141 1.522 1 96.69 142 ALA B C 1
ATOM 4650 O O . ALA B 1 142 ? -3.398 23.094 1.286 1 96.69 142 ALA B O 1
ATOM 4651 N N . ASP B 1 143 ? -1.604 24.406 1.052 1 93.44 143 ASP B N 1
ATOM 4652 C CA . ASP B 1 143 ? -0.799 23.375 0.396 1 93.44 143 ASP B CA 1
ATOM 4653 C C . ASP B 1 143 ? 0.26 22.828 1.345 1 93.44 143 ASP B C 1
ATOM 4655 O O . ASP B 1 143 ? 0.896 23.578 2.084 1 93.44 143 ASP B O 1
ATOM 4659 N N . ILE B 1 144 ? 0.434 21.484 1.261 1 94.81 144 ILE B N 1
ATOM 4660 C CA . ILE B 1 144 ? 1.423 20.844 2.111 1 94.81 144 ILE B CA 1
ATOM 4661 C C . ILE B 1 144 ? 2.822 21.328 1.751 1 94.81 144 ILE B C 1
ATOM 4663 O O . ILE B 1 144 ? 3.738 21.266 2.574 1 94.81 144 ILE B O 1
ATOM 4667 N N . LEU B 1 145 ? 3.016 21.969 0.585 1 96.19 145 LEU B N 1
ATOM 4668 C CA . LEU B 1 145 ? 4.32 22.391 0.087 1 96.19 145 LEU B CA 1
ATOM 4669 C C . LEU B 1 145 ? 4.555 23.859 0.366 1 96.19 145 LEU B C 1
ATOM 4671 O O . LEU B 1 145 ? 5.609 24.406 0.025 1 96.19 145 LEU B O 1
ATOM 4675 N N . THR B 1 146 ? 3.654 24.5 0.983 1 96.12 146 THR B N 1
ATOM 4676 C CA . THR B 1 146 ? 3.639 25.938 1.229 1 96.12 146 THR B CA 1
ATOM 4677 C C . THR B 1 146 ? 4.961 26.406 1.835 1 96.12 146 THR B C 1
ATOM 4679 O O . THR B 1 146 ? 5.465 27.469 1.496 1 96.12 146 THR B O 1
ATOM 4682 N N . PRO B 1 147 ? 5.613 25.641 2.654 1 97.75 147 PRO B N 1
ATOM 4683 C CA . PRO B 1 147 ? 6.816 26.141 3.322 1 97.75 147 PRO B CA 1
ATOM 4684 C C . PRO B 1 147 ? 8.062 26.047 2.445 1 97.75 147 PRO B C 1
ATOM 4686 O O . PRO B 1 147 ? 9.109 26.594 2.793 1 97.75 147 PRO B O 1
ATOM 4689 N N . LEU B 1 148 ? 8.031 25.453 1.333 1 97.12 148 LEU B N 1
ATOM 4690 C CA . LEU B 1 148 ? 9.234 25.078 0.594 1 97.12 148 LEU B CA 1
ATOM 4691 C C . LEU B 1 148 ? 9.852 26.281 -0.102 1 97.12 148 LEU B C 1
ATOM 4693 O O . LEU B 1 148 ? 11.07 26.453 -0.102 1 97.12 148 LEU B O 1
ATOM 4697 N N . PRO B 1 149 ? 9.031 27.219 -0.647 1 96.75 149 PRO B N 1
ATOM 4698 C CA . PRO B 1 149 ? 9.633 28.297 -1.437 1 96.75 149 PRO B CA 1
ATOM 4699 C C . PRO B 1 149 ? 10.586 29.156 -0.62 1 96.75 149 PRO B C 1
ATOM 4701 O O . PRO B 1 149 ? 11.719 29.406 -1.043 1 96.75 149 PRO B O 1
ATOM 4704 N N . PRO B 1 150 ? 10.242 29.609 0.569 1 97.81 150 PRO B N 1
ATOM 4705 C CA . PRO B 1 150 ? 11.195 30.422 1.316 1 97.81 150 PRO B CA 1
ATOM 4706 C C . PRO B 1 150 ? 12.445 29.656 1.729 1 97.81 150 PRO B C 1
ATOM 4708 O O . PRO B 1 150 ? 13.438 30.25 2.148 1 97.81 150 PRO B O 1
ATOM 4711 N N . MET B 1 151 ? 12.414 28.328 1.61 1 97.81 151 MET B N 1
ATOM 4712 C CA . MET B 1 151 ? 13.578 27.5 1.917 1 97.81 151 MET B CA 1
ATOM 4713 C C . MET B 1 151 ? 14.5 27.391 0.707 1 97.81 151 MET B C 1
ATOM 4715 O O . MET B 1 151 ? 15.609 26.859 0.812 1 97.81 151 MET B O 1
ATOM 4719 N N . GLY B 1 152 ? 14 27.797 -0.403 1 96.25 152 GLY B N 1
ATOM 4720 C CA . GLY B 1 152 ? 14.781 27.719 -1.624 1 96.25 152 GLY B CA 1
ATOM 4721 C C . GLY B 1 152 ? 14.305 26.656 -2.586 1 96.25 152 GLY B C 1
ATOM 4722 O O . GLY B 1 152 ? 14.953 26.406 -3.607 1 96.25 152 GLY B O 1
ATOM 4723 N N . LEU B 1 153 ? 13.227 26 -2.32 1 95.81 153 LEU B N 1
ATOM 4724 C CA . LEU B 1 153 ? 12.633 24.984 -3.176 1 95.81 153 LEU B CA 1
ATOM 4725 C C . LEU B 1 153 ? 11.312 25.453 -3.764 1 95.81 153 LEU B C 1
ATOM 4727 O O . LEU B 1 153 ? 10.242 25.078 -3.285 1 95.81 153 LEU B O 1
ATOM 4731 N N . ASP B 1 154 ? 11.438 26.141 -4.828 1 93.94 154 ASP B N 1
ATOM 4732 C CA . ASP B 1 154 ? 10.234 26.672 -5.453 1 93.94 154 ASP B CA 1
ATOM 4733 C C . ASP B 1 154 ? 9.516 25.609 -6.273 1 93.94 154 ASP B C 1
ATOM 4735 O O . ASP B 1 154 ? 10.156 24.672 -6.773 1 93.94 154 ASP B O 1
ATOM 4739 N N . TYR B 1 155 ? 8.125 25.766 -6.34 1 93.44 155 TYR B N 1
ATOM 4740 C CA . TYR B 1 155 ? 7.336 24.781 -7.082 1 93.44 155 TYR B CA 1
ATOM 4741 C C . TYR B 1 155 ? 6.168 25.453 -7.801 1 93.44 155 TYR B C 1
ATOM 4743 O O . TYR B 1 155 ? 5.84 26.609 -7.52 1 93.44 155 TYR B O 1
ATOM 4751 N N . GLN B 1 156 ? 5.707 24.719 -8.797 1 90.12 156 GLN B N 1
ATOM 4752 C CA . GLN B 1 156 ? 4.48 25.094 -9.5 1 90.12 156 GLN B CA 1
ATOM 4753 C C . GLN B 1 156 ? 3.496 23.938 -9.539 1 90.12 156 GLN B C 1
ATOM 4755 O O . GLN B 1 156 ? 3.889 22.781 -9.375 1 90.12 156 GLN B O 1
ATOM 4760 N N . ILE B 1 157 ? 2.293 24.281 -9.5 1 85.88 157 ILE B N 1
ATOM 4761 C CA . ILE B 1 157 ? 1.274 23.25 -9.641 1 85.88 157 ILE B CA 1
ATOM 4762 C C . ILE B 1 157 ? 0.726 23.25 -11.062 1 85.88 157 ILE B C 1
ATOM 4764 O O . ILE B 1 157 ? 0.205 24.266 -11.531 1 85.88 157 ILE B O 1
ATOM 4768 N N . VAL B 1 158 ? 0.99 22.172 -11.703 1 74.5 158 VAL B N 1
ATOM 4769 C CA . VAL B 1 158 ? 0.509 22.016 -13.07 1 74.5 158 VAL B CA 1
ATOM 4770 C C . VAL B 1 158 ? -0.801 21.219 -13.062 1 74.5 158 VAL B C 1
ATOM 4772 O O . VAL B 1 158 ? -0.888 20.156 -12.461 1 74.5 158 VAL B O 1
ATOM 4775 N N . SER B 1 159 ? -1.81 21.859 -13.68 1 68.31 159 SER B N 1
ATOM 4776 C CA . SER B 1 159 ? -3.129 21.234 -13.688 1 68.31 159 SER B CA 1
ATOM 4777 C C . SER B 1 159 ? -3.059 19.797 -14.227 1 68.31 159 SER B C 1
ATOM 4779 O O . SER B 1 159 ? -2.447 19.547 -15.266 1 68.31 159 SER B O 1
ATOM 4781 N N . GLY B 1 160 ? -3.59 18.891 -13.484 1 66.31 160 GLY B N 1
ATOM 4782 C CA . GLY B 1 160 ? -3.652 17.5 -13.883 1 66.31 160 GLY B CA 1
ATOM 4783 C C . GLY B 1 160 ? -2.402 16.719 -13.531 1 66.31 160 GLY B C 1
ATOM 4784 O O . GLY B 1 160 ? -2.422 15.484 -13.492 1 66.31 160 GLY B O 1
ATOM 4785 N N . GLN B 1 161 ? -1.32 17.406 -13.266 1 70.56 161 GLN B N 1
ATOM 4786 C CA . GLN B 1 161 ? -0.063 16.688 -13.055 1 70.56 161 GLN B CA 1
ATOM 4787 C C . GLN B 1 161 ? 0.403 16.812 -11.609 1 70.56 161 GLN B C 1
ATOM 4789 O O . GLN B 1 161 ? 1.215 16.016 -11.148 1 70.56 161 GLN B O 1
ATOM 4794 N N . GLY B 1 162 ? -0.107 17.781 -10.898 1 79.44 162 GLY B N 1
ATOM 4795 C CA . GLY B 1 162 ? 0.358 17.969 -9.531 1 79.44 162 GLY B CA 1
ATOM 4796 C C . GLY B 1 162 ? 1.534 18.922 -9.422 1 79.44 162 GLY B C 1
ATOM 4797 O O . GLY B 1 162 ? 1.784 19.703 -10.336 1 79.44 162 GLY B O 1
ATOM 4798 N N . PRO B 1 163 ? 2.254 18.875 -8.328 1 87.19 163 PRO B N 1
ATOM 4799 C CA . PRO B 1 163 ? 3.344 19.812 -8.109 1 87.19 163 PRO B CA 1
ATOM 4800 C C . PRO B 1 163 ? 4.602 19.469 -8.898 1 87.19 163 PRO B C 1
ATOM 4802 O O . PRO B 1 163 ? 4.883 18.297 -9.133 1 87.19 163 PRO B O 1
ATOM 4805 N N . SER B 1 164 ? 5.246 20.484 -9.312 1 89.75 164 SER B N 1
ATOM 4806 C CA . SER B 1 164 ? 6.535 20.375 -9.984 1 89.75 164 SER B CA 1
ATOM 4807 C C . SER B 1 164 ? 7.57 21.297 -9.367 1 89.75 164 SER B C 1
ATOM 4809 O O . SER B 1 164 ? 7.391 22.516 -9.352 1 89.75 164 SER B O 1
ATOM 4811 N N . ILE B 1 165 ? 8.625 20.703 -8.867 1 90.94 165 ILE B N 1
ATOM 4812 C CA . ILE B 1 165 ? 9.711 21.469 -8.281 1 90.94 165 ILE B CA 1
ATOM 4813 C C . ILE B 1 165 ? 10.641 21.969 -9.383 1 90.94 165 ILE B C 1
ATOM 4815 O O . ILE B 1 165 ? 11.086 21.203 -10.227 1 90.94 165 ILE B O 1
ATOM 4819 N N . LYS B 1 166 ? 10.945 23.172 -9.352 1 86.88 166 LYS B N 1
ATOM 4820 C CA . LYS B 1 166 ? 11.727 23.812 -10.406 1 86.88 166 LYS B CA 1
ATOM 4821 C C . LYS B 1 166 ? 13.141 23.25 -10.469 1 86.88 166 LYS B C 1
ATOM 4823 O O . LYS B 1 166 ? 13.641 22.922 -11.555 1 86.88 166 LYS B O 1
ATOM 4828 N N . THR B 1 167 ? 13.727 23.156 -9.328 1 91.5 167 THR B N 1
ATOM 4829 C CA . THR B 1 167 ? 15.07 22.594 -9.219 1 91.5 167 THR B CA 1
ATOM 4830 C C . THR B 1 167 ? 15.117 21.5 -8.164 1 91.5 167 THR B C 1
ATOM 4832 O O . THR B 1 167 ? 15.43 21.75 -7 1 91.5 167 THR B O 1
ATOM 4835 N N . PRO B 1 168 ? 14.906 20.281 -8.586 1 94.31 168 PRO B N 1
ATOM 4836 C CA . PRO B 1 168 ? 14.945 19.203 -7.609 1 94.31 168 PRO B CA 1
ATOM 4837 C C . PRO B 1 168 ? 16.344 18.969 -7.035 1 94.31 168 PRO B C 1
ATOM 4839 O O . PRO B 1 168 ? 17.344 19.266 -7.691 1 94.31 168 PRO B O 1
ATOM 4842 N N . VAL B 1 169 ? 16.391 18.531 -5.84 1 96.62 169 VAL B N 1
ATOM 4843 C CA . VAL B 1 169 ? 17.656 18.266 -5.156 1 96.62 169 VAL B CA 1
ATOM 4844 C C . VAL B 1 169 ? 18.297 17 -5.738 1 96.62 169 VAL B C 1
ATOM 4846 O O . VAL B 1 169 ? 17.672 15.945 -5.789 1 96.62 169 VAL B O 1
ATOM 4849 N N . ARG B 1 170 ? 19.594 17.141 -6.141 1 94.44 170 ARG B N 1
ATOM 4850 C CA . ARG B 1 170 ? 20.266 16.016 -6.77 1 94.44 170 ARG B CA 1
ATOM 4851 C C . ARG B 1 170 ? 21.641 15.781 -6.148 1 94.44 170 ARG B C 1
ATOM 4853 O O . ARG B 1 170 ? 22.172 14.672 -6.195 1 94.44 170 ARG B O 1
ATOM 4860 N N . CYS B 1 171 ? 22.172 16.828 -5.625 1 95.25 171 CYS B N 1
ATOM 4861 C CA . CYS B 1 171 ? 23.531 16.75 -5.098 1 95.25 171 CYS B CA 1
ATOM 4862 C C . CYS B 1 171 ? 23.688 17.609 -3.855 1 95.25 171 CYS B C 1
ATOM 4864 O O . CYS B 1 171 ? 22.734 18.266 -3.424 1 95.25 171 CYS B O 1
ATOM 4866 N N . MET B 1 172 ? 24.906 17.562 -3.266 1 95.62 172 MET B N 1
ATOM 4867 C CA . MET B 1 172 ? 25.156 18.266 -2.012 1 95.62 172 MET B CA 1
ATOM 4868 C C . MET B 1 172 ? 25.047 19.781 -2.207 1 95.62 172 MET B C 1
ATOM 4870 O O . MET B 1 172 ? 24.594 20.5 -1.311 1 95.62 172 MET B O 1
ATOM 4874 N N . GLU B 1 173 ? 25.438 20.234 -3.373 1 96.44 173 GLU B N 1
ATOM 4875 C CA . GLU B 1 173 ? 25.328 21.656 -3.676 1 96.44 173 GLU B CA 1
ATOM 4876 C C . GLU B 1 173 ? 23.875 22.125 -3.619 1 96.44 173 GLU B C 1
ATOM 4878 O O . GLU B 1 173 ? 23.578 23.219 -3.129 1 96.44 173 GLU B O 1
ATOM 4883 N N . ASP B 1 174 ? 22.984 21.281 -4.145 1 96.62 174 ASP B N 1
ATOM 4884 C CA . ASP B 1 174 ? 21.562 21.578 -4.082 1 96.62 174 ASP B CA 1
ATOM 4885 C C . ASP B 1 174 ? 21.062 21.641 -2.639 1 96.62 174 ASP B C 1
ATOM 4887 O O . ASP B 1 174 ? 20.25 22.5 -2.281 1 96.62 174 ASP B O 1
ATOM 4891 N N . VAL B 1 175 ? 21.562 20.75 -1.82 1 96.88 175 VAL B N 1
ATOM 4892 C CA . VAL B 1 175 ? 21.172 20.688 -0.416 1 96.88 175 VAL B CA 1
ATOM 4893 C C . VAL B 1 175 ? 21.609 21.969 0.296 1 96.88 175 VAL B C 1
ATOM 4895 O O . VAL B 1 175 ? 20.891 22.5 1.138 1 96.88 175 VAL B O 1
ATOM 4898 N N . GLU B 1 176 ? 22.766 22.406 -0.046 1 96.12 176 G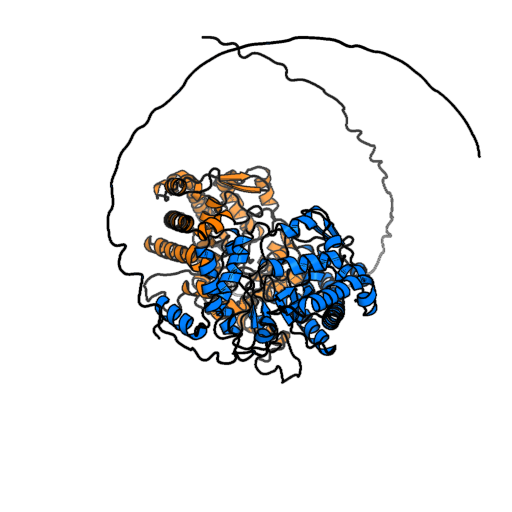LU B N 1
ATOM 4899 C CA . GLU B 1 176 ? 23.312 23.594 0.589 1 96.12 176 GLU B CA 1
ATOM 4900 C C . GLU B 1 176 ? 22.5 24.828 0.24 1 96.12 176 GLU B C 1
ATOM 4902 O O . GLU B 1 176 ? 22.438 25.781 1.026 1 96.12 176 GLU B O 1
ATOM 4907 N N . LEU B 1 177 ? 21.859 24.812 -0.845 1 95.44 177 LEU B N 1
ATOM 4908 C CA . LEU B 1 177 ? 21.047 25.938 -1.274 1 95.44 177 LEU B CA 1
ATOM 4909 C C . LEU B 1 177 ? 19.719 25.953 -0.52 1 95.44 177 LEU B C 1
ATOM 4911 O O . LEU B 1 177 ? 19.031 26.984 -0.477 1 95.44 177 LEU B O 1
ATOM 4915 N N . VAL B 1 178 ? 19.344 24.844 0.03 1 97.31 178 VAL B N 1
ATOM 4916 C CA . VAL B 1 178 ? 18.156 24.781 0.874 1 97.31 178 VAL B CA 1
ATOM 4917 C C . VAL B 1 178 ? 18.469 25.328 2.266 1 97.31 178 VAL B C 1
ATOM 4919 O O . VAL B 1 178 ? 19.453 24.891 2.893 1 97.31 178 VAL B O 1
ATOM 4922 N N . ARG B 1 179 ? 17.734 26.281 2.699 1 96.88 179 ARG B N 1
ATOM 4923 C CA . ARG B 1 179 ? 18 26.812 4.027 1 96.88 179 ARG B CA 1
ATOM 4924 C C . ARG B 1 179 ? 16.812 26.609 4.953 1 96.88 179 ARG B C 1
ATOM 4926 O O . ARG B 1 179 ? 15.656 26.625 4.504 1 96.88 179 ARG B O 1
ATOM 4933 N N . PRO B 1 180 ? 17.109 26.484 6.234 1 97.81 180 PRO B N 1
ATOM 4934 C CA . PRO B 1 180 ? 16 26.375 7.188 1 97.81 180 PRO B CA 1
ATOM 4935 C C . PRO B 1 180 ? 15.156 27.641 7.273 1 97.81 180 PRO B C 1
ATOM 4937 O O . PRO B 1 180 ? 15.68 28.75 7.094 1 97.81 180 PRO B O 1
ATOM 4940 N N . LEU B 1 181 ? 13.914 27.469 7.559 1 98.06 181 LEU B N 1
ATOM 4941 C CA . LEU B 1 181 ? 13.016 28.594 7.801 1 98.06 181 LEU B CA 1
ATOM 4942 C C . LEU B 1 181 ? 13.422 29.344 9.062 1 98.06 181 LEU B C 1
ATOM 4944 O O . LEU B 1 181 ? 13.82 28.734 10.055 1 98.06 181 LEU B O 1
ATOM 4948 N N . THR B 1 182 ? 13.258 30.672 9.008 1 97.44 182 THR B N 1
ATOM 4949 C CA . THR B 1 182 ? 13.406 31.531 10.18 1 97.44 182 THR B CA 1
ATOM 4950 C C . THR B 1 182 ? 12.055 32.094 10.602 1 97.44 182 THR B C 1
ATOM 4952 O O . THR B 1 182 ? 11.109 32.125 9.812 1 97.44 182 THR B O 1
ATOM 4955 N N . PRO B 1 183 ? 11.984 32.5 11.836 1 96.5 183 PRO B N 1
ATOM 4956 C CA . PRO B 1 183 ? 10.758 33.188 12.25 1 96.5 183 PRO B CA 1
ATOM 4957 C C . PRO B 1 183 ? 10.398 34.344 11.344 1 96.5 183 PRO B C 1
ATOM 4959 O O . PRO B 1 183 ? 9.211 34.625 11.125 1 96.5 183 PRO B O 1
ATOM 4962 N N . GLU B 1 184 ? 11.383 35 10.797 1 97.75 184 GLU B N 1
ATOM 4963 C CA . GLU B 1 184 ? 11.141 36.094 9.867 1 97.75 184 GLU B CA 1
ATOM 4964 C C . GLU B 1 184 ? 10.438 35.625 8.602 1 97.75 184 GLU B C 1
ATOM 4966 O O . GLU B 1 184 ? 9.57 36.312 8.062 1 97.75 184 GLU B O 1
ATOM 4971 N N . ASP B 1 185 ? 10.75 34.469 8.133 1 98 185 ASP B N 1
ATOM 4972 C CA . ASP B 1 185 ? 10.125 33.906 6.949 1 98 185 ASP B CA 1
ATOM 4973 C C . ASP B 1 185 ? 8.625 33.688 7.16 1 98 185 ASP B C 1
ATOM 4975 O O . ASP B 1 185 ? 7.828 33.938 6.254 1 98 185 ASP B O 1
ATOM 4979 N N . THR B 1 186 ? 8.242 33.219 8.383 1 97.81 186 THR B N 1
ATOM 4980 C CA . THR B 1 186 ? 6.84 32.938 8.664 1 97.81 186 THR B CA 1
ATOM 4981 C C . THR B 1 186 ? 6.039 34.25 8.727 1 97.81 186 THR B C 1
ATOM 4983 O O . THR B 1 186 ? 4.875 34.281 8.328 1 97.81 186 THR B O 1
ATOM 4986 N N . GLU B 1 187 ? 6.688 35.312 9.188 1 97.31 187 GLU B N 1
ATOM 4987 C CA . GLU B 1 187 ? 6 36.594 9.344 1 97.31 187 GLU B CA 1
ATOM 4988 C C . GLU B 1 187 ? 5.961 37.375 8.031 1 97.31 187 GLU B C 1
ATOM 4990 O O . GLU B 1 187 ? 5.219 38.344 7.898 1 97.31 187 GLU B O 1
ATOM 4995 N N . THR B 1 188 ? 6.734 36.969 7.059 1 97.81 188 THR B N 1
ATOM 4996 C CA . THR B 1 188 ? 6.793 37.688 5.785 1 97.81 188 THR B CA 1
ATOM 4997 C C . THR B 1 188 ? 6.32 36.781 4.645 1 97.81 188 THR B C 1
ATOM 4999 O O . THR B 1 188 ? 5.121 36.688 4.375 1 97.81 188 THR B O 1
ATOM 5002 N N . ALA B 1 189 ? 7.16 35.812 4.215 1 97.5 189 ALA B N 1
ATOM 5003 C CA . ALA B 1 189 ? 6.879 35 3.037 1 97.5 189 ALA B CA 1
ATOM 5004 C C . ALA B 1 189 ? 5.668 34.094 3.27 1 97.5 189 ALA B C 1
ATOM 5006 O O . ALA B 1 189 ? 4.945 33.781 2.326 1 97.5 189 ALA B O 1
ATOM 5007 N N . LEU B 1 190 ? 5.438 33.719 4.5 1 98.31 190 LEU B N 1
ATOM 5008 C CA . LEU B 1 190 ? 4.352 32.781 4.801 1 98.31 190 LEU B CA 1
ATOM 5009 C C . LEU B 1 190 ? 3.256 33.469 5.609 1 98.31 190 LEU B C 1
ATOM 5011 O O . LEU B 1 190 ? 2.42 32.812 6.223 1 98.31 190 LEU B O 1
ATOM 5015 N N . SER B 1 191 ? 3.219 34.781 5.617 1 98.5 191 SER B N 1
ATOM 5016 C CA . SER B 1 191 ? 2.307 35.562 6.457 1 98.5 191 SER B CA 1
ATOM 5017 C C . SER B 1 191 ? 0.852 35.25 6.121 1 98.5 191 SER B C 1
ATOM 5019 O O . SER B 1 191 ? -0.025 35.344 6.98 1 98.5 191 SER B O 1
ATOM 5021 N N . PHE B 1 192 ? 0.578 34.875 4.902 1 98.5 192 PHE B N 1
ATOM 5022 C CA . PHE B 1 192 ? -0.785 34.562 4.484 1 98.5 192 PHE B CA 1
ATOM 5023 C C . PHE B 1 192 ? -1.341 33.375 5.262 1 98.5 192 PHE B C 1
ATOM 5025 O O . PHE B 1 192 ? -2.549 33.281 5.492 1 98.5 192 PHE B O 1
ATOM 5032 N N . VAL B 1 193 ? -0.507 32.5 5.684 1 98.69 193 VAL B N 1
ATOM 5033 C CA . VAL B 1 193 ? -0.935 31.359 6.504 1 98.69 193 VAL B CA 1
ATOM 5034 C C . VAL B 1 193 ? -1.466 31.859 7.844 1 98.69 193 VAL B C 1
ATOM 5036 O O . VAL B 1 193 ? -2.539 31.438 8.289 1 98.69 193 VAL B O 1
ATOM 5039 N N . GLY B 1 194 ? -0.697 32.719 8.477 1 98.75 194 GLY B N 1
ATOM 5040 C CA . GLY B 1 194 ? -1.125 33.312 9.734 1 98.75 194 GLY B CA 1
ATOM 5041 C C . GLY B 1 194 ? -2.414 34.094 9.625 1 98.75 194 GLY B C 1
ATOM 5042 O O . GLY B 1 194 ? -3.285 34 10.492 1 98.75 194 GLY B O 1
ATOM 5043 N N . THR B 1 195 ? -2.5 34.875 8.602 1 98.75 195 THR B N 1
ATOM 5044 C CA . THR B 1 195 ? -3.715 35.656 8.359 1 98.75 195 THR B CA 1
ATOM 5045 C C . THR B 1 195 ? -4.922 34.719 8.211 1 98.75 195 THR B C 1
ATOM 5047 O O . THR B 1 195 ? -5.98 34.969 8.789 1 98.75 195 THR B O 1
ATOM 5050 N N . THR B 1 196 ? -4.734 33.625 7.453 1 98.81 196 THR B N 1
ATOM 5051 C CA . THR B 1 196 ? -5.805 32.656 7.258 1 98.81 196 THR B CA 1
ATOM 5052 C C . THR B 1 196 ? -6.223 32.031 8.586 1 98.81 196 THR B C 1
ATOM 5054 O O . THR B 1 196 ? -7.406 32.031 8.93 1 98.81 196 THR B O 1
ATOM 5057 N N . LEU B 1 197 ? -5.289 31.641 9.391 1 98.88 197 LEU B N 1
ATOM 5058 C CA . LEU B 1 197 ? -5.578 30.984 10.656 1 98.88 197 LEU B CA 1
ATOM 5059 C C . LEU B 1 197 ? -6.246 31.953 11.633 1 98.88 197 LEU B C 1
ATOM 5061 O O . LEU B 1 197 ? -7.242 31.594 12.273 1 98.88 197 LEU B O 1
ATOM 5065 N N . SER B 1 198 ? -5.727 33.125 11.734 1 98.81 198 SER B N 1
ATOM 5066 C CA . SER B 1 198 ? -6.281 34.094 12.664 1 98.81 198 SER B CA 1
ATOM 5067 C C . SER B 1 198 ? -7.703 34.5 12.266 1 98.81 198 SER B C 1
ATOM 5069 O O . SER B 1 198 ? -8.57 34.656 13.125 1 98.81 198 SER B O 1
ATOM 5071 N N . THR B 1 199 ? -7.879 34.688 10.992 1 98.81 199 THR B N 1
ATOM 5072 C CA . THR B 1 199 ? -9.219 35.031 10.508 1 98.81 199 THR B CA 1
ATOM 5073 C C . THR B 1 199 ? -10.195 33.875 10.781 1 98.81 199 THR B C 1
ATOM 5075 O O . THR B 1 199 ? -11.312 34.125 11.242 1 98.81 199 THR B O 1
ATOM 5078 N N . LEU B 1 200 ? -9.82 32.656 10.516 1 98.88 200 LEU B N 1
ATOM 5079 C CA . LEU B 1 200 ? -10.656 31.484 10.789 1 98.88 200 LEU B CA 1
ATOM 5080 C C . LEU B 1 200 ? -10.969 31.391 12.281 1 98.88 200 LEU B C 1
ATOM 5082 O O . LEU B 1 200 ? -12.109 31.109 12.656 1 98.88 200 LEU B O 1
ATOM 5086 N N . ALA B 1 201 ? -9.938 31.594 13.094 1 98.56 201 ALA B N 1
ATOM 5087 C CA . ALA B 1 201 ? -10.133 31.547 14.539 1 98.56 201 ALA B CA 1
ATOM 5088 C C . ALA B 1 201 ? -11.188 32.562 14.992 1 98.56 201 ALA B C 1
ATOM 5090 O O . ALA B 1 201 ? -12.062 32.219 15.797 1 98.56 201 ALA B O 1
ATOM 5091 N N . HIS B 1 202 ? -11.086 33.688 14.461 1 98.12 202 HIS B N 1
ATOM 5092 C CA . HIS B 1 202 ? -12.039 34.75 14.789 1 98.12 202 HIS B CA 1
ATOM 5093 C C . HIS B 1 202 ? -13.445 34.375 14.297 1 98.12 202 HIS B C 1
ATOM 5095 O O . HIS B 1 202 ? -14.422 34.562 15.031 1 98.12 202 HIS B O 1
ATOM 5101 N N . THR B 1 203 ? -13.5 33.875 13.109 1 98 203 THR B N 1
ATOM 5102 C CA . THR B 1 203 ? -14.781 33.562 12.477 1 98 203 THR B CA 1
ATOM 5103 C C . THR B 1 203 ? -15.492 32.438 13.219 1 98 203 THR B C 1
ATOM 5105 O O . THR B 1 203 ? -16.719 32.469 13.367 1 98 203 THR B O 1
ATOM 5108 N N . LEU B 1 204 ? -14.758 31.484 13.742 1 97.94 204 LEU B N 1
ATOM 5109 C CA . LEU B 1 204 ? -15.328 30.281 14.336 1 97.94 204 LEU B CA 1
ATOM 5110 C C . LEU B 1 204 ? -15.562 30.469 15.828 1 97.94 204 LEU B C 1
ATOM 5112 O O . LEU B 1 204 ? -16.234 29.656 16.469 1 97.94 204 LEU B O 1
ATOM 5116 N N . ALA B 1 205 ? -15.094 31.531 16.391 1 95.69 205 ALA B N 1
ATOM 5117 C CA . ALA B 1 205 ? -15.07 31.734 17.828 1 95.69 205 ALA B CA 1
ATOM 5118 C C . ALA B 1 205 ? -16.484 31.719 18.406 1 95.69 205 ALA B C 1
ATOM 5120 O O . ALA B 1 205 ? -16.703 31.188 19.5 1 95.69 205 ALA B O 1
ATOM 5121 N N . ASP B 1 206 ? -17.469 32.188 17.641 1 93.19 206 ASP B N 1
ATOM 5122 C CA . ASP B 1 206 ? -18.812 32.344 18.203 1 93.19 206 ASP B CA 1
ATOM 5123 C C . ASP B 1 206 ? -19.75 31.25 17.688 1 93.19 206 ASP B C 1
ATOM 5125 O O . ASP B 1 206 ? -20.938 31.234 18.016 1 93.19 206 ASP B O 1
ATOM 5129 N N . ALA B 1 207 ? -19.156 30.328 16.969 1 94.5 207 ALA B N 1
ATOM 5130 C CA . ALA B 1 207 ? -19.969 29.234 16.453 1 94.5 207 ALA B CA 1
ATOM 5131 C C . ALA B 1 207 ? -20.422 28.312 17.578 1 94.5 207 ALA B C 1
ATOM 5133 O O . ALA B 1 207 ? -19.703 28.125 18.562 1 94.5 207 ALA B O 1
ATOM 5134 N N . ARG B 1 208 ? -21.75 27.75 17.453 1 91.56 208 ARG B N 1
ATOM 5135 C CA . ARG B 1 208 ? -22.297 26.812 18.406 1 91.56 208 ARG B CA 1
ATOM 5136 C C . ARG B 1 208 ? -23.062 25.688 17.703 1 91.56 208 ARG B C 1
ATOM 5138 O O . ARG B 1 208 ? -24.078 25.953 17.047 1 91.56 208 ARG B O 1
ATOM 5145 N N . PRO B 1 209 ? -22.5 24.438 17.891 1 92.75 209 PRO B N 1
ATOM 5146 C CA . PRO B 1 209 ? -21.234 24.047 18.516 1 92.75 209 PRO B CA 1
ATOM 5147 C C . PRO B 1 209 ? -20.016 24.547 17.766 1 92.75 209 PRO B C 1
ATOM 5149 O O . PRO B 1 209 ? -20.062 24.656 16.531 1 92.75 209 PRO B O 1
ATOM 5152 N N . ARG B 1 210 ? -19.016 24.781 18.516 1 96.44 210 ARG B N 1
ATOM 5153 C CA . ARG B 1 210 ? -17.797 25.297 17.906 1 96.44 210 ARG B CA 1
ATOM 5154 C C . ARG B 1 210 ? -16.906 24.172 17.406 1 96.44 210 ARG B C 1
ATOM 5156 O O . ARG B 1 210 ? -16.609 23.234 18.141 1 96.44 210 ARG B O 1
ATOM 5163 N N . PRO B 1 211 ? -16.484 24.219 16.109 1 98.31 211 PRO B N 1
ATOM 5164 C CA . PRO B 1 211 ? -15.492 23.25 15.641 1 98.31 211 PRO B CA 1
ATOM 5165 C C . PRO B 1 211 ? -14.07 23.609 16.078 1 98.31 211 PRO B C 1
ATOM 5167 O O . PRO B 1 211 ? -13.797 24.766 16.422 1 98.31 211 PRO B O 1
ATOM 5170 N N . ALA B 1 212 ? -13.227 22.625 16.172 1 98.69 212 ALA B N 1
ATOM 5171 C CA . ALA B 1 212 ? -11.805 22.875 16.375 1 98.69 212 ALA B CA 1
ATOM 5172 C C . ALA B 1 212 ? -11.156 23.406 15.094 1 98.69 212 ALA B C 1
ATOM 5174 O O . ALA B 1 212 ? -11.578 23.062 13.992 1 98.69 212 ALA B O 1
ATOM 5175 N N . LEU B 1 213 ? -10.188 24.25 15.234 1 98.88 213 LEU B N 1
ATOM 5176 C CA . LEU B 1 213 ? -9.43 24.734 14.094 1 98.88 213 LEU B CA 1
ATOM 5177 C C . LEU B 1 213 ? -8.094 24.016 13.969 1 98.88 213 LEU B C 1
ATOM 5179 O O . LEU B 1 213 ? -7.258 24.078 14.875 1 98.88 213 LEU B O 1
ATOM 5183 N N . LEU B 1 214 ? -7.891 23.344 12.836 1 98.88 214 LEU B N 1
ATOM 5184 C CA . LEU B 1 214 ? -6.699 22.531 12.609 1 98.88 214 LEU B CA 1
ATOM 5185 C C . LEU B 1 214 ? -5.738 23.234 11.656 1 98.88 214 LEU B C 1
ATOM 5187 O O . LEU B 1 214 ? -6.156 23.75 10.617 1 98.88 214 LEU B O 1
ATOM 5191 N N . GLY B 1 215 ? -4.492 23.297 12.078 1 98.69 215 GLY B N 1
ATOM 5192 C CA . GLY B 1 215 ? -3.412 23.484 11.125 1 98.69 215 GLY B CA 1
ATOM 5193 C C . GLY B 1 215 ? -2.834 22.188 10.609 1 98.69 215 GLY B C 1
ATOM 5194 O O . GLY B 1 215 ? -3.367 21.109 10.891 1 98.69 215 GLY B O 1
ATOM 5195 N N . PHE B 1 216 ? -1.812 22.297 9.734 1 98.31 216 PHE B N 1
ATOM 5196 C CA . PHE B 1 216 ? -1.152 21.078 9.297 1 98.31 216 PHE B CA 1
ATOM 5197 C C . PHE B 1 216 ? 0.21 21.375 8.688 1 98.31 216 PHE B C 1
ATOM 5199 O O . PHE B 1 216 ? 0.508 22.531 8.367 1 98.31 216 PHE B O 1
ATOM 5206 N N . LEU B 1 217 ? 1.018 20.391 8.617 1 98.38 217 LEU B N 1
ATOM 5207 C CA . LEU B 1 217 ? 2.297 20.453 7.918 1 98.38 217 LEU B CA 1
ATOM 5208 C C . LEU B 1 217 ? 2.697 19.078 7.398 1 98.38 217 LEU B C 1
ATOM 5210 O O . LEU B 1 217 ? 2.092 18.062 7.773 1 98.38 217 LEU B O 1
ATOM 5214 N N . GLY B 1 218 ? 3.639 19.094 6.48 1 98.5 218 GLY B N 1
ATOM 5215 C CA . GLY B 1 218 ? 4.203 17.844 5.992 1 98.5 218 GLY B CA 1
ATOM 5216 C C . GLY B 1 218 ? 5.328 17.328 6.863 1 98.5 218 GLY B C 1
ATOM 5217 O O . GLY B 1 218 ? 6.137 18.094 7.383 1 98.5 218 GLY B O 1
ATOM 5218 N N . ALA B 1 219 ? 5.371 16.016 7.004 1 98.69 219 ALA B N 1
ATOM 5219 C CA . ALA B 1 219 ? 6.516 15.391 7.664 1 98.69 219 ALA B CA 1
ATOM 5220 C C . ALA B 1 219 ? 7.801 15.633 6.875 1 98.69 219 ALA B C 1
ATOM 5222 O O . ALA B 1 219 ? 7.762 15.805 5.652 1 98.69 219 ALA B O 1
ATOM 5223 N N . PRO B 1 220 ? 8.898 15.617 7.602 1 98.81 220 PRO B N 1
ATOM 5224 C CA . PRO B 1 220 ? 10.164 15.914 6.93 1 98.81 220 PRO B CA 1
ATOM 5225 C C . PRO B 1 220 ? 10.422 15.008 5.727 1 98.81 220 PRO B C 1
ATOM 5227 O O . PRO B 1 220 ? 10.805 15.492 4.66 1 98.81 220 PRO B O 1
ATOM 5230 N N . PHE B 1 221 ? 10.203 13.766 5.801 1 98.56 221 PHE B N 1
ATOM 5231 C CA . PHE B 1 221 ? 10.453 12.867 4.684 1 98.56 221 PHE B CA 1
ATOM 5232 C C . PHE B 1 221 ? 9.57 13.227 3.492 1 98.56 221 PHE B C 1
ATOM 5234 O O . PHE B 1 221 ? 10.039 13.242 2.35 1 98.56 221 PHE B O 1
ATOM 5241 N N . THR B 1 222 ? 8.289 13.43 3.746 1 97.88 222 THR B N 1
ATOM 5242 C CA . THR B 1 222 ? 7.367 13.773 2.674 1 97.88 222 THR B CA 1
ATOM 5243 C C . THR B 1 222 ? 7.844 15.016 1.928 1 97.88 222 THR B C 1
ATOM 5245 O O . THR B 1 222 ? 7.879 15.031 0.695 1 97.88 222 THR B O 1
ATOM 5248 N N . LEU B 1 223 ? 8.188 16.047 2.631 1 97.94 223 LEU B N 1
ATOM 5249 C CA . LEU B 1 223 ? 8.641 17.266 1.988 1 97.94 223 LEU B CA 1
ATOM 5250 C C . LEU B 1 223 ? 9.953 17.047 1.249 1 97.94 223 LEU B C 1
ATOM 5252 O O . LEU B 1 223 ? 10.156 17.578 0.151 1 97.94 223 LEU B O 1
ATOM 5256 N N . ALA B 1 224 ? 10.836 16.266 1.849 1 97.94 224 ALA B N 1
ATOM 5257 C CA . ALA B 1 224 ? 12.086 15.922 1.171 1 97.94 224 ALA B CA 1
ATOM 5258 C C . ALA B 1 224 ? 11.812 15.156 -0.123 1 97.94 224 ALA B C 1
ATOM 5260 O O . ALA B 1 224 ? 12.445 15.422 -1.148 1 97.94 224 ALA B O 1
ATOM 5261 N N . ALA B 1 225 ? 10.883 14.25 -0.028 1 96.62 225 ALA B N 1
ATOM 5262 C CA . ALA B 1 225 ? 10.539 13.445 -1.198 1 96.62 225 ALA B CA 1
ATOM 5263 C C . ALA B 1 225 ? 10.062 14.328 -2.35 1 96.62 225 ALA B C 1
ATOM 5265 O O . ALA B 1 225 ? 10.469 14.125 -3.498 1 96.62 225 ALA B O 1
ATOM 5266 N N . TYR B 1 226 ? 9.266 15.289 -2.033 1 95.12 226 TYR B N 1
ATOM 5267 C CA . TYR B 1 226 ? 8.836 16.219 -3.068 1 95.12 226 TYR B CA 1
ATOM 5268 C C . TYR B 1 226 ? 10.031 16.984 -3.646 1 95.12 226 TYR B C 1
ATOM 5270 O O . TYR B 1 226 ? 10.148 17.125 -4.863 1 95.12 226 TYR B O 1
ATOM 5278 N N . GLY B 1 227 ? 10.875 17.422 -2.818 1 95.5 227 GLY B N 1
ATOM 5279 C CA . GLY B 1 227 ? 12.039 18.172 -3.246 1 95.5 227 GLY B CA 1
ATOM 5280 C C . GLY B 1 227 ? 12.984 17.375 -4.121 1 95.5 227 GLY B C 1
ATOM 5281 O O . GLY B 1 227 ? 13.625 17.922 -5.02 1 95.5 227 GLY B O 1
ATOM 5282 N N . ILE B 1 228 ? 13.039 16.125 -3.863 1 95.94 228 ILE B N 1
ATOM 5283 C CA . ILE B 1 228 ? 13.984 15.242 -4.555 1 95.94 228 ILE B CA 1
ATOM 5284 C C . ILE B 1 228 ? 13.359 14.742 -5.859 1 95.94 228 ILE B C 1
ATOM 5286 O O . ILE B 1 228 ? 13.992 14.797 -6.914 1 95.94 228 ILE B O 1
ATOM 5290 N N . GLU B 1 229 ? 12.125 14.289 -5.793 1 93.81 229 GLU B N 1
ATOM 5291 C CA . GLU B 1 229 ? 11.461 13.734 -6.969 1 93.81 229 GLU B CA 1
ATOM 5292 C C . GLU B 1 229 ? 11.141 14.828 -7.988 1 93.81 229 GLU B C 1
ATOM 5294 O O . GLU B 1 229 ? 11.125 14.578 -9.195 1 93.81 229 GLU B O 1
ATOM 5299 N N . GLY B 1 230 ? 10.883 15.977 -7.543 1 88.81 230 GLY B N 1
ATOM 5300 C CA . GLY B 1 230 ? 10.555 17.094 -8.414 1 88.81 230 GLY B CA 1
ATOM 5301 C C . GLY B 1 230 ? 9.109 17.109 -8.859 1 88.81 230 GLY B C 1
ATOM 5302 O O . GLY B 1 230 ? 8.641 18.078 -9.453 1 88.81 230 GLY B O 1
ATOM 5303 N N . GLU B 1 231 ? 8.531 16.047 -8.711 1 79.5 231 GLU B N 1
ATOM 5304 C CA . GLU B 1 231 ? 7.113 15.953 -9.055 1 79.5 231 GLU B CA 1
ATOM 5305 C C . GLU B 1 231 ? 6.352 15.109 -8.031 1 79.5 231 GLU B C 1
ATOM 5307 O O . GLU B 1 231 ? 6.961 14.438 -7.195 1 79.5 231 GLU B O 1
ATOM 5312 N N . GLY B 1 232 ? 5.07 15.445 -8.039 1 67.81 232 GLY B N 1
ATOM 5313 C CA . GLY B 1 232 ? 4.238 14.68 -7.121 1 67.81 232 GLY B CA 1
ATOM 5314 C C . GLY B 1 232 ? 3.156 13.883 -7.824 1 67.81 232 GLY B C 1
ATOM 5315 O O . GLY B 1 232 ? 3.051 13.922 -9.055 1 67.81 232 GLY B O 1
ATOM 5316 N N . GLY B 1 233 ? 2.539 13.094 -7.02 1 59.12 233 GLY B N 1
ATOM 5317 C CA . GLY B 1 233 ? 1.356 12.375 -7.461 1 59.12 233 GLY B CA 1
ATOM 5318 C C . GLY B 1 233 ? 1.681 11.078 -8.18 1 59.12 233 GLY B C 1
ATOM 5319 O O . GLY B 1 233 ? 2.676 10.422 -7.863 1 59.12 233 GLY B O 1
ATOM 5320 N N . ARG B 1 234 ? 0.855 10.68 -8.945 1 55.12 234 ARG B N 1
ATOM 5321 C CA . ARG B 1 234 ? 0.866 9.406 -9.656 1 55.12 234 ARG B CA 1
ATOM 5322 C C . ARG B 1 234 ? 2.035 9.336 -10.633 1 55.12 234 ARG B C 1
ATOM 5324 O O . ARG B 1 234 ? 2.469 8.25 -11.016 1 55.12 234 ARG B O 1
ATOM 5331 N N . ALA B 1 235 ? 2.557 10.492 -10.797 1 49.78 235 ALA B N 1
ATOM 5332 C CA . ALA B 1 235 ? 3.615 10.586 -11.797 1 49.78 235 ALA B CA 1
ATOM 5333 C C . ALA B 1 235 ? 4.973 10.219 -11.203 1 49.78 235 ALA B C 1
ATOM 5335 O O . ALA B 1 235 ? 5.918 9.922 -11.93 1 49.78 235 ALA B O 1
ATOM 5336 N N . SER B 1 236 ? 4.973 10.227 -9.93 1 63.31 236 SER B N 1
ATOM 5337 C CA . SER B 1 236 ? 6.281 10.008 -9.32 1 63.31 236 SER B CA 1
ATOM 5338 C C . SER B 1 236 ? 6.516 8.531 -9.023 1 63.31 236 SER B C 1
ATOM 5340 O O . SER B 1 236 ? 5.664 7.875 -8.422 1 63.31 236 SER B O 1
ATOM 5342 N N . SER B 1 237 ? 7.609 8.055 -9.461 1 74 237 SER B N 1
ATOM 5343 C CA . SER B 1 237 ? 8 6.664 -9.273 1 74 237 SER B CA 1
ATOM 5344 C C . SER B 1 237 ? 8.664 6.453 -7.914 1 74 237 SER B C 1
ATOM 5346 O O . SER B 1 237 ? 8.781 5.316 -7.445 1 74 237 SER B O 1
ATOM 5348 N N . GLY B 1 238 ? 9.07 7.57 -7.309 1 89.62 238 GLY B N 1
ATOM 5349 C CA . GLY B 1 238 ? 9.805 7.469 -6.059 1 89.62 238 GLY B CA 1
ATOM 5350 C C . GLY B 1 238 ? 11.234 6.992 -6.246 1 89.62 238 GLY B C 1
ATOM 5351 O O . GLY B 1 238 ? 11.961 6.781 -5.27 1 89.62 238 GLY B O 1
ATOM 5352 N N . LYS B 1 239 ? 11.68 6.887 -7.406 1 91.25 239 LYS B N 1
ATOM 5353 C CA . LYS B 1 239 ? 12.961 6.262 -7.691 1 91.25 239 LYS B CA 1
ATOM 5354 C C . LYS B 1 239 ? 14.117 7.172 -7.285 1 91.25 239 LYS B C 1
ATOM 5356 O O . LYS B 1 239 ? 15.164 6.695 -6.832 1 91.25 239 LYS B O 1
ATOM 5361 N N . GLN B 1 240 ? 13.961 8.461 -7.492 1 93.19 240 GLN B N 1
ATOM 5362 C CA . GLN B 1 240 ? 15.039 9.375 -7.141 1 93.19 240 GLN B CA 1
ATOM 5363 C C . GLN B 1 240 ? 15.281 9.383 -5.633 1 93.19 240 GLN B C 1
ATOM 5365 O O . GLN B 1 240 ? 16.422 9.391 -5.184 1 93.19 240 GLN B O 1
ATOM 5370 N N . VAL B 1 241 ? 14.242 9.383 -4.902 1 95.88 241 VAL B N 1
ATOM 5371 C CA . VAL B 1 241 ? 14.344 9.344 -3.447 1 95.88 241 VAL B CA 1
ATOM 5372 C C . VAL B 1 241 ? 15.008 8.039 -3.014 1 95.88 241 VAL B C 1
ATOM 5374 O O . VAL B 1 241 ? 15.922 8.047 -2.184 1 95.88 241 VAL B O 1
ATOM 5377 N N . LYS B 1 242 ? 14.594 6.977 -3.633 1 95.56 242 LYS B N 1
ATOM 5378 C CA . LYS B 1 242 ? 15.141 5.668 -3.295 1 95.56 242 LYS B CA 1
ATOM 5379 C C . LYS B 1 242 ? 16.625 5.578 -3.66 1 95.56 242 LYS B C 1
ATOM 5381 O O . LYS B 1 242 ? 17.422 5.008 -2.91 1 95.56 242 LYS B O 1
ATOM 5386 N N . ARG B 1 243 ? 16.906 6.094 -4.758 1 94.38 243 ARG B N 1
ATOM 5387 C CA . ARG B 1 243 ? 18.312 6.113 -5.164 1 94.38 243 ARG B CA 1
ATOM 5388 C C . ARG B 1 243 ? 19.172 6.848 -4.141 1 94.38 243 ARG B C 1
ATOM 5390 O O . ARG B 1 243 ? 20.266 6.391 -3.795 1 94.38 243 ARG B O 1
ATOM 5397 N N . MET B 1 244 ? 18.688 7.938 -3.717 1 95.62 244 MET B N 1
ATOM 5398 C CA . MET B 1 244 ? 19.406 8.711 -2.715 1 95.62 244 MET B CA 1
ATOM 5399 C C . MET B 1 244 ? 19.547 7.922 -1.416 1 95.62 244 MET B C 1
ATOM 5401 O O . MET B 1 244 ? 20.594 7.969 -0.767 1 95.62 244 MET B O 1
ATOM 5405 N N . MET B 1 245 ? 18.641 7.145 -1.099 1 96.44 245 MET B N 1
ATOM 5406 C CA . MET B 1 245 ? 18.625 6.395 0.154 1 96.44 245 MET B CA 1
ATOM 5407 C C . MET B 1 245 ? 19.578 5.215 0.089 1 96.44 245 MET B C 1
ATOM 5409 O O . MET B 1 245 ? 20.094 4.766 1.117 1 96.44 245 MET B O 1
ATOM 5413 N N . TYR B 1 246 ? 19.781 4.719 -1.104 1 96.19 246 TYR B N 1
ATOM 5414 C CA . TYR B 1 246 ? 20.453 3.426 -1.207 1 96.19 246 TYR B CA 1
ATOM 5415 C C . TYR B 1 246 ? 21.844 3.58 -1.812 1 96.19 246 TYR B C 1
ATOM 5417 O O . TYR B 1 246 ? 22.391 2.631 -2.381 1 96.19 246 TYR B O 1
ATOM 5425 N N . THR B 1 247 ? 22.391 4.715 -1.731 1 95.25 247 THR B N 1
ATOM 5426 C CA . THR B 1 247 ? 23.781 4.977 -2.092 1 95.25 247 THR B CA 1
ATOM 5427 C C . THR B 1 247 ? 24.5 5.742 -0.98 1 95.25 247 THR B C 1
ATOM 5429 O O . THR B 1 247 ? 23.875 6.539 -0.272 1 95.25 247 THR B O 1
ATOM 5432 N N . ALA B 1 248 ? 25.75 5.516 -0.812 1 91.81 248 ALA B N 1
ATOM 5433 C CA . ALA B 1 248 ? 26.484 6.117 0.289 1 91.81 248 ALA B CA 1
ATOM 5434 C C . ALA B 1 248 ? 26.422 7.641 0.235 1 91.81 248 ALA B C 1
ATOM 5436 O O . ALA B 1 248 ? 26.062 8.289 1.224 1 91.81 248 ALA B O 1
ATOM 5437 N N . GLU B 1 249 ? 26.734 8.234 -0.85 1 92.25 249 GLU B N 1
ATOM 5438 C CA . GLU B 1 249 ? 26.688 9.688 -1.007 1 92.25 249 GLU B CA 1
ATOM 5439 C C . GLU B 1 249 ? 25.266 10.211 -0.868 1 92.25 249 GLU B C 1
ATOM 5441 O O . GLU B 1 249 ? 25.031 11.258 -0.252 1 92.25 249 GLU B O 1
ATOM 5446 N N . GLY B 1 250 ? 24.406 9.516 -1.418 1 95.69 250 GLY B N 1
ATOM 5447 C CA . GLY B 1 250 ? 23 9.906 -1.354 1 95.69 250 GLY B CA 1
ATOM 5448 C C . GLY B 1 250 ? 22.453 9.93 0.061 1 95.69 250 GLY B C 1
ATOM 5449 O O . GLY B 1 250 ? 21.688 10.82 0.419 1 95.69 250 GLY B O 1
ATOM 5450 N N . ARG B 1 251 ? 22.875 8.992 0.834 1 95.62 251 ARG B N 1
ATOM 5451 C CA . ARG B 1 251 ? 22.406 8.898 2.215 1 95.62 251 ARG B CA 1
ATOM 5452 C C . ARG B 1 251 ? 22.812 10.141 3.006 1 95.62 251 ARG B C 1
ATOM 5454 O O . ARG B 1 251 ? 22 10.68 3.771 1 95.62 251 ARG B O 1
ATOM 5461 N N . GLU B 1 252 ? 23.984 10.539 2.865 1 96.31 252 GLU B N 1
ATOM 5462 C CA . GLU B 1 252 ? 24.438 11.75 3.545 1 96.31 252 GLU B CA 1
ATOM 5463 C C . GLU B 1 252 ? 23.609 12.961 3.129 1 96.31 252 GLU B C 1
ATOM 5465 O O . GLU B 1 252 ? 23.188 13.75 3.977 1 96.31 252 GLU B O 1
ATOM 5470 N N . LEU B 1 253 ? 23.406 13.047 1.826 1 96.75 253 LEU B N 1
ATOM 5471 C CA . LEU B 1 253 ? 22.578 14.117 1.276 1 96.75 253 LEU B CA 1
ATOM 5472 C C . LEU B 1 253 ? 21.172 14.086 1.881 1 96.75 253 LEU B C 1
ATOM 5474 O O . LEU B 1 253 ? 20.656 15.125 2.289 1 96.75 253 LEU B O 1
ATOM 5478 N N . MET B 1 254 ? 20.656 12.969 1.937 1 97.75 254 MET B N 1
ATOM 5479 C CA . MET B 1 254 ? 19.297 12.781 2.438 1 97.75 254 MET B CA 1
ATOM 5480 C C . MET B 1 254 ? 19.188 13.227 3.893 1 97.75 254 MET B C 1
ATOM 5482 O O . MET B 1 254 ? 18.281 13.992 4.246 1 97.75 254 MET B O 1
ATOM 5486 N N . HIS B 1 255 ? 20.062 12.781 4.711 1 98.31 255 HIS B N 1
ATOM 5487 C CA . HIS B 1 255 ? 20.016 13.117 6.129 1 98.31 255 HIS B CA 1
ATOM 5488 C C . HIS B 1 255 ? 20.203 14.609 6.352 1 98.31 255 HIS B C 1
ATOM 5490 O O . HIS B 1 255 ? 19.531 15.203 7.211 1 98.31 255 HIS B O 1
ATOM 5496 N N . ARG B 1 256 ? 21.016 15.25 5.59 1 98.19 256 ARG B N 1
ATOM 5497 C CA . ARG B 1 256 ? 21.219 16.688 5.711 1 98.19 256 ARG B CA 1
ATOM 5498 C C . ARG B 1 256 ? 19.953 17.453 5.305 1 98.19 256 ARG B C 1
ATOM 5500 O O . ARG B 1 256 ? 19.578 18.422 5.965 1 98.19 256 ARG B O 1
ATOM 5507 N N . LEU B 1 257 ? 19.391 17.047 4.23 1 98.5 257 LEU B N 1
ATOM 5508 C CA . LEU B 1 257 ? 18.156 17.672 3.768 1 98.5 257 LEU B CA 1
ATOM 5509 C C . LEU B 1 257 ? 17.047 17.5 4.793 1 98.5 257 LEU B C 1
ATOM 5511 O O . LEU B 1 257 ? 16.344 18.469 5.113 1 98.5 257 LEU B O 1
ATOM 5515 N N . LEU B 1 258 ? 16.906 16.297 5.316 1 98.81 258 LEU B N 1
ATOM 5516 C CA . LEU B 1 258 ? 15.883 16 6.305 1 98.81 258 LEU B CA 1
ATOM 5517 C C . LEU B 1 258 ? 16.062 16.859 7.555 1 98.81 258 LEU B C 1
ATOM 5519 O O . LEU B 1 258 ? 15.086 17.312 8.141 1 98.81 258 LEU B O 1
ATOM 5523 N N . GLN B 1 259 ? 17.281 17.062 7.941 1 98.62 259 GLN B N 1
ATOM 5524 C CA . GLN B 1 259 ? 17.562 17.891 9.102 1 98.62 259 GLN B CA 1
ATOM 5525 C C . GLN B 1 259 ? 17.094 19.328 8.883 1 98.62 259 GLN B C 1
ATOM 5527 O O . GLN B 1 259 ? 16.453 19.922 9.758 1 98.62 259 GLN B O 1
ATOM 5532 N N . LYS B 1 260 ? 17.391 19.875 7.777 1 98.69 260 LYS B N 1
ATOM 5533 C CA . LYS B 1 260 ? 17 21.234 7.465 1 98.69 260 LYS B CA 1
ATOM 5534 C C . LYS B 1 260 ? 15.484 21.391 7.402 1 98.69 260 LYS B C 1
ATOM 5536 O O . LYS B 1 260 ? 14.922 22.375 7.898 1 98.69 260 LYS B O 1
ATOM 5541 N N . ILE B 1 261 ? 14.883 20.422 6.816 1 98.81 261 ILE B N 1
ATOM 5542 C CA . ILE B 1 261 ? 13.43 20.453 6.707 1 98.81 261 ILE B CA 1
ATOM 5543 C C . ILE B 1 261 ? 12.805 20.312 8.094 1 98.81 261 ILE B C 1
ATOM 5545 O O . ILE B 1 261 ? 11.82 20.984 8.414 1 98.81 261 ILE B O 1
ATOM 5549 N N . THR B 1 262 ? 13.367 19.438 8.914 1 98.81 262 THR B N 1
ATOM 5550 C CA . THR B 1 262 ? 12.875 19.25 10.273 1 98.81 262 THR B CA 1
ATOM 5551 C C . THR B 1 262 ? 12.93 20.562 11.047 1 98.81 262 THR B C 1
ATOM 5553 O O . THR B 1 262 ? 11.938 20.969 11.664 1 98.81 262 THR B O 1
ATOM 5556 N N . GLN B 1 263 ? 14.008 21.266 10.961 1 98.62 263 GLN B N 1
ATOM 5557 C CA . GLN B 1 263 ? 14.148 22.547 11.625 1 98.62 263 GLN B CA 1
ATOM 5558 C C . GLN B 1 263 ? 13.117 23.547 11.125 1 98.62 263 GLN B C 1
ATOM 5560 O O . GLN B 1 263 ? 12.531 24.297 11.914 1 98.62 263 GLN B O 1
ATOM 5565 N N . SER B 1 264 ? 12.891 23.516 9.898 1 98.81 264 SER B N 1
ATOM 5566 C CA . SER B 1 264 ? 11.938 24.438 9.281 1 98.81 264 SER B CA 1
ATOM 5567 C C . SER B 1 264 ? 10.516 24.156 9.766 1 98.81 264 SER B C 1
ATOM 5569 O O . SER B 1 264 ? 9.758 25.094 10.047 1 98.81 264 SER B O 1
ATOM 5571 N N . MET B 1 265 ? 10.18 22.891 9.867 1 98.75 265 MET B N 1
ATOM 5572 C CA . MET B 1 265 ? 8.82 22.516 10.227 1 98.75 265 MET B CA 1
ATOM 5573 C C . MET B 1 265 ? 8.555 22.797 11.703 1 98.75 265 MET B C 1
ATOM 5575 O O . MET B 1 265 ? 7.41 23.031 12.094 1 98.75 265 MET B O 1
ATOM 5579 N N . ILE B 1 266 ? 9.609 22.812 12.555 1 98.62 266 ILE B N 1
ATOM 5580 C CA . ILE B 1 266 ? 9.461 23.219 13.945 1 98.62 266 ILE B CA 1
ATOM 5581 C C . ILE B 1 266 ? 9 24.672 14.016 1 98.62 266 ILE B C 1
ATOM 5583 O O . ILE B 1 266 ? 8.023 24.984 14.703 1 98.62 266 ILE B O 1
ATOM 5587 N N . VAL B 1 267 ? 9.641 25.516 13.203 1 98.62 267 VAL B N 1
ATOM 5588 C CA . VAL B 1 267 ? 9.336 26.938 13.164 1 98.62 267 VAL B CA 1
ATOM 5589 C C . VAL B 1 267 ? 7.926 27.156 12.609 1 98.62 267 VAL B C 1
ATOM 5591 O O . VAL B 1 267 ? 7.152 27.953 13.148 1 98.62 267 VAL B O 1
ATOM 5594 N N . PHE B 1 268 ? 7.625 26.422 11.648 1 98.75 268 PHE B N 1
ATOM 5595 C CA . PHE B 1 268 ? 6.344 26.562 10.969 1 98.75 268 PHE B CA 1
ATOM 5596 C C . PHE B 1 268 ? 5.199 26.109 11.867 1 98.75 268 PHE B C 1
ATOM 5598 O O . PHE B 1 268 ? 4.148 26.75 11.914 1 98.75 268 PHE B O 1
ATOM 5605 N N . ALA B 1 269 ? 5.387 25.016 12.586 1 98.62 269 ALA B N 1
ATOM 5606 C CA . ALA B 1 269 ? 4.387 24.516 13.531 1 98.62 269 ALA B CA 1
ATOM 5607 C C . ALA B 1 269 ? 4.148 25.531 14.648 1 98.62 269 ALA B C 1
ATOM 5609 O O . ALA B 1 269 ? 3.002 25.812 15.008 1 98.62 269 ALA B O 1
ATOM 5610 N N . ALA B 1 270 ? 5.195 26.062 15.203 1 98.44 270 ALA B N 1
ATOM 5611 C CA . ALA B 1 270 ? 5.078 27.062 16.266 1 98.44 270 ALA B CA 1
ATOM 5612 C C . ALA B 1 270 ? 4.32 28.297 15.789 1 98.44 270 ALA B C 1
ATOM 5614 O O . ALA B 1 270 ? 3.5 28.844 16.531 1 98.44 270 ALA B O 1
ATOM 5615 N N . TYR B 1 271 ? 4.617 28.672 14.578 1 98.62 271 TYR B N 1
ATOM 5616 C CA . TYR B 1 271 ? 3.938 29.812 13.977 1 98.62 271 TYR B CA 1
ATOM 5617 C C . TYR B 1 271 ? 2.439 29.562 13.867 1 98.62 271 TYR B C 1
ATOM 5619 O O . TYR B 1 271 ? 1.631 30.406 14.258 1 98.62 271 TYR B O 1
ATOM 5627 N N . GLN B 1 272 ? 2.053 28.391 13.375 1 98.75 272 GLN B N 1
ATOM 5628 C CA . GLN B 1 272 ? 0.641 28.047 13.227 1 98.75 272 GLN B CA 1
ATOM 5629 C C . GLN B 1 272 ? -0.063 28.016 14.578 1 98.75 272 GLN B C 1
ATOM 5631 O O . GLN B 1 272 ? -1.189 28.5 14.711 1 98.75 272 GLN B O 1
ATOM 5636 N N . ALA B 1 273 ? 0.6 27.469 15.547 1 98.5 273 ALA B N 1
ATOM 5637 C CA . ALA B 1 273 ? 0.037 27.422 16.891 1 98.5 273 ALA B CA 1
ATOM 5638 C C . ALA B 1 273 ? -0.21 28.844 17.422 1 98.5 273 ALA B C 1
ATOM 5640 O O . ALA B 1 273 ? -1.271 29.125 17.984 1 98.5 273 ALA B O 1
ATOM 5641 N N . ARG B 1 274 ? 0.697 29.719 17.203 1 98.12 274 ARG B N 1
ATOM 5642 C CA . ARG B 1 274 ? 0.579 31.109 17.672 1 98.12 274 ARG B CA 1
ATOM 5643 C C . ARG B 1 274 ? -0.541 31.828 16.938 1 98.12 274 ARG B C 1
ATOM 5645 O O . ARG B 1 274 ? -1.155 32.75 17.484 1 98.12 274 ARG B O 1
ATOM 5652 N N . LYS B 1 275 ? -0.782 31.406 15.758 1 98.56 275 LYS B N 1
ATOM 5653 C CA . LYS B 1 275 ? -1.716 32.156 14.922 1 98.56 275 LYS B CA 1
ATOM 5654 C C . LYS B 1 275 ? -3.121 31.562 15.008 1 98.56 275 LYS B C 1
ATOM 5656 O O . LYS B 1 275 ? -4.027 32 14.297 1 98.56 275 LYS B O 1
ATOM 5661 N N . GLY B 1 276 ? -3.299 30.531 15.828 1 98.25 276 GLY B N 1
ATOM 5662 C CA . GLY B 1 276 ? -4.676 30.172 16.141 1 98.25 276 GLY B CA 1
ATOM 5663 C C . GLY B 1 276 ? -4.969 28.688 15.938 1 98.25 276 GLY B C 1
ATOM 5664 O O . GLY B 1 276 ? -6.047 28.219 16.297 1 98.25 276 GLY B O 1
ATOM 5665 N N . ALA B 1 277 ? -4.027 27.875 15.406 1 98.75 277 ALA B N 1
ATOM 5666 C CA . ALA B 1 277 ? -4.27 26.438 15.273 1 98.75 277 ALA B CA 1
ATOM 5667 C C . ALA B 1 277 ? -4.449 25.781 16.641 1 98.75 277 ALA B C 1
ATOM 5669 O O . ALA B 1 277 ? -3.611 25.953 17.531 1 98.75 277 ALA B O 1
ATOM 5670 N N . GLU B 1 278 ? -5.516 25.047 16.766 1 98.5 278 GLU B N 1
ATOM 5671 C CA . GLU B 1 278 ? -5.824 24.422 18.047 1 98.5 278 GLU B CA 1
ATOM 5672 C C . GLU B 1 278 ? -5.359 22.969 18.078 1 98.5 278 GLU B C 1
ATOM 5674 O O . GLU B 1 278 ? -5.285 22.359 19.141 1 98.5 278 GLU B O 1
ATOM 5679 N N . ALA B 1 279 ? -5.082 22.375 17.016 1 98.62 279 ALA B N 1
ATOM 5680 C CA . ALA B 1 279 ? -4.371 21.125 16.766 1 98.62 279 ALA B CA 1
ATOM 5681 C C . ALA B 1 279 ? -3.656 21.141 15.43 1 98.62 279 ALA B C 1
ATOM 5683 O O . ALA B 1 279 ? -4.031 21.906 14.531 1 98.62 279 ALA B O 1
ATOM 5684 N N . ILE B 1 280 ? -2.598 20.422 15.328 1 98.75 280 ILE B N 1
ATOM 5685 C CA . ILE B 1 280 ? -1.831 20.375 14.094 1 98.75 280 ILE B CA 1
ATOM 5686 C C . ILE B 1 280 ? -1.671 18.922 13.633 1 98.75 280 ILE B C 1
ATOM 5688 O O . ILE B 1 280 ? -1.231 18.078 14.398 1 98.75 280 ILE B O 1
ATOM 5692 N N . GLN B 1 281 ? -2.061 18.656 12.43 1 98.69 281 GLN B N 1
ATOM 5693 C CA . GLN B 1 281 ? -1.822 17.344 11.867 1 98.69 281 GLN B CA 1
ATOM 5694 C C . GLN B 1 281 ? -0.553 17.312 11.023 1 98.69 281 GLN B C 1
ATOM 5696 O O . GLN B 1 281 ? -0.358 18.188 10.164 1 98.69 281 GLN B O 1
ATOM 5701 N N . ILE B 1 282 ? 0.286 16.391 11.344 1 98.69 282 ILE B N 1
ATOM 5702 C CA . ILE B 1 282 ? 1.493 16.125 10.562 1 98.69 282 ILE B CA 1
ATOM 5703 C C . ILE B 1 282 ? 1.225 15.023 9.547 1 98.69 282 ILE B C 1
ATOM 5705 O O . ILE B 1 282 ? 0.9 13.891 9.914 1 98.69 282 ILE B O 1
ATOM 5709 N N . PHE B 1 283 ? 1.4 15.359 8.258 1 98.25 283 PHE B N 1
ATOM 5710 C CA . PHE B 1 283 ? 1.118 14.414 7.184 1 98.25 283 PHE B CA 1
ATOM 5711 C C . PHE B 1 283 ? 2.41 13.82 6.629 1 98.25 283 PHE B C 1
ATOM 5713 O O . PHE B 1 283 ? 3.219 14.539 6.035 1 98.25 283 PHE B O 1
ATOM 5720 N N . ASP B 1 284 ? 2.566 12.539 6.801 1 97.38 284 ASP B N 1
ATOM 5721 C CA . ASP B 1 284 ? 3.633 11.82 6.113 1 97.38 284 ASP B CA 1
ATOM 5722 C C . ASP B 1 284 ? 3.086 11.031 4.926 1 97.38 284 ASP B C 1
ATOM 5724 O O . ASP B 1 284 ? 3.119 9.797 4.93 1 97.38 284 ASP B O 1
ATOM 5728 N N . SER B 1 285 ? 2.799 11.703 3.846 1 95.06 285 SER B N 1
ATOM 5729 C CA . SER B 1 285 ? 2.053 11.164 2.715 1 95.06 285 SER B CA 1
ATOM 5730 C C . SER B 1 285 ? 2.928 10.25 1.865 1 95.06 285 SER B C 1
ATOM 5732 O O . SER B 1 285 ? 2.416 9.406 1.122 1 95.06 285 SER B O 1
ATOM 5734 N N . TRP B 1 286 ? 4.199 10.375 2.01 1 95.12 286 TRP B N 1
ATOM 5735 C CA . TRP B 1 286 ? 5.105 9.578 1.188 1 95.12 286 TRP B CA 1
ATOM 5736 C C . TRP B 1 286 ? 5.645 8.391 1.97 1 95.12 286 TRP B C 1
ATOM 5738 O O . TRP B 1 286 ? 6.461 7.621 1.457 1 95.12 286 TRP B O 1
ATOM 5748 N N . ALA B 1 287 ? 5.152 8.195 3.156 1 95.38 287 ALA B N 1
ATOM 5749 C CA . ALA B 1 287 ? 5.637 7.121 4.02 1 95.38 287 ALA B CA 1
ATOM 5750 C C . ALA B 1 287 ? 5.441 5.758 3.359 1 95.38 287 ALA B C 1
ATOM 5752 O O . ALA B 1 287 ? 6.156 4.801 3.672 1 95.38 287 ALA B O 1
ATOM 5753 N N . HIS B 1 288 ? 4.535 5.617 2.441 1 92.94 288 HIS B N 1
ATOM 5754 C CA . HIS B 1 288 ? 4.219 4.348 1.798 1 92.94 288 HIS B CA 1
ATOM 5755 C C . HIS B 1 288 ? 5.387 3.852 0.953 1 92.94 288 HIS B C 1
ATOM 5757 O O . HIS B 1 288 ? 5.445 2.674 0.597 1 92.94 288 HIS B O 1
ATOM 5763 N N . LEU B 1 289 ? 6.316 4.699 0.654 1 93.88 289 LEU B N 1
ATOM 5764 C CA . LEU B 1 289 ? 7.461 4.355 -0.177 1 93.88 289 LEU B CA 1
ATOM 5765 C C . LEU B 1 289 ? 8.516 3.605 0.634 1 93.88 289 LEU B C 1
ATOM 5767 O O . LEU B 1 289 ? 9.453 3.039 0.069 1 93.88 289 LEU B O 1
ATOM 5771 N N . LEU B 1 290 ? 8.305 3.58 1.921 1 95.38 290 LEU B N 1
ATOM 5772 C CA . LEU B 1 290 ? 9.391 3.113 2.773 1 95.38 290 LEU B CA 1
ATOM 5773 C C . LEU B 1 290 ? 9.039 1.773 3.414 1 95.38 290 LEU B C 1
ATOM 5775 O O . LEU B 1 290 ? 7.902 1.559 3.832 1 95.38 290 LEU B O 1
ATOM 5779 N N . SER B 1 291 ? 10.055 0.88 3.436 1 93.56 291 SER B N 1
ATOM 5780 C CA . SER B 1 291 ? 9.945 -0.28 4.316 1 93.56 291 SER B CA 1
ATOM 5781 C C . SER B 1 291 ? 9.945 0.138 5.781 1 93.56 291 SER B C 1
ATOM 5783 O O . SER B 1 291 ? 10.289 1.274 6.109 1 93.56 291 SER B O 1
ATOM 5785 N N . PRO B 1 292 ? 9.508 -0.744 6.668 1 93.19 292 PRO B N 1
ATOM 5786 C CA . PRO B 1 292 ? 9.523 -0.381 8.086 1 93.19 292 PRO B CA 1
ATOM 5787 C C . PRO B 1 292 ? 10.906 0.057 8.57 1 93.19 292 PRO B C 1
ATOM 5789 O O . PRO B 1 292 ? 11.016 1.009 9.344 1 93.19 292 PRO B O 1
ATOM 5792 N N . GLU B 1 293 ? 11.961 -0.56 8.102 1 92 293 GLU B N 1
ATOM 5793 C CA . GLU B 1 293 ? 13.328 -0.211 8.492 1 92 293 GLU B CA 1
ATOM 5794 C C . GLU B 1 293 ? 13.719 1.156 7.945 1 92 293 GLU B C 1
ATOM 5796 O O . GLU B 1 293 ? 14.281 1.982 8.672 1 92 293 GLU B O 1
ATOM 5801 N N . ASP B 1 294 ? 13.445 1.296 6.668 1 95 294 ASP B N 1
ATOM 5802 C CA . ASP B 1 294 ? 13.75 2.586 6.055 1 95 294 ASP B CA 1
ATOM 5803 C C . ASP B 1 294 ? 12.93 3.703 6.691 1 95 294 ASP B C 1
ATOM 5805 O O . ASP B 1 294 ? 13.414 4.824 6.863 1 95 294 ASP B O 1
ATOM 5809 N N . TYR B 1 295 ? 11.734 3.355 7.035 1 97.12 295 TYR B N 1
ATOM 5810 C CA . TYR B 1 295 ? 10.844 4.328 7.648 1 97.12 295 TYR B CA 1
ATOM 5811 C C . TYR B 1 295 ? 11.406 4.828 8.977 1 97.12 295 TYR B C 1
ATOM 5813 O O . TYR B 1 295 ? 11.352 6.023 9.266 1 97.12 295 TYR B O 1
ATOM 5821 N N . GLN B 1 296 ? 11.906 3.973 9.766 1 95.69 296 GLN B N 1
ATOM 5822 C CA . GLN B 1 296 ? 12.5 4.34 11.047 1 95.69 296 GLN B CA 1
ATOM 5823 C C . GLN B 1 296 ? 13.672 5.301 10.852 1 95.69 296 GLN B C 1
ATOM 5825 O O . GLN B 1 296 ? 13.773 6.305 11.562 1 95.69 296 GLN B O 1
ATOM 5830 N N . GLU B 1 297 ? 14.406 5.035 9.891 1 96 297 GLU B N 1
ATOM 5831 C CA . GLU B 1 297 ? 15.633 5.793 9.703 1 96 297 GLU B CA 1
ATOM 5832 C C . GLU B 1 297 ? 15.359 7.137 9.031 1 96 297 GLU B C 1
ATOM 5834 O O . GLU B 1 297 ? 15.859 8.172 9.477 1 96 297 GLU B O 1
ATOM 5839 N N . PHE B 1 298 ? 14.555 7.109 7.992 1 97.94 298 PHE B N 1
ATOM 5840 C CA . PHE B 1 298 ? 14.516 8.281 7.125 1 97.94 298 PHE B CA 1
ATOM 5841 C C . PHE B 1 298 ? 13.289 9.133 7.414 1 97.94 298 PHE B C 1
ATOM 5843 O O . PHE B 1 298 ? 13.203 10.281 6.98 1 97.94 298 PHE B O 1
ATOM 5850 N N . SER B 1 299 ? 12.336 8.602 8.164 1 98.38 299 SER B N 1
ATOM 5851 C CA . SER B 1 299 ? 11.133 9.383 8.414 1 98.38 299 SER B CA 1
ATOM 5852 C C . SER B 1 299 ? 10.859 9.523 9.906 1 98.38 299 SER B C 1
ATOM 5854 O O . SER B 1 299 ? 10.984 10.617 10.469 1 98.38 299 SER B O 1
ATOM 5856 N N . LEU B 1 300 ? 10.656 8.406 10.609 1 97.69 300 LEU B N 1
ATOM 5857 C CA . LEU B 1 300 ? 10.219 8.43 12 1 97.69 300 LEU B CA 1
ATOM 5858 C C . LEU B 1 300 ? 11.25 9.125 12.883 1 97.69 300 LEU B C 1
ATOM 5860 O O . LEU B 1 300 ? 10.891 9.82 13.836 1 97.69 300 LEU B O 1
ATOM 5864 N N . PHE B 1 301 ? 12.508 8.898 12.641 1 97.69 301 PHE B N 1
ATOM 5865 C CA . PHE B 1 301 ? 13.578 9.57 13.383 1 97.69 301 PHE B CA 1
ATOM 5866 C C . PHE B 1 301 ? 13.383 11.078 13.352 1 97.69 301 PHE B C 1
ATOM 5868 O O . PHE B 1 301 ? 13.461 11.742 14.391 1 97.69 301 PHE B O 1
ATOM 5875 N N . TYR B 1 302 ? 13.086 11.602 12.258 1 98.5 302 TYR B N 1
ATOM 5876 C CA . TYR B 1 302 ? 12.977 13.047 12.094 1 98.5 302 TYR B CA 1
ATOM 5877 C C . TYR B 1 302 ? 11.617 13.547 12.57 1 98.5 302 TYR B C 1
ATOM 5879 O O . TYR B 1 302 ? 11.477 14.703 12.969 1 98.5 302 TYR B O 1
ATOM 5887 N N . VAL B 1 303 ? 10.617 12.688 12.5 1 98.31 303 VAL B N 1
ATOM 5888 C CA . VAL B 1 303 ? 9.336 13.039 13.117 1 98.31 303 VAL B CA 1
ATOM 5889 C C . VAL B 1 303 ? 9.516 13.195 14.625 1 98.31 303 VAL B C 1
ATOM 5891 O O . VAL B 1 303 ? 8.969 14.125 15.227 1 98.31 303 VAL B O 1
ATOM 5894 N N . GLU B 1 304 ? 10.227 12.289 15.195 1 96.5 304 GLU B N 1
ATOM 5895 C CA . GLU B 1 304 ? 10.508 12.406 16.625 1 96.5 304 GLU B CA 1
ATOM 5896 C C . GLU B 1 304 ? 11.234 13.703 16.938 1 96.5 304 GLU B C 1
ATOM 5898 O O . GLU B 1 304 ? 10.891 14.406 17.891 1 96.5 304 GLU B O 1
ATOM 5903 N N . GLU B 1 305 ? 12.227 14.008 16.141 1 97.44 305 GLU B N 1
ATOM 5904 C CA . GLU B 1 305 ? 12.945 15.266 16.312 1 97.44 305 GLU B CA 1
ATOM 5905 C C . GLU B 1 305 ? 12.016 16.469 16.141 1 97.44 305 GLU B C 1
ATOM 5907 O O . GLU B 1 305 ? 12.133 17.453 16.875 1 97.44 305 GLU B O 1
ATOM 5912 N N . LEU B 1 306 ? 11.195 16.359 15.227 1 98.44 306 LEU B N 1
ATOM 5913 C CA . LEU B 1 306 ? 10.219 17.406 14.969 1 98.44 306 LEU B CA 1
ATOM 5914 C C . LEU B 1 306 ? 9.336 17.641 16.188 1 98.44 306 LEU B C 1
ATOM 5916 O O . LEU B 1 306 ? 9.18 18.781 16.641 1 98.44 306 LEU B O 1
ATOM 5920 N N . VAL B 1 307 ? 8.805 16.578 16.719 1 96.81 307 VAL B N 1
ATOM 5921 C CA . VAL B 1 307 ? 7.902 16.656 17.859 1 96.81 307 VAL B CA 1
ATOM 5922 C C . VAL B 1 307 ? 8.641 17.234 19.062 1 96.81 307 VAL B C 1
ATOM 5924 O O . VAL B 1 307 ? 8.133 18.141 19.734 1 96.81 307 VAL B O 1
ATOM 5927 N N . ARG B 1 308 ? 9.805 16.75 19.297 1 95.06 308 ARG B N 1
ATOM 5928 C CA . ARG B 1 308 ? 10.617 17.281 20.391 1 95.06 308 ARG B CA 1
ATOM 5929 C C . ARG B 1 308 ? 10.898 18.766 20.203 1 95.06 308 ARG B C 1
ATOM 5931 O O . ARG B 1 308 ? 10.812 19.547 21.156 1 95.06 308 ARG B O 1
ATOM 5938 N N . GLY B 1 309 ? 11.234 19.094 18.984 1 97 309 GLY B N 1
ATOM 5939 C CA . GLY B 1 309 ? 11.508 20.5 18.672 1 97 309 GLY B CA 1
ATOM 5940 C C . GLY B 1 309 ? 10.305 21.391 18.859 1 97 309 GLY B C 1
ATOM 5941 O O . GLY B 1 309 ? 10.422 22.5 19.391 1 97 309 GLY B O 1
ATOM 5942 N N . ILE B 1 310 ? 9.172 20.953 18.453 1 97.19 310 ILE B N 1
ATOM 5943 C CA . ILE B 1 310 ? 7.934 21.719 18.609 1 97.19 310 ILE B CA 1
ATOM 5944 C C . ILE B 1 310 ? 7.664 21.953 20.094 1 97.19 310 ILE B C 1
ATOM 5946 O O . ILE B 1 310 ? 7.359 23.078 20.5 1 97.19 310 ILE B O 1
ATOM 5950 N N . ARG B 1 311 ? 7.812 20.969 20.859 1 94.94 311 ARG B N 1
ATOM 5951 C CA . ARG B 1 311 ? 7.562 21.078 22.297 1 94.94 311 ARG B CA 1
ATOM 5952 C C . ARG B 1 311 ? 8.586 21.984 22.969 1 94.94 311 ARG B C 1
ATOM 5954 O O . ARG B 1 311 ? 8.25 22.75 23.859 1 94.94 311 ARG B O 1
ATOM 5961 N N . ALA B 1 312 ? 9.734 21.922 22.516 1 94.38 312 ALA B N 1
ATOM 5962 C CA . ALA B 1 312 ? 10.797 22.75 23.078 1 94.38 312 ALA B CA 1
ATOM 5963 C C . ALA B 1 312 ? 10.516 24.234 22.812 1 94.38 312 ALA B C 1
ATOM 5965 O O . ALA B 1 312 ? 11 25.094 23.547 1 94.38 312 ALA B O 1
ATOM 5966 N N . HIS B 1 313 ? 9.719 24.5 21.859 1 93.38 313 HIS B N 1
ATOM 5967 C CA . HIS B 1 313 ? 9.336 25.875 21.547 1 93.38 313 HIS B CA 1
ATOM 5968 C C . HIS B 1 313 ? 8.133 26.312 22.375 1 93.38 313 HIS B C 1
ATOM 5970 O O . HIS B 1 313 ? 7.586 27.391 22.156 1 93.38 313 HIS B O 1
ATOM 5976 N N . GLY B 1 314 ? 7.672 25.453 23.188 1 92.19 314 GLY B N 1
ATOM 5977 C CA . GLY B 1 314 ? 6.598 25.797 24.109 1 92.19 314 GLY B CA 1
ATOM 5978 C C . GLY B 1 314 ? 5.215 25.547 23.516 1 92.19 314 GLY B C 1
ATOM 5979 O O . GLY B 1 314 ? 4.219 26.031 24.062 1 92.19 314 GLY B O 1
ATOM 5980 N N . VAL B 1 315 ? 5.168 24.828 22.422 1 94.75 315 VAL B N 1
ATOM 5981 C CA . VAL B 1 315 ? 3.893 24.562 21.781 1 94.75 315 VAL B CA 1
ATOM 5982 C C . VAL B 1 315 ? 3.176 23.422 22.5 1 94.75 315 VAL B C 1
ATOM 5984 O O . VAL B 1 315 ? 3.693 22.297 22.578 1 94.75 315 VAL B O 1
ATOM 5987 N N . GLU B 1 316 ? 1.999 23.688 22.953 1 93 316 GLU B N 1
ATOM 5988 C CA . GLU B 1 316 ? 1.21 22.672 23.672 1 93 316 GLU B CA 1
ATOM 5989 C C . GLU B 1 316 ? 0.075 22.156 22.797 1 93 316 GLU B C 1
ATOM 5991 O O . GLU B 1 316 ? -0.606 21.188 23.156 1 93 316 GLU B O 1
ATOM 5996 N N . THR B 1 317 ? -0.056 22.766 21.703 1 95.38 317 THR B N 1
ATOM 5997 C CA . THR B 1 317 ? -1.075 22.359 20.734 1 95.38 317 THR B CA 1
ATOM 5998 C C . THR B 1 317 ? -0.977 20.875 20.438 1 95.38 317 THR B C 1
ATOM 6000 O O . THR B 1 317 ? 0.115 20.344 20.188 1 95.38 317 THR B O 1
ATOM 6003 N N . PRO B 1 318 ? -2.135 20.109 20.547 1 96.94 318 PRO B N 1
ATOM 6004 C CA . PRO B 1 318 ? -2.098 18.688 20.219 1 96.94 318 PRO B CA 1
ATOM 6005 C C . PRO B 1 318 ? -1.587 18.406 18.812 1 96.94 318 PRO B C 1
ATOM 6007 O O . PRO B 1 318 ? -1.864 19.172 17.891 1 96.94 318 PRO B O 1
ATOM 6010 N N . LEU B 1 319 ? -0.859 17.281 18.734 1 97.62 319 LEU B N 1
ATOM 6011 C CA . LEU B 1 319 ? -0.305 16.859 17.453 1 97.62 319 LEU B CA 1
ATOM 6012 C C . LEU B 1 319 ? -0.917 15.539 17 1 97.62 319 LEU B C 1
ATOM 6014 O O . LEU B 1 319 ? -0.904 14.555 17.75 1 97.62 319 LEU B O 1
ATOM 6018 N N . ILE B 1 320 ? -1.497 15.547 15.789 1 98.19 320 ILE B N 1
ATOM 6019 C CA . ILE B 1 320 ? -2.02 14.359 15.133 1 98.19 320 ILE B CA 1
ATOM 6020 C C . ILE B 1 320 ? -1.053 13.898 14.039 1 98.19 320 ILE B C 1
ATOM 6022 O O . ILE B 1 320 ? -0.611 14.703 13.219 1 98.19 320 ILE B O 1
ATOM 6026 N N . PHE B 1 321 ? -0.687 12.633 14.094 1 98.06 321 PHE B N 1
ATOM 6027 C CA . PHE B 1 321 ? 0.273 12.125 13.125 1 98.06 321 PHE B CA 1
ATOM 6028 C C . PHE B 1 321 ? -0.396 11.156 12.156 1 98.06 321 PHE B C 1
ATOM 6030 O O . PHE B 1 321 ? -1.106 10.242 12.578 1 98.06 321 PHE B O 1
ATOM 6037 N N . PHE B 1 322 ? -0.212 11.43 10.828 1 98.06 322 PHE B N 1
ATOM 6038 C CA . PHE B 1 322 ? -0.7 10.555 9.773 1 98.06 322 PHE B CA 1
ATOM 6039 C C . PHE B 1 322 ? 0.452 10.055 8.906 1 98.06 322 PHE B C 1
ATOM 6041 O O . PHE B 1 322 ? 1.231 10.852 8.383 1 98.06 322 PHE B O 1
ATOM 6048 N N . ALA B 1 323 ? 0.506 8.797 8.805 1 95.88 323 ALA B N 1
ATOM 6049 C CA . ALA B 1 323 ? 1.449 8.188 7.871 1 95.88 323 ALA B CA 1
ATOM 6050 C C . ALA B 1 323 ? 0.724 7.309 6.852 1 95.88 323 ALA B C 1
ATOM 6052 O O . ALA B 1 323 ? 0.13 6.289 7.215 1 95.88 323 ALA B O 1
ATOM 6053 N N . ASN B 1 324 ? 0.81 7.711 5.562 1 94.19 324 ASN B N 1
ATOM 6054 C CA . ASN B 1 324 ? 0.241 6.875 4.512 1 94.19 324 ASN B CA 1
ATOM 6055 C C . ASN B 1 324 ? 0.97 5.539 4.402 1 94.19 324 ASN B C 1
ATOM 6057 O O . ASN B 1 324 ? 2.195 5.504 4.281 1 94.19 324 ASN B O 1
ATOM 6061 N N . GLY B 1 325 ? 0.23 4.465 4.465 1 90.06 325 GLY B N 1
ATOM 6062 C CA . GLY B 1 325 ? 0.863 3.154 4.449 1 90.06 325 GLY B CA 1
ATOM 6063 C C . GLY B 1 325 ? 1.399 2.734 5.805 1 90.06 325 GLY B C 1
ATOM 6064 O O . GLY B 1 325 ? 2.4 2.02 5.887 1 90.06 325 GLY B O 1
ATOM 6065 N N . SER B 1 326 ? 0.838 3.223 6.805 1 88.94 326 SER B N 1
ATOM 6066 C CA . SER B 1 326 ? 1.278 2.902 8.156 1 88.94 326 SER B CA 1
ATOM 6067 C C . SER B 1 326 ? 1.029 1.434 8.484 1 88.94 326 SER B C 1
ATOM 6069 O O . SER B 1 326 ? 1.567 0.912 9.469 1 88.94 326 SER B O 1
ATOM 6071 N N . CYS B 1 327 ? 0.229 0.931 7.496 1 87.56 327 CYS B N 1
ATOM 6072 C CA . CYS B 1 327 ? 0.011 -0.496 7.707 1 87.56 327 CYS B CA 1
ATOM 6073 C C . CYS B 1 327 ? 1.329 -1.26 7.672 1 87.56 327 CYS B C 1
ATOM 6075 O O . CYS B 1 327 ? 2.174 -1.007 6.812 1 87.56 327 CYS B O 1
ATOM 6077 N N . GLY B 1 328 ? 1.811 -1.894 8.578 1 87.06 328 GLY B N 1
ATOM 6078 C CA . GLY B 1 328 ? 3.07 -2.611 8.688 1 87.06 328 GLY B CA 1
ATOM 6079 C C . GLY B 1 328 ? 4.105 -1.883 9.523 1 87.06 328 GLY B C 1
ATOM 6080 O O . GLY B 1 328 ? 5.195 -2.402 9.758 1 87.06 328 GLY B O 1
ATOM 6081 N N . LYS B 1 329 ? 3.756 -0.64 9.844 1 93.19 329 LYS B N 1
ATOM 6082 C CA . LYS B 1 329 ? 4.719 0.185 10.57 1 93.19 329 LYS B CA 1
ATOM 6083 C C . LYS B 1 329 ? 4.199 0.539 11.961 1 93.19 329 LYS B C 1
ATOM 6085 O O . LYS B 1 329 ? 4.789 1.367 12.656 1 93.19 329 LYS B O 1
ATOM 6090 N N . LEU B 1 330 ? 3.133 -0.03 12.367 1 93.19 330 LEU B N 1
ATOM 6091 C CA . LEU B 1 330 ? 2.5 0.345 13.625 1 93.19 330 LEU B CA 1
ATOM 6092 C C . LEU B 1 330 ? 3.422 0.05 14.805 1 93.19 330 LEU B C 1
ATOM 6094 O O . LEU B 1 330 ? 3.453 0.807 15.781 1 93.19 330 LEU B O 1
ATOM 6098 N N . GLY B 1 331 ? 4.145 -1.048 14.664 1 89.62 331 GLY B N 1
ATOM 6099 C CA . GLY B 1 331 ? 5.066 -1.382 15.734 1 89.62 331 GLY B CA 1
ATOM 6100 C C . GLY B 1 331 ? 6.086 -0.293 16.016 1 89.62 331 GLY B C 1
ATOM 6101 O O . GLY B 1 331 ? 6.27 0.119 17.156 1 89.62 331 GLY B O 1
ATOM 6102 N N . VAL B 1 332 ? 6.625 0.19 15 1 91.12 332 VAL B N 1
ATOM 6103 C CA . VAL B 1 332 ? 7.668 1.195 15.172 1 91.12 332 VAL B CA 1
ATOM 6104 C C . VAL B 1 332 ? 7.035 2.539 15.531 1 91.12 332 VAL B C 1
ATOM 6106 O O . VAL B 1 332 ? 7.609 3.316 16.297 1 91.12 332 VAL B O 1
ATOM 6109 N N . ILE B 1 333 ? 5.898 2.824 15.039 1 94.5 333 ILE B N 1
ATOM 6110 C CA . ILE B 1 333 ? 5.211 4.082 15.305 1 94.5 333 ILE B CA 1
ATOM 6111 C C . ILE B 1 333 ? 4.766 4.125 16.766 1 94.5 333 ILE B C 1
ATOM 6113 O O . ILE B 1 333 ? 4.707 5.195 17.375 1 94.5 333 ILE B O 1
ATOM 6117 N N . SER B 1 334 ? 4.516 2.953 17.297 1 91.75 334 SER B N 1
ATOM 6118 C CA . SER B 1 334 ? 3.996 2.867 18.656 1 91.75 334 SER B CA 1
ATOM 6119 C C . SER B 1 334 ? 4.969 3.475 19.672 1 91.75 334 SER B C 1
ATOM 6121 O O . SER B 1 334 ? 4.562 3.938 20.734 1 91.75 334 SER B O 1
ATOM 6123 N N . ALA B 1 335 ? 6.207 3.555 19.312 1 87 335 ALA B N 1
ATOM 6124 C CA . ALA B 1 335 ? 7.23 4.121 20.188 1 87 335 ALA B CA 1
ATOM 6125 C C . ALA B 1 335 ? 7.016 5.617 20.391 1 87 335 ALA B C 1
ATOM 6127 O O . ALA B 1 335 ? 7.527 6.203 21.344 1 87 335 ALA B O 1
ATOM 6128 N N . MET B 1 336 ? 6.277 6.211 19.531 1 91 336 MET B N 1
ATOM 6129 C CA . MET B 1 336 ? 6.016 7.648 19.594 1 91 336 MET B CA 1
ATOM 6130 C C . MET B 1 336 ? 4.902 7.957 20.578 1 91 336 MET B C 1
ATOM 6132 O O . MET B 1 336 ? 4.598 9.125 20.844 1 91 336 MET B O 1
ATOM 6136 N N . TYR B 1 337 ? 4.262 6.906 21.125 1 89.62 337 TYR B N 1
ATOM 6137 C CA . TYR B 1 337 ? 3.154 7.031 22.062 1 89.62 337 TYR B CA 1
ATOM 6138 C C . TYR B 1 337 ? 3.463 6.305 23.375 1 89.62 337 TYR B C 1
ATOM 6140 O O . TYR B 1 337 ? 2.822 5.301 23.703 1 89.62 337 TYR B O 1
ATOM 6148 N N . PRO B 1 338 ? 4.289 6.766 24.156 1 75.88 338 PRO B N 1
ATOM 6149 C CA . PRO B 1 338 ? 4.684 6.055 25.375 1 75.88 338 PRO B CA 1
ATOM 6150 C C . PRO B 1 338 ? 3.568 6 26.406 1 75.88 338 PRO B C 1
ATOM 6152 O O . PRO B 1 338 ? 2.709 6.883 26.438 1 75.88 338 PRO B O 1
ATOM 6155 N N . ALA B 1 339 ? 3.346 4.719 27.109 1 65.56 339 ALA B N 1
ATOM 6156 C CA . ALA B 1 339 ? 2.324 4.504 28.125 1 65.56 339 ALA B CA 1
ATOM 6157 C C . ALA B 1 339 ? 2.426 5.551 29.234 1 65.56 339 ALA B C 1
ATOM 6159 O O . ALA B 1 339 ? 1.419 6.141 29.625 1 65.56 339 ALA B O 1
ATOM 6160 N N . ASP B 1 340 ? 3.402 5.199 30.125 1 56.25 340 ASP B N 1
ATOM 6161 C CA . ASP B 1 340 ? 3.533 5.945 31.359 1 56.25 340 ASP B CA 1
ATOM 6162 C C . ASP B 1 340 ? 4.145 7.32 31.125 1 56.25 340 ASP B C 1
ATOM 6164 O O . ASP B 1 340 ? 4.238 8.133 32.031 1 56.25 340 ASP B O 1
ATOM 6168 N N . THR B 1 341 ? 4.922 7.457 30.125 1 46.91 341 THR B N 1
ATOM 6169 C CA . THR B 1 341 ? 5.984 8.445 30.234 1 46.91 341 THR B CA 1
ATOM 6170 C C . THR B 1 341 ? 5.496 9.82 29.781 1 46.91 341 THR B C 1
ATOM 6172 O O . THR B 1 341 ? 6.301 10.703 29.484 1 46.91 341 THR B O 1
ATOM 6175 N N . ARG B 1 342 ? 4.16 10.102 29.375 1 49.41 342 ARG B N 1
ATOM 6176 C CA . ARG B 1 342 ? 4.152 11.555 29.203 1 49.41 342 ARG B CA 1
ATOM 6177 C C . ARG B 1 342 ? 5.164 12.227 30.125 1 49.41 342 ARG B C 1
ATOM 6179 O O . ARG B 1 342 ? 5.801 13.211 29.75 1 49.41 342 ARG B O 1
ATOM 6186 N N . GLU B 1 343 ? 5.199 11.594 31.344 1 46.38 343 GLU B N 1
ATOM 6187 C CA . GLU B 1 343 ? 5.898 12.219 32.469 1 46.38 343 GLU B CA 1
ATOM 6188 C C . GLU B 1 343 ? 7.379 11.859 32.469 1 46.38 343 GLU B C 1
ATOM 6190 O O . GLU B 1 343 ? 8.211 12.617 32.969 1 46.38 343 GLU B O 1
ATOM 6195 N N . ALA B 1 344 ? 7.656 10.625 32.031 1 42.09 344 ALA B N 1
ATOM 6196 C CA . ALA B 1 344 ? 8.977 10.25 32.531 1 42.09 344 ALA B CA 1
ATOM 6197 C C . ALA B 1 344 ? 10.07 11.086 31.859 1 42.09 344 ALA B C 1
ATOM 6199 O O . ALA B 1 344 ? 11.023 11.508 32.531 1 42.09 344 ALA B O 1
ATOM 6200 N N . AS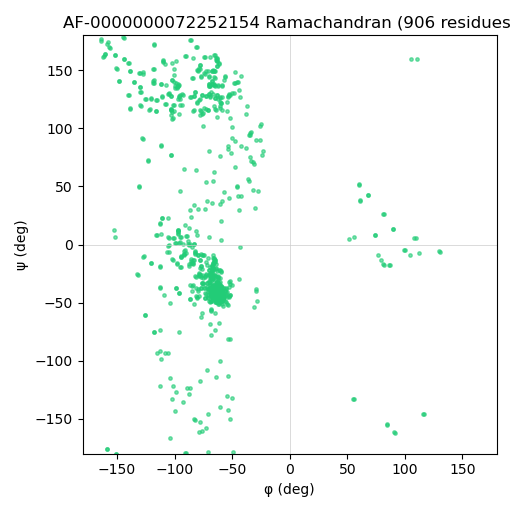N B 1 345 ? 10.102 11.008 30.531 1 48.69 345 ASN B N 1
ATOM 6201 C CA . ASN B 1 345 ? 11.234 11.781 30.016 1 48.69 345 ASN B CA 1
ATOM 6202 C C . ASN B 1 345 ? 10.852 13.242 29.781 1 48.69 345 ASN B C 1
ATOM 6204 O O . ASN B 1 345 ? 11.617 14 29.172 1 48.69 345 ASN B O 1
ATOM 6208 N N . GLY B 1 346 ? 9.789 13.57 30.312 1 55.53 346 GLY B N 1
ATOM 6209 C CA . GLY B 1 346 ? 9.391 14.961 30.359 1 55.53 346 GLY B CA 1
ATOM 6210 C C . GLY B 1 346 ? 8.805 15.469 29.062 1 55.53 346 GLY B C 1
ATOM 6211 O O . GLY B 1 346 ? 8.539 16.672 28.922 1 55.53 346 GLY B O 1
ATOM 6212 N N . TYR B 1 347 ? 9.016 14.609 27.938 1 62.94 347 TYR B N 1
ATOM 6213 C CA . TYR B 1 347 ? 8.461 15.328 26.781 1 62.94 347 TYR B CA 1
ATOM 6214 C C . TYR B 1 347 ? 7.16 14.68 26.312 1 62.94 347 TYR B C 1
ATOM 6216 O O . TYR B 1 347 ? 7.02 13.453 26.375 1 62.94 347 TYR B O 1
ATOM 6224 N N . ARG B 1 348 ? 6.262 15.508 26.031 1 78.31 348 ARG B N 1
ATOM 6225 C CA . ARG B 1 348 ? 4.973 15.133 25.453 1 78.31 348 ARG B CA 1
ATOM 6226 C C . ARG B 1 348 ? 5.121 14.734 23.984 1 78.31 348 ARG B C 1
ATOM 6228 O O . ARG B 1 348 ? 5.562 15.539 23.172 1 78.31 348 ARG B O 1
ATOM 6235 N N . GLY B 1 349 ? 4.828 13.484 23.625 1 87 349 GLY B N 1
ATOM 6236 C CA . GLY B 1 349 ? 4.898 12.992 22.266 1 87 349 GLY B CA 1
ATOM 6237 C C . GLY B 1 349 ? 3.666 13.32 21.453 1 87 349 GLY B C 1
ATOM 6238 O O . GLY B 1 349 ? 3.086 14.398 21.594 1 87 349 GLY B O 1
ATOM 6239 N N . LEU B 1 350 ? 3.371 12.516 20.516 1 94.12 350 LEU B N 1
ATOM 6240 C CA . LEU B 1 350 ? 2.189 12.656 19.672 1 94.12 350 LEU B CA 1
ATOM 6241 C C . LEU B 1 350 ? 0.921 12.336 20.453 1 94.12 350 LEU B C 1
ATOM 6243 O O . LEU B 1 350 ? 0.944 11.516 21.375 1 94.12 350 LEU B O 1
ATOM 6247 N N . ASP B 1 351 ? -0.137 12.992 20.062 1 94.62 351 ASP B N 1
ATOM 6248 C CA . ASP B 1 351 ? -1.391 12.844 20.781 1 94.62 351 ASP B CA 1
ATOM 6249 C C . ASP B 1 351 ? -2.32 11.859 20.078 1 94.62 351 ASP B C 1
ATOM 6251 O O . ASP B 1 351 ? -3.02 11.078 20.734 1 94.62 351 ASP B O 1
ATOM 6255 N N . ALA B 1 352 ? -2.287 11.914 18.828 1 97.06 352 ALA B N 1
ATOM 6256 C CA . ALA B 1 352 ? -3.203 11.07 18.047 1 97.06 352 ALA B CA 1
ATOM 6257 C C . ALA B 1 352 ? -2.502 10.461 16.844 1 97.06 352 ALA B C 1
ATOM 6259 O O . ALA B 1 352 ? -1.551 11.039 16.312 1 97.06 352 ALA B O 1
ATOM 6260 N N . LEU B 1 353 ? -2.959 9.305 16.5 1 97.19 353 LEU B N 1
ATOM 6261 C CA . LEU B 1 353 ? -2.5 8.617 15.289 1 97.19 353 LEU B CA 1
ATOM 6262 C C . LEU B 1 353 ? -3.639 8.453 14.289 1 97.19 353 LEU B C 1
ATOM 6264 O O . LEU B 1 353 ? -4.648 7.816 14.586 1 97.19 353 LEU B O 1
ATOM 6268 N N . ALA B 1 354 ? -3.471 9.117 13.172 1 98 354 ALA B N 1
ATOM 6269 C CA . ALA B 1 354 ? -4.402 8.914 12.062 1 98 354 ALA B CA 1
ATOM 6270 C C . ALA B 1 354 ? -4.012 7.691 11.242 1 98 354 ALA B C 1
ATOM 6272 O O . ALA B 1 354 ? -2.881 7.59 10.766 1 98 354 ALA B O 1
ATOM 6273 N N . LEU B 1 355 ? -4.965 6.805 11.047 1 96.5 355 LEU B N 1
ATOM 6274 C CA . LEU B 1 355 ? -4.695 5.527 10.391 1 96.5 355 LEU B CA 1
ATOM 6275 C C . LEU B 1 355 ? -5.16 5.555 8.938 1 96.5 355 LEU B C 1
ATOM 6277 O O . LEU B 1 355 ? -6.219 6.105 8.633 1 96.5 355 LEU B O 1
ATOM 6281 N N . ASP B 1 356 ? -4.34 4.914 8.117 1 93.44 356 ASP B N 1
ATOM 6282 C CA . ASP B 1 356 ? -4.805 4.66 6.754 1 93.44 356 ASP B CA 1
ATOM 6283 C C . ASP B 1 356 ? -5.844 3.543 6.73 1 93.44 356 ASP B C 1
ATOM 6285 O O . ASP B 1 356 ? -5.906 2.723 7.648 1 93.44 356 ASP B O 1
ATOM 6289 N N . TRP B 1 357 ? -6.609 3.475 5.668 1 94.5 357 TRP B N 1
ATOM 6290 C CA . TRP B 1 357 ? -7.781 2.604 5.656 1 94.5 357 TRP B CA 1
ATOM 6291 C C . TRP B 1 357 ? -7.371 1.146 5.473 1 94.5 357 TRP B C 1
ATOM 6293 O O . TRP B 1 357 ? -8.18 0.238 5.672 1 94.5 357 TRP B O 1
ATOM 6303 N N . ARG B 1 358 ? -6.172 0.884 5.191 1 93.94 358 ARG B N 1
ATOM 6304 C CA . ARG B 1 358 ? -5.695 -0.485 5.023 1 93.94 358 ARG B CA 1
ATOM 6305 C C . ARG B 1 358 ? -5.254 -1.076 6.359 1 93.94 358 ARG B C 1
ATOM 6307 O O . ARG B 1 358 ? -4.859 -2.244 6.426 1 93.94 358 ARG B O 1
ATOM 6314 N N . THR B 1 359 ? -5.352 -0.327 7.375 1 93.5 359 THR B N 1
ATOM 6315 C CA . THR B 1 359 ? -5.016 -0.764 8.727 1 93.5 359 THR B CA 1
ATOM 6316 C C . THR B 1 359 ? -6.266 -1.208 9.477 1 93.5 359 THR B C 1
ATOM 6318 O O . THR B 1 359 ? -7.309 -0.558 9.398 1 93.5 359 THR B O 1
ATOM 6321 N N . SER B 1 360 ? -6.152 -2.314 10.172 1 92.25 360 SER B N 1
ATOM 6322 C CA . SER B 1 360 ? -7.219 -2.689 11.094 1 92.25 360 SER B CA 1
ATOM 6323 C C . SER B 1 360 ? -7.242 -1.775 12.312 1 92.25 360 SER B C 1
ATOM 6325 O O . SER B 1 360 ? -6.32 -1.798 13.125 1 92.25 360 SER B O 1
ATOM 6327 N N . ILE B 1 361 ? -8.32 -1.037 12.438 1 95.12 361 ILE B N 1
ATOM 6328 C CA . ILE B 1 361 ? -8.391 -0.111 13.562 1 95.12 361 ILE B CA 1
ATOM 6329 C C . ILE B 1 361 ? -8.555 -0.892 14.859 1 95.12 361 ILE B C 1
ATOM 6331 O O . ILE B 1 361 ? -8.094 -0.45 15.914 1 95.12 361 ILE B O 1
ATOM 6335 N N . ALA B 1 362 ? -9.117 -2.082 14.773 1 93 362 ALA B N 1
ATOM 6336 C CA . ALA B 1 362 ? -9.211 -2.945 15.953 1 93 362 ALA B CA 1
ATOM 6337 C C . ALA B 1 362 ? -7.828 -3.383 16.422 1 93 362 ALA B C 1
ATOM 6339 O O . ALA B 1 362 ? -7.535 -3.355 17.625 1 93 362 ALA B O 1
ATOM 6340 N N . GLU B 1 363 ? -7.031 -3.721 15.453 1 90.62 363 GLU B N 1
ATOM 6341 C CA . GLU B 1 363 ? -5.672 -4.125 15.789 1 90.62 363 GLU B CA 1
ATOM 6342 C C . GLU B 1 363 ? -4.867 -2.951 16.344 1 90.62 363 GLU B C 1
ATOM 6344 O O . GLU B 1 363 ? -4.086 -3.111 17.281 1 90.62 363 GLU B O 1
ATOM 6349 N N . ALA B 1 364 ? -5.008 -1.847 15.727 1 94.5 364 ALA B N 1
ATOM 6350 C CA . ALA B 1 364 ? -4.336 -0.655 16.234 1 94.5 364 ALA B CA 1
ATOM 6351 C C . ALA B 1 364 ? -4.77 -0.35 17.672 1 94.5 364 ALA B C 1
ATOM 6353 O O . ALA B 1 364 ? -3.938 -0.017 18.516 1 94.5 364 ALA B O 1
ATOM 6354 N N . ARG B 1 365 ? -6.066 -0.427 17.938 1 94.62 365 ARG B N 1
ATOM 6355 C CA . ARG B 1 365 ? -6.586 -0.176 19.281 1 94.62 365 ARG B CA 1
ATOM 6356 C C . ARG B 1 365 ? -5.973 -1.135 20.281 1 94.62 365 ARG B C 1
ATOM 6358 O O . ARG B 1 365 ? -5.602 -0.727 21.391 1 94.62 365 ARG B O 1
ATOM 6365 N N . GLN B 1 366 ? -5.824 -2.328 19.891 1 91.19 366 GLN B N 1
ATOM 6366 C CA . GLN B 1 366 ? -5.203 -3.309 20.766 1 91.19 366 GLN B CA 1
ATOM 6367 C C . GLN B 1 366 ? -3.746 -2.951 21.047 1 91.19 366 GLN B C 1
ATOM 6369 O O . GLN B 1 366 ? -3.285 -3.051 22.188 1 91.19 366 GLN B O 1
ATOM 6374 N N . LEU B 1 367 ? -3.088 -2.531 20.109 1 90.56 367 LEU B N 1
ATOM 6375 C CA . LEU B 1 367 ? -1.662 -2.244 20.219 1 90.56 367 LEU B CA 1
ATOM 6376 C C . LEU B 1 367 ? -1.422 -0.975 21.031 1 90.56 367 LEU B C 1
ATOM 6378 O O . LEU B 1 367 ? -0.512 -0.925 21.859 1 90.56 367 LEU B O 1
ATOM 6382 N N . PHE B 1 368 ? -2.234 0.057 20.781 1 92.5 368 PHE B N 1
ATOM 6383 C CA . PHE B 1 368 ? -1.971 1.367 21.359 1 92.5 368 PHE B CA 1
ATOM 6384 C C . PHE B 1 368 ? -2.75 1.55 22.656 1 92.5 368 PHE B C 1
ATOM 6386 O O . PHE B 1 368 ? -2.426 2.424 23.469 1 92.5 368 PHE B O 1
ATOM 6393 N N . GLY B 1 369 ? -3.783 0.749 22.844 1 88.25 369 GLY B N 1
ATOM 6394 C CA . GLY B 1 369 ? -4.621 0.938 24.016 1 88.25 369 GLY B CA 1
ATOM 6395 C C . GLY B 1 369 ? -5.18 2.344 24.141 1 88.25 369 GLY B C 1
ATOM 6396 O O . GLY B 1 369 ? -5.734 2.877 23.172 1 88.25 369 GLY B O 1
ATOM 6397 N N . LYS B 1 370 ? -5.043 2.861 25.375 1 85.31 370 LYS B N 1
ATOM 6398 C CA . LYS B 1 370 ? -5.57 4.199 25.625 1 85.31 370 LYS B CA 1
ATOM 6399 C C . LYS B 1 370 ? -4.477 5.254 25.516 1 85.31 370 LYS B C 1
ATOM 6401 O O . LYS B 1 370 ? -4.719 6.438 25.75 1 85.31 370 LYS B O 1
ATOM 6406 N N . ARG B 1 371 ? -3.354 4.855 25 1 83.38 371 ARG B N 1
ATOM 6407 C CA . ARG B 1 371 ? -2.207 5.758 24.938 1 83.38 371 ARG B CA 1
ATOM 6408 C C . ARG B 1 371 ? -2.354 6.754 23.797 1 83.38 371 ARG B C 1
ATOM 6410 O O . ARG B 1 371 ? -1.758 7.832 23.828 1 83.38 371 ARG B O 1
ATOM 6417 N N . ALA B 1 372 ? -3.105 6.301 22.844 1 90.88 372 ALA B N 1
ATOM 6418 C CA . ALA B 1 372 ? -3.24 7.16 21.656 1 90.88 372 ALA B CA 1
ATOM 6419 C C . ALA B 1 372 ? -4.707 7.332 21.281 1 90.88 372 ALA B C 1
ATOM 6421 O O . ALA B 1 372 ? -5.48 6.371 21.312 1 90.88 372 ALA B O 1
ATOM 6422 N N . VAL B 1 373 ? -4.996 8.586 21 1 95.69 373 VAL B N 1
ATOM 6423 C CA . VAL B 1 373 ? -6.238 8.797 20.266 1 95.69 373 VAL B CA 1
ATOM 6424 C C . VAL B 1 373 ? -6.098 8.266 18.844 1 95.69 373 VAL B C 1
ATOM 6426 O O . VAL B 1 373 ? -5.098 8.539 18.172 1 95.69 373 VAL B O 1
ATOM 6429 N N . LEU B 1 374 ? -7.008 7.43 18.438 1 97.06 374 LEU B N 1
ATOM 6430 C CA . LEU B 1 374 ? -6.973 6.949 17.062 1 97.06 374 LEU B CA 1
ATOM 6431 C C . LEU B 1 374 ? -7.902 7.773 16.172 1 97.06 374 LEU B C 1
ATOM 6433 O O . LEU B 1 374 ? -9.008 8.133 16.594 1 97.06 374 LEU B O 1
ATOM 6437 N N . GLN B 1 375 ? -7.422 8.102 14.992 1 98.06 375 GLN B N 1
ATOM 6438 C CA . GLN B 1 375 ? -8.219 8.82 14.008 1 98.06 375 GLN B CA 1
ATOM 6439 C C . GLN B 1 375 ? -8.414 7.988 12.742 1 98.06 375 GLN B C 1
ATOM 6441 O O . GLN B 1 375 ? -7.484 7.32 12.281 1 98.06 375 GLN B O 1
ATOM 6446 N N . GLY B 1 376 ? -9.633 8.039 12.109 1 96.38 376 GLY B N 1
ATOM 6447 C CA . GLY B 1 376 ? -9.953 7.32 10.883 1 96.38 376 GLY B CA 1
ATOM 6448 C C . GLY B 1 376 ? -11.031 6.273 11.062 1 96.38 376 GLY B C 1
ATOM 6449 O O . GLY B 1 376 ? -11.852 6.371 11.977 1 96.38 376 GLY B O 1
ATOM 6450 N N . ASN B 1 377 ? -10.867 5.262 10.328 1 96.94 377 ASN B N 1
ATOM 6451 C CA . ASN B 1 377 ? -10.055 5.152 9.117 1 96.94 377 ASN B CA 1
ATOM 6452 C C . ASN B 1 377 ? -10.836 4.508 7.977 1 96.94 377 ASN B C 1
ATOM 6454 O O . ASN B 1 377 ? -10.344 3.584 7.328 1 96.94 377 ASN B O 1
ATOM 6458 N N . ILE B 1 378 ? -12.039 5.023 7.738 1 97.31 378 ILE B N 1
ATOM 6459 C CA . ILE B 1 378 ? -12.93 4.449 6.738 1 97.31 378 ILE B CA 1
ATOM 6460 C C . ILE B 1 378 ? -12.32 4.613 5.348 1 97.31 378 ILE B C 1
ATOM 6462 O O . ILE B 1 378 ? -11.766 5.664 5.023 1 97.31 378 ILE B O 1
ATOM 6466 N N . ASP B 1 379 ? -12.43 3.533 4.527 1 96.19 379 ASP B N 1
ATOM 6467 C CA . ASP B 1 379 ? -12.047 3.629 3.119 1 96.19 379 ASP B CA 1
ATOM 6468 C C . ASP B 1 379 ? -12.867 4.695 2.398 1 96.19 379 ASP B C 1
ATOM 6470 O O . ASP B 1 379 ? -14.094 4.594 2.316 1 96.19 379 ASP B O 1
ATOM 6474 N N . PRO B 1 380 ? -12.203 5.688 1.82 1 96.5 380 PRO B N 1
ATOM 6475 C CA . PRO B 1 380 ? -12.961 6.77 1.188 1 96.5 380 PRO B CA 1
ATOM 6476 C C . PRO B 1 380 ? -13.789 6.293 -0.001 1 96.5 380 PRO B C 1
ATOM 6478 O O . PRO B 1 380 ? -14.781 6.938 -0.363 1 96.5 380 PRO B O 1
ATOM 6481 N N . THR B 1 381 ? -13.445 5.176 -0.571 1 96 381 THR B N 1
ATOM 6482 C CA . THR B 1 381 ? -14.18 4.684 -1.732 1 96 381 THR B CA 1
ATOM 6483 C C . THR B 1 381 ? -15.578 4.219 -1.333 1 96 381 THR B C 1
ATOM 6485 O O . THR B 1 381 ? -16.469 4.102 -2.182 1 96 381 THR B O 1
ATOM 6488 N N . VAL B 1 382 ? -15.758 3.912 -0.103 1 96.5 382 VAL B N 1
ATOM 6489 C CA . VAL B 1 382 ? -17.094 3.557 0.37 1 96.5 382 VAL B CA 1
ATOM 6490 C C . VAL B 1 382 ? -18.047 4.723 0.135 1 96.5 382 VAL B C 1
ATOM 6492 O O . VAL B 1 382 ? -19.188 4.52 -0.297 1 96.5 382 VAL B O 1
ATOM 6495 N N . LEU B 1 383 ? -17.562 5.926 0.388 1 97.44 383 LEU B N 1
ATOM 6496 C CA . LEU B 1 383 ? -18.391 7.113 0.169 1 97.44 383 LEU B CA 1
ATOM 6497 C C . LEU B 1 383 ? -18.578 7.375 -1.321 1 97.44 383 LEU B C 1
ATOM 6499 O O . LEU B 1 383 ? -19.672 7.75 -1.756 1 97.44 383 LEU B O 1
ATOM 6503 N N . ALA B 1 384 ? -17.562 7.125 -2.059 1 96.5 384 ALA B N 1
ATOM 6504 C CA . ALA B 1 384 ? -17.562 7.461 -3.48 1 96.5 384 ALA B CA 1
ATOM 6505 C C . ALA B 1 384 ? -18.422 6.477 -4.277 1 96.5 384 ALA B C 1
ATOM 6507 O O . ALA B 1 384 ? -19.031 6.848 -5.277 1 96.5 384 ALA B O 1
ATOM 6508 N N . CYS B 1 385 ? -18.422 5.207 -3.803 1 94.88 385 CYS B N 1
ATOM 6509 C CA . CYS B 1 385 ? -18.953 4.156 -4.66 1 94.88 385 CYS B CA 1
ATOM 6510 C C . CYS B 1 385 ? -20.125 3.457 -3.996 1 94.88 385 CYS B C 1
ATOM 6512 O O . CYS B 1 385 ? -20.891 2.746 -4.66 1 94.88 385 CYS B O 1
ATOM 6514 N N . GLY B 1 386 ? -20.266 3.635 -2.756 1 96.19 386 GLY B N 1
ATOM 6515 C CA . GLY B 1 386 ? -21.203 2.816 -2.016 1 96.19 386 GLY B CA 1
ATOM 6516 C C . GLY B 1 386 ? -22.594 3.424 -1.953 1 96.19 386 GLY B C 1
ATOM 6517 O O . GLY B 1 386 ? -22.781 4.605 -2.254 1 96.19 386 GLY B O 1
ATOM 6518 N N . ASP B 1 387 ? -23.562 2.555 -1.615 1 96.69 387 ASP B N 1
ATOM 6519 C CA . ASP B 1 387 ? -24.906 3.037 -1.331 1 96.69 387 ASP B CA 1
ATOM 6520 C C . ASP B 1 387 ? -25.047 3.459 0.131 1 96.69 387 ASP B C 1
ATOM 6522 O O . ASP B 1 387 ? -24.109 3.318 0.912 1 96.69 387 ASP B O 1
ATOM 6526 N N . THR B 1 388 ? -26.203 3.971 0.439 1 97.31 388 THR B N 1
ATOM 6527 C CA . THR B 1 388 ? -26.453 4.547 1.756 1 97.31 388 THR B CA 1
ATOM 6528 C C . THR B 1 388 ? -26.266 3.498 2.85 1 97.31 388 THR B C 1
ATOM 6530 O O . THR B 1 388 ? -25.625 3.768 3.871 1 97.31 388 THR B O 1
ATOM 6533 N N . ALA B 1 389 ? -26.766 2.338 2.617 1 96.38 389 ALA B N 1
ATOM 6534 C CA . ALA B 1 389 ? -26.672 1.272 3.613 1 96.38 389 ALA B CA 1
ATOM 6535 C C . ALA B 1 389 ? -25.219 0.88 3.877 1 96.38 389 ALA B C 1
ATOM 6537 O O . ALA B 1 389 ? -24.828 0.681 5.027 1 96.38 389 ALA B O 1
ATOM 6538 N N . SER B 1 390 ? -24.469 0.825 2.855 1 95.31 390 SER B N 1
ATOM 6539 C CA . SER B 1 390 ? -23.062 0.437 2.98 1 95.31 390 SER B CA 1
ATOM 6540 C C . SER B 1 390 ? -22.266 1.5 3.721 1 95.31 390 SER B C 1
ATOM 6542 O O . SER B 1 390 ? -21.375 1.174 4.508 1 95.31 390 SER B O 1
ATOM 6544 N N . VAL B 1 391 ? -22.547 2.729 3.48 1 97.12 391 VAL B N 1
ATOM 6545 C CA . VAL B 1 391 ? -21.844 3.818 4.152 1 97.12 391 VAL B CA 1
ATOM 6546 C C . VAL B 1 391 ? -22.156 3.795 5.645 1 97.12 391 VAL B C 1
ATOM 6548 O O . VAL B 1 391 ? -21.25 3.861 6.48 1 97.12 391 VAL B O 1
ATOM 6551 N N . LYS B 1 392 ? -23.422 3.637 5.961 1 96.69 392 LYS B N 1
ATOM 6552 C CA . LYS B 1 392 ? -23.828 3.58 7.363 1 96.69 392 LYS B CA 1
ATOM 6553 C C . LYS B 1 392 ? -23.188 2.389 8.07 1 96.69 392 LYS B C 1
ATOM 6555 O O . LYS B 1 392 ? -22.688 2.52 9.188 1 96.69 392 LYS B O 1
ATOM 6560 N N . ALA B 1 393 ? -23.156 1.301 7.387 1 94.75 393 ALA B N 1
ATOM 6561 C CA . ALA B 1 393 ? -22.562 0.095 7.965 1 94.75 393 ALA B CA 1
ATOM 6562 C C . ALA B 1 393 ? -21.062 0.28 8.211 1 94.75 393 ALA B C 1
ATOM 6564 O O . ALA B 1 393 ? -20.547 -0.176 9.234 1 94.75 393 ALA B O 1
ATOM 6565 N N . ALA B 1 394 ? -20.438 0.907 7.293 1 95.69 394 ALA B N 1
ATOM 6566 C CA . ALA B 1 394 ? -19 1.146 7.441 1 95.69 394 ALA B CA 1
ATOM 6567 C C . ALA B 1 394 ? -18.719 2.035 8.648 1 95.69 394 ALA B C 1
ATOM 6569 O O . ALA B 1 394 ? -17.766 1.792 9.391 1 95.69 394 ALA B O 1
ATOM 6570 N N . ILE B 1 395 ? -19.531 3.037 8.852 1 96.69 395 ILE B N 1
ATOM 6571 C CA . ILE B 1 395 ? -19.375 3.947 9.977 1 96.69 395 ILE B CA 1
ATOM 6572 C C . ILE B 1 395 ? -19.578 3.188 11.289 1 96.69 395 ILE B C 1
ATOM 6574 O O . ILE B 1 395 ? -18.75 3.271 12.195 1 96.69 395 ILE B O 1
ATOM 6578 N N . ASP B 1 396 ? -20.625 2.42 11.32 1 95.06 396 ASP B N 1
ATOM 6579 C CA . ASP B 1 396 ? -20.938 1.665 12.531 1 95.06 396 ASP B CA 1
ATOM 6580 C C . ASP B 1 396 ? -19.812 0.696 12.883 1 95.06 396 ASP B C 1
ATOM 6582 O O . ASP B 1 396 ? -19.391 0.624 14.039 1 95.06 396 ASP B O 1
ATOM 6586 N N . ARG B 1 397 ? -19.375 0.034 11.914 1 93.75 397 ARG B N 1
ATOM 6587 C CA . ARG B 1 397 ? -18.312 -0.939 12.125 1 93.75 397 ARG B CA 1
ATOM 6588 C C . ARG B 1 397 ? -17.031 -0.259 12.617 1 93.75 397 ARG B C 1
ATOM 6590 O O . ARG B 1 397 ? -16.375 -0.756 13.531 1 93.75 397 ARG B O 1
ATOM 6597 N N . CYS B 1 398 ? -16.719 0.807 12.023 1 95.75 398 CYS B N 1
ATOM 6598 C CA . CYS B 1 398 ? -15.5 1.528 12.375 1 95.75 398 CYS B CA 1
ATOM 6599 C C . CYS B 1 398 ? -15.57 2.033 13.812 1 95.75 398 CYS B C 1
ATOM 6601 O O . CYS B 1 398 ? -14.625 1.847 14.586 1 95.75 398 CYS B O 1
ATOM 6603 N N . VAL B 1 399 ? -16.641 2.668 14.172 1 95.12 399 VAL B N 1
ATOM 6604 C CA . VAL B 1 399 ? -16.828 3.223 15.508 1 95.12 399 VAL B CA 1
ATOM 6605 C C . VAL B 1 399 ? -16.781 2.102 16.547 1 95.12 399 VAL B C 1
ATOM 6607 O O . VAL B 1 399 ? -16.141 2.236 17.594 1 95.12 399 VAL B O 1
ATOM 6610 N N . CYS B 1 400 ? -17.359 0.972 16.188 1 92.62 400 CYS B N 1
ATOM 6611 C CA . CYS B 1 400 ? -17.375 -0.174 17.078 1 92.62 400 CYS B CA 1
ATOM 6612 C C . CYS B 1 400 ? -15.961 -0.734 17.266 1 92.62 400 CYS B C 1
ATOM 6614 O O . CYS B 1 400 ? -15.539 -1.009 18.391 1 92.62 400 CYS B O 1
ATOM 6616 N N . ALA B 1 401 ? -15.305 -0.85 16.203 1 93.5 401 ALA B N 1
ATOM 6617 C CA . ALA B 1 401 ? -13.969 -1.442 16.234 1 93.5 401 ALA B CA 1
ATOM 6618 C C . ALA B 1 401 ? -12.992 -0.543 16.984 1 93.5 401 ALA B C 1
ATOM 6620 O O . ALA B 1 401 ? -12.016 -1.025 17.562 1 93.5 401 ALA B O 1
ATOM 6621 N N . ALA B 1 402 ? -13.227 0.726 16.953 1 94.19 402 ALA B N 1
ATOM 6622 C CA . ALA B 1 402 ? -12.344 1.689 17.609 1 94.19 402 ALA B CA 1
ATOM 6623 C C . ALA B 1 402 ? -12.672 1.815 19.094 1 94.19 402 ALA B C 1
ATOM 6625 O O . ALA B 1 402 ? -11.992 2.529 19.828 1 94.19 402 ALA B O 1
ATOM 6626 N N . SER B 1 403 ? -13.602 1.104 19.516 1 87.69 403 SER B N 1
ATOM 6627 C CA . SER B 1 403 ? -14.062 1.226 20.891 1 87.69 403 SER B CA 1
ATOM 6628 C C . SER B 1 403 ? -12.961 0.857 21.891 1 87.69 403 SER B C 1
ATOM 6630 O O . SER B 1 403 ? -11.961 0.242 21.5 1 87.69 403 SER B O 1
ATOM 6632 N N . GLY B 1 404 ? -13.078 1.317 23.031 1 85.56 404 GLY B N 1
ATOM 6633 C CA . GLY B 1 404 ? -12.094 1.029 24.062 1 85.56 404 GLY B CA 1
ATOM 6634 C C . GLY B 1 404 ? -11.094 2.154 24.266 1 85.56 404 GLY B C 1
ATOM 6635 O O . GLY B 1 404 ? -10.266 2.1 25.172 1 85.56 404 GLY B O 1
ATOM 6636 N N . GLY B 1 405 ? -11.188 3.15 23.453 1 88.25 405 GLY B N 1
ATOM 6637 C CA . GLY B 1 405 ? -10.352 4.336 23.562 1 88.25 405 GLY B CA 1
ATOM 6638 C C . GLY B 1 405 ? -10.891 5.516 22.766 1 88.25 405 GLY B C 1
ATOM 6639 O O . GLY B 1 405 ? -11.906 5.398 22.078 1 88.25 405 GLY B O 1
ATOM 6640 N N . ALA B 1 406 ? -10.227 6.637 22.906 1 94.12 406 ALA B N 1
ATOM 6641 C CA . ALA B 1 406 ? -10.625 7.859 22.203 1 94.12 406 ALA B CA 1
ATOM 6642 C C . ALA B 1 406 ? -10.484 7.699 20.703 1 94.12 406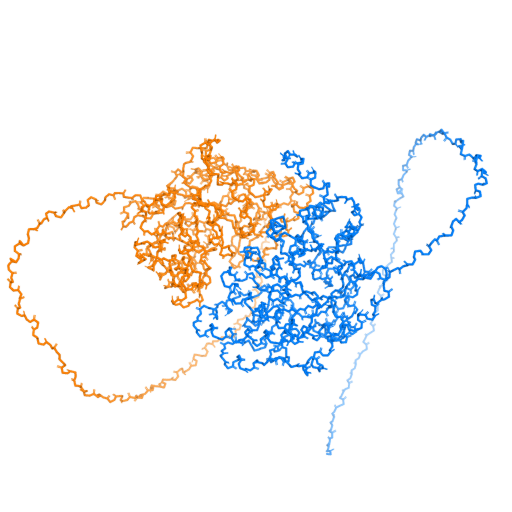 ALA B C 1
ATOM 6644 O O . ALA B 1 406 ? -9.508 7.113 20.219 1 94.12 406 ALA B O 1
ATOM 6645 N N . HIS B 1 407 ? -11.516 8.195 19.984 1 96.44 407 HIS B N 1
ATOM 6646 C CA . HIS B 1 407 ? -11.57 8 18.531 1 96.44 407 HIS B CA 1
ATOM 6647 C C . HIS B 1 407 ? -12.07 9.258 17.828 1 96.44 407 HIS B C 1
ATOM 6649 O O . HIS B 1 407 ? -13.031 9.883 18.266 1 96.44 407 HIS B O 1
ATOM 6655 N N . ILE B 1 408 ? -11.328 9.664 16.859 1 98.06 408 ILE B N 1
ATOM 6656 C CA . ILE B 1 408 ? -11.789 10.68 15.906 1 98.06 408 ILE B CA 1
ATOM 6657 C C . ILE B 1 408 ? -12.195 10.016 14.594 1 98.06 408 ILE B C 1
ATOM 6659 O O . ILE B 1 408 ? -11.375 9.359 13.938 1 98.06 408 ILE B O 1
ATOM 6663 N N . LEU B 1 409 ? -13.445 10.117 14.242 1 98 409 LEU B N 1
ATOM 6664 C CA . LEU B 1 409 ? -13.922 9.484 13.016 1 98 409 LEU B CA 1
ATOM 6665 C C . LEU B 1 409 ? -13.5 10.289 11.789 1 98 409 LEU B C 1
ATOM 6667 O O . LEU B 1 409 ? -13.695 11.508 11.742 1 98 409 LEU B O 1
ATOM 6671 N N . ASN B 1 410 ? -12.914 9.641 10.852 1 98.56 410 ASN B N 1
ATOM 6672 C CA . ASN B 1 410 ? -12.398 10.18 9.602 1 98.56 410 ASN B CA 1
ATOM 6673 C C . ASN B 1 410 ? -12.297 9.094 8.531 1 98.56 410 ASN B C 1
ATOM 6675 O O . ASN B 1 410 ? -12.492 7.914 8.812 1 98.56 410 ASN B O 1
ATOM 6679 N N . VAL B 1 411 ? -12.047 9.5 7.312 1 97.69 411 VAL B N 1
ATOM 6680 C CA . VAL B 1 411 ? -11.625 8.555 6.285 1 97.69 411 VAL B CA 1
ATOM 6681 C C . VAL B 1 411 ? -10.125 8.273 6.422 1 97.69 411 VAL B C 1
ATOM 6683 O O . VAL B 1 411 ? -9.43 8.953 7.176 1 97.69 411 VAL B O 1
ATOM 6686 N N . GLY B 1 412 ? -9.672 7.27 5.676 1 95.19 412 GLY B N 1
ATOM 6687 C CA . GLY B 1 412 ? -8.305 6.805 5.875 1 95.19 412 GLY B CA 1
ATOM 6688 C C . GLY B 1 412 ? -7.312 7.449 4.926 1 95.19 412 GLY B C 1
ATOM 6689 O O . GLY B 1 412 ? -6.109 7.184 5 1 95.19 412 GLY B O 1
ATOM 6690 N N . ARG B 1 413 ? -7.625 8.234 3.834 1 89.56 413 ARG B N 1
ATOM 6691 C CA . ARG B 1 413 ? -6.695 8.938 2.957 1 89.56 413 ARG B CA 1
ATOM 6692 C C . ARG B 1 413 ? -7.34 10.18 2.359 1 89.56 413 ARG B C 1
ATOM 6694 O O . ARG B 1 413 ? -6.867 10.711 1.354 1 89.56 413 ARG B O 1
ATOM 6701 N N . GLY B 1 414 ? -8.352 10.625 2.596 1 94.88 414 GLY B N 1
ATOM 6702 C CA . GLY B 1 414 ? -9.023 11.836 2.15 1 94.88 414 GLY B CA 1
ATOM 6703 C C . GLY B 1 414 ? -10.211 11.562 1.247 1 94.88 414 GLY B C 1
ATOM 6704 O O . GLY B 1 414 ? -10.266 10.523 0.576 1 94.88 414 GLY B O 1
ATOM 6705 N N . ILE B 1 415 ? -11.055 12.492 1.151 1 97.56 415 ILE B N 1
ATOM 6706 C CA . ILE B 1 415 ? -12.242 12.383 0.316 1 97.56 415 ILE B CA 1
ATOM 6707 C C . ILE B 1 415 ? -11.844 12.406 -1.157 1 97.56 415 ILE B C 1
ATOM 6709 O O . ILE B 1 415 ? -11.016 13.219 -1.571 1 97.56 415 ILE B O 1
ATOM 6713 N N . GLN B 1 416 ? -12.469 11.5 -1.91 1 95.31 416 GLN B N 1
ATOM 6714 C CA . GLN B 1 416 ? -12.203 11.453 -3.344 1 95.31 416 GLN B CA 1
ATOM 6715 C C . GLN B 1 416 ? -12.953 12.555 -4.082 1 95.31 416 GLN B C 1
ATOM 6717 O O . GLN B 1 416 ? -14.047 12.945 -3.674 1 95.31 416 GLN B O 1
ATOM 6722 N N . PRO B 1 417 ? -12.383 13 -5.195 1 93.62 417 PRO B N 1
ATOM 6723 C CA . PRO B 1 417 ? -12.977 14.125 -5.918 1 93.62 417 PRO B CA 1
ATOM 6724 C C . PRO B 1 417 ? -14.359 13.797 -6.48 1 93.62 417 PRO B C 1
ATOM 6726 O O . PRO B 1 417 ? -15.18 14.695 -6.668 1 93.62 417 PRO B O 1
ATOM 6729 N N . ASP B 1 418 ? -14.594 12.523 -6.742 1 94.06 418 ASP B N 1
ATOM 6730 C CA . ASP B 1 418 ? -15.859 12.148 -7.371 1 94.06 418 ASP B CA 1
ATOM 6731 C C . ASP B 1 418 ? -16.875 11.688 -6.328 1 94.06 418 ASP B C 1
ATOM 6733 O O . ASP B 1 418 ? -17.906 11.117 -6.672 1 94.06 418 ASP B O 1
ATOM 6737 N N . THR B 1 419 ? -16.609 11.906 -5.098 1 97.75 419 THR B N 1
ATOM 6738 C CA . THR B 1 419 ? -17.547 11.539 -4.031 1 97.75 419 THR B CA 1
ATOM 6739 C C . THR B 1 419 ? -18.781 12.438 -4.062 1 97.75 419 THR B C 1
ATOM 6741 O O . THR B 1 419 ? -18.656 13.664 -4.113 1 97.75 419 THR B O 1
ATOM 6744 N N . PRO B 1 420 ? -19.969 11.844 -4.051 1 97.88 420 PRO B N 1
ATOM 6745 C CA . PRO B 1 420 ? -21.172 12.672 -3.945 1 97.88 420 PRO B CA 1
ATOM 6746 C C . PRO B 1 420 ? -21.234 13.453 -2.635 1 97.88 420 PRO B C 1
ATOM 6748 O O . PRO B 1 420 ? -21 12.891 -1.564 1 97.88 420 PRO B O 1
ATOM 6751 N N . GLU B 1 421 ? -21.594 14.664 -2.717 1 98 421 GLU B N 1
ATOM 6752 C CA . GLU B 1 421 ? -21.688 15.508 -1.532 1 98 421 GLU B CA 1
ATOM 6753 C C . GLU B 1 421 ? -22.672 14.945 -0.519 1 98 421 GLU B C 1
ATOM 6755 O O . GLU B 1 421 ? -22.469 15.055 0.691 1 98 421 GLU B O 1
ATOM 6760 N N . GLU B 1 422 ? -23.703 14.359 -1.014 1 98 422 GLU B N 1
ATOM 6761 C CA . GLU B 1 422 ? -24.75 13.82 -0.154 1 98 422 GLU B CA 1
ATOM 6762 C C . GLU B 1 422 ? -24.219 12.703 0.737 1 98 422 GLU B C 1
ATOM 6764 O O . GLU B 1 422 ? -24.719 12.492 1.847 1 98 422 GLU B O 1
ATOM 6769 N N . MET B 1 423 ? -23.266 11.984 0.219 1 98.19 423 MET B N 1
ATOM 6770 C CA . MET B 1 423 ? -22.703 10.898 1.016 1 98.19 423 MET B CA 1
ATOM 6771 C C . MET B 1 423 ? -21.844 11.438 2.156 1 98.19 423 MET B C 1
ATOM 6773 O O . MET B 1 423 ? -21.781 10.836 3.229 1 98.19 423 MET B O 1
ATOM 6777 N N . VAL B 1 424 ? -21.203 12.539 1.938 1 98.62 424 VAL B N 1
ATOM 6778 C CA . VAL B 1 424 ? -20.453 13.195 2.998 1 98.62 424 VAL B CA 1
ATOM 6779 C C . VAL B 1 424 ? -21.406 13.742 4.055 1 98.62 424 VAL B C 1
ATOM 6781 O O . VAL B 1 424 ? -21.156 13.617 5.254 1 98.62 424 VAL B O 1
ATOM 6784 N N . ALA B 1 425 ? -22.469 14.352 3.568 1 98.5 425 ALA B N 1
ATOM 6785 C CA . ALA B 1 425 ? -23.5 14.828 4.484 1 98.5 425 ALA B CA 1
ATOM 6786 C C . ALA B 1 425 ? -24.062 13.68 5.324 1 98.5 425 ALA B C 1
ATOM 6788 O O . ALA B 1 425 ? -24.203 13.805 6.543 1 98.5 425 ALA B O 1
ATOM 6789 N N . LEU B 1 426 ? -24.328 12.562 4.625 1 98.19 426 LEU B N 1
ATOM 6790 C CA . LEU B 1 426 ? -24.828 11.383 5.305 1 98.19 426 LEU B CA 1
ATOM 6791 C C . LEU B 1 426 ? -23.859 10.898 6.375 1 98.19 426 LEU B C 1
ATOM 6793 O O . LEU B 1 426 ? -24.281 10.516 7.469 1 98.19 426 LEU B O 1
ATOM 6797 N N . PHE B 1 427 ? -22.656 10.891 6.062 1 98.19 427 PHE B N 1
ATOM 6798 C CA . PHE B 1 427 ? -21.594 10.484 6.98 1 98.19 427 PHE B CA 1
ATOM 6799 C C . PHE B 1 427 ? -21.672 11.281 8.273 1 98.19 427 PHE B C 1
ATOM 6801 O O . PHE B 1 427 ? -21.703 10.703 9.367 1 98.19 427 PHE B O 1
ATOM 6808 N N . CYS B 1 428 ? -21.734 12.555 8.18 1 98 428 CYS B N 1
ATOM 6809 C CA . CYS B 1 428 ? -21.766 13.461 9.328 1 98 428 CYS B CA 1
ATOM 6810 C C . CYS B 1 428 ? -23.062 13.32 10.102 1 98 428 CYS B C 1
ATOM 6812 O O . CYS B 1 428 ? -23.062 13.281 11.336 1 98 428 CYS B O 1
ATOM 6814 N N . GLU B 1 429 ? -24.125 13.219 9.43 1 97.06 429 GLU B N 1
ATOM 6815 C CA . GLU B 1 429 ? -25.438 13.094 10.062 1 97.06 429 GLU B CA 1
ATOM 6816 C C . GLU B 1 429 ? -25.562 11.789 10.836 1 97.06 429 GLU B C 1
ATOM 6818 O O . GLU B 1 429 ? -26.078 11.766 11.953 1 97.06 429 GLU B O 1
ATOM 6823 N N . HIS B 1 430 ? -25.047 10.734 10.203 1 96.75 430 HIS B N 1
ATOM 6824 C CA . HIS B 1 430 ? -25.156 9.414 10.82 1 96.75 430 HIS B CA 1
ATOM 6825 C C . HIS B 1 430 ? -24.375 9.352 12.125 1 96.75 430 HIS B C 1
ATOM 6827 O O . HIS B 1 430 ? -24.844 8.781 13.117 1 96.75 430 HIS B O 1
ATOM 6833 N N . VAL B 1 431 ? -23.25 9.891 12.188 1 94.38 431 VAL B N 1
ATOM 6834 C CA . VAL B 1 431 ? -22.422 9.844 13.383 1 94.38 431 VAL B CA 1
ATOM 6835 C C . VAL B 1 431 ? -23.062 10.672 14.5 1 94.38 431 VAL B C 1
ATOM 6837 O O . VAL B 1 431 ? -23 10.297 15.672 1 94.38 431 VAL B O 1
ATOM 6840 N N . ARG B 1 432 ? -23.672 11.805 14.172 1 92.94 432 ARG B N 1
ATOM 6841 C CA . ARG B 1 432 ? -24.328 12.664 15.148 1 92.94 432 ARG B CA 1
ATOM 6842 C C . ARG B 1 432 ? -25.562 11.984 15.727 1 92.94 432 ARG B C 1
ATOM 6844 O O . ARG B 1 432 ? -25.969 12.289 16.859 1 92.94 432 ARG B O 1
ATOM 6851 N N . ALA B 1 433 ? -26.078 11.094 14.984 1 91.31 433 ALA B N 1
ATOM 6852 C CA . ALA B 1 433 ? -27.297 10.414 15.398 1 91.31 433 ALA B CA 1
ATOM 6853 C C . ALA B 1 433 ? -26.969 9.148 16.203 1 91.31 433 ALA B C 1
ATOM 6855 O O . ALA B 1 433 ? -27.875 8.492 16.719 1 91.31 433 ALA B O 1
ATOM 6856 N N . LEU B 1 434 ? -25.75 8.805 16.266 1 85.19 434 LEU B N 1
ATOM 6857 C CA . LEU B 1 434 ? -25.375 7.617 17.016 1 85.19 434 LEU B CA 1
ATOM 6858 C C . LEU B 1 434 ? -25.766 7.77 18.484 1 85.19 434 LEU B C 1
ATOM 6860 O O . LEU B 1 434 ? -25.609 8.844 19.078 1 85.19 434 LEU B O 1
ATOM 6864 N N . PRO B 1 435 ? -26.703 6.836 19.062 1 65.94 435 PRO B N 1
ATOM 6865 C CA . PRO B 1 435 ? -27.109 6.953 20.453 1 65.94 435 PRO B CA 1
ATOM 6866 C C . PRO B 1 435 ? -25.938 7.012 21.422 1 65.94 435 PRO B C 1
ATOM 6868 O O . PRO B 1 435 ? -24.875 6.441 21.156 1 65.94 435 PRO B O 1
ATOM 6871 N N . GLU B 1 436 ? -26 8.078 22.312 1 60.22 436 GLU B N 1
ATOM 6872 C CA . GLU B 1 436 ? -25 8.219 23.375 1 60.22 436 GLU B CA 1
ATOM 6873 C C . GLU B 1 436 ? -24.734 6.883 24.047 1 60.22 436 GLU B C 1
ATOM 6875 O O . GLU B 1 436 ? -23.797 6.773 24.859 1 60.22 436 GLU B O 1
ATOM 6880 N N . THR B 1 437 ? -25.719 6.078 24.062 1 47.97 437 THR B N 1
ATOM 6881 C CA . THR B 1 437 ? -25.625 4.906 24.922 1 47.97 437 THR B CA 1
ATOM 6882 C C . THR B 1 437 ? -24.297 4.18 24.703 1 47.97 437 THR B C 1
ATOM 6884 O O . THR B 1 437 ? -23.641 4.379 23.672 1 47.97 437 THR B O 1
ATOM 6887 N N . ASP B 1 438 ? -24.094 3.039 25.422 1 45.12 438 ASP B N 1
ATOM 6888 C CA . ASP B 1 438 ? -23.016 2.062 25.562 1 45.12 438 ASP B CA 1
ATOM 6889 C C . ASP B 1 438 ? -22.438 1.696 24.188 1 45.12 438 ASP B C 1
ATOM 6891 O O . ASP B 1 438 ? -22.797 0.673 23.609 1 45.12 438 ASP B O 1
ATOM 6895 N N . TRP B 1 439 ? -22.531 2.613 23.422 1 45.41 439 TRP B N 1
ATOM 6896 C CA . TRP B 1 439 ? -22.031 2.303 22.094 1 45.41 439 TRP B CA 1
ATOM 6897 C C . TRP B 1 439 ? -20.891 1.288 22.141 1 45.41 439 TRP B C 1
ATOM 6899 O O . TRP B 1 439 ? -20.797 0.403 21.297 1 45.41 439 TRP B O 1
ATOM 6909 N N . TYR B 1 440 ? -20 1.8 22.984 1 44.81 440 TYR B N 1
ATOM 6910 C CA . TYR B 1 440 ? -18.922 0.852 23.266 1 44.81 440 TYR B CA 1
ATOM 6911 C C . TYR B 1 440 ? -19.484 -0.49 23.719 1 44.81 440 TYR B C 1
ATOM 6913 O O . TYR B 1 440 ? -18.969 -1.545 23.344 1 44.81 440 TYR B O 1
ATOM 6921 N N . GLN B 1 441 ? -20.562 -0.41 24.469 1 41.59 441 GLN B N 1
ATOM 6922 C CA . GLN B 1 441 ? -21.109 -1.635 25.047 1 41.59 441 GLN B CA 1
ATOM 6923 C C . GLN B 1 441 ? -22.031 -2.348 24.078 1 41.59 441 GLN B C 1
ATOM 6925 O O . GLN B 1 441 ? -22.016 -3.578 23.984 1 41.59 441 GLN B O 1
ATOM 6930 N N . GLN B 1 442 ? -22.812 -1.665 23.375 1 39.94 442 GLN B N 1
ATOM 6931 C CA . GLN B 1 442 ? -23.812 -2.291 22.516 1 39.94 442 GLN B CA 1
ATOM 6932 C C . GLN B 1 442 ? -23.188 -2.742 21.188 1 39.94 442 GLN B C 1
ATOM 6934 O O . GLN B 1 442 ? -23.562 -3.791 20.656 1 39.94 442 GLN B O 1
ATOM 6939 N N . LEU B 1 443 ? -22.406 -1.948 20.594 1 40.5 443 LEU B N 1
ATOM 6940 C CA . LEU B 1 443 ? -21.797 -2.326 19.312 1 40.5 443 LEU B CA 1
ATOM 6941 C C . LEU B 1 443 ? -20.922 -3.566 19.469 1 40.5 443 LEU B C 1
ATOM 6943 O O . LEU B 1 443 ? -20.812 -4.371 18.547 1 40.5 443 LEU B O 1
ATOM 6947 N N . ARG B 1 444 ? -20.297 -3.621 20.688 1 39.5 444 ARG B N 1
ATOM 6948 C CA . ARG B 1 444 ? -19.609 -4.855 21.062 1 39.5 444 ARG B CA 1
ATOM 6949 C C . ARG B 1 444 ? -20.578 -6.039 21.062 1 39.5 444 ARG B C 1
ATOM 6951 O O . ARG B 1 444 ? -20.219 -7.141 20.656 1 39.5 444 ARG B O 1
ATOM 6958 N N . HIS B 1 445 ? -21.703 -5.828 21.578 1 40.31 445 HIS B N 1
ATOM 6959 C CA . HIS B 1 445 ? -22.656 -6.934 21.688 1 40.31 445 HIS B CA 1
ATOM 6960 C C . HIS B 1 445 ? -23.125 -7.379 20.297 1 40.31 445 HIS B C 1
ATOM 6962 O O . HIS B 1 445 ? -23.375 -8.57 20.078 1 40.31 445 HIS B O 1
ATOM 6968 N N . ARG B 1 446 ? -23.391 -6.457 19.469 1 39.75 446 ARG B N 1
ATOM 6969 C CA . ARG B 1 446 ? -23.906 -6.832 18.156 1 39.75 446 ARG B CA 1
ATOM 6970 C C . ARG B 1 446 ? -22.812 -7.488 17.297 1 39.75 446 ARG B C 1
ATOM 6972 O O . ARG B 1 446 ? -23.094 -8.422 16.547 1 39.75 446 ARG B O 1
ATOM 6979 N N . HIS B 1 447 ? -21.688 -6.957 17.25 1 39.12 447 HIS B N 1
ATOM 6980 C CA . HIS B 1 447 ? -20.609 -7.543 16.469 1 39.12 447 HIS B CA 1
ATOM 6981 C C . HIS B 1 447 ? -20.25 -8.938 16.969 1 39.12 447 HIS B C 1
ATOM 6983 O O . HIS B 1 447 ? -19.875 -9.812 16.188 1 39.12 447 HIS B O 1
ATOM 6989 N N . LEU B 1 448 ? -20.234 -9.078 18.297 1 37.97 448 LEU B N 1
ATOM 6990 C CA . LEU B 1 448 ? -20.031 -10.406 18.859 1 37.97 448 LEU B CA 1
ATOM 6991 C C . LEU B 1 448 ? -21.172 -11.352 18.453 1 37.97 448 LEU B C 1
ATOM 6993 O O . LEU B 1 448 ? -20.938 -12.531 18.203 1 37.97 448 LEU B O 1
ATOM 6997 N N . VAL B 1 449 ? -22.328 -10.836 18.531 1 39.16 449 VAL B N 1
ATOM 6998 C CA . VAL B 1 449 ? -23.453 -11.695 18.203 1 39.16 449 VAL B CA 1
ATOM 6999 C C . VAL B 1 449 ? -23.438 -12.016 16.719 1 39.16 449 VAL B C 1
ATOM 7001 O O . VAL B 1 449 ? -23.656 -13.156 16.312 1 39.16 449 VAL B O 1
ATOM 7004 N N . GLU B 1 450 ? -23.281 -10.953 15.969 1 38.53 450 GLU B N 1
ATOM 7005 C CA . GLU B 1 450 ? -23.375 -11.203 14.531 1 38.53 450 GLU B CA 1
ATOM 7006 C C . GLU B 1 450 ? -22.156 -11.977 14.031 1 38.53 450 GLU B C 1
ATOM 7008 O O . GLU B 1 450 ? -22.25 -12.727 13.055 1 38.53 450 GLU B O 1
ATOM 7013 N N . ASN B 1 451 ? -20.969 -11.641 14.531 1 39.66 451 ASN B N 1
ATOM 7014 C CA . ASN B 1 451 ? -19.797 -12.398 14.102 1 39.66 451 ASN B CA 1
ATOM 7015 C C . ASN B 1 451 ? -19.594 -13.648 14.953 1 39.66 451 ASN B C 1
ATOM 7017 O O . ASN B 1 451 ? -18.531 -14.266 14.914 1 39.66 451 ASN B O 1
ATOM 7021 N N . GLY B 1 452 ? -20.609 -14.188 15.453 1 35.78 452 GLY B N 1
ATOM 7022 C CA . GLY B 1 452 ? -20.656 -15.492 16.094 1 35.78 452 GLY B CA 1
ATOM 7023 C C . GLY B 1 452 ? -19.672 -15.633 17.234 1 35.78 452 GLY B C 1
ATOM 7024 O O . GLY B 1 452 ? -19.281 -16.75 17.594 1 35.78 452 GLY B O 1
ATOM 7025 N N . VAL B 1 453 ? -18.984 -14.602 17.641 1 30.78 453 VAL B N 1
ATOM 7026 C CA . VAL B 1 453 ? -18.109 -14.852 18.797 1 30.78 453 VAL B CA 1
ATOM 7027 C C . VAL B 1 453 ? -18.938 -14.859 20.078 1 30.78 453 VAL B C 1
ATOM 7029 O O . VAL B 1 453 ? -19.766 -13.969 20.297 1 30.78 453 VAL B O 1
ATOM 7032 N N . PRO B 1 454 ? -19.125 -15.984 20.766 1 30.2 454 PRO B N 1
ATOM 7033 C CA . PRO B 1 454 ? -19.844 -16.031 22.047 1 30.2 454 PRO B CA 1
ATOM 7034 C C . PRO B 1 454 ? -19.359 -14.961 23.031 1 30.2 454 PRO B C 1
ATOM 7036 O O . PRO B 1 454 ? -18.203 -14.555 22.984 1 30.2 454 PRO B O 1
ATOM 7039 N N . GLY B 1 455 ? -20.281 -14.117 23.703 1 26.31 455 GLY B N 1
ATOM 7040 C CA . GLY B 1 455 ? -20.031 -13.328 24.906 1 26.31 455 GLY B CA 1
ATOM 7041 C C . GLY B 1 455 ? -19.406 -14.133 26.031 1 26.31 455 GLY B C 1
ATOM 7042 O O . GLY B 1 455 ? -19.766 -15.297 26.234 1 26.31 455 GLY B O 1
#

=== Feature glossary ===
The record interleaves many kinds of information about one protein. Here is each kind framed as the question it answers.

Q: What does the local fold look like, residue by residue?
A: The Foldseek 3Di string encodes local tertiary geometry as a 20-letter alphabet — one character per residue — derived from the relative positions of nearby Cα atoms. Unlike the amino-acid sequence, 3Di is a direct function of the 3D structure, so two proteins with the same fold have similar 3Di strings even at low sequence identity.

Q: Which residues are in helices, strands, or loops?
A: The SS8 string is DSSP's per-residue secondary-structure call. α-helix (H) means an i→i+4 H-bond ladder; β-strand (E) means the residue participates in a β-sheet; 3₁₀ (G) and π (I) are tighter and wider helices; T/S are turns/bends; '-' is loop.

Q: How big and how compact is the whole molecule?
A: Radius of gyration (Rg) is the root-mean-square distance of Cα atoms from their centroid — a single number for overall size and compactness. A globular domain of N residues has Rg ≈ 2.2·N^0.38 Å; an extended or disordered chain has a much larger Rg. The Cα contact count is the number of residue pairs whose Cα atoms are within 8 Å and are more than four positions apart in sequence — a standard proxy for tertiary packing density. The bounding box is the smallest axis-aligned box enclosing all Cα atoms.

Q: Where is each backbone atom in 3D?
A: Structure coordinates are given as an mmCIF _atom_site loop: one row per atom with element, residue name, chain id, sequence number, and x/y/z position in Å. Only the four main-chain atoms per residue are included here; side chains are omitted to keep the record compact.

Q: What is the amino-acid chain?
A: Primary structure: the covalent order of the twenty standard amino acids along the backbone. Two proteins with the same sequence will (almost always) fold to the same structure; two with 30% identity often share a fold but not the details.

Q: What if only a Cα trace is available?
A: Three-state secondary structure (P-SEA) collapses the eight DSSP classes into helix (a), strand (b), and coil (c). P-SEA assigns these from Cα geometry alone — distances and angles — without requiring backbone oxygens, so it works on any Cα trace.

Q: What family and function is it annotated with?
A: Database cross-references. InterPro integrates a dozen domain/family signature databases into unified entries with residue-range hits. GO terms attach function/process/location labels with evidence codes. CATH codes position the fold in a four-level structural taxonomy. Organism is the NCBI-taxonomy species name.

Q: How confident is the AlphaFold model at each residue?
A: pLDDT is the predicted lDDT-Cα score: AlphaFold's confidence that the local environment of each residue (all inter-atomic distances within 15 Å) is correctly placed. It is a per-residue number between 0 and 100, with higher meaning more reliable.

Q: How mobile is each atom in the crystal?
A: B-factor (Debye–Waller factor) reflects atomic displacement in the crystal lattice. It is an experimental observable (units Å²), not a prediction; low values mean the atom is pinned down, high values mean it moves or is heterogeneous across the crystal.

Q: Which residues are buried vs exposed?
A: SASA measures how much of the protein is reachable by solvent. It is computed by rolling a water-sized probe over the atomic surface and summing the exposed area (Å²). Per-residue SASA distinguishes core (buried, low SASA) from surface (exposed, high SASA) residues; total SASA is a whole-molecule size measure.

Q: What do the diagnostic plots show?
A: Plot images: a contact map (which residues are close in 3D, as an N×N binary image), a Ramachandran scatter (backbone torsion angles, revealing secondary-structure composition at a glance), and — for AlphaFold structures — a PAE heatmap (pairwise prediction confidence).

Q: What known structures does this most resemble?
A: The Foldseek neighbor list gives the closest experimentally determined structures in the PDB, ranked by structural alignment. TM-score near 1 means near-identical fold; near 0.3 means only rough topology match. This is how one finds what a novel AlphaFold prediction most resembles in the solved-structure universe.

Q: Are the domains correctly placed relative to each other?
A: Predicted aligned error is AlphaFold's pairwise confidence. Unlike pLDDT (per-residue), PAE is per-residue-pair and captures whether two parts of the structure are correctly placed relative to each other. Units are ångströms of expected positional error.

Q: What do the rendered images show?
A: Structure images are PyMOL renders from six orthogonal camera directions. Cartoon representation draws helices as coils and strands as arrows; sticks shows the backbone as bonds; surface shows the solvent-excluded envelope. Rainbow coloring maps sequence position to hue (blue→red, N→C); chain coloring assigns a distinct color per polypeptide.

Q: What are the backbone torsion angles?
A: φ (phi) and ψ (psi) are the two rotatable backbone dihedrals per residue: φ is the C(i-1)–N–Cα–C torsion, ψ is the N–Cα–C–N(i+1) torsion, both in degrees on (−180°, 180°]. α-helical residues cluster near (−60°, −45°); β-strand residues near (−120°, +130°). A Ramachandran plot is simply a scatter of (φ, ψ) for every residue.